Protein AF-0000000066524486 (afdb_homodimer)

InterPro domains:
  IPR000560 Histidine phosphatase superfamily, clade-2 [PF00328] (44-345)
  IPR000560 Histidine phosphatase superfamily, clade-2 [cd07061] (43-345)
  IPR029033 Histidine phosphatase superfamily [G3DSA:3.40.50.1240] (38-411)
  IPR029033 Histidine phosphatase superfamily [SSF53254] (43-406)
  IPR050645 Histidine Acid Phosphatase [PTHR11567] (42-401)

Nearest PDB structures (foldseek):
  4joc-assembly1_A  TM=6.958E-01  e=2.295E-15  Homo sapiens
  4job-assembly1_A  TM=6.662E-01  e=4.762E-15  Homo sapiens
  4jod-assembly1_A  TM=6.521E-01  e=1.753E-14  Homo sapiens
  7d2f-assembly1_B  TM=7.097E-01  e=6.403E-13  Legionella pneumophila subsp. pneumophila str. Philadelphia 1
  7doq-assembly2_D  TM=7.114E-01  e=7.888E-13  Legionella pneumophila

Secondary structure (DSSP, 8-state):
-------------GGGSTTHHHHHHHHHT------------EEEEEEEEEEE---B----SSSHHHHHTTSPTTSB-HHHHHHHHHHHHHHHHHHT-STTS-SS--SB--TTTEEEEE-S-HHHHHHHHHHHHHHS-BTTT-PPP-B---GGG-TTT-GGGSHHHHHHHHH-HHHIIIIIHHHHHHH--HHHHHHHHHHTT-TTTT--GGGHHHHHHHHHHHHHHHHHHTGGGG-HHHHHHHHHHHHHHHHHHHHHH---TT-HHHHHH--TTHHHHHHHHHHHHHHHTT----SEEEEEE-HHHHHHHHHHTT--SHHHHSPPTT-EEEEEEEEETTTTEEEEEEEEEEE-SSGGGTT-EEE-----EEE-TTS-EEEPGGGEEEHHHHHHHHHTT--SSTTGGG---HHHHHHHT--SSTTSPP-HHHHHHHHH-GGGSS-TTEEE-TTT--EEE-SHHHHHGGGSS------TTSTTS----THHHHHHHHHHHHHHHHHTT-S-TTGGG-----/--------------GGGGTHHHHHHHHHT------------EEEEEEEEEEE---B----SSSHHHHHTTSPTTSB-HHHHHHHHHHHHHHHHHHT-STTS-SS--SB--TTTEEEEE-S-HHHHHHHHHHHHHHS-BTTT-PPP-B---GGG-TTT-GGGSHHHHHHHHH-HHHIIIIIHHHHHHH--HHHHHHHHHHTT-TTTT--GGGHHHHHHHHHHHHHHHHHHTGGGG-HHHHHHHHHHHHHHHHHHHHHH---TT-HHHHHH--TTHHHHHHHHHHHHHHHTT----SEEEEEE-HHHHHHHHHHTT--SHHHHSPPTT-EEEEEEEEETTTTEEEEEEEEEEE-SSGGGTT-EEE-----EEE-TTS-EEEPGGGEEEHHHHHHHHHTT--SSTTGGG---HHHHHHHT--SSTTSPPPHHHHHHHHH-GGGSS-TTEEE-TTT--EEE-SHHHHHGGGTT------TTSTTS----THHHHHHHHHHHHHHHHSTT-S-TTGGG-----

Radius of gyration: 37.08 Å; Cα contacts (8 Å, |Δi|>4): 1818; chains: 2; bounding box: 229×95×117 Å

pLDDT: mean 83.81, std 26.62, range [19.06, 98.94]

Foldseek 3Di:
DPCPDDDDPPPDPDPPPDPVPPVVVVVVPPPPPPPPPVPLDKDFQAKEKEWEFFFFFAQFQPPQCLQRNPGGHPAADPLRLLFLLQVLQVVLCVQCVPVVDHLCPALADDPQAEDAEEEPDRRLVSSLQSSNCSNRVPPPPDGDDYHYDHNLQCLQFQLLNQLQLLLVVPFPLVCLQPPQLVLLVVLDPLVLLLVLCVLSVNNVVSVDSSRVSVSLQSLLSSCLSCQLEVNCVSRVSSVVCNVSSLVSLLVVLCVRQAADCVDPQQQQQFQSLLNNVVVVLVVLVCSVVVNGRHRYYHYGHHLSNQLSVCNLQVHSDSCRSRPHGTKMKMWTWIARPVVRFIKIAIWIKGFDRHVVSVRNIDTDDDWGWWADPVGDIDTDVNRMDTSVRRVSSSCVRFHPHPQHSLDDDPVSVVSLVADQDPDDDGDQSLLSSCQNRVVPSHDPQWHQDNPRRTTHGDDPVVVVVCPDPVPPPVPPPPVPPPCPVVVCPVVVQVVVLVVCCPPVVRDDSNPNSRRPDD/DQDDDPDDPPDDDDPDPPPVVPVVVVVVPVPPPVPVPVVLDKDFQAKEKEWEFFFFFAQFQPPQCLQRNPGGHPAADPLRLLFLLQVLQVVLCVQCVPVVDHLCPALADDPQAEDAEEEPDRRLVSSLQSSVCSNRVPPPPDGDDYHYDHNLQCLQFQLLNQLQLLLVVPFPLVCLQPPQLVLLCVLDPLVLLLVLCVLSVNNVVSVDSSRVSVSLQSLLSSCLSCQLEVNCVSRVSSVVRNVSSLVSLLVVLCVRQAADCVDPQQQQQFQSLLNNVVVVLVVLVCSVVVNGRHRYYHYGHHLSNQLSVCNLQVHSDSCRSRPHGTKMKMWTWIARPVVRFIKIAIWIKFFDRHVVSVRNIDTDDDWGWWADPVGDIDTDDNRMDTSVRRVSSSCVRFHPHPQHSLDDPPVSVVSLVDDQDPDDDGDQSLLSSCQNRVVPSHDPQWHQDNPRRTTHGDDPVVVVVCPPPVPPPVPVPPVPPPCPVVVCPVVVQVVVLVVVCPDVVRDDSNPNSRSPDD

Structure (mmCIF, N/CA/C/O backbone):
data_AF-0000000066524486-model_v1
#
loop_
_entity.id
_entity.type
_entity.pdbx_description
1 polymer 'Membrane-bound acid phosphatase 2, putative'
#
loop_
_atom_site.group_PDB
_atom_site.id
_atom_site.type_symbol
_atom_site.label_atom_id
_atom_site.label_alt_id
_atom_site.label_comp_id
_atom_site.label_asym_id
_atom_site.label_entity_id
_atom_site.label_seq_id
_atom_site.pdbx_PDB_ins_code
_atom_site.Cartn_x
_atom_site.Cartn_y
_atom_site.Cartn_z
_atom_site.occupancy
_atom_site.B_iso_or_equiv
_atom_site.auth_seq_id
_atom_site.auth_comp_id
_atom_site.auth_asym_id
_atom_site.auth_atom_id
_atom_site.pdbx_PDB_model_num
ATOM 1 N N . MET A 1 1 ? 118.5 -55.219 2.861 1 21.09 1 MET A N 1
ATOM 2 C CA . MET A 1 1 ? 118.5 -54.906 4.285 1 21.09 1 MET A CA 1
ATOM 3 C C . MET A 1 1 ? 117.75 -53.625 4.559 1 21.09 1 MET A C 1
ATOM 5 O O . MET A 1 1 ? 117.812 -53.094 5.66 1 21.09 1 MET A O 1
ATOM 9 N N . TYR A 1 2 ? 117.125 -53.062 3.477 1 21.72 2 TYR A N 1
ATOM 10 C CA . TYR A 1 2 ? 116.625 -51.781 3.027 1 21.72 2 TYR A CA 1
ATOM 11 C C . TYR A 1 2 ? 115.375 -51.375 3.812 1 21.72 2 TYR A C 1
ATOM 13 O O . TYR A 1 2 ? 114.312 -52 3.689 1 21.72 2 TYR A O 1
ATOM 21 N N . PHE A 1 3 ? 115.5 -50.875 5.086 1 21.73 3 PHE A N 1
ATOM 22 C CA . PHE A 1 3 ? 114.812 -50.75 6.359 1 21.73 3 PHE A CA 1
ATOM 23 C C . PHE A 1 3 ? 113.812 -49.562 6.305 1 21.73 3 PHE A C 1
ATOM 25 O O . PHE A 1 3 ? 114.25 -48.406 6.305 1 21.73 3 PHE A O 1
ATOM 32 N N . PHE A 1 4 ? 112.688 -49.625 5.387 1 23.05 4 PHE A N 1
ATOM 33 C CA . PHE A 1 4 ? 111.812 -48.656 4.758 1 23.05 4 PHE A CA 1
ATOM 34 C C . PHE A 1 4 ? 110.875 -48.031 5.789 1 23.05 4 PHE A C 1
ATOM 36 O O . PHE A 1 4 ? 109.938 -48.688 6.281 1 23.05 4 PHE A O 1
ATOM 43 N N . LEU A 1 5 ? 111.375 -47.094 6.656 1 21.44 5 LEU A N 1
ATOM 44 C CA . LEU A 1 5 ? 110.938 -46.562 7.945 1 21.44 5 LEU A CA 1
ATOM 45 C C . LEU A 1 5 ? 109.75 -45.688 7.785 1 21.44 5 LEU A C 1
ATOM 47 O O . LEU A 1 5 ? 109.562 -44.969 6.789 1 21.44 5 LEU A O 1
ATOM 51 N N . LEU A 1 6 ? 108.5 -45.781 8.617 1 21.39 6 LEU A N 1
ATOM 52 C CA . LEU A 1 6 ? 107.062 -45.719 8.789 1 21.39 6 LEU A CA 1
ATOM 53 C C . LEU A 1 6 ? 106.625 -44.312 9.172 1 21.39 6 LEU A C 1
ATOM 55 O O . LEU A 1 6 ? 105.438 -44.094 9.469 1 21.39 6 LEU A O 1
ATOM 59 N N . LYS A 1 7 ? 107.375 -43.156 8.742 1 21.83 7 LYS A N 1
ATOM 60 C CA . LYS A 1 7 ? 107.312 -42.062 9.727 1 21.83 7 LYS A CA 1
ATOM 61 C C . LYS A 1 7 ? 105.938 -41.469 9.828 1 21.83 7 LYS A C 1
ATOM 63 O O . LYS A 1 7 ? 105.188 -41.406 8.844 1 21.83 7 LYS A O 1
ATOM 68 N N . GLU A 1 8 ? 105.375 -40.969 11.086 1 22.28 8 GLU A N 1
ATOM 69 C CA . GLU A 1 8 ? 104.312 -40.656 11.984 1 22.28 8 GLU A CA 1
ATOM 70 C C . GLU A 1 8 ? 103.688 -39.281 11.664 1 22.28 8 GLU A C 1
ATOM 72 O O . GLU A 1 8 ? 104 -38.281 12.359 1 22.28 8 GLU A O 1
ATOM 77 N N . GLY A 1 9 ? 103.625 -38.781 10.305 1 21.12 9 GLY A N 1
ATOM 78 C CA . GLY A 1 9 ? 103.438 -37.344 10.062 1 21.12 9 GLY A CA 1
ATOM 79 C C . GLY A 1 9 ? 102.125 -36.844 10.602 1 21.12 9 GLY A C 1
ATOM 80 O O . GLY A 1 9 ? 101.062 -37.531 10.539 1 21.12 9 GLY A O 1
ATOM 81 N N . GLN A 1 10 ? 102.062 -35.906 11.625 1 22.34 10 GLN A N 1
ATOM 82 C CA . GLN A 1 10 ? 101.25 -35.281 12.656 1 22.34 10 GLN A CA 1
ATOM 83 C C . GLN A 1 10 ? 100.125 -34.438 12.031 1 22.34 10 GLN A C 1
ATOM 85 O O . GLN A 1 10 ? 100.375 -33.469 11.352 1 22.34 10 GLN A O 1
ATOM 90 N N . THR A 1 11 ? 99.062 -35.094 11.359 1 22.23 11 THR A N 1
ATOM 91 C CA . THR A 1 11 ? 98.062 -34.531 10.531 1 22.23 11 THR A CA 1
ATOM 92 C C . THR A 1 11 ? 97.125 -33.594 11.352 1 22.23 11 THR A C 1
ATOM 94 O O . THR A 1 11 ? 96.625 -33.969 12.414 1 22.23 11 THR A O 1
ATOM 97 N N . THR A 1 12 ? 97.438 -32.25 11.273 1 21.66 12 THR A N 1
ATOM 98 C CA . THR A 1 12 ? 97 -31.047 11.969 1 21.66 12 THR A CA 1
ATOM 99 C C . THR A 1 12 ? 95.5 -30.891 11.828 1 21.66 12 THR A C 1
ATOM 101 O O . THR A 1 12 ? 94.938 -30.859 10.711 1 21.66 12 THR A O 1
ATOM 104 N N . ALA A 1 13 ? 94.625 -31.312 12.914 1 22.92 13 ALA A N 1
ATOM 105 C CA . ALA A 1 13 ? 93.25 -31.656 13.266 1 22.92 13 ALA A CA 1
ATOM 106 C C . ALA A 1 13 ? 92.375 -30.438 13.156 1 22.92 13 ALA A C 1
ATOM 108 O O . ALA A 1 13 ? 91.125 -30.594 12.953 1 22.92 13 ALA A O 1
ATOM 109 N N . GLY A 1 14 ? 92.875 -29.203 13.492 1 23.12 14 GLY A N 1
ATOM 110 C CA . GLY A 1 14 ? 92 -28.469 14.414 1 23.12 14 GLY A CA 1
ATOM 111 C C . GLY A 1 14 ? 90.875 -27.75 13.727 1 23.12 14 GLY A C 1
ATOM 112 O O . GLY A 1 14 ? 90.062 -27.078 14.383 1 23.12 14 GLY A O 1
ATOM 113 N N . GLY A 1 15 ? 91 -27.453 12.453 1 23.7 15 GLY A N 1
ATOM 114 C CA . GLY A 1 15 ? 90.312 -26.281 11.938 1 23.7 15 GLY A CA 1
ATOM 115 C C . GLY A 1 15 ? 88.812 -26.422 11.875 1 23.7 15 GLY A C 1
ATOM 116 O O . GLY A 1 15 ? 88.125 -25.516 11.422 1 23.7 15 GLY A O 1
ATOM 117 N N . VAL A 1 16 ? 88.312 -27.641 11.852 1 24.72 16 VAL A N 1
ATOM 118 C CA . VAL A 1 16 ? 87.062 -27.844 11.133 1 24.72 16 VAL A CA 1
ATOM 119 C C . VAL A 1 16 ? 85.875 -27.312 11.953 1 24.72 16 VAL A C 1
ATOM 121 O O . VAL A 1 16 ? 84.75 -27.344 11.508 1 24.72 16 VAL A O 1
ATOM 124 N N . TYR A 1 17 ? 86.188 -27.219 13.289 1 25.52 17 TYR A N 1
ATOM 125 C CA . TYR A 1 17 ? 84.938 -27.453 14.047 1 25.52 17 TYR A CA 1
ATOM 126 C C . TYR A 1 17 ? 84 -26.297 13.891 1 25.52 17 TYR A C 1
ATOM 128 O O . TYR A 1 17 ? 82.75 -26.484 14.008 1 25.52 17 TYR A O 1
ATOM 136 N N . LEU A 1 18 ? 84.562 -25.047 13.914 1 25.97 18 LEU A N 1
ATOM 137 C CA . LEU A 1 18 ? 83.688 -24.031 14.484 1 25.97 18 LEU A CA 1
ATOM 138 C C . LEU A 1 18 ? 82.625 -23.625 13.484 1 25.97 18 LEU A C 1
ATOM 140 O O . LEU A 1 18 ? 81.688 -22.906 13.836 1 25.97 18 LEU A O 1
ATOM 144 N N . ARG A 1 19 ? 82.938 -23.734 12.266 1 27.02 19 ARG A N 1
ATOM 145 C CA . ARG A 1 19 ? 82.125 -22.969 11.359 1 27.02 19 ARG A CA 1
ATOM 146 C C . ARG A 1 19 ? 80.688 -23.531 11.305 1 27.02 19 ARG A C 1
ATOM 148 O O . ARG A 1 19 ? 79.875 -23.062 10.539 1 27.02 19 ARG A O 1
ATOM 155 N N . ALA A 1 20 ? 80.625 -24.766 11.773 1 29 20 ALA A N 1
ATOM 156 C CA . ALA A 1 20 ? 79.375 -25.328 11.422 1 29 20 ALA A CA 1
ATOM 157 C C . ALA A 1 20 ? 78.188 -24.594 12.133 1 29 20 ALA A C 1
ATOM 159 O O . ALA A 1 20 ? 77.062 -24.922 11.969 1 29 20 ALA A O 1
ATOM 160 N N . ARG A 1 21 ? 78.688 -23.828 13.18 1 30.45 21 ARG A N 1
ATOM 161 C CA . ARG A 1 21 ? 77.562 -23.328 13.984 1 30.45 21 ARG A CA 1
ATOM 162 C C . ARG A 1 21 ? 76.688 -22.375 13.188 1 30.45 21 ARG A C 1
ATOM 164 O O . ARG A 1 21 ? 75.5 -22.141 13.531 1 30.45 21 ARG A O 1
ATOM 171 N N . TYR A 1 22 ? 77.5 -21.5 12.438 1 30.5 22 TYR A N 1
ATOM 172 C CA . TYR A 1 22 ? 76.688 -20.359 12.008 1 30.5 22 TYR A CA 1
ATOM 173 C C . TYR A 1 22 ? 75.625 -20.797 11.016 1 30.5 22 TYR A C 1
ATOM 175 O O . TYR A 1 22 ? 74.688 -20.031 10.719 1 30.5 22 TYR A O 1
ATOM 183 N N . VAL A 1 23 ? 76 -21.812 10.25 1 34.03 23 VAL A N 1
ATOM 184 C CA . VAL A 1 23 ? 75 -22.016 9.156 1 34.03 23 VAL A CA 1
ATOM 185 C C . VAL A 1 23 ? 73.688 -22.5 9.711 1 34.03 23 VAL A C 1
ATOM 187 O O . VAL A 1 23 ? 72.688 -22.438 9.023 1 34.03 23 VAL A O 1
ATOM 190 N N . ALA A 1 24 ? 73.812 -23.156 10.859 1 33.03 24 ALA A N 1
ATOM 191 C CA . ALA A 1 24 ? 72.5 -23.766 11.203 1 33.03 24 ALA A CA 1
ATOM 192 C C . ALA A 1 24 ? 71.5 -22.703 11.492 1 33.03 24 ALA A C 1
ATOM 194 O O . ALA A 1 24 ? 70.25 -22.969 11.406 1 33.03 24 ALA A O 1
ATOM 195 N N . VAL A 1 25 ? 72 -21.656 12.195 1 34.19 25 VAL A N 1
ATOM 196 C CA . VAL A 1 25 ? 70.938 -20.797 12.711 1 34.19 25 VAL A CA 1
ATOM 197 C C . VAL A 1 25 ? 70.188 -20.125 11.555 1 34.19 25 VAL A C 1
ATOM 199 O O . VAL A 1 25 ? 69.125 -19.578 11.734 1 34.19 25 VAL A O 1
ATOM 202 N N . TRP A 1 26 ? 71 -19.906 10.453 1 33 26 TRP A N 1
ATOM 203 C CA . TRP A 1 26 ? 70.25 -19.188 9.438 1 33 26 TRP A CA 1
ATOM 204 C C . TRP A 1 26 ? 69.062 -20.016 8.953 1 33 26 TRP A C 1
ATOM 206 O O . TRP A 1 26 ? 68.125 -19.469 8.352 1 33 26 TRP A O 1
ATOM 216 N N . LEU A 1 27 ? 69.312 -21.344 8.914 1 33.03 27 LEU A N 1
ATOM 217 C CA . LEU A 1 27 ? 68.188 -22 8.227 1 33.03 27 LEU A CA 1
ATOM 218 C C . LEU A 1 27 ? 66.938 -21.922 9.055 1 33.03 27 LEU A C 1
ATOM 220 O O . LEU A 1 27 ? 65.875 -22.312 8.594 1 33.03 27 LEU A O 1
ATOM 224 N N . PHE A 1 28 ? 67.188 -21.906 10.367 1 33.31 28 PHE A N 1
ATOM 225 C CA . PHE A 1 28 ? 65.875 -22.062 11.047 1 33.31 28 PHE A CA 1
ATOM 226 C C . PHE A 1 28 ? 64.938 -20.906 10.711 1 33.31 28 PHE A C 1
ATOM 228 O O . PHE A 1 28 ? 63.75 -21.016 10.914 1 33.31 28 PHE A O 1
ATOM 235 N N . PHE A 1 29 ? 65.625 -19.734 10.688 1 32.47 29 PHE A N 1
ATOM 236 C CA . PHE A 1 29 ? 64.562 -18.703 10.633 1 32.47 29 PHE A CA 1
ATOM 237 C C . PHE A 1 29 ? 63.812 -18.75 9.305 1 32.47 29 PHE A C 1
ATOM 239 O O . PHE A 1 29 ? 63.938 -17.844 8.484 1 32.47 29 PHE A O 1
ATOM 246 N N . LEU A 1 30 ? 64.188 -19.688 8.422 1 31.69 30 LEU A N 1
ATOM 247 C CA . LEU A 1 30 ? 63.156 -19.594 7.387 1 31.69 30 LEU A CA 1
ATOM 248 C C . LEU A 1 30 ? 61.781 -19.641 7.996 1 31.69 30 LEU A C 1
ATOM 250 O O . LEU A 1 30 ? 61.344 -20.688 8.508 1 31.69 30 LEU A O 1
ATOM 254 N N . LEU A 1 31 ? 61.5 -18.656 8.844 1 29.33 31 LEU A N 1
ATOM 255 C CA . LEU A 1 31 ? 60.125 -18.312 9.258 1 29.33 31 LEU A CA 1
ATOM 256 C C . LEU A 1 31 ? 59.125 -18.641 8.156 1 29.33 31 LEU A C 1
ATOM 258 O O . LEU A 1 31 ? 59.375 -18.312 6.988 1 29.33 31 LEU A O 1
ATOM 262 N N . LEU A 1 32 ? 58.344 -19.672 8.43 1 31.72 32 LEU A N 1
ATOM 263 C CA . LEU A 1 32 ? 57.031 -19.984 7.855 1 31.72 32 LEU A CA 1
ATOM 264 C C . LEU A 1 32 ? 56.25 -18.703 7.551 1 31.72 32 LEU A C 1
ATOM 266 O O . LEU A 1 32 ? 55.812 -18 8.469 1 31.72 32 LEU A O 1
ATOM 270 N N . VAL A 1 33 ? 56.781 -17.891 6.672 1 33.16 33 VAL A N 1
ATOM 271 C CA . VAL A 1 33 ? 55.75 -17.062 6.082 1 33.16 33 VAL A CA 1
ATOM 272 C C . VAL A 1 33 ? 54.5 -17.906 5.82 1 33.16 33 VAL A C 1
ATOM 274 O O . VAL A 1 33 ? 54.469 -18.75 4.922 1 33.16 33 VAL A O 1
ATOM 277 N N . HIS A 1 34 ? 53.969 -18.453 6.863 1 31.89 34 HIS A N 1
ATOM 278 C CA . HIS A 1 34 ? 52.594 -18.75 6.555 1 31.89 34 HIS A CA 1
ATOM 279 C C . HIS A 1 34 ? 51.969 -17.625 5.723 1 31.89 34 HIS A C 1
ATOM 281 O O . HIS A 1 34 ? 51.812 -16.516 6.203 1 31.89 34 HIS A O 1
ATOM 287 N N . VAL A 1 35 ? 52.438 -17.547 4.496 1 34.16 35 VAL A N 1
ATOM 288 C CA . VAL A 1 35 ? 51.406 -16.891 3.678 1 34.16 35 VAL A CA 1
ATOM 289 C C . VAL A 1 35 ? 50.031 -17.344 4.129 1 34.16 35 VAL A C 1
ATOM 291 O O . VAL A 1 35 ? 49.656 -18.516 3.971 1 34.16 35 VAL A O 1
ATOM 294 N N . GLY A 1 36 ? 49.656 -16.969 5.293 1 33.88 36 GLY A N 1
ATOM 295 C CA . GLY A 1 36 ? 48.219 -17.016 5.379 1 33.88 36 GLY A CA 1
ATOM 296 C C . GLY A 1 36 ? 47.531 -16.75 4.047 1 33.88 36 GLY A C 1
ATOM 297 O O . GLY A 1 36 ? 47.625 -15.656 3.494 1 33.88 36 GLY A O 1
ATOM 298 N N . SER A 1 37 ? 47.75 -17.625 3.094 1 34.97 37 SER A N 1
ATOM 299 C CA . SER A 1 37 ? 46.75 -17.547 2.047 1 34.97 37 SER A CA 1
ATOM 300 C C . SER A 1 37 ? 45.406 -17.031 2.594 1 34.97 37 SER A C 1
ATOM 302 O O . SER A 1 37 ? 44.75 -17.688 3.402 1 34.97 37 SER A O 1
ATOM 304 N N . GLY A 1 38 ? 45.406 -15.859 3.027 1 38 38 GLY A N 1
ATOM 305 C CA . GLY A 1 38 ? 44.062 -15.352 3.26 1 38 38 GLY A CA 1
ATOM 306 C C . GLY A 1 38 ? 43.031 -15.953 2.332 1 38 38 GLY A C 1
ATOM 307 O O . GLY A 1 38 ? 43.125 -15.812 1.11 1 38 38 GLY A O 1
ATOM 308 N N . ASN A 1 39 ? 42.719 -17.172 2.424 1 42.62 39 ASN A N 1
ATOM 309 C CA . ASN A 1 39 ? 41.531 -17.625 1.716 1 42.62 39 ASN A CA 1
ATOM 310 C C . ASN A 1 39 ? 40.625 -16.469 1.326 1 42.62 39 ASN A C 1
ATOM 312 O O . ASN A 1 39 ? 40.062 -15.781 2.193 1 42.62 39 ASN A O 1
ATOM 316 N N . ALA A 1 40 ? 40.969 -15.719 0.456 1 52.75 40 ALA A N 1
ATOM 317 C CA . ALA A 1 40 ? 40.125 -14.68 -0.097 1 52.75 40 ALA A CA 1
ATOM 318 C C . ALA A 1 40 ? 38.656 -15.055 0.031 1 52.75 40 ALA A C 1
ATOM 320 O O . ALA A 1 40 ? 38.219 -16.109 -0.455 1 52.75 40 ALA A O 1
ATOM 321 N N . ALA A 1 41 ? 37.906 -14.828 1.231 1 75.25 41 ALA A N 1
ATOM 322 C CA . ALA A 1 41 ? 36.656 -15.25 1.807 1 75.25 41 ALA A CA 1
ATOM 323 C C . ALA A 1 41 ? 35.469 -14.664 1.026 1 75.25 41 ALA A C 1
ATOM 325 O O . ALA A 1 41 ? 35.5 -13.5 0.631 1 75.25 41 ALA A O 1
ATOM 326 N N . VAL A 1 42 ? 34.781 -15.453 0.251 1 91.5 42 VAL A N 1
ATOM 327 C CA . VAL A 1 42 ? 33.5 -15.125 -0.335 1 91.5 42 VAL A CA 1
ATOM 328 C C . VAL A 1 42 ? 32.562 -14.594 0.748 1 91.5 42 VAL A C 1
ATOM 330 O O . VAL A 1 42 ? 32.375 -15.242 1.781 1 91.5 42 VAL A O 1
ATOM 333 N N . THR A 1 43 ? 32.188 -13.328 0.518 1 95.5 43 THR A N 1
ATOM 334 C CA . THR A 1 43 ? 31.344 -12.695 1.524 1 95.5 43 THR A CA 1
ATOM 335 C C . THR A 1 43 ? 29.922 -12.477 0.987 1 95.5 43 THR A C 1
ATOM 337 O O . THR A 1 43 ? 29.75 -12.156 -0.191 1 95.5 43 THR A O 1
ATOM 340 N N . LEU A 1 44 ? 28.953 -12.656 1.846 1 97.25 44 LEU A N 1
ATOM 341 C CA . LEU A 1 44 ? 27.562 -12.344 1.548 1 97.25 44 LEU A CA 1
ATOM 342 C C . LEU A 1 44 ? 27.328 -10.836 1.604 1 97.25 44 LEU A C 1
ATOM 344 O O . LEU A 1 44 ? 27.703 -10.18 2.582 1 97.25 44 LEU A O 1
ATOM 348 N N . ARG A 1 45 ? 26.703 -10.266 0.516 1 97.38 45 ARG A N 1
ATOM 349 C CA . ARG A 1 45 ? 26.562 -8.812 0.445 1 97.38 45 ARG A CA 1
ATOM 350 C C . ARG A 1 45 ? 25.094 -8.414 0.503 1 97.38 45 ARG A C 1
ATOM 352 O O . ARG A 1 45 ? 24.766 -7.324 0.979 1 97.38 45 ARG A O 1
ATOM 359 N N . LEU A 1 46 ? 24.188 -9.227 -0.018 1 98.56 46 LEU A N 1
ATOM 360 C CA . LEU A 1 46 ? 22.766 -8.922 -0.138 1 98.56 46 LEU A CA 1
ATOM 361 C C . LEU A 1 46 ? 21.938 -10.203 -0.188 1 98.56 46 LEU A C 1
ATOM 363 O O . LEU A 1 46 ? 22.328 -11.172 -0.839 1 98.56 46 LEU A O 1
ATOM 367 N N . VAL A 1 47 ? 20.891 -10.172 0.506 1 98.88 47 VAL A N 1
ATOM 368 C CA . VAL A 1 47 ? 19.906 -11.258 0.448 1 98.88 47 VAL A CA 1
ATOM 369 C C . VAL A 1 47 ? 18.578 -10.734 -0.095 1 98.88 47 VAL A C 1
ATOM 371 O O . VAL A 1 47 ? 18.094 -9.703 0.351 1 98.88 47 VAL A O 1
ATOM 374 N N . GLN A 1 48 ? 18.047 -11.383 -1.067 1 98.88 48 GLN A N 1
ATOM 375 C CA . GLN A 1 48 ? 16.719 -11.078 -1.586 1 98.88 48 GLN A CA 1
ATOM 376 C C . GLN A 1 48 ? 15.789 -12.289 -1.469 1 98.88 48 GLN A C 1
ATOM 378 O O . GLN A 1 48 ? 16.109 -13.367 -1.97 1 98.88 48 GLN A O 1
ATOM 383 N N . LEU A 1 49 ? 14.664 -12.094 -0.804 1 98.94 49 LEU A N 1
ATOM 384 C CA . LEU A 1 49 ? 13.711 -13.172 -0.553 1 98.94 49 LEU A CA 1
ATOM 385 C C . LEU A 1 49 ? 12.406 -12.922 -1.31 1 98.94 49 LEU A C 1
ATOM 387 O O . LEU A 1 49 ? 11.914 -11.797 -1.356 1 98.94 49 LEU A O 1
ATOM 391 N N . VAL A 1 50 ? 11.859 -13.914 -1.939 1 98.94 50 VAL A N 1
ATOM 392 C CA . VAL A 1 50 ? 10.523 -13.945 -2.521 1 98.94 50 VAL A CA 1
ATOM 393 C C . VAL A 1 50 ? 9.773 -15.18 -2.037 1 98.94 50 VAL A C 1
ATOM 395 O O . VAL A 1 50 ? 10.258 -16.312 -2.186 1 98.94 50 VAL A O 1
ATOM 398 N N . HIS A 1 51 ? 8.602 -14.961 -1.469 1 98.94 51 HIS A N 1
ATOM 399 C CA . HIS A 1 51 ? 7.953 -16.156 -0.964 1 98.94 51 HIS A CA 1
ATOM 400 C C . HIS A 1 51 ? 6.438 -16.078 -1.126 1 98.94 51 HIS A C 1
ATOM 402 O O . HIS A 1 51 ? 5.883 -14.984 -1.241 1 98.94 51 HIS A O 1
ATOM 408 N N . ARG A 1 52 ? 5.816 -17.234 -1.176 1 98.88 52 ARG A N 1
ATOM 409 C CA . ARG A 1 52 ? 4.367 -17.375 -1.091 1 98.88 52 ARG A CA 1
ATOM 410 C C . ARG A 1 52 ? 3.887 -17.234 0.349 1 98.88 52 ARG A C 1
ATOM 412 O O . ARG A 1 52 ? 4.602 -17.594 1.287 1 98.88 52 ARG A O 1
ATOM 419 N N . HIS A 1 53 ? 2.727 -16.719 0.548 1 98.88 53 HIS A N 1
ATOM 420 C CA . HIS A 1 53 ? 2.137 -16.641 1.88 1 98.88 53 HIS A CA 1
ATOM 421 C C . HIS A 1 53 ? 2.059 -18.016 2.527 1 98.88 53 HIS A C 1
ATOM 423 O O . HIS A 1 53 ? 2.156 -19.031 1.841 1 98.88 53 HIS A O 1
ATOM 429 N N . GLY A 1 54 ? 1.9 -18.062 3.84 1 98.88 54 GLY A N 1
ATOM 430 C CA . GLY A 1 54 ? 1.669 -19.297 4.57 1 98.88 54 GLY A CA 1
ATOM 431 C C . GLY A 1 54 ? 0.296 -19.891 4.316 1 98.88 54 GLY A C 1
ATOM 432 O O . GLY A 1 54 ? -0.493 -19.344 3.547 1 98.88 54 GLY A O 1
ATOM 433 N N . SER A 1 55 ? 0.105 -20.984 5.016 1 98.69 55 SER A N 1
ATOM 434 C CA . SER A 1 55 ? -1.17 -21.672 4.809 1 98.69 55 SER A CA 1
ATOM 435 C C . SER A 1 55 ? -2.342 -20.781 5.211 1 98.69 55 SER A C 1
ATOM 437 O O . SER A 1 55 ? -2.232 -19.984 6.148 1 98.69 55 SER A O 1
ATOM 439 N N . ARG A 1 56 ? -3.373 -20.875 4.488 1 98.5 56 ARG A N 1
ATOM 440 C CA . ARG A 1 56 ? -4.629 -20.156 4.676 1 98.5 56 ARG A CA 1
ATOM 441 C C . ARG A 1 56 ? -5.82 -21.094 4.602 1 98.5 56 ARG A C 1
ATOM 443 O O . ARG A 1 56 ? -5.668 -22.281 4.262 1 98.5 56 ARG A O 1
ATOM 450 N N . SER A 1 57 ? -6.973 -20.625 5.004 1 97.75 57 SER A N 1
ATOM 451 C CA . SER A 1 57 ? -8.195 -21.375 4.762 1 97.75 57 SER A CA 1
ATOM 452 C C . SER A 1 57 ? -8.547 -21.406 3.277 1 97.75 57 SER A C 1
ATOM 454 O O . SER A 1 57 ? -7.938 -20.688 2.479 1 97.75 57 SER A O 1
ATOM 456 N N . ALA A 1 58 ? -9.469 -22.281 2.945 1 97.81 58 ALA A N 1
ATOM 457 C CA . ALA A 1 58 ? -9.82 -22.5 1.546 1 97.81 58 ALA A CA 1
ATOM 458 C C . ALA A 1 58 ? -10.359 -21.234 0.9 1 97.81 58 ALA A C 1
ATOM 460 O O . ALA A 1 58 ? -10.922 -20.375 1.583 1 97.81 58 ALA A O 1
ATOM 461 N N . LEU A 1 59 ? -10.141 -21.141 -0.35 1 96.69 59 LEU A N 1
ATOM 462 C CA . LEU A 1 59 ? -10.664 -20.031 -1.131 1 96.69 59 LEU A CA 1
ATOM 463 C C . LEU A 1 59 ? -12 -20.391 -1.773 1 96.69 59 LEU A C 1
ATOM 465 O O . LEU A 1 59 ? -12.047 -20.75 -2.951 1 96.69 59 LEU A O 1
ATOM 469 N N . VAL A 1 60 ? -13.07 -20.281 -1.032 1 96.88 60 VAL A N 1
ATOM 470 C CA . VAL A 1 60 ? -14.383 -20.656 -1.548 1 96.88 60 VAL A CA 1
ATOM 471 C C . VAL A 1 60 ? -15.43 -19.641 -1.097 1 96.88 60 VAL A C 1
ATOM 473 O O . VAL A 1 60 ? -15.211 -18.906 -0.125 1 96.88 60 VAL A O 1
ATOM 476 N N . HIS A 1 61 ? -16.516 -19.625 -1.831 1 95.25 61 HIS A N 1
ATOM 477 C CA . HIS A 1 61 ? -17.625 -18.75 -1.466 1 95.25 61 HIS A CA 1
ATOM 478 C C . HIS A 1 61 ? -18.844 -19.578 -1.042 1 95.25 61 HIS A C 1
ATOM 480 O O . HIS A 1 61 ? -19.828 -19.016 -0.553 1 95.25 61 HIS A O 1
ATOM 486 N N . HIS A 1 62 ? -18.812 -20.828 -1.311 1 96.44 62 HIS A N 1
ATOM 487 C CA . HIS A 1 62 ? -19.922 -21.703 -0.926 1 96.44 62 HIS A CA 1
ATOM 488 C C . HIS A 1 62 ? -19.594 -22.453 0.368 1 96.44 62 HIS A C 1
ATOM 490 O O . HIS A 1 62 ? -18.453 -22.797 0.622 1 96.44 62 HIS A O 1
ATOM 496 N N . ASN A 1 63 ? -20.594 -22.578 1.18 1 97.62 63 ASN A N 1
ATOM 497 C CA . ASN A 1 63 ? -20.547 -23.375 2.402 1 97.62 63 ASN A CA 1
ATOM 498 C C . ASN A 1 63 ? -19.312 -23.047 3.234 1 97.62 63 ASN A C 1
ATOM 500 O O . ASN A 1 63 ? -18.594 -23.953 3.662 1 97.62 63 ASN A O 1
ATOM 504 N N . GLN A 1 64 ? -19.062 -21.797 3.451 1 97 64 GLN A N 1
ATOM 505 C CA . GLN A 1 64 ? -17.828 -21.297 4.066 1 97 64 GLN A CA 1
ATOM 506 C C . GLN A 1 64 ? -17.703 -21.781 5.512 1 97 64 GLN A C 1
ATOM 508 O O . GLN A 1 64 ? -16.609 -22.141 5.957 1 97 64 GLN A O 1
ATOM 513 N N . THR A 1 65 ? -18.781 -21.828 6.234 1 96.06 65 THR A N 1
ATOM 514 C CA . THR A 1 65 ? -18.75 -22.266 7.625 1 96.06 65 THR A CA 1
ATOM 515 C C . THR A 1 65 ? -18.266 -23.703 7.734 1 96.06 65 THR A C 1
ATOM 517 O O . THR A 1 65 ? -17.422 -24.016 8.578 1 96.06 65 THR A O 1
ATOM 520 N N . GLN A 1 66 ? -18.781 -24.547 6.832 1 96.56 66 GLN A N 1
ATOM 521 C CA . GLN A 1 66 ? -18.438 -25.969 6.863 1 96.56 66 GLN A CA 1
ATOM 522 C C . GLN A 1 66 ? -17.016 -26.203 6.391 1 96.56 66 GLN A C 1
ATOM 524 O O . GLN A 1 66 ? -16.297 -27.031 6.949 1 96.56 66 GLN A O 1
ATOM 529 N N . ILE A 1 67 ? -16.578 -25.484 5.426 1 97.88 67 ILE A N 1
ATOM 530 C CA . ILE A 1 67 ? -15.312 -25.766 4.762 1 97.88 67 ILE A CA 1
ATOM 531 C C . ILE A 1 67 ? -14.172 -25.078 5.512 1 97.88 67 ILE A C 1
ATOM 533 O O . ILE A 1 67 ? -13.156 -25.703 5.824 1 97.88 67 ILE A O 1
ATOM 537 N N . CYS A 1 68 ? -14.305 -23.781 5.883 1 96.94 68 CYS A N 1
ATOM 538 C CA . CYS A 1 68 ? -13.211 -22.969 6.41 1 96.94 68 CYS A CA 1
ATOM 539 C C . CYS A 1 68 ? -13.195 -23 7.938 1 96.94 68 CYS A C 1
ATOM 541 O O . CYS A 1 68 ? -12.156 -22.766 8.555 1 96.94 68 CYS A O 1
ATOM 543 N N . GLY A 1 69 ? -14.367 -23.297 8.516 1 93.69 69 GLY A N 1
ATOM 544 C CA . GLY A 1 69 ? -14.43 -23.359 9.969 1 93.69 69 GLY A CA 1
ATOM 545 C C . GLY A 1 69 ? -14.289 -22.016 10.633 1 93.69 69 GLY A C 1
ATOM 546 O O . GLY A 1 69 ? -14.977 -21.062 10.266 1 93.69 69 GLY A O 1
ATOM 547 N N . ASP A 1 70 ? -13.32 -21.891 11.633 1 89.69 70 ASP A N 1
ATOM 548 C CA . ASP A 1 70 ? -13.234 -20.719 12.5 1 89.69 70 ASP A CA 1
ATOM 549 C C . ASP A 1 70 ? -12.375 -19.625 11.867 1 89.69 70 ASP A C 1
ATOM 551 O O . ASP A 1 70 ? -12.398 -18.469 12.312 1 89.69 70 ASP A O 1
ATOM 555 N N . VAL A 1 71 ? -11.648 -19.969 10.922 1 93.44 71 VAL A N 1
ATOM 556 C CA . VAL A 1 71 ? -10.844 -19 10.188 1 93.44 71 VAL A CA 1
ATOM 557 C C . VAL A 1 71 ? -11.586 -18.547 8.93 1 93.44 71 VAL A C 1
ATOM 559 O O . VAL A 1 71 ? -11.945 -19.375 8.086 1 93.44 71 VAL A O 1
ATOM 562 N N . PRO A 1 72 ? -11.836 -17.281 8.828 1 93.88 72 PRO A N 1
ATOM 563 C CA . PRO A 1 72 ? -12.523 -16.859 7.609 1 93.88 72 PRO A CA 1
ATOM 564 C C . PRO A 1 72 ? -11.836 -17.359 6.344 1 93.88 72 PRO A C 1
ATOM 566 O O . PRO A 1 72 ? -10.609 -17.391 6.277 1 93.88 72 PRO A O 1
ATOM 569 N N . CYS A 1 73 ? -12.641 -17.719 5.309 1 96.62 73 CYS A N 1
ATOM 570 C CA . CYS A 1 73 ? -12.109 -18.297 4.082 1 96.62 73 CYS A CA 1
ATOM 571 C C . CYS A 1 73 ? -11.078 -17.375 3.439 1 96.62 73 CYS A C 1
ATOM 573 O O . CYS A 1 73 ? -11.289 -16.172 3.361 1 96.62 73 CYS A O 1
ATOM 575 N N . GLY A 1 74 ? -9.977 -17.906 3.023 1 97.19 74 GLY A N 1
ATOM 576 C CA . GLY A 1 74 ? -8.93 -17.188 2.312 1 97.19 74 GLY A CA 1
ATOM 577 C C . GLY A 1 74 ? -7.938 -16.516 3.238 1 97.19 74 GLY A C 1
ATOM 578 O O . GLY A 1 74 ? -6.883 -16.062 2.795 1 97.19 74 GLY A O 1
ATOM 579 N N . GLN A 1 75 ? -8.172 -16.5 4.559 1 97.44 75 GLN A N 1
ATOM 580 C CA . GLN A 1 75 ? -7.312 -15.773 5.492 1 97.44 75 GLN A CA 1
ATOM 581 C C . GLN A 1 75 ? -6.227 -16.688 6.062 1 97.44 75 GLN A C 1
ATOM 583 O O . GLN A 1 75 ? -6.41 -17.906 6.148 1 97.44 75 GLN A O 1
ATOM 588 N N . LEU A 1 76 ? -5.129 -16.047 6.406 1 98.25 76 LEU A N 1
ATOM 589 C CA . LEU A 1 76 ? -4.016 -16.766 7.02 1 98.25 76 LEU A CA 1
ATOM 590 C C . LEU A 1 76 ? -4.453 -17.453 8.305 1 98.25 76 LEU A C 1
ATOM 592 O O . LEU A 1 76 ? -5.137 -16.844 9.141 1 98.25 76 LEU A O 1
ATOM 596 N N . ASN A 1 77 ? -4.18 -18.703 8.469 1 97 77 ASN A N 1
ATOM 597 C CA . ASN A 1 77 ? -4.469 -19.391 9.719 1 97 77 ASN A CA 1
ATOM 598 C C . ASN A 1 77 ? -3.23 -19.484 10.609 1 97 77 ASN A C 1
ATOM 600 O O . ASN A 1 77 ? -2.16 -19 10.242 1 97 77 ASN A O 1
ATOM 604 N N . SER A 1 78 ? -3.377 -20.062 11.766 1 96.69 78 SER A N 1
ATOM 605 C CA . SER A 1 78 ? -2.295 -20.094 12.742 1 96.69 78 SER A CA 1
ATOM 606 C C . SER A 1 78 ? -1.112 -20.906 12.234 1 96.69 78 SER A C 1
ATOM 608 O O . SER A 1 78 ? 0.043 -20.578 12.508 1 96.69 78 SER A O 1
ATOM 610 N N . HIS A 1 79 ? -1.358 -22 11.461 1 98.06 79 HIS A N 1
ATOM 611 C CA . HIS A 1 79 ? -0.291 -22.797 10.875 1 98.06 79 HIS A CA 1
ATOM 612 C C . HIS A 1 79 ? 0.522 -22 9.867 1 98.06 79 HIS A C 1
ATOM 614 O O . HIS A 1 79 ? 1.751 -22.094 9.836 1 98.06 79 HIS A O 1
ATOM 620 N N . GLY A 1 80 ? -0.186 -21.25 9.031 1 98.5 80 GLY A N 1
ATOM 621 C CA . GLY A 1 80 ? 0.497 -20.391 8.078 1 98.5 80 GLY A CA 1
ATOM 622 C C . GLY A 1 80 ? 1.381 -19.344 8.742 1 98.5 80 GLY A C 1
ATOM 623 O O . GLY A 1 80 ? 2.488 -19.078 8.273 1 98.5 80 GLY A O 1
ATOM 624 N N . LYS A 1 81 ? 0.869 -18.703 9.773 1 97.94 81 LYS A N 1
ATOM 625 C CA . LYS A 1 81 ? 1.658 -17.766 10.57 1 97.94 81 LYS A CA 1
ATOM 626 C C . LYS A 1 81 ? 2.926 -18.422 11.102 1 97.94 81 LYS A C 1
ATOM 628 O O . LYS A 1 81 ? 4.023 -17.891 10.945 1 97.94 81 LYS A O 1
ATOM 633 N N . ASP A 1 82 ? 2.795 -19.594 11.641 1 97.62 82 ASP A N 1
ATOM 634 C CA . ASP A 1 82 ? 3.916 -20.344 12.203 1 97.62 82 ASP A CA 1
ATOM 635 C C . ASP A 1 82 ? 4.926 -20.719 11.117 1 97.62 82 ASP A C 1
ATOM 637 O O . ASP A 1 82 ? 6.137 -20.672 11.344 1 97.62 82 ASP A O 1
ATOM 641 N N . MET A 1 83 ? 4.434 -21.156 9.992 1 98.69 83 MET A N 1
ATOM 642 C CA . MET A 1 83 ? 5.305 -21.484 8.867 1 98.69 83 MET A CA 1
ATOM 643 C C . MET A 1 83 ? 6.305 -20.359 8.602 1 98.69 83 MET A C 1
ATOM 645 O O . MET A 1 83 ? 7.512 -20.609 8.531 1 98.69 83 MET A O 1
ATOM 649 N N . LEU A 1 84 ? 5.777 -19.125 8.508 1 98.81 84 LEU A N 1
ATOM 650 C CA . LEU A 1 84 ? 6.645 -18.031 8.078 1 98.81 84 LEU A CA 1
ATOM 651 C C . LEU A 1 84 ? 7.523 -17.547 9.227 1 98.81 84 LEU A C 1
ATOM 653 O O . LEU A 1 84 ? 8.656 -17.125 9.008 1 98.81 84 LEU A O 1
ATOM 657 N N . ILE A 1 85 ? 7.074 -17.625 10.484 1 98.38 85 ILE A N 1
ATOM 658 C CA . ILE A 1 85 ? 7.945 -17.328 11.617 1 98.38 85 ILE A CA 1
ATOM 659 C C . ILE A 1 85 ? 9.125 -18.297 11.617 1 98.38 85 ILE A C 1
ATOM 661 O O . ILE A 1 85 ? 10.273 -17.891 11.781 1 98.38 85 ILE A O 1
ATOM 665 N N . LYS A 1 86 ? 8.875 -19.547 11.367 1 98.44 86 LYS A N 1
ATOM 666 C CA . LYS A 1 86 ? 9.906 -20.578 11.375 1 98.44 86 LYS A CA 1
ATOM 667 C C . LYS A 1 86 ? 10.867 -20.391 10.195 1 98.44 86 LYS A C 1
ATOM 669 O O . LYS A 1 86 ? 12.062 -20.641 10.32 1 98.44 86 LYS A O 1
ATOM 674 N N . VAL A 1 87 ? 10.305 -20.031 9.07 1 98.81 87 VAL A N 1
ATOM 675 C CA . VAL A 1 87 ? 11.172 -19.719 7.938 1 98.81 87 VAL A CA 1
ATOM 676 C C . VAL A 1 87 ? 12.133 -18.594 8.312 1 98.81 87 VAL A C 1
ATOM 678 O O . VAL A 1 87 ? 13.336 -18.688 8.07 1 98.81 87 VAL A O 1
ATOM 681 N N . GLY A 1 88 ? 11.578 -17.484 8.891 1 98.81 88 GLY A N 1
ATOM 682 C CA . GLY A 1 88 ? 12.43 -16.391 9.352 1 98.81 88 GLY A CA 1
ATOM 683 C C . GLY A 1 88 ? 13.484 -16.828 10.344 1 98.81 88 GLY A C 1
ATOM 684 O O . GLY A 1 88 ? 14.641 -16.422 10.258 1 98.81 88 GLY A O 1
ATOM 685 N N . THR A 1 89 ? 13.125 -17.656 11.273 1 98.44 89 THR A N 1
ATOM 686 C CA . THR A 1 89 ? 14.047 -18.172 12.281 1 98.44 89 THR A CA 1
ATOM 687 C C . THR A 1 89 ? 15.156 -18.984 11.625 1 98.44 89 THR A C 1
ATOM 689 O O . THR A 1 89 ? 16.328 -18.828 11.969 1 98.44 89 THR A O 1
ATOM 692 N N . PHE A 1 90 ? 14.82 -19.875 10.734 1 98.62 90 PHE A N 1
ATOM 693 C CA . PHE A 1 90 ? 15.789 -20.672 9.984 1 98.62 90 PHE A CA 1
ATOM 694 C C . PHE A 1 90 ? 16.797 -19.781 9.281 1 98.62 90 PHE A C 1
ATOM 696 O O . PHE A 1 90 ? 18 -20.031 9.328 1 98.62 90 PHE A O 1
ATOM 703 N N . LEU A 1 91 ? 16.297 -18.781 8.594 1 98.75 91 LEU A N 1
ATOM 704 C CA . LEU A 1 91 ? 17.156 -17.875 7.84 1 98.75 91 LEU A CA 1
ATOM 705 C C . LEU A 1 91 ? 18.094 -17.109 8.773 1 98.75 91 LEU A C 1
ATOM 707 O O . LEU A 1 91 ? 19.266 -16.875 8.438 1 98.75 91 LEU A O 1
ATOM 711 N N . ARG A 1 92 ? 17.547 -16.625 9.898 1 98.38 92 ARG A N 1
ATOM 712 C CA . ARG A 1 92 ? 18.406 -15.945 10.859 1 98.38 92 ARG A CA 1
ATOM 713 C C . ARG A 1 92 ? 19.562 -16.859 11.281 1 98.38 92 ARG A C 1
ATOM 715 O O . ARG A 1 92 ? 20.719 -16.406 11.352 1 98.38 92 ARG A O 1
ATOM 722 N N . GLU A 1 93 ? 19.281 -18.062 11.57 1 97.94 93 GLU A N 1
ATOM 723 C CA . GLU A 1 93 ? 20.312 -19.016 11.945 1 97.94 93 GLU A CA 1
ATOM 724 C C . GLU A 1 93 ? 21.328 -19.203 10.812 1 97.94 93 GLU A C 1
ATOM 726 O O . GLU A 1 93 ? 22.531 -19.203 11.055 1 97.94 93 GLU A O 1
ATOM 731 N N . ARG A 1 94 ? 20.828 -19.328 9.695 1 97.38 94 ARG A N 1
ATOM 732 C CA . ARG A 1 94 ? 21.688 -19.531 8.531 1 97.38 94 ARG A CA 1
ATOM 733 C C . ARG A 1 94 ? 22.641 -18.344 8.336 1 97.38 94 ARG A C 1
ATOM 735 O O . ARG A 1 94 ? 23.844 -18.531 8.172 1 97.38 94 ARG A O 1
ATOM 742 N N . TYR A 1 95 ? 22.125 -17.172 8.336 1 98 95 TYR A N 1
ATOM 743 C CA . TYR A 1 95 ? 22.891 -15.992 7.957 1 98 95 TYR A CA 1
ATOM 744 C C . TYR A 1 95 ? 23.75 -15.5 9.117 1 98 95 TYR A C 1
ATOM 746 O O . TYR A 1 95 ? 24.641 -14.656 8.93 1 98 95 TYR A O 1
ATOM 754 N N . ASN A 1 96 ? 23.453 -16.031 10.273 1 97.75 96 ASN A N 1
ATOM 755 C CA . ASN A 1 96 ? 24.266 -15.711 11.438 1 97.75 96 ASN A CA 1
ATOM 756 C C . ASN A 1 96 ? 25.062 -16.922 11.922 1 97.75 96 ASN A C 1
ATOM 758 O O . ASN A 1 96 ? 25.438 -17 13.094 1 97.75 96 ASN A O 1
ATOM 762 N N . SER A 1 97 ? 25.281 -17.844 11.078 1 94.81 97 SER A N 1
ATOM 763 C CA . SER A 1 97 ? 25.953 -19.094 11.438 1 94.81 97 SER A CA 1
ATOM 764 C C . SER A 1 97 ? 27.391 -18.844 11.898 1 94.81 97 SER A C 1
ATOM 766 O O . SER A 1 97 ? 27.938 -19.594 12.703 1 94.81 97 SER A O 1
ATOM 768 N N . ASP A 1 98 ? 28 -17.844 11.32 1 92.69 98 ASP A N 1
ATOM 769 C CA . ASP A 1 98 ? 29.281 -17.391 11.836 1 92.69 98 ASP A CA 1
ATOM 770 C C . ASP A 1 98 ? 29.094 -16.344 12.938 1 92.69 98 ASP A C 1
ATOM 772 O O . ASP A 1 98 ? 28.797 -15.18 12.656 1 92.69 98 ASP A O 1
ATOM 776 N N . PRO A 1 99 ? 29.328 -16.734 14.148 1 91.38 99 PRO A N 1
ATOM 777 C CA . PRO A 1 99 ? 29.062 -15.812 15.25 1 91.38 99 PRO A CA 1
ATOM 778 C C . PRO A 1 99 ? 30 -14.609 15.266 1 91.38 99 PRO A C 1
ATOM 780 O O . PRO A 1 99 ? 29.688 -13.578 15.875 1 91.38 99 PRO A O 1
ATOM 783 N N . THR A 1 100 ? 31.125 -14.75 14.625 1 92.62 100 THR A N 1
ATOM 784 C CA . THR A 1 100 ? 32.094 -13.664 14.641 1 92.62 100 THR A CA 1
ATOM 785 C C . THR A 1 100 ? 31.75 -12.609 13.594 1 92.62 100 THR A C 1
ATOM 787 O O . THR A 1 100 ? 32.188 -11.461 13.695 1 92.62 100 THR A O 1
ATOM 790 N N . ASN A 1 101 ? 30.969 -13.039 12.648 1 93.12 101 ASN A N 1
ATOM 791 C CA . ASN A 1 101 ? 30.578 -12.109 11.594 1 93.12 101 ASN A CA 1
ATOM 792 C C . ASN A 1 101 ? 29.141 -12.352 11.148 1 93.12 101 ASN A C 1
ATOM 794 O O . ASN A 1 101 ? 28.891 -12.68 9.984 1 93.12 101 ASN A O 1
ATOM 798 N N . PRO A 1 102 ? 28.234 -12.102 12.039 1 96.81 102 PRO A N 1
ATOM 799 C CA . PRO A 1 102 ? 26.828 -12.312 11.672 1 96.81 102 PRO A CA 1
ATOM 800 C C . PRO A 1 102 ? 26.344 -11.32 10.609 1 96.81 102 PRO A C 1
ATOM 802 O O . PRO A 1 102 ? 26.719 -10.148 10.641 1 96.81 102 PRO A O 1
ATOM 805 N N . PHE A 1 103 ? 25.547 -11.781 9.719 1 97.5 103 PHE A N 1
ATOM 806 C CA . PHE A 1 103 ? 25.031 -10.922 8.656 1 97.5 103 PHE A CA 1
ATOM 807 C C . PHE A 1 103 ? 23.938 -10 9.18 1 97.5 103 PHE A C 1
ATOM 809 O O . PHE A 1 103 ? 23.844 -8.836 8.781 1 97.5 103 PHE A O 1
ATOM 816 N N . PHE A 1 104 ? 23.078 -10.531 10.008 1 97.62 104 PHE A N 1
ATOM 817 C CA . PHE A 1 104 ? 22.062 -9.766 10.719 1 97.62 104 PHE A CA 1
ATOM 818 C C . PHE A 1 104 ? 22.344 -9.742 12.219 1 97.62 104 PHE A C 1
ATOM 820 O O . PHE A 1 104 ? 21.641 -10.398 12.992 1 97.62 104 PHE A O 1
ATOM 827 N N . PRO A 1 105 ? 23.188 -8.945 12.648 1 96.94 105 PRO A N 1
ATOM 828 C CA . PRO A 1 105 ? 23.609 -8.992 14.055 1 96.94 105 PRO A CA 1
ATOM 829 C C . PRO A 1 105 ? 22.516 -8.523 15.008 1 96.94 105 PRO A C 1
ATOM 831 O O . PRO A 1 105 ? 22.375 -9.062 16.109 1 96.94 105 PRO A O 1
ATOM 834 N N . SER A 1 106 ? 21.781 -7.508 14.617 1 95.81 106 SER A N 1
ATOM 835 C CA . SER A 1 106 ? 20.734 -6.984 15.5 1 95.81 106 SER A CA 1
ATOM 836 C C . SER A 1 106 ? 19.531 -7.91 15.523 1 95.81 106 SER A C 1
ATOM 838 O O . SER A 1 106 ? 19.109 -8.438 14.492 1 95.81 106 SER A O 1
ATOM 840 N N . GLU A 1 107 ? 18.938 -8.086 16.703 1 97.31 107 GLU A N 1
ATOM 841 C CA . GLU A 1 107 ? 17.688 -8.836 16.844 1 97.31 107 GLU A CA 1
ATOM 842 C C . GLU A 1 107 ? 16.484 -7.961 16.562 1 97.31 107 GLU A C 1
ATOM 844 O O . GLU A 1 107 ? 15.359 -8.461 16.438 1 97.31 107 GLU A O 1
ATOM 849 N N . SER A 1 108 ? 16.719 -6.676 16.422 1 96.56 108 SER A N 1
ATOM 850 C CA . SER A 1 108 ? 15.648 -5.719 16.219 1 96.56 108 SER A CA 1
ATOM 851 C C . SER A 1 108 ? 15.539 -5.316 14.75 1 96.56 108 SER A C 1
ATOM 853 O O . SER A 1 108 ? 16.562 -5.145 14.07 1 96.56 108 SER A O 1
ATOM 855 N N . TYR A 1 109 ? 14.289 -5.254 14.336 1 96.06 109 TYR A N 1
ATOM 856 C CA . TYR A 1 109 ? 14.023 -4.766 12.984 1 96.06 109 TYR A CA 1
ATOM 857 C C . TYR A 1 109 ? 14.625 -3.381 12.781 1 96.06 109 TYR A C 1
ATOM 859 O O . TYR A 1 109 ? 14.602 -2.543 13.688 1 96.06 109 TYR A O 1
ATOM 867 N N . ASP A 1 110 ? 15.188 -3.166 11.625 1 94.62 110 ASP A N 1
ATOM 868 C CA . ASP A 1 110 ? 15.789 -1.893 11.242 1 94.62 110 ASP A CA 1
ATOM 869 C C . ASP A 1 110 ? 15.375 -1.485 9.828 1 94.62 110 ASP A C 1
ATOM 871 O O . ASP A 1 110 ? 15.703 -2.174 8.859 1 94.62 110 ASP A O 1
ATOM 875 N N . VAL A 1 111 ? 14.75 -0.319 9.773 1 93.5 111 VAL A N 1
ATOM 876 C CA . VAL A 1 111 ? 14.18 0.172 8.523 1 93.5 111 VAL A CA 1
ATOM 877 C C . VAL A 1 111 ? 15.289 0.467 7.523 1 93.5 111 VAL A C 1
ATOM 879 O O . VAL A 1 111 ? 15.062 0.471 6.309 1 93.5 111 VAL A O 1
ATOM 882 N N . GLU A 1 112 ? 16.531 0.687 7.938 1 92.94 112 GLU A N 1
ATOM 883 C CA . GLU A 1 112 ? 17.641 1.016 7.062 1 92.94 112 GLU A CA 1
ATOM 884 C C . GLU A 1 112 ? 18.328 -0.247 6.543 1 92.94 112 GLU A C 1
ATOM 886 O O . GLU A 1 112 ? 19.125 -0.185 5.609 1 92.94 112 GLU A O 1
ATOM 891 N N . VAL A 1 113 ? 17.938 -1.364 7.086 1 94.19 113 VAL A N 1
ATOM 892 C CA . VAL A 1 113 ? 18.609 -2.619 6.762 1 94.19 113 VAL A CA 1
ATOM 893 C C . VAL A 1 113 ? 17.719 -3.461 5.852 1 94.19 113 VAL A C 1
ATOM 895 O O . VAL A 1 113 ? 18.219 -4.184 4.984 1 94.19 113 VAL A O 1
ATOM 898 N N . SER A 1 114 ? 16.484 -3.34 6.035 1 96.75 114 SER A N 1
ATOM 899 C CA . SER A 1 114 ? 15.547 -4.25 5.379 1 96.75 114 SER A CA 1
ATOM 900 C C . SER A 1 114 ? 14.461 -3.482 4.637 1 96.75 114 SER A C 1
ATOM 902 O O . SER A 1 114 ? 13.828 -2.584 5.199 1 96.75 114 SER A O 1
ATOM 904 N N . TYR A 1 115 ? 14.312 -3.818 3.418 1 97.75 115 TYR A N 1
ATOM 905 C CA . TYR A 1 115 ? 13.172 -3.367 2.631 1 97.75 115 TYR A CA 1
ATOM 906 C C . TYR A 1 115 ? 12.188 -4.508 2.391 1 97.75 115 TYR A C 1
ATOM 908 O O . TYR A 1 115 ? 12.57 -5.57 1.899 1 97.75 115 TYR A O 1
ATOM 916 N N . THR A 1 116 ? 10.914 -4.301 2.701 1 98.56 116 THR A N 1
ATOM 917 C CA . THR A 1 116 ? 9.906 -5.34 2.516 1 98.56 116 THR A CA 1
ATOM 918 C C . THR A 1 116 ? 8.711 -4.805 1.726 1 98.56 116 THR A C 1
ATOM 920 O O . THR A 1 116 ? 8.203 -3.723 2.021 1 98.56 116 THR A O 1
ATOM 923 N N . ARG A 1 117 ? 8.336 -5.527 0.761 1 98.19 117 ARG A N 1
ATOM 924 C CA . ARG A 1 117 ? 7.133 -5.254 -0.018 1 98.19 117 ARG A CA 1
ATOM 925 C C . ARG A 1 117 ? 6.242 -6.484 -0.101 1 98.19 117 ARG A C 1
ATOM 927 O O . ARG A 1 117 ? 6.73 -7.605 -0.271 1 98.19 117 ARG A O 1
ATOM 934 N N . SER A 1 118 ? 4.922 -6.312 0.082 1 98.56 118 SER A N 1
ATOM 935 C CA . SER A 1 118 ? 3.924 -7.375 -0.027 1 98.56 118 SER A CA 1
ATOM 936 C C . SER A 1 118 ? 2.838 -7.012 -1.033 1 98.56 118 SER A C 1
ATOM 938 O O . SER A 1 118 ? 2.613 -5.832 -1.314 1 98.56 118 SER A O 1
ATOM 940 N N . THR A 1 119 ? 2.264 -8.062 -1.631 1 98.12 119 THR A N 1
ATOM 941 C CA . THR A 1 119 ? 0.988 -7.766 -2.275 1 98.12 119 THR A CA 1
ATOM 942 C C . THR A 1 119 ? -0.031 -7.27 -1.253 1 98.12 119 THR A C 1
ATOM 944 O O . THR A 1 119 ? 0.101 -7.535 -0.056 1 98.12 119 THR A O 1
ATOM 947 N N . ASP A 1 120 ? -0.996 -6.559 -1.693 1 97.06 120 ASP A N 1
ATOM 948 C CA . ASP A 1 120 ? -1.999 -5.988 -0.8 1 97.06 120 ASP A CA 1
ATOM 949 C C . ASP A 1 120 ? -3.121 -6.984 -0.524 1 97.06 120 ASP A C 1
ATOM 951 O O . ASP A 1 120 ? -4.281 -6.734 -0.862 1 97.06 120 ASP A O 1
ATOM 955 N N . VAL A 1 121 ? -2.779 -8.055 0.053 1 97.69 121 VAL A N 1
ATOM 956 C CA . VAL A 1 121 ? -3.676 -9.117 0.493 1 97.69 121 VAL A CA 1
ATOM 957 C C . VAL A 1 121 ? -3.391 -9.469 1.952 1 97.69 121 VAL A C 1
ATOM 959 O O . VAL A 1 121 ? -2.232 -9.648 2.338 1 97.69 121 VAL A O 1
ATOM 962 N N . PRO A 1 122 ? -4.387 -9.586 2.807 1 97.56 122 PRO A N 1
ATOM 963 C CA . PRO A 1 122 ? -4.172 -9.758 4.246 1 97.56 122 PRO A CA 1
ATOM 964 C C . PRO A 1 122 ? -3.242 -10.922 4.57 1 97.56 122 PRO A C 1
ATOM 966 O O . PRO A 1 122 ? -2.322 -10.781 5.379 1 97.56 122 PRO A O 1
ATOM 969 N N . ARG A 1 123 ? -3.416 -12.039 3.941 1 98.31 123 ARG A N 1
ATOM 970 C CA . ARG A 1 123 ? -2.615 -13.211 4.273 1 98.31 123 ARG A CA 1
ATOM 971 C C . ARG A 1 123 ? -1.155 -13.008 3.879 1 98.31 123 ARG A C 1
ATOM 973 O O . ARG A 1 123 ? -0.251 -13.531 4.535 1 98.31 123 ARG A O 1
ATOM 980 N N . THR A 1 124 ? -0.882 -12.266 2.779 1 98.69 124 THR A N 1
ATOM 981 C CA . THR A 1 124 ? 0.5 -12 2.391 1 98.69 124 THR A CA 1
ATOM 982 C C . THR A 1 124 ? 1.133 -10.969 3.312 1 98.69 124 THR A C 1
ATOM 984 O O . THR A 1 124 ? 2.309 -11.078 3.664 1 98.69 124 THR A O 1
ATOM 987 N N . LEU A 1 125 ? 0.347 -9.977 3.717 1 98.5 125 LEU A N 1
ATOM 988 C CA . LEU A 1 125 ? 0.816 -8.961 4.656 1 98.5 125 LEU A CA 1
ATOM 989 C C . LEU A 1 125 ? 1.189 -9.594 5.992 1 98.5 125 LEU A C 1
ATOM 991 O O . LEU A 1 125 ? 2.275 -9.344 6.52 1 98.5 125 LEU A O 1
ATOM 995 N N . GLN A 1 126 ? 0.362 -10.43 6.477 1 98.5 126 GLN A N 1
ATOM 996 C CA . GLN A 1 126 ? 0.609 -11.078 7.762 1 98.5 126 GLN A CA 1
ATOM 997 C C . GLN A 1 126 ? 1.762 -12.078 7.66 1 98.5 126 GLN A C 1
ATOM 999 O O . GLN A 1 126 ? 2.529 -12.242 8.609 1 98.5 126 GLN A O 1
ATOM 1004 N N . SER A 1 127 ? 1.855 -12.75 6.496 1 98.88 127 SER A N 1
ATOM 1005 C CA . SER A 1 127 ? 2.98 -13.648 6.27 1 98.88 127 SER A CA 1
ATOM 1006 C C . SER A 1 127 ? 4.305 -12.898 6.297 1 98.88 127 SER A C 1
ATOM 1008 O O . SER A 1 127 ? 5.297 -13.391 6.84 1 98.88 127 SER A O 1
ATOM 1010 N N . ALA A 1 128 ? 4.312 -11.711 5.727 1 98.81 128 ALA A N 1
ATOM 1011 C CA . ALA A 1 128 ? 5.516 -10.883 5.754 1 98.81 128 ALA A CA 1
ATOM 1012 C C . ALA A 1 128 ? 5.926 -10.555 7.188 1 98.81 128 ALA A C 1
ATOM 1014 O O . ALA A 1 128 ? 7.105 -10.641 7.539 1 98.81 128 ALA A O 1
ATOM 1015 N N . VAL A 1 129 ? 4.957 -10.18 8.008 1 98.31 129 VAL A N 1
ATOM 1016 C CA . VAL A 1 129 ? 5.223 -9.875 9.414 1 98.31 129 VAL A CA 1
ATOM 1017 C C . VAL A 1 129 ? 5.82 -11.102 10.102 1 98.31 129 VAL A C 1
ATOM 1019 O O . VAL A 1 129 ? 6.809 -10.984 10.828 1 98.31 129 VAL A O 1
ATOM 1022 N N . GLY A 1 130 ? 5.223 -12.273 9.852 1 98.38 130 GLY A N 1
ATOM 1023 C CA . GLY A 1 130 ? 5.707 -13.5 10.445 1 98.38 130 GLY A CA 1
ATOM 1024 C C . GLY A 1 130 ? 7.164 -13.789 10.133 1 98.38 130 GLY A C 1
ATOM 1025 O O . GLY A 1 130 ? 7.957 -14.07 11.031 1 98.38 130 GLY A O 1
ATOM 1026 N N . LEU A 1 131 ? 7.496 -13.734 8.875 1 98.88 131 LEU A N 1
ATOM 1027 C CA . LEU A 1 131 ? 8.875 -13.984 8.477 1 98.88 131 LEU A CA 1
ATOM 1028 C C . LEU A 1 131 ? 9.828 -12.992 9.141 1 98.88 131 LEU A C 1
ATOM 1030 O O . LEU A 1 131 ? 10.883 -13.383 9.641 1 98.88 131 LEU A O 1
ATOM 1034 N N . LEU A 1 132 ? 9.484 -11.688 9.172 1 98.62 132 LEU A N 1
ATOM 1035 C CA . LEU A 1 132 ? 10.336 -10.656 9.742 1 98.62 132 LEU A CA 1
ATOM 1036 C C . LEU A 1 132 ? 10.516 -10.859 11.242 1 98.62 132 LEU A C 1
ATOM 1038 O O . LEU A 1 132 ? 11.594 -10.625 11.781 1 98.62 132 LEU A O 1
ATOM 1042 N N . TYR A 1 133 ? 9.492 -11.32 11.953 1 97.81 133 TYR A N 1
ATOM 1043 C CA . TYR A 1 133 ? 9.609 -11.562 13.391 1 97.81 133 TYR A CA 1
ATOM 1044 C C . TYR A 1 133 ? 10.477 -12.781 13.664 1 97.81 133 TYR A C 1
ATOM 1046 O O . TYR A 1 133 ? 11.062 -12.906 14.742 1 97.81 133 TYR A O 1
ATOM 1054 N N . GLY A 1 134 ? 10.508 -13.711 12.703 1 98.25 134 GLY A N 1
ATOM 1055 C CA . GLY A 1 134 ? 11.477 -14.789 12.812 1 98.25 134 GLY A CA 1
ATOM 1056 C C . GLY A 1 134 ? 12.906 -14.32 12.609 1 98.25 134 GLY A C 1
ATOM 1057 O O . GLY A 1 134 ? 13.812 -14.734 13.336 1 98.25 134 GLY A O 1
ATOM 1058 N N . LEU A 1 135 ? 13.109 -13.469 11.633 1 98.38 135 LEU A N 1
ATOM 1059 C CA . LEU A 1 135 ? 14.422 -12.953 11.281 1 98.38 135 LEU A CA 1
ATOM 1060 C C . LEU A 1 135 ? 14.914 -11.953 12.328 1 98.38 135 LEU A C 1
ATOM 1062 O O . LEU A 1 135 ? 16.109 -11.875 12.602 1 98.38 135 LEU A O 1
ATOM 1066 N N . PHE A 1 136 ? 14.039 -11.141 12.859 1 98.06 136 PHE A N 1
ATOM 1067 C CA . PHE A 1 136 ? 14.289 -10.133 13.883 1 98.06 136 PHE A CA 1
ATOM 1068 C C . PHE A 1 136 ? 13.398 -10.375 15.102 1 98.06 136 PHE A C 1
ATOM 1070 O O . PHE A 1 136 ? 12.352 -9.742 15.242 1 98.06 136 PHE A O 1
ATOM 1077 N N . PRO A 1 137 ? 13.883 -11.141 16.062 1 97.06 137 PRO A N 1
ATOM 1078 C CA . PRO A 1 137 ? 13 -11.688 17.094 1 97.06 137 PRO A CA 1
ATOM 1079 C C . PRO A 1 137 ? 12.641 -10.656 18.156 1 97.06 137 PRO A C 1
ATOM 1081 O O . PRO A 1 137 ? 11.719 -10.875 18.953 1 97.06 137 PRO A O 1
ATOM 1084 N N . ASN A 1 138 ? 13.414 -9.562 18.312 1 96.44 138 ASN A N 1
ATOM 1085 C CA . ASN A 1 138 ? 13 -8.5 19.234 1 96.44 138 ASN A CA 1
ATOM 1086 C C . ASN A 1 138 ? 11.812 -7.715 18.672 1 96.44 138 ASN A C 1
ATOM 1088 O O . ASN A 1 138 ? 11.992 -6.746 17.938 1 96.44 138 ASN A O 1
ATOM 1092 N N . ARG A 1 139 ? 10.617 -8.047 19.109 1 92.5 139 ARG A N 1
ATOM 1093 C CA . ARG A 1 139 ? 9.383 -7.527 18.531 1 92.5 139 ARG A CA 1
ATOM 1094 C C . ARG A 1 139 ? 8.969 -6.219 19.203 1 92.5 139 ARG A C 1
ATOM 1096 O O . ARG A 1 139 ? 7.98 -5.598 18.812 1 92.5 139 ARG A O 1
ATOM 1103 N N . SER A 1 140 ? 9.656 -5.758 20.172 1 88.44 140 SER A N 1
ATOM 1104 C CA . SER A 1 140 ? 9.242 -4.602 20.953 1 88.44 140 SER A CA 1
ATOM 1105 C C . SER A 1 140 ? 9.984 -3.342 20.531 1 88.44 140 SER A C 1
ATOM 1107 O O . SER A 1 140 ? 9.469 -2.23 20.656 1 88.44 140 SER A O 1
ATOM 1109 N N . ALA A 1 141 ? 11.148 -3.537 20.031 1 89.5 141 ALA A N 1
ATOM 1110 C CA . ALA A 1 141 ? 11.992 -2.385 19.719 1 89.5 141 ALA A CA 1
ATOM 1111 C C . ALA A 1 141 ? 11.438 -1.594 18.547 1 89.5 141 ALA A C 1
ATOM 1113 O O . ALA A 1 141 ? 11.367 -0.364 18.594 1 89.5 141 ALA A O 1
ATOM 1114 N N . ALA A 1 142 ? 11.133 -2.25 17.484 1 92.38 142 ALA A N 1
ATOM 1115 C CA . ALA A 1 142 ? 10.609 -1.618 16.281 1 92.38 142 ALA A CA 1
ATOM 1116 C C . ALA A 1 142 ? 9.656 -2.553 15.539 1 92.38 142 ALA A C 1
ATOM 1118 O O . ALA A 1 142 ? 9.852 -3.771 15.523 1 92.38 142 ALA A O 1
ATOM 1119 N N . PHE A 1 143 ? 8.641 -1.961 14.984 1 96.44 143 PHE A N 1
ATOM 1120 C CA . PHE A 1 143 ? 7.711 -2.742 14.18 1 96.44 143 PHE A CA 1
ATOM 1121 C C . PHE A 1 143 ? 8.18 -2.818 12.734 1 96.44 143 PHE A C 1
ATOM 1123 O O . PHE A 1 143 ? 8.742 -1.856 12.203 1 96.44 143 PHE A O 1
ATOM 1130 N N . PRO A 1 144 ? 7.922 -3.953 12.094 1 96.75 144 PRO A N 1
ATOM 1131 C CA . PRO A 1 144 ? 8.305 -4.059 10.68 1 96.75 144 PRO A CA 1
ATOM 1132 C C . PRO A 1 144 ? 7.535 -3.086 9.789 1 96.75 144 PRO A C 1
ATOM 1134 O O . PRO A 1 144 ? 6.363 -2.799 10.047 1 96.75 144 PRO A O 1
ATOM 1137 N N . VAL A 1 145 ? 8.195 -2.6 8.781 1 97.56 145 VAL A N 1
ATOM 1138 C CA . VAL A 1 145 ? 7.598 -1.761 7.75 1 97.56 145 VAL A CA 1
ATOM 1139 C C . VAL A 1 145 ? 7.348 -2.59 6.492 1 97.56 145 VAL A C 1
ATOM 1141 O O . VAL A 1 145 ? 8.273 -3.166 5.926 1 97.56 145 VAL A O 1
ATOM 1144 N N . ILE A 1 146 ? 6.113 -2.686 6.086 1 98.19 146 ILE A N 1
ATOM 1145 C CA . ILE A 1 146 ? 5.746 -3.449 4.898 1 98.19 146 ILE A CA 1
ATOM 1146 C C . ILE A 1 146 ? 5.031 -2.539 3.9 1 98.19 146 ILE A C 1
ATOM 1148 O O . ILE A 1 146 ? 3.939 -2.039 4.18 1 98.19 146 ILE A O 1
ATOM 1152 N N . HIS A 1 147 ? 5.637 -2.334 2.793 1 96.88 147 HIS A N 1
ATOM 1153 C CA . HIS A 1 147 ? 5.07 -1.517 1.726 1 96.88 147 HIS A CA 1
ATOM 1154 C C . HIS A 1 147 ? 4.145 -2.338 0.836 1 96.88 147 HIS A C 1
ATOM 1156 O O . HIS A 1 147 ? 4.309 -3.553 0.713 1 96.88 147 HIS A O 1
ATOM 1162 N N . THR A 1 148 ? 3.115 -1.74 0.278 1 95.88 148 THR A N 1
ATOM 1163 C CA . THR A 1 148 ? 2.244 -2.359 -0.714 1 95.88 148 THR A CA 1
ATOM 1164 C C . THR A 1 148 ? 1.83 -1.347 -1.778 1 95.88 148 THR A C 1
ATOM 1166 O O . THR A 1 148 ? 2.141 -0.159 -1.665 1 95.88 148 THR A O 1
ATOM 1169 N N . VAL A 1 149 ? 1.303 -1.784 -2.818 1 91.94 149 VAL A N 1
ATOM 1170 C CA . VAL A 1 149 ? 0.591 -0.981 -3.807 1 91.94 149 VAL A CA 1
ATOM 1171 C C . VAL A 1 149 ? -0.766 -1.613 -4.109 1 91.94 149 VAL A C 1
ATOM 1173 O O . VAL A 1 149 ? -1.006 -2.775 -3.768 1 91.94 149 VAL A O 1
ATOM 1176 N N . ILE A 1 150 ? -1.579 -0.854 -4.645 1 90.5 150 ILE A N 1
ATOM 1177 C CA . ILE A 1 150 ? -2.906 -1.364 -4.973 1 90.5 150 ILE A CA 1
ATOM 1178 C C . ILE A 1 150 ? -2.779 -2.588 -5.879 1 90.5 150 ILE A C 1
ATOM 1180 O O . ILE A 1 150 ? -1.974 -2.596 -6.812 1 90.5 150 ILE A O 1
ATOM 1184 N N . ARG A 1 151 ? -3.525 -3.592 -5.613 1 89 151 ARG A N 1
ATOM 1185 C CA . ARG A 1 151 ? -3.422 -4.895 -6.266 1 89 151 ARG A CA 1
ATOM 1186 C C . ARG A 1 151 ? -3.555 -4.758 -7.781 1 89 151 ARG A C 1
ATOM 1188 O O . ARG A 1 151 ? -2.82 -5.398 -8.531 1 89 151 ARG A O 1
ATOM 1195 N N . GLY A 1 152 ? -4.406 -3.926 -8.266 1 88.81 152 GLY A N 1
ATOM 1196 C CA . GLY A 1 152 ? -4.723 -3.801 -9.68 1 88.81 152 GLY A CA 1
ATOM 1197 C C . GLY A 1 152 ? -3.619 -3.145 -10.484 1 88.81 152 GLY A C 1
ATOM 1198 O O . GLY A 1 152 ? -3.672 -3.119 -11.719 1 88.81 152 GLY A O 1
ATOM 1199 N N . THR A 1 153 ? -2.619 -2.703 -9.789 1 89.25 153 THR A N 1
ATOM 1200 C CA . THR A 1 153 ? -1.518 -2.059 -10.492 1 89.25 153 THR A CA 1
ATOM 1201 C C . THR A 1 153 ? -0.179 -2.648 -10.062 1 89.25 153 THR A C 1
ATOM 1203 O O . THR A 1 153 ? 0.878 -2.084 -10.352 1 89.25 153 THR A O 1
ATOM 1206 N N . ASP A 1 154 ? -0.214 -3.711 -9.297 1 94.12 154 ASP A N 1
ATOM 1207 C CA . ASP A 1 154 ? 1.011 -4.309 -8.773 1 94.12 154 ASP A CA 1
ATOM 1208 C C . ASP A 1 154 ? 1.672 -5.211 -9.812 1 94.12 154 ASP A C 1
ATOM 1210 O O . ASP A 1 154 ? 1.7 -6.434 -9.648 1 94.12 154 ASP A O 1
ATOM 1214 N N . TRP A 1 155 ? 2.363 -4.684 -10.75 1 93.12 155 TRP A N 1
ATOM 1215 C CA . TRP A 1 155 ? 3.021 -5.387 -11.844 1 93.12 155 TRP A CA 1
ATOM 1216 C C . TRP A 1 155 ? 4.199 -6.211 -11.336 1 93.12 155 TRP A C 1
ATOM 1218 O O . TRP A 1 155 ? 4.672 -7.117 -12.023 1 93.12 155 TRP A O 1
ATOM 1228 N N . LEU A 1 156 ? 4.609 -5.863 -10.164 1 96.62 156 LEU A N 1
ATOM 1229 C CA . LEU A 1 156 ? 5.816 -6.504 -9.664 1 96.62 156 LEU A CA 1
ATOM 1230 C C . LEU A 1 156 ? 5.492 -7.848 -9.016 1 96.62 156 LEU A C 1
ATOM 1232 O O . LEU A 1 156 ? 6.164 -8.844 -9.281 1 96.62 156 LEU A O 1
ATOM 1236 N N . LEU A 1 157 ? 4.391 -7.867 -8.18 1 97.88 157 LEU A N 1
ATOM 1237 C CA . LEU A 1 157 ? 4.199 -9.062 -7.359 1 97.88 157 LEU A CA 1
ATOM 1238 C C . LEU A 1 157 ? 2.908 -9.781 -7.738 1 97.88 157 LEU A C 1
ATOM 1240 O O . LEU A 1 157 ? 2.713 -10.938 -7.379 1 97.88 157 LEU A O 1
ATOM 1244 N N . ASN A 1 158 ? 2.041 -9.094 -8.398 1 94.69 158 ASN A N 1
ATOM 1245 C CA . ASN A 1 158 ? 0.793 -9.734 -8.797 1 94.69 158 ASN A CA 1
ATOM 1246 C C . ASN A 1 158 ? 0.905 -10.375 -10.18 1 94.69 158 ASN A C 1
ATOM 1248 O O . ASN A 1 158 ? 0.636 -9.727 -11.188 1 94.69 158 ASN A O 1
ATOM 1252 N N . GLY A 1 159 ? 1.184 -11.602 -10.234 1 89.88 159 GLY A N 1
ATOM 1253 C CA . GLY A 1 159 ? 1.351 -12.312 -11.492 1 89.88 159 GLY A CA 1
ATOM 1254 C C . GLY A 1 159 ? 0.069 -12.406 -12.297 1 89.88 159 GLY A C 1
ATOM 1255 O O . GLY A 1 159 ? 0.108 -12.57 -13.523 1 89.88 159 GLY A O 1
ATOM 1256 N N . GLY A 1 160 ? -1.03 -12.289 -11.664 1 89.31 160 GLY A N 1
ATOM 1257 C CA . GLY A 1 160 ? -2.324 -12.367 -12.328 1 89.31 160 GLY A CA 1
ATOM 1258 C C . GLY A 1 160 ? -2.67 -11.117 -13.109 1 89.31 160 GLY A C 1
ATOM 1259 O O . GLY A 1 160 ? -3.68 -11.078 -13.82 1 89.31 160 GLY A O 1
ATOM 1260 N N . LEU A 1 161 ? -1.829 -10.148 -13.039 1 91.25 161 LEU A N 1
ATOM 1261 C CA . LEU A 1 161 ? -2.119 -8.883 -13.703 1 91.25 161 LEU A CA 1
ATOM 1262 C C . LEU A 1 161 ? -1.686 -8.914 -15.164 1 91.25 161 LEU A C 1
ATOM 1264 O O . LEU A 1 161 ? -2.133 -8.094 -15.969 1 91.25 161 LEU A O 1
ATOM 1268 N N . SER A 1 162 ? -0.744 -9.875 -15.516 1 93.75 162 SER A N 1
ATOM 1269 C CA . SER A 1 162 ? -0.375 -10 -16.922 1 93.75 162 SER A CA 1
ATOM 1270 C C . SER A 1 162 ? -1.604 -10.227 -17.797 1 93.75 162 SER A C 1
ATOM 1272 O O . SER A 1 162 ? -2.42 -11.109 -17.516 1 93.75 162 SER A O 1
ATOM 1274 N N . PRO A 1 163 ? -1.694 -9.422 -18.891 1 96.19 163 PRO A N 1
ATOM 1275 C CA . PRO A 1 163 ? -2.871 -9.562 -19.75 1 96.19 163 PRO A CA 1
ATOM 1276 C C . PRO A 1 163 ? -3.061 -10.984 -20.25 1 96.19 163 PRO A C 1
ATOM 1278 O O . PRO A 1 163 ? -4.188 -11.492 -20.297 1 96.19 163 PRO A O 1
ATOM 1281 N N . PHE A 1 164 ? -1.994 -11.633 -20.641 1 97.44 164 PHE A N 1
ATOM 1282 C CA . PHE A 1 164 ? -2.121 -13.008 -21.109 1 97.44 164 PHE A CA 1
ATOM 1283 C C . PHE A 1 164 ? -2.721 -13.891 -20.031 1 97.44 164 PHE A C 1
ATOM 1285 O O . PHE A 1 164 ? -3.662 -14.648 -20.281 1 97.44 164 PHE A O 1
ATOM 1292 N N . ALA A 1 165 ? -2.141 -13.82 -18.828 1 96.31 165 ALA A N 1
ATOM 1293 C CA . ALA A 1 165 ? -2.611 -14.648 -17.719 1 96.31 165 ALA A CA 1
ATOM 1294 C C . ALA A 1 165 ? -4.078 -14.367 -17.406 1 96.31 165 ALA A C 1
ATOM 1296 O O . ALA A 1 165 ? -4.855 -15.297 -17.156 1 96.31 165 ALA A O 1
ATOM 1297 N N . THR A 1 166 ? -4.426 -13.125 -17.453 1 95.12 166 THR A N 1
ATOM 1298 C CA . THR A 1 166 ? -5.789 -12.727 -17.125 1 95.12 166 THR A CA 1
ATOM 1299 C C . THR A 1 166 ? -6.766 -13.195 -18.188 1 95.12 166 THR A C 1
ATOM 1301 O O . THR A 1 166 ? -7.816 -13.758 -17.875 1 95.12 166 THR A O 1
ATOM 1304 N N . VAL A 1 167 ? -6.441 -12.992 -19.438 1 97.25 167 VAL A N 1
ATOM 1305 C CA . VAL A 1 167 ? -7.32 -13.367 -20.531 1 97.25 167 VAL A CA 1
ATOM 1306 C C . VAL A 1 167 ? -7.434 -14.891 -20.609 1 97.25 167 VAL A C 1
ATOM 1308 O O . VAL A 1 167 ? -8.516 -15.43 -20.828 1 97.25 167 VAL A O 1
ATOM 1311 N N . PHE A 1 168 ? -6.32 -15.57 -20.391 1 97.25 168 PHE A N 1
ATOM 1312 C CA . PHE A 1 168 ? -6.32 -17.031 -20.344 1 97.25 168 PHE A CA 1
ATOM 1313 C C . PHE A 1 168 ? -7.316 -17.531 -19.297 1 97.25 168 PHE A C 1
ATOM 1315 O O . PHE A 1 168 ? -8.156 -18.375 -19.609 1 97.25 168 PHE A O 1
ATOM 1322 N N . TYR A 1 169 ? -7.262 -16.953 -18.188 1 94.56 169 TYR A N 1
ATOM 1323 C CA . TYR A 1 169 ? -8.062 -17.422 -17.062 1 94.56 169 TYR A CA 1
ATOM 1324 C C . TYR A 1 169 ? -9.531 -17.047 -17.25 1 94.56 169 TYR A C 1
ATOM 1326 O O . TYR A 1 169 ? -10.422 -17.859 -17.047 1 94.56 169 TYR A O 1
ATOM 1334 N N . LEU A 1 170 ? -9.812 -15.859 -17.688 1 95.44 170 LEU A N 1
ATOM 1335 C CA . LEU A 1 170 ? -11.18 -15.344 -17.656 1 95.44 170 LEU A CA 1
ATOM 1336 C C . LEU A 1 170 ? -11.922 -15.672 -18.938 1 95.44 170 LEU A C 1
ATOM 1338 O O . LEU A 1 170 ? -13.141 -15.852 -18.922 1 95.44 170 LEU A O 1
ATOM 1342 N N . LEU A 1 171 ? -11.164 -15.789 -20.062 1 97.19 171 LEU A N 1
ATOM 1343 C CA . LEU A 1 171 ? -11.898 -15.68 -21.312 1 97.19 171 LEU A CA 1
ATOM 1344 C C . LEU A 1 171 ? -11.586 -16.859 -22.234 1 97.19 171 LEU A C 1
ATOM 1346 O O . LEU A 1 171 ? -12.25 -17.062 -23.25 1 97.19 171 LEU A O 1
ATOM 1350 N N . ASP A 1 172 ? -10.594 -17.656 -21.969 1 97.75 172 ASP A N 1
ATOM 1351 C CA . ASP A 1 172 ? -10.242 -18.75 -22.891 1 97.75 172 ASP A CA 1
ATOM 1352 C C . ASP A 1 172 ? -11.117 -19.969 -22.656 1 97.75 172 ASP A C 1
ATOM 1354 O O . ASP A 1 172 ? -10.625 -21.016 -22.234 1 97.75 172 ASP A O 1
ATOM 1358 N N . ASP A 1 173 ? -12.328 -19.953 -23.047 1 96.88 173 ASP A N 1
ATOM 1359 C CA . ASP A 1 173 ? -13.312 -21.016 -22.859 1 96.88 173 ASP A CA 1
ATOM 1360 C C . ASP A 1 173 ? -12.953 -22.25 -23.688 1 96.88 173 ASP A C 1
ATOM 1362 O O . ASP A 1 173 ? -13.234 -23.375 -23.297 1 96.88 173 ASP A O 1
ATOM 1366 N N . ALA A 1 174 ? -12.375 -21.969 -24.719 1 97.5 174 ALA A N 1
ATOM 1367 C CA . ALA A 1 174 ? -11.961 -23.078 -25.562 1 97.5 174 ALA A CA 1
ATOM 1368 C C . ALA A 1 174 ? -10.945 -23.969 -24.859 1 97.5 174 ALA A C 1
ATOM 1370 O O . ALA A 1 174 ? -11.031 -25.188 -24.906 1 97.5 174 ALA A O 1
ATOM 1371 N N . TRP A 1 175 ? -9.922 -23.312 -24.234 1 97.38 175 TRP A N 1
ATOM 1372 C CA . TRP A 1 175 ? -8.938 -24.094 -23.469 1 97.38 175 TRP A CA 1
ATOM 1373 C C . TRP A 1 175 ? -9.609 -24.875 -22.359 1 97.38 175 TRP A C 1
ATOM 1375 O O . TRP A 1 175 ? -9.305 -26.062 -22.156 1 97.38 175 TRP A O 1
ATOM 1385 N N . LYS A 1 176 ? -10.562 -24.281 -21.641 1 97.62 176 LYS A N 1
ATOM 1386 C CA . LYS A 1 176 ? -11.25 -24.906 -20.516 1 97.62 176 LYS A CA 1
ATOM 1387 C C . LYS A 1 176 ? -12.008 -26.156 -20.969 1 97.62 176 LYS A C 1
ATOM 1389 O O . LYS A 1 176 ? -11.914 -27.203 -20.344 1 97.62 176 LYS A O 1
ATOM 1394 N N . ARG A 1 177 ? -12.664 -26 -22.062 1 96.5 177 ARG A N 1
ATOM 1395 C CA . ARG A 1 177 ? -13.516 -27.062 -22.578 1 96.5 177 ARG A CA 1
ATOM 1396 C C . ARG A 1 177 ? -12.688 -28.156 -23.234 1 96.5 177 ARG A C 1
ATOM 1398 O O . ARG A 1 177 ? -12.891 -29.344 -22.953 1 96.5 177 ARG A O 1
ATOM 1405 N N . ASP A 1 178 ? -11.758 -27.781 -23.984 1 97.5 178 ASP A N 1
ATOM 1406 C CA . ASP A 1 178 ? -11.133 -28.719 -24.906 1 97.5 178 ASP A CA 1
ATOM 1407 C C . ASP A 1 178 ? -9.82 -29.25 -24.344 1 97.5 178 ASP A C 1
ATOM 1409 O O . ASP A 1 178 ? -9.305 -30.281 -24.797 1 97.5 178 ASP A O 1
ATOM 1413 N N . VAL A 1 179 ? -9.227 -28.562 -23.391 1 98.12 179 VAL A N 1
ATOM 1414 C CA . VAL A 1 179 ? -7.953 -29 -22.828 1 98.12 179 VAL A CA 1
ATOM 1415 C C . VAL A 1 179 ? -8.109 -29.266 -21.344 1 98.12 179 VAL A C 1
ATOM 1417 O O . VAL A 1 179 ? -7.824 -30.359 -20.859 1 98.12 179 VAL A O 1
ATOM 1420 N N . GLY A 1 180 ? -8.625 -28.312 -20.547 1 98.31 180 GLY A N 1
ATOM 1421 C CA . GLY A 1 180 ? -8.781 -28.406 -19.109 1 98.31 180 GLY A CA 1
ATOM 1422 C C . GLY A 1 180 ? -9.625 -29.594 -18.688 1 98.31 180 GLY A C 1
ATOM 1423 O O . GLY A 1 180 ? -9.156 -30.453 -17.922 1 98.31 180 GLY A O 1
ATOM 1424 N N . ASN A 1 181 ? -10.828 -29.656 -19.234 1 98.25 181 ASN A N 1
ATOM 1425 C CA . ASN A 1 181 ? -11.734 -30.734 -18.875 1 98.25 181 ASN A CA 1
ATOM 1426 C C . ASN A 1 181 ? -11.188 -32.094 -19.297 1 98.25 181 ASN A C 1
ATOM 1428 O O . ASN A 1 181 ? -11.305 -33.062 -18.562 1 98.25 181 ASN A O 1
ATOM 1432 N N . LYS A 1 182 ? -10.57 -32.156 -20.406 1 98.19 182 LYS A N 1
ATOM 1433 C CA . LYS A 1 182 ? -10.008 -33.406 -20.875 1 98.19 182 LYS A CA 1
ATOM 1434 C C . LYS A 1 182 ? -8.859 -33.875 -19.984 1 98.19 182 LYS A C 1
ATOM 1436 O O . LYS A 1 182 ? -8.688 -35.062 -19.766 1 98.19 182 LYS A O 1
ATOM 1441 N N . GLU A 1 183 ? -8.023 -32.906 -19.547 1 98.38 183 GLU A N 1
ATOM 1442 C CA . GLU A 1 183 ? -6.93 -33.25 -18.641 1 98.38 183 GLU A CA 1
ATOM 1443 C C . GLU A 1 183 ? -7.461 -33.781 -17.328 1 98.38 183 GLU A C 1
ATOM 1445 O O . GLU A 1 183 ? -6.875 -34.719 -16.75 1 98.38 183 GLU A O 1
ATOM 1450 N N . VAL A 1 184 ? -8.594 -33.25 -16.812 1 98.56 184 VAL A N 1
ATOM 1451 C CA . VAL A 1 184 ? -9.227 -33.75 -15.594 1 98.56 184 VAL A CA 1
ATOM 1452 C C . VAL A 1 184 ? -9.703 -35.188 -15.805 1 98.56 184 VAL A C 1
ATOM 1454 O O . VAL A 1 184 ? -9.516 -36.031 -14.945 1 98.56 184 VAL A O 1
ATOM 1457 N N . ASP A 1 185 ? -10.266 -35.5 -16.969 1 97.88 185 ASP A N 1
ATOM 1458 C CA . ASP A 1 185 ? -10.828 -36.812 -17.281 1 97.88 185 ASP A CA 1
ATOM 1459 C C . ASP A 1 185 ? -9.742 -37.875 -17.25 1 97.88 185 ASP A C 1
ATOM 1461 O O . ASP A 1 185 ? -10.031 -39.062 -17.031 1 97.88 185 ASP A O 1
ATOM 1465 N N . LYS A 1 186 ? -8.562 -37.469 -17.469 1 97.94 186 LYS A N 1
ATOM 1466 C CA . LYS A 1 186 ? -7.453 -38.406 -17.5 1 97.94 186 LYS A CA 1
ATOM 1467 C C . LYS A 1 186 ? -7.086 -38.875 -16.078 1 97.94 186 LYS A C 1
ATOM 1469 O O . LYS A 1 186 ? -6.523 -39.969 -15.898 1 97.94 186 LYS A O 1
ATOM 1474 N N . ILE A 1 187 ? -7.426 -38.031 -15.133 1 97.31 187 ILE A N 1
ATOM 1475 C CA . ILE A 1 187 ? -6.875 -38.344 -13.82 1 97.31 187 ILE A CA 1
ATOM 1476 C C . ILE A 1 187 ? -7.988 -38.781 -12.883 1 97.31 187 ILE A C 1
ATOM 1478 O O . ILE A 1 187 ? -7.727 -39.406 -11.844 1 97.31 187 ILE A O 1
ATOM 1482 N N . ILE A 1 188 ? -9.25 -38.406 -13.195 1 97.38 188 ILE A N 1
ATOM 1483 C CA . ILE A 1 188 ? -10.352 -38.75 -12.297 1 97.38 188 ILE A CA 1
ATOM 1484 C C . ILE A 1 188 ? -11.664 -38.75 -13.078 1 97.38 188 ILE A C 1
ATOM 1486 O O . ILE A 1 188 ? -11.93 -37.844 -13.867 1 97.38 188 ILE A O 1
ATOM 1490 N N . ASP A 1 189 ? -12.492 -39.812 -12.898 1 96.5 189 ASP A N 1
ATOM 1491 C CA . ASP A 1 189 ? -13.789 -39.812 -13.562 1 96.5 189 ASP A CA 1
ATOM 1492 C C . ASP A 1 189 ? -14.781 -38.906 -12.867 1 96.5 189 ASP A C 1
ATOM 1494 O O . ASP A 1 189 ? -14.625 -38.594 -11.68 1 96.5 189 ASP A O 1
ATOM 1498 N N . PHE A 1 190 ? -15.789 -38.5 -13.562 1 96.94 190 PHE A N 1
ATOM 1499 C CA . PHE A 1 190 ? -16.719 -37.469 -13.086 1 96.94 190 PHE A CA 1
ATOM 1500 C C . PHE A 1 190 ? -17.453 -37.938 -11.844 1 96.94 190 PHE A C 1
ATOM 1502 O O . PHE A 1 190 ? -17.734 -37.156 -10.938 1 96.94 190 PHE A O 1
ATOM 1509 N N . SER A 1 191 ? -17.844 -39.188 -11.75 1 96.81 191 SER A N 1
ATOM 1510 C CA . SER A 1 191 ? -18.547 -39.75 -10.586 1 96.81 191 SER A CA 1
ATOM 1511 C C . SER A 1 191 ? -17.688 -39.625 -9.328 1 96.81 191 SER A C 1
ATOM 1513 O O . SER A 1 191 ? -18.188 -39.281 -8.258 1 96.81 191 SER A O 1
ATOM 1515 N N . THR A 1 192 ? -16.453 -40 -9.477 1 97.81 192 THR A N 1
ATOM 1516 C CA . THR A 1 192 ? -15.523 -39.875 -8.359 1 97.81 192 THR A CA 1
ATOM 1517 C C . THR A 1 192 ? -15.344 -38.406 -7.957 1 97.81 192 THR A C 1
ATOM 1519 O O . THR A 1 192 ? -15.328 -38.094 -6.77 1 97.81 192 THR A O 1
ATOM 1522 N N . LEU A 1 193 ? -15.195 -37.531 -8.953 1 98.31 193 LEU A N 1
ATOM 1523 C CA . LEU A 1 193 ? -15.078 -36.094 -8.703 1 98.31 193 LEU A CA 1
ATOM 1524 C C . LEU A 1 193 ? -16.281 -35.594 -7.918 1 98.31 193 LEU A C 1
ATOM 1526 O O . LEU A 1 193 ? -16.125 -34.812 -6.973 1 98.31 193 LEU A O 1
ATOM 1530 N N . GLN A 1 194 ? -17.453 -36.031 -8.25 1 98.12 194 GLN A N 1
ATOM 1531 C CA . GLN A 1 194 ? -18.688 -35.656 -7.566 1 98.12 194 GLN A CA 1
ATOM 1532 C C . GLN A 1 194 ? -18.719 -36.156 -6.133 1 98.12 194 GLN A C 1
ATOM 1534 O O . GLN A 1 194 ? -19.203 -35.5 -5.227 1 98.12 194 GLN A O 1
ATOM 1539 N N . ALA A 1 195 ? -18.281 -37.375 -5.934 1 98.38 195 ALA A N 1
ATOM 1540 C CA . ALA A 1 195 ? -18.234 -37.938 -4.594 1 98.38 195 ALA A CA 1
ATOM 1541 C C . ALA A 1 195 ? -17.297 -37.156 -3.684 1 98.38 195 ALA A C 1
ATOM 1543 O O . ALA A 1 195 ? -17.625 -36.906 -2.521 1 98.38 195 ALA A O 1
ATOM 1544 N N . ILE A 1 196 ? -16.094 -36.781 -4.234 1 98.75 196 ILE A N 1
ATOM 1545 C CA . ILE A 1 196 ? -15.156 -35.969 -3.488 1 98.75 196 ILE A CA 1
ATOM 1546 C C . ILE A 1 196 ? -15.797 -34.625 -3.156 1 98.75 196 ILE A C 1
ATOM 1548 O O . ILE A 1 196 ? -15.688 -34.125 -2.029 1 98.75 196 ILE A O 1
ATOM 1552 N N . ALA A 1 197 ? -16.469 -34 -4.145 1 98.75 197 ALA A N 1
ATOM 1553 C CA . ALA A 1 197 ? -17.125 -32.688 -3.977 1 98.75 197 ALA A CA 1
ATOM 1554 C C . ALA A 1 197 ? -18.172 -32.75 -2.871 1 98.75 197 ALA A C 1
ATOM 1556 O O . ALA A 1 197 ? -18.281 -31.828 -2.064 1 98.75 197 ALA A O 1
ATOM 1557 N N . LYS A 1 198 ? -18.938 -33.781 -2.877 1 98.38 198 LYS A N 1
ATOM 1558 C CA . LYS A 1 198 ? -19.953 -33.969 -1.848 1 98.38 198 LYS A CA 1
ATOM 1559 C C . LYS A 1 198 ? -19.328 -34.031 -0.459 1 98.38 198 LYS A C 1
ATOM 1561 O O . LYS A 1 198 ? -19.797 -33.375 0.476 1 98.38 198 LYS A O 1
ATOM 1566 N N . GLU A 1 199 ? -18.281 -34.812 -0.374 1 98.25 199 GLU A N 1
ATOM 1567 C CA . GLU A 1 199 ? -17.562 -34.938 0.893 1 98.25 199 GLU A CA 1
ATOM 1568 C C . GLU A 1 199 ? -17 -33.594 1.345 1 98.25 199 GLU A C 1
ATOM 1570 O O . GLU A 1 199 ? -16.969 -33.281 2.541 1 98.25 199 GLU A O 1
ATOM 1575 N N . ALA A 1 200 ? -16.531 -32.812 0.416 1 98.5 200 ALA A N 1
ATOM 1576 C CA . ALA A 1 200 ? -15.867 -31.531 0.697 1 98.5 200 ALA A CA 1
ATOM 1577 C C . ALA A 1 200 ? -16.875 -30.375 0.709 1 98.5 200 ALA A C 1
ATOM 1579 O O . ALA A 1 200 ? -16.5 -29.219 0.558 1 98.5 200 ALA A O 1
ATOM 1580 N N . PHE A 1 201 ? -18.188 -30.734 0.785 1 98.38 201 PHE A N 1
ATOM 1581 C CA . PHE A 1 201 ? -19.266 -29.75 0.862 1 98.38 201 PHE A CA 1
ATOM 1582 C C . PHE A 1 201 ? -19.266 -28.859 -0.37 1 98.38 201 PHE A C 1
ATOM 1584 O O . PHE A 1 201 ? -19.5 -27.641 -0.266 1 98.38 201 PHE A O 1
ATOM 1591 N N . SER A 1 202 ? -18.938 -29.422 -1.555 1 98.62 202 SER A N 1
ATOM 1592 C CA . SER A 1 202 ? -18.828 -28.641 -2.783 1 98.62 202 SER A CA 1
ATOM 1593 C C . SER A 1 202 ? -19.656 -29.234 -3.906 1 98.62 202 SER A C 1
ATOM 1595 O O . SER A 1 202 ? -19.344 -29.062 -5.086 1 98.62 202 SER A O 1
ATOM 1597 N N . GLU A 1 203 ? -20.672 -30 -3.572 1 97.56 203 GLU A N 1
ATOM 1598 C CA . GLU A 1 203 ? -21.484 -30.719 -4.566 1 97.56 203 GLU A CA 1
ATOM 1599 C C . GLU A 1 203 ? -22.141 -29.734 -5.539 1 97.56 203 GLU A C 1
ATOM 1601 O O . GLU A 1 203 ? -22.109 -29.953 -6.754 1 97.56 203 GLU A O 1
ATOM 1606 N N . GLY A 1 204 ? -22.719 -28.688 -4.992 1 97.19 204 GLY A N 1
ATOM 1607 C CA . GLY A 1 204 ? -23.359 -27.703 -5.848 1 97.19 204 GLY A CA 1
ATOM 1608 C C . GLY A 1 204 ? -22.391 -27 -6.781 1 97.19 204 GLY A C 1
ATOM 1609 O O . GLY A 1 204 ? -22.703 -26.781 -7.953 1 97.19 204 GLY A O 1
ATOM 1610 N N . TYR A 1 205 ? -21.234 -26.656 -6.23 1 97.25 205 TYR A N 1
ATOM 1611 C CA . TYR A 1 205 ? -20.219 -25.969 -7.016 1 97.25 205 TYR A CA 1
ATOM 1612 C C . TYR A 1 205 ? -19.734 -26.844 -8.164 1 97.25 205 TYR A C 1
ATOM 1614 O O . TYR A 1 205 ? -19.438 -26.328 -9.25 1 97.25 205 TYR A O 1
ATOM 1622 N N . CYS A 1 206 ? -19.688 -28.125 -7.98 1 97.62 206 CYS A N 1
ATOM 1623 C CA . CYS A 1 206 ? -19.094 -29.062 -8.93 1 97.62 206 CYS A CA 1
ATOM 1624 C C . CYS A 1 206 ? -20.172 -29.766 -9.758 1 97.62 206 CYS A C 1
ATOM 1626 O O . CYS A 1 206 ? -19.891 -30.719 -10.477 1 97.62 206 CYS A O 1
ATOM 1628 N N . ALA A 1 207 ? -21.359 -29.281 -9.75 1 97.19 207 ALA A N 1
ATOM 1629 C CA . ALA A 1 207 ? -22.5 -29.984 -10.328 1 97.19 207 ALA A CA 1
ATOM 1630 C C . ALA A 1 207 ? -22.438 -29.969 -11.852 1 97.19 207 ALA A C 1
ATOM 1632 O O . ALA A 1 207 ? -22.891 -30.906 -12.508 1 97.19 207 ALA A O 1
ATOM 1633 N N . ASP A 1 208 ? -21.875 -28.922 -12.414 1 96.69 208 ASP A N 1
ATOM 1634 C CA . ASP A 1 208 ? -21.875 -28.75 -13.867 1 96.69 208 ASP A CA 1
ATOM 1635 C C . ASP A 1 208 ? -20.688 -29.484 -14.5 1 96.69 208 ASP A C 1
ATOM 1637 O O . ASP A 1 208 ? -19.547 -29.078 -14.328 1 96.69 208 ASP A O 1
ATOM 1641 N N . PRO A 1 209 ? -20.953 -30.453 -15.328 1 95.81 209 PRO A N 1
ATOM 1642 C CA . PRO A 1 209 ? -19.859 -31.203 -15.945 1 95.81 209 PRO A CA 1
ATOM 1643 C C . PRO A 1 209 ? -19.016 -30.359 -16.891 1 95.81 209 PRO A C 1
ATOM 1645 O O . PRO A 1 209 ? -17.859 -30.703 -17.188 1 95.81 209 PRO A O 1
ATOM 1648 N N . ALA A 1 210 ? -19.547 -29.312 -17.312 1 96.12 210 ALA A N 1
ATOM 1649 C CA . ALA A 1 210 ? -18.812 -28.438 -18.219 1 96.12 210 ALA A CA 1
ATOM 1650 C C . ALA A 1 210 ? -17.734 -27.656 -17.484 1 96.12 210 ALA A C 1
ATOM 1652 O O . ALA A 1 210 ? -16.844 -27.062 -18.109 1 96.12 210 ALA A O 1
ATOM 1653 N N . ASN A 1 211 ? -17.781 -27.719 -16.141 1 96.75 211 ASN A N 1
ATOM 1654 C CA . ASN A 1 211 ? -16.828 -26.953 -15.336 1 96.75 211 ASN A CA 1
ATOM 1655 C C . ASN A 1 211 ? -15.969 -27.859 -14.469 1 96.75 211 ASN A C 1
ATOM 1657 O O . ASN A 1 211 ? -15.578 -27.484 -13.359 1 96.75 211 ASN A O 1
ATOM 1661 N N . ARG A 1 212 ? -15.664 -29.062 -14.961 1 97.44 212 ARG A N 1
ATOM 1662 C CA . ARG A 1 212 ? -14.875 -30.031 -14.211 1 97.44 212 ARG A CA 1
ATOM 1663 C C . ARG A 1 212 ? -13.477 -29.5 -13.922 1 97.44 212 ARG A C 1
ATOM 1665 O O . ARG A 1 212 ? -12.898 -29.812 -12.875 1 97.44 212 ARG A O 1
ATOM 1672 N N . TRP A 1 213 ? -12.953 -28.719 -14.812 1 97.62 213 TRP A N 1
ATOM 1673 C CA . TRP A 1 213 ? -11.617 -28.172 -14.594 1 97.62 213 TRP A CA 1
ATOM 1674 C C . TRP A 1 213 ? -11.586 -27.281 -13.359 1 97.62 213 TRP A C 1
ATOM 1676 O O . TRP A 1 213 ? -10.68 -27.375 -12.539 1 97.62 213 TRP A O 1
ATOM 1686 N N . ASP A 1 214 ? -12.562 -26.406 -13.219 1 97.5 214 ASP A N 1
ATOM 1687 C CA . ASP A 1 214 ? -12.664 -25.484 -12.086 1 97.5 214 ASP A CA 1
ATOM 1688 C C . ASP A 1 214 ? -12.953 -26.234 -10.789 1 97.5 214 ASP A C 1
ATOM 1690 O O . ASP A 1 214 ? -12.398 -25.906 -9.734 1 97.5 214 ASP A O 1
ATOM 1694 N N . CYS A 1 215 ? -13.766 -27.234 -10.93 1 98.12 215 CYS A N 1
ATOM 1695 C CA . CYS A 1 215 ? -14.07 -28.078 -9.789 1 98.12 215 CYS A CA 1
ATOM 1696 C C . CYS A 1 215 ? -12.82 -28.766 -9.266 1 98.12 215 CYS A C 1
ATOM 1698 O O . CYS A 1 215 ? -12.539 -28.719 -8.062 1 98.12 215 CYS A O 1
ATOM 1700 N N . ALA A 1 216 ? -12.07 -29.391 -10.156 1 98.56 216 ALA A N 1
ATOM 1701 C CA . ALA A 1 216 ? -10.844 -30.094 -9.773 1 98.56 216 ALA A CA 1
ATOM 1702 C C . ALA A 1 216 ? -9.867 -29.141 -9.078 1 98.56 216 ALA A C 1
ATOM 1704 O O . ALA A 1 216 ? -9.273 -29.5 -8.055 1 98.56 216 ALA A O 1
ATOM 1705 N N . TYR A 1 217 ? -9.742 -27.953 -9.578 1 97.88 217 TYR A N 1
ATOM 1706 C CA . TYR A 1 217 ? -8.844 -26.953 -9 1 97.88 217 TYR A CA 1
ATOM 1707 C C . TYR A 1 217 ? -9.305 -26.562 -7.605 1 97.88 217 TYR A C 1
ATOM 1709 O O . TYR A 1 217 ? -8.508 -26.5 -6.672 1 97.88 217 TYR A O 1
ATOM 1717 N N . VAL A 1 218 ? -10.555 -26.266 -7.441 1 98.31 218 VAL A N 1
ATOM 1718 C CA . VAL A 1 218 ? -11.109 -25.797 -6.176 1 98.31 218 VAL A CA 1
ATOM 1719 C C . VAL A 1 218 ? -10.992 -26.906 -5.121 1 98.31 218 VAL A C 1
ATOM 1721 O O . VAL A 1 218 ? -10.672 -26.625 -3.963 1 98.31 218 VAL A O 1
ATOM 1724 N N . LEU A 1 219 ? -11.234 -28.141 -5.582 1 98.75 219 LEU A N 1
ATOM 1725 C CA . LEU A 1 219 ? -11.109 -29.266 -4.645 1 98.75 219 LEU A CA 1
ATOM 1726 C C . LEU A 1 219 ? -9.664 -29.438 -4.199 1 98.75 219 LEU A C 1
ATOM 1728 O O . LEU A 1 219 ? -9.398 -29.781 -3.043 1 98.75 219 LEU A O 1
ATOM 1732 N N . PHE A 1 220 ? -8.75 -29.266 -5.102 1 98.56 220 PHE A N 1
ATOM 1733 C CA . PHE A 1 220 ? -7.352 -29.297 -4.695 1 98.56 220 PHE A CA 1
ATOM 1734 C C . PHE A 1 220 ? -7.078 -28.219 -3.645 1 98.56 220 PHE A C 1
ATOM 1736 O O . PHE A 1 220 ? -6.422 -28.484 -2.635 1 98.56 220 PHE A O 1
ATOM 1743 N N . ASP A 1 221 ? -7.516 -26.969 -3.918 1 98.44 221 ASP A N 1
ATOM 1744 C CA . ASP A 1 221 ? -7.285 -25.859 -2.994 1 98.44 221 ASP A CA 1
ATOM 1745 C C . ASP A 1 221 ? -7.84 -26.172 -1.607 1 98.44 221 ASP A C 1
ATOM 1747 O O . ASP A 1 221 ? -7.176 -25.938 -0.597 1 98.44 221 ASP A O 1
ATOM 1751 N N . ILE A 1 222 ? -9.07 -26.688 -1.597 1 98.69 222 ILE A N 1
ATOM 1752 C CA . ILE A 1 222 ? -9.688 -27.078 -0.333 1 98.69 222 ILE A CA 1
ATOM 1753 C C . ILE A 1 222 ? -8.812 -28.125 0.361 1 98.69 222 ILE A C 1
ATOM 1755 O O . ILE A 1 222 ? -8.508 -28 1.55 1 98.69 222 ILE A O 1
ATOM 1759 N N . GLY A 1 223 ? -8.414 -29.141 -0.394 1 98.75 223 GLY A N 1
ATOM 1760 C CA . GLY A 1 223 ? -7.586 -30.203 0.158 1 98.75 223 GLY A CA 1
ATOM 1761 C C . GLY A 1 223 ? -6.262 -29.688 0.702 1 98.75 223 GLY A C 1
ATOM 1762 O O . GLY A 1 223 ? -5.844 -30.094 1.791 1 98.75 223 GLY A O 1
ATOM 1763 N N . ALA A 1 224 ? -5.559 -28.828 -0.044 1 98.5 224 ALA A N 1
ATOM 1764 C CA . ALA A 1 224 ? -4.277 -28.281 0.39 1 98.5 224 ALA A CA 1
ATOM 1765 C C . ALA A 1 224 ? -4.441 -27.469 1.671 1 98.5 224 ALA A C 1
ATOM 1767 O O . ALA A 1 224 ? -3.617 -27.562 2.584 1 98.5 224 ALA A O 1
ATOM 1768 N N . ALA A 1 225 ? -5.5 -26.656 1.702 1 98.44 225 ALA A N 1
ATOM 1769 C CA . ALA A 1 225 ? -5.773 -25.844 2.889 1 98.44 225 ALA A CA 1
ATOM 1770 C C . ALA A 1 225 ? -6.039 -26.734 4.105 1 98.44 225 ALA A C 1
ATOM 1772 O O . ALA A 1 225 ? -5.473 -26.516 5.176 1 98.44 225 ALA A O 1
ATOM 1773 N N . LEU A 1 226 ? -6.859 -27.766 3.9 1 98.38 226 LEU A N 1
ATOM 1774 C CA . LEU A 1 226 ? -7.223 -28.641 5.004 1 98.38 226 LEU A CA 1
ATOM 1775 C C . LEU A 1 226 ? -6.043 -29.531 5.406 1 98.38 226 LEU A C 1
ATOM 1777 O O . LEU A 1 226 ? -5.91 -29.891 6.578 1 98.38 226 LEU A O 1
ATOM 1781 N N . GLN A 1 227 ? -5.219 -29.875 4.457 1 98.31 227 GLN A N 1
ATOM 1782 C CA . GLN A 1 227 ? -4.012 -30.641 4.773 1 98.31 227 GLN A CA 1
ATOM 1783 C C . GLN A 1 227 ? -3.098 -29.844 5.703 1 98.31 227 GLN A C 1
ATOM 1785 O O . GLN A 1 227 ? -2.539 -30.391 6.652 1 98.31 227 GLN A O 1
ATOM 1790 N N . ALA A 1 228 ? -2.934 -28.594 5.492 1 97.88 228 ALA A N 1
ATOM 1791 C CA . ALA A 1 228 ? -2.018 -27.734 6.238 1 97.88 228 ALA A CA 1
ATOM 1792 C C . ALA A 1 228 ? -2.467 -27.578 7.691 1 97.88 228 ALA A C 1
ATOM 1794 O O . ALA A 1 228 ? -1.644 -27.375 8.586 1 97.88 228 ALA A O 1
ATOM 1795 N N . ASP A 1 229 ? -3.738 -27.656 7.934 1 96.19 229 ASP A N 1
ATOM 1796 C CA . ASP A 1 229 ? -4.195 -27.516 9.312 1 96.19 229 ASP A CA 1
ATOM 1797 C C . ASP A 1 229 ? -4.656 -28.844 9.891 1 96.19 229 ASP A C 1
ATOM 1799 O O . ASP A 1 229 ? -5.207 -28.891 10.992 1 96.19 229 ASP A O 1
ATOM 1803 N N . GLY A 1 230 ? -4.539 -29.938 9.164 1 97.06 230 GLY A N 1
ATOM 1804 C CA . GLY A 1 230 ? -4.742 -31.297 9.656 1 97.06 230 GLY A CA 1
ATOM 1805 C C . GLY A 1 230 ? -6.168 -31.781 9.484 1 97.06 230 GLY A C 1
ATOM 1806 O O . GLY A 1 230 ? -6.453 -32.969 9.68 1 97.06 230 GLY A O 1
ATOM 1807 N N . ARG A 1 231 ? -7.137 -31.016 9.023 1 97 231 ARG A N 1
ATOM 1808 C CA . ARG A 1 231 ? -8.555 -31.359 8.977 1 97 231 ARG A CA 1
ATOM 1809 C C . ARG A 1 231 ? -8.859 -32.281 7.797 1 97 231 ARG A C 1
ATOM 1811 O O . ARG A 1 231 ? -9.938 -32.875 7.734 1 97 231 ARG A O 1
ATOM 1818 N N . ILE A 1 232 ? -7.871 -32.469 6.859 1 98.12 232 ILE A N 1
ATOM 1819 C CA . ILE A 1 232 ? -8.094 -33.312 5.695 1 98.12 232 ILE A CA 1
ATOM 1820 C C . ILE A 1 232 ? -8.281 -34.75 6.145 1 98.12 232 ILE A C 1
ATOM 1822 O O . ILE A 1 232 ? -8.844 -35.562 5.406 1 98.12 232 ILE A O 1
ATOM 1826 N N . GLU A 1 233 ? -7.84 -35.094 7.344 1 97.44 233 GLU A N 1
ATOM 1827 C CA . GLU A 1 233 ? -7.926 -36.469 7.863 1 97.44 233 GLU A CA 1
ATOM 1828 C C . GLU A 1 233 ? -9.375 -36.938 7.961 1 97.44 233 GLU A C 1
ATOM 1830 O O . GLU A 1 233 ? -9.648 -38.125 7.918 1 97.44 233 GLU A O 1
ATOM 1835 N N . SER A 1 234 ? -10.273 -36 8.039 1 96.81 234 SER A N 1
ATOM 1836 C CA . SER A 1 234 ? -11.688 -36.344 8.164 1 96.81 234 SER A CA 1
ATOM 1837 C C . SER A 1 234 ? -12.344 -36.5 6.793 1 96.81 234 SER A C 1
ATOM 1839 O O . SER A 1 234 ? -13.5 -36.906 6.699 1 96.81 234 SER A O 1
ATOM 1841 N N . LEU A 1 235 ? -11.68 -36.219 5.738 1 98.31 235 LEU A N 1
ATOM 1842 C CA . LEU A 1 235 ? -12.172 -36.344 4.367 1 98.31 235 LEU A CA 1
ATOM 1843 C C . LEU A 1 235 ? -11.375 -37.375 3.586 1 98.31 235 LEU A C 1
ATOM 1845 O O . LEU A 1 235 ? -10.477 -37.031 2.809 1 98.31 235 LEU A O 1
ATOM 1849 N N . LYS A 1 236 ? -11.789 -38.562 3.641 1 98.19 236 LYS A N 1
ATOM 1850 C CA . LYS A 1 236 ? -11.008 -39.688 3.18 1 98.19 236 LYS A CA 1
ATOM 1851 C C . LYS A 1 236 ? -10.859 -39.688 1.661 1 98.19 236 LYS A C 1
ATOM 1853 O O . LYS A 1 236 ? -9.781 -39.969 1.133 1 98.19 236 LYS A O 1
ATOM 1858 N N . LEU A 1 237 ? -11.922 -39.406 0.932 1 98.38 237 LEU A N 1
ATOM 1859 C CA . LEU A 1 237 ? -11.883 -39.406 -0.526 1 98.38 237 LEU A CA 1
ATOM 1860 C C . LEU A 1 237 ? -11 -38.281 -1.042 1 98.38 237 LEU A C 1
ATOM 1862 O O . LEU A 1 237 ? -10.211 -38.469 -1.966 1 98.38 237 LEU A O 1
ATOM 1866 N N . LEU A 1 238 ? -11.195 -37.125 -0.471 1 98.69 238 LEU A N 1
ATOM 1867 C CA . LEU A 1 238 ? -10.391 -35.969 -0.871 1 98.69 238 LEU A CA 1
ATOM 1868 C C . LEU A 1 238 ? -8.906 -36.219 -0.614 1 98.69 238 LEU A C 1
ATOM 1870 O O . LEU A 1 238 ? -8.07 -36 -1.492 1 98.69 238 LEU A O 1
ATOM 1874 N N . LYS A 1 239 ? -8.617 -36.719 0.578 1 98.56 239 LYS A N 1
ATOM 1875 C CA . LYS A 1 239 ? -7.242 -37 0.944 1 98.56 239 LYS A CA 1
ATOM 1876 C C . LYS A 1 239 ? -6.625 -38.031 -0.019 1 98.56 239 LYS A C 1
ATOM 1878 O O . LYS A 1 239 ? -5.5 -37.844 -0.487 1 98.56 239 LYS A O 1
ATOM 1883 N N . ALA A 1 240 ? -7.375 -39.031 -0.345 1 98.44 240 ALA A N 1
ATOM 1884 C CA . ALA A 1 240 ? -6.887 -40.125 -1.192 1 98.44 240 ALA A CA 1
ATOM 1885 C C . ALA A 1 240 ? -6.621 -39.625 -2.613 1 98.44 240 ALA A C 1
ATOM 1887 O O . ALA A 1 240 ? -5.781 -40.188 -3.322 1 98.44 240 ALA A O 1
ATOM 1888 N N . ASN A 1 241 ? -7.277 -38.594 -3.037 1 98.62 241 ASN A N 1
ATOM 1889 C CA . ASN A 1 241 ? -7.184 -38.156 -4.426 1 98.62 241 ASN A CA 1
ATOM 1890 C C . ASN A 1 241 ? -6.473 -36.812 -4.535 1 98.62 241 ASN A C 1
ATOM 1892 O O . ASN A 1 241 ? -6.453 -36.219 -5.605 1 98.62 241 ASN A O 1
ATOM 1896 N N . LEU A 1 242 ? -5.922 -36.312 -3.473 1 98.56 242 LEU A N 1
ATOM 1897 C CA . LEU A 1 242 ? -5.355 -34.969 -3.441 1 98.56 242 LEU A CA 1
ATOM 1898 C C . LEU A 1 242 ? -4.223 -34.844 -4.453 1 98.56 242 LEU A C 1
ATOM 1900 O O . LEU A 1 242 ? -4.109 -33.812 -5.133 1 98.56 242 LEU A O 1
ATOM 1904 N N . GLU A 1 243 ? -3.375 -35.844 -4.598 1 97.88 243 GLU A N 1
ATOM 1905 C CA . GLU A 1 243 ? -2.242 -35.75 -5.512 1 97.88 243 GLU A CA 1
ATOM 1906 C C . GLU A 1 243 ? -2.707 -35.719 -6.965 1 97.88 243 GLU A C 1
ATOM 1908 O O . GLU A 1 243 ? -2.088 -35.031 -7.801 1 97.88 243 GLU A O 1
ATOM 1913 N N . ARG A 1 244 ? -3.756 -36.406 -7.289 1 98.06 244 ARG A N 1
ATOM 1914 C CA . ARG A 1 244 ? -4.332 -36.344 -8.625 1 98.06 244 ARG A CA 1
ATOM 1915 C C . ARG A 1 244 ? -4.852 -34.938 -8.914 1 98.06 244 ARG A C 1
ATOM 1917 O O . ARG A 1 244 ? -4.586 -34.375 -9.984 1 98.06 244 ARG A O 1
ATOM 1924 N N . LEU A 1 245 ? -5.543 -34.406 -7.957 1 98.56 245 LEU A N 1
ATOM 1925 C CA . LEU A 1 245 ? -6.066 -33.062 -8.109 1 98.56 245 LEU A CA 1
ATOM 1926 C C . LEU A 1 245 ? -4.934 -32.062 -8.219 1 98.56 245 LEU A C 1
ATOM 1928 O O . LEU A 1 245 ? -5.016 -31.094 -9 1 98.56 245 LEU A O 1
ATOM 1932 N N . ARG A 1 246 ? -3.891 -32.25 -7.496 1 98.12 246 ARG A N 1
ATOM 1933 C CA . ARG A 1 246 ? -2.703 -31.391 -7.559 1 98.12 246 ARG A CA 1
ATOM 1934 C C . ARG A 1 246 ? -2.062 -31.453 -8.938 1 98.12 246 ARG A C 1
ATOM 1936 O O . ARG A 1 246 ? -1.612 -30.422 -9.461 1 98.12 246 ARG A O 1
ATOM 1943 N N . SER A 1 247 ? -1.975 -32.625 -9.5 1 97.81 247 SER A N 1
ATOM 1944 C CA . SER A 1 247 ? -1.377 -32.812 -10.82 1 97.81 247 SER A CA 1
ATOM 1945 C C . SER A 1 247 ? -2.129 -31.984 -11.867 1 97.81 247 SER A C 1
ATOM 1947 O O . SER A 1 247 ? -1.519 -31.422 -12.773 1 97.81 247 SER A O 1
ATOM 1949 N N . PHE A 1 248 ? -3.436 -31.969 -11.773 1 98 248 PHE A N 1
ATOM 1950 C CA . PHE A 1 248 ? -4.195 -31.125 -12.688 1 98 248 PHE A CA 1
ATOM 1951 C C . PHE A 1 248 ? -3.865 -29.656 -12.477 1 98 248 PHE A C 1
ATOM 1953 O O . PHE A 1 248 ? -3.686 -28.906 -13.438 1 98 248 PHE A O 1
ATOM 1960 N N . SER A 1 249 ? -3.863 -29.219 -11.172 1 97.75 249 SER A N 1
ATOM 1961 C CA . SER A 1 249 ? -3.555 -27.828 -10.867 1 97.75 249 SER A CA 1
ATOM 1962 C C . SER A 1 249 ? -2.191 -27.438 -11.422 1 97.75 249 SER A C 1
ATOM 1964 O O . SER A 1 249 ? -2.023 -26.312 -11.922 1 97.75 249 SER A O 1
ATOM 1966 N N . ARG A 1 250 ? -1.244 -28.312 -11.367 1 97.69 250 ARG A N 1
ATOM 1967 C CA . ARG A 1 250 ? 0.072 -28.078 -11.961 1 97.69 250 ARG A CA 1
ATOM 1968 C C . ARG A 1 250 ? -0.031 -27.875 -13.461 1 97.69 250 ARG A C 1
ATOM 1970 O O . ARG A 1 250 ? 0.605 -26.969 -14.016 1 97.69 250 ARG A O 1
ATOM 1977 N N . PHE A 1 251 ? -0.785 -28.703 -14.078 1 97.81 251 PHE A N 1
ATOM 1978 C CA . PHE A 1 251 ? -0.994 -28.609 -15.516 1 97.81 251 PHE A CA 1
ATOM 1979 C C . PHE A 1 251 ? -1.638 -27.266 -15.883 1 97.81 251 PHE A C 1
ATOM 1981 O O . PHE A 1 251 ? -1.188 -26.594 -16.797 1 97.81 251 PHE A O 1
ATOM 1988 N N . TYR A 1 252 ? -2.676 -26.984 -15.164 1 97.69 252 TYR A N 1
ATOM 1989 C CA . TYR A 1 252 ? -3.412 -25.734 -15.367 1 97.69 252 TYR A CA 1
ATOM 1990 C C . TYR A 1 252 ? -2.484 -24.531 -15.258 1 97.69 252 TYR A C 1
ATOM 1992 O O . TYR A 1 252 ? -2.428 -23.703 -16.172 1 97.69 252 TYR A O 1
ATOM 2000 N N . TYR A 1 253 ? -1.624 -24.453 -14.195 1 97.31 253 TYR A N 1
ATOM 2001 C CA . TYR A 1 253 ? -0.745 -23.312 -13.953 1 97.31 253 TYR A CA 1
ATOM 2002 C C . TYR A 1 253 ? 0.424 -23.312 -14.93 1 97.31 253 TYR A C 1
ATOM 2004 O O . TYR A 1 253 ? 0.899 -22.25 -15.336 1 97.31 253 TYR A O 1
ATOM 2012 N N . SER A 1 254 ? 0.851 -24.5 -15.281 1 97.31 254 SER A N 1
ATOM 2013 C CA . SER A 1 254 ? 1.889 -24.562 -16.297 1 97.31 254 SER A CA 1
ATOM 2014 C C . SER A 1 254 ? 1.408 -23.969 -17.625 1 97.31 254 SER A C 1
ATOM 2016 O O . SER A 1 254 ? 2.178 -23.312 -18.328 1 97.31 254 SER A O 1
ATOM 2018 N N . SER A 1 255 ? 0.132 -24.203 -17.922 1 96.88 255 SER A N 1
ATOM 2019 C CA . SER A 1 255 ? -0.453 -23.656 -19.141 1 96.88 255 SER A CA 1
ATOM 2020 C C . SER A 1 255 ? -0.525 -22.125 -19.078 1 96.88 255 SER A C 1
ATOM 2022 O O . SER A 1 255 ? -0.421 -21.453 -20.094 1 96.88 255 SER A O 1
ATOM 2024 N N . GLN A 1 256 ? -0.664 -21.656 -17.906 1 96.81 256 GLN A N 1
ATOM 2025 C CA . GLN A 1 256 ? -0.886 -20.234 -17.719 1 96.81 256 GLN A CA 1
ATOM 2026 C C . GLN A 1 256 ? 0.437 -19.484 -17.562 1 96.81 256 GLN A C 1
ATOM 2028 O O . GLN A 1 256 ? 0.581 -18.359 -18.062 1 96.81 256 GLN A O 1
ATOM 2033 N N . TYR A 1 257 ? 1.504 -20.094 -16.922 1 97.38 257 TYR A N 1
ATOM 2034 C CA . TYR A 1 257 ? 2.629 -19.281 -16.469 1 97.38 257 TYR A CA 1
ATOM 2035 C C . TYR A 1 257 ? 3.945 -19.828 -17.016 1 97.38 257 TYR A C 1
ATOM 2037 O O . TYR A 1 257 ? 4.977 -19.156 -16.938 1 97.38 257 TYR A O 1
ATOM 2045 N N . ALA A 1 258 ? 3.98 -21.031 -17.531 1 97.38 258 ALA A N 1
ATOM 2046 C CA . ALA A 1 258 ? 5.23 -21.578 -18.047 1 97.38 258 ALA A CA 1
ATOM 2047 C C . ALA A 1 258 ? 5.738 -20.766 -19.234 1 97.38 258 ALA A C 1
ATOM 2049 O O . ALA A 1 258 ? 4.992 -19.969 -19.812 1 97.38 258 ALA A O 1
ATOM 2050 N N . TYR A 1 259 ? 6.965 -20.906 -19.531 1 97.75 259 TYR A N 1
ATOM 2051 C CA . TYR A 1 259 ? 7.59 -20.266 -20.672 1 97.75 259 TYR A CA 1
ATOM 2052 C C . TYR A 1 259 ? 8.133 -21.297 -21.656 1 97.75 259 TYR A C 1
ATOM 2054 O O . TYR A 1 259 ? 8.867 -22.203 -21.25 1 97.75 259 TYR A O 1
ATOM 2062 N N . ASN A 1 260 ? 7.742 -21.203 -22.859 1 96.81 260 ASN A N 1
ATOM 2063 C CA . ASN A 1 260 ? 8.188 -22.047 -23.953 1 96.81 260 ASN A CA 1
ATOM 2064 C C . ASN A 1 260 ? 8.82 -21.219 -25.078 1 96.81 260 ASN A C 1
ATOM 2066 O O . ASN A 1 260 ? 8.117 -20.484 -25.781 1 96.81 260 ASN A O 1
ATOM 2070 N N . SER A 1 261 ? 10.117 -21.391 -25.328 1 95.5 261 SER A N 1
ATOM 2071 C CA . SER A 1 261 ? 10.859 -20.578 -26.281 1 95.5 261 SER A CA 1
ATOM 2072 C C . SER A 1 261 ? 10.484 -20.922 -27.719 1 95.5 261 SER A C 1
ATOM 2074 O O . SER A 1 261 ? 10.859 -20.219 -28.656 1 95.5 261 SER A O 1
ATOM 2076 N N . SER A 1 262 ? 9.727 -21.922 -27.906 1 96.38 262 SER A N 1
ATOM 2077 C CA . SER A 1 262 ? 9.273 -22.281 -29.25 1 96.38 262 SER A CA 1
ATOM 2078 C C . SER A 1 262 ? 7.898 -21.688 -29.547 1 96.38 262 SER A C 1
ATOM 2080 O O . SER A 1 262 ? 7.398 -21.797 -30.672 1 96.38 262 SER A O 1
ATOM 2082 N N . ASP A 1 263 ? 7.258 -21.156 -28.547 1 96.69 263 ASP A N 1
ATOM 2083 C CA . ASP A 1 263 ? 5.945 -20.547 -28.688 1 96.69 263 ASP A CA 1
ATOM 2084 C C . ASP A 1 263 ? 6.074 -19.047 -29 1 96.69 263 ASP A C 1
ATOM 2086 O O . ASP A 1 263 ? 6.652 -18.297 -28.219 1 96.69 263 ASP A O 1
ATOM 2090 N N . GLU A 1 264 ? 5.508 -18.641 -30.047 1 97 264 GLU A N 1
ATOM 2091 C CA . GLU A 1 264 ? 5.652 -17.266 -30.516 1 97 264 GLU A CA 1
ATOM 2092 C C . GLU A 1 264 ? 5.07 -16.281 -29.5 1 97 264 GLU A C 1
ATOM 2094 O O . GLU A 1 264 ? 5.648 -15.219 -29.266 1 97 264 GLU A O 1
ATOM 2099 N N . GLN A 1 265 ? 3.898 -16.594 -28.969 1 96.19 265 GLN A N 1
ATOM 2100 C CA . GLN A 1 265 ? 3.299 -15.75 -27.953 1 96.19 265 GLN A CA 1
ATOM 2101 C C . GLN A 1 265 ? 4.25 -15.562 -26.766 1 96.19 265 GLN A C 1
ATOM 2103 O O . GLN A 1 265 ? 4.422 -14.438 -26.281 1 96.19 265 GLN A O 1
ATOM 2108 N N . HIS A 1 266 ? 4.875 -16.625 -26.328 1 97.69 266 HIS A N 1
ATOM 2109 C CA . HIS A 1 266 ? 5.797 -16.578 -25.203 1 97.69 266 HIS A CA 1
ATOM 2110 C C . HIS A 1 266 ? 7.035 -15.758 -25.547 1 97.69 266 HIS A C 1
ATOM 2112 O O . HIS A 1 266 ? 7.461 -14.914 -24.75 1 97.69 266 HIS A O 1
ATOM 2118 N N . VAL A 1 267 ? 7.555 -15.961 -26.734 1 98.19 267 VAL A N 1
ATOM 2119 C CA . VAL A 1 267 ? 8.789 -15.297 -27.141 1 98.19 267 VAL A CA 1
ATOM 2120 C C . VAL A 1 267 ? 8.539 -13.797 -27.281 1 98.19 267 VAL A C 1
ATOM 2122 O O . VAL A 1 267 ? 9.352 -12.984 -26.828 1 98.19 267 VAL A O 1
ATOM 2125 N N . ARG A 1 268 ? 7.438 -13.438 -27.812 1 98.12 268 ARG A N 1
ATOM 2126 C CA . ARG A 1 268 ? 7.129 -12.031 -28.047 1 98.12 268 ARG A CA 1
ATOM 2127 C C . ARG A 1 268 ? 6.809 -11.312 -26.734 1 98.12 268 ARG A C 1
ATOM 2129 O O . ARG A 1 268 ? 7.242 -10.18 -26.516 1 98.12 268 ARG A O 1
ATOM 2136 N N . MET A 1 269 ? 6.121 -11.961 -25.844 1 97.69 269 MET A N 1
ATOM 2137 C CA . MET A 1 269 ? 5.727 -11.359 -24.578 1 97.69 269 MET A CA 1
ATOM 2138 C C . MET A 1 269 ? 6.844 -11.484 -23.547 1 97.69 269 MET A C 1
ATOM 2140 O O . MET A 1 269 ? 6.891 -10.719 -22.578 1 97.69 269 MET A O 1
ATOM 2144 N N . GLY A 1 270 ? 7.766 -12.492 -23.719 1 98.25 270 GLY A N 1
ATOM 2145 C CA . GLY A 1 270 ? 8.75 -12.828 -22.703 1 98.25 270 GLY A CA 1
ATOM 2146 C C . GLY A 1 270 ? 8.172 -13.656 -21.562 1 98.25 270 GLY A C 1
ATOM 2147 O O . GLY A 1 270 ? 6.961 -13.852 -21.484 1 98.25 270 GLY A O 1
ATOM 2148 N N . SER A 1 271 ? 9.094 -14.195 -20.75 1 98.12 271 SER A N 1
ATOM 2149 C CA . SER A 1 271 ? 8.617 -14.914 -19.578 1 98.12 271 SER A CA 1
ATOM 2150 C C . SER A 1 271 ? 7.883 -13.984 -18.609 1 98.12 271 SER A C 1
ATOM 2152 O O . SER A 1 271 ? 8.258 -12.82 -18.469 1 98.12 271 SER A O 1
ATOM 2154 N N . GLN A 1 272 ? 6.863 -14.445 -17.953 1 97.94 272 GLN A N 1
ATOM 2155 C CA . GLN A 1 272 ? 5.938 -13.594 -17.219 1 97.94 272 GLN A CA 1
ATOM 2156 C C . GLN A 1 272 ? 6.555 -13.117 -15.906 1 97.94 272 GLN A C 1
ATOM 2158 O O . GLN A 1 272 ? 6.059 -12.18 -15.289 1 97.94 272 GLN A O 1
ATOM 2163 N N . GLY A 1 273 ? 7.574 -13.758 -15.414 1 98.12 273 GLY A N 1
ATOM 2164 C CA . GLY A 1 273 ? 8.234 -13.344 -14.188 1 98.12 273 GLY A CA 1
ATOM 2165 C C . GLY A 1 273 ? 9.312 -12.305 -14.414 1 98.12 273 GLY A C 1
ATOM 2166 O O . GLY A 1 273 ? 10.055 -11.961 -13.492 1 98.12 273 GLY A O 1
ATOM 2167 N N . GLN A 1 274 ? 9.422 -11.75 -15.617 1 97.81 274 GLN A N 1
ATOM 2168 C CA . GLN A 1 274 ? 10.523 -10.875 -16.016 1 97.81 274 GLN A CA 1
ATOM 2169 C C . GLN A 1 274 ? 10.578 -9.633 -15.133 1 97.81 274 GLN A C 1
ATOM 2171 O O . GLN A 1 274 ? 11.664 -9.195 -14.734 1 97.81 274 GLN A O 1
ATOM 2176 N N . ASN A 1 275 ? 9.398 -9.031 -14.836 1 97.31 275 ASN A N 1
ATOM 2177 C CA . ASN A 1 275 ? 9.422 -7.816 -14.023 1 97.31 275 ASN A CA 1
ATOM 2178 C C . ASN A 1 275 ? 10.094 -8.055 -12.672 1 97.31 275 ASN A C 1
ATOM 2180 O O . ASN A 1 275 ? 10.953 -7.273 -12.258 1 97.31 275 ASN A O 1
ATOM 2184 N N . LEU A 1 276 ? 9.719 -9.094 -12 1 98.62 276 LEU A N 1
ATOM 2185 C CA . LEU A 1 276 ? 10.281 -9.391 -10.688 1 98.62 276 LEU A CA 1
ATOM 2186 C C . LEU A 1 276 ? 11.75 -9.781 -10.812 1 98.62 276 LEU A C 1
ATOM 2188 O O . LEU A 1 276 ? 12.586 -9.344 -10.016 1 98.62 276 LEU A O 1
ATOM 2192 N N . ALA A 1 277 ? 12.094 -10.586 -11.797 1 98.75 277 ALA A N 1
ATOM 2193 C CA . ALA A 1 277 ? 13.484 -10.992 -12.016 1 98.75 277 ALA A CA 1
ATOM 2194 C C . ALA A 1 277 ? 14.367 -9.773 -12.281 1 98.75 277 ALA A C 1
ATOM 2196 O O . ALA A 1 277 ? 15.477 -9.68 -11.742 1 98.75 277 ALA A O 1
ATOM 2197 N N . GLN A 1 278 ? 13.898 -8.922 -13.078 1 98.56 278 GLN A N 1
ATOM 2198 C CA . GLN A 1 278 ? 14.656 -7.707 -13.375 1 98.56 278 GLN A CA 1
ATOM 2199 C C . GLN A 1 278 ? 14.805 -6.832 -12.141 1 98.56 278 GLN A C 1
ATOM 2201 O O . GLN A 1 278 ? 15.82 -6.16 -11.961 1 98.56 278 GLN A O 1
ATOM 2206 N N . GLN A 1 279 ? 13.75 -6.812 -11.336 1 98.56 279 GLN A N 1
ATOM 2207 C CA . GLN A 1 279 ? 13.859 -6.07 -10.086 1 98.56 279 GLN A CA 1
ATOM 2208 C C . GLN A 1 279 ? 14.953 -6.652 -9.195 1 98.56 279 GLN A C 1
ATOM 2210 O O . GLN A 1 279 ? 15.711 -5.91 -8.562 1 98.56 279 GLN A O 1
ATOM 2215 N N . LEU A 1 280 ? 15.047 -7.93 -9.117 1 98.81 280 LEU A N 1
ATOM 2216 C CA . LEU A 1 280 ? 16.094 -8.586 -8.344 1 98.81 280 LEU A CA 1
ATOM 2217 C C . LEU A 1 280 ? 17.469 -8.195 -8.859 1 98.81 280 LEU A C 1
ATOM 2219 O O . LEU A 1 280 ? 18.375 -7.922 -8.07 1 98.81 280 LEU A O 1
ATOM 2223 N N . LEU A 1 281 ? 17.641 -8.172 -10.156 1 98.81 281 LEU A N 1
ATOM 2224 C CA . LEU A 1 281 ? 18.891 -7.758 -10.766 1 98.81 281 LEU A CA 1
ATOM 2225 C C . LEU A 1 281 ? 19.188 -6.297 -10.453 1 98.81 281 LEU A C 1
ATOM 2227 O O . LEU A 1 281 ? 20.328 -5.953 -10.094 1 98.81 281 LEU A O 1
ATOM 2231 N N . ALA A 1 282 ? 18.203 -5.477 -10.555 1 98.44 282 ALA A N 1
ATOM 2232 C CA . ALA A 1 282 ? 18.391 -4.051 -10.281 1 98.44 282 ALA A CA 1
ATOM 2233 C C . ALA A 1 282 ? 18.828 -3.814 -8.844 1 98.44 282 ALA A C 1
ATOM 2235 O O . ALA A 1 282 ? 19.703 -2.988 -8.586 1 98.44 282 ALA A O 1
ATOM 2236 N N . ASN A 1 283 ? 18.172 -4.508 -7.941 1 98.31 283 ASN A N 1
ATOM 2237 C CA . ASN A 1 283 ? 18.578 -4.406 -6.543 1 98.31 283 ASN A CA 1
ATOM 2238 C C . ASN A 1 283 ? 20.062 -4.754 -6.359 1 98.31 283 ASN A C 1
ATOM 2240 O O . ASN A 1 283 ? 20.781 -4.047 -5.66 1 98.31 283 ASN A O 1
ATOM 2244 N N . ALA A 1 284 ? 20.469 -5.816 -6.953 1 98.56 284 ALA A N 1
ATOM 2245 C CA . ALA A 1 284 ? 21.844 -6.27 -6.855 1 98.56 284 ALA A CA 1
ATOM 2246 C C . ALA A 1 284 ? 22.812 -5.238 -7.445 1 98.56 284 ALA A C 1
ATOM 2248 O O . ALA A 1 284 ? 23.844 -4.938 -6.855 1 98.56 284 ALA A O 1
ATOM 2249 N N . GLU A 1 285 ? 22.453 -4.762 -8.539 1 98.12 285 GLU A N 1
ATOM 2250 C CA . GLU A 1 285 ? 23.312 -3.789 -9.219 1 98.12 285 GLU A CA 1
ATOM 2251 C C . GLU A 1 285 ? 23.438 -2.504 -8.406 1 98.12 285 GLU A C 1
ATOM 2253 O O . GLU A 1 285 ? 24.531 -1.934 -8.297 1 98.12 285 GLU A O 1
ATOM 2258 N N . LEU A 1 286 ? 22.312 -2.031 -7.887 1 97.12 286 LEU A N 1
ATOM 2259 C CA . LEU A 1 286 ? 22.359 -0.856 -7.023 1 97.12 286 LEU A CA 1
ATOM 2260 C C . LEU A 1 286 ? 23.281 -1.097 -5.828 1 97.12 286 LEU A C 1
ATOM 2262 O O . LEU A 1 286 ? 24.031 -0.207 -5.43 1 97.12 286 LEU A O 1
ATOM 2266 N N . HIS A 1 287 ? 23.172 -2.283 -5.297 1 96.5 287 HIS A N 1
ATOM 2267 C CA . HIS A 1 287 ? 24.031 -2.637 -4.176 1 96.5 287 HIS A CA 1
ATOM 2268 C C . HIS A 1 287 ? 25.5 -2.668 -4.594 1 96.5 287 HIS A C 1
ATOM 2270 O O . HIS A 1 287 ? 26.359 -2.154 -3.883 1 96.5 287 HIS A O 1
ATOM 2276 N N . MET A 1 288 ? 25.844 -3.26 -5.691 1 96.5 288 MET A N 1
ATOM 2277 C CA . MET A 1 288 ? 27.219 -3.367 -6.211 1 96.5 288 MET A CA 1
ATOM 2278 C C . MET A 1 288 ? 27.812 -1.987 -6.449 1 96.5 288 MET A C 1
ATOM 2280 O O . MET A 1 288 ? 29.031 -1.8 -6.309 1 96.5 288 MET A O 1
ATOM 2284 N N . GLN A 1 289 ? 26.984 -1.049 -6.77 1 95.62 289 GLN A N 1
ATOM 2285 C CA . GLN A 1 289 ? 27.438 0.304 -7.078 1 95.62 289 GLN A CA 1
ATOM 2286 C C . GLN A 1 289 ? 27.516 1.159 -5.816 1 95.62 289 GLN A C 1
ATOM 2288 O O . GLN A 1 289 ? 27.922 2.318 -5.867 1 95.62 289 GLN A O 1
ATOM 2293 N N . GLY A 1 290 ? 27.094 0.658 -4.719 1 93.75 290 GLY A N 1
ATOM 2294 C CA . GLY A 1 290 ? 27.094 1.402 -3.469 1 93.75 290 GLY A CA 1
ATOM 2295 C C . GLY A 1 290 ? 25.969 2.412 -3.371 1 93.75 290 GLY A C 1
ATOM 2296 O O . GLY A 1 290 ? 26.047 3.369 -2.598 1 93.75 290 GLY A O 1
ATOM 2297 N N . LYS A 1 291 ? 24.938 2.162 -4.125 1 92.25 291 LYS A N 1
ATOM 2298 C CA . LYS A 1 291 ? 23.828 3.117 -4.188 1 92.25 291 LYS A CA 1
ATOM 2299 C C . LYS A 1 291 ? 22.672 2.678 -3.299 1 92.25 291 LYS A C 1
ATOM 2301 O O . LYS A 1 291 ? 21.719 3.428 -3.104 1 92.25 291 LYS A O 1
ATOM 2306 N N . ALA A 1 292 ? 22.656 1.475 -2.844 1 88.5 292 ALA A N 1
ATOM 2307 C CA . ALA A 1 292 ? 21.672 0.963 -1.896 1 88.5 292 ALA A CA 1
ATOM 2308 C C . ALA A 1 292 ? 22.344 0.218 -0.749 1 88.5 292 ALA A C 1
ATOM 2310 O O . ALA A 1 292 ? 23.234 -0.602 -0.975 1 88.5 292 ALA A O 1
ATOM 2311 N N . ASN A 1 293 ? 21.828 0.525 0.442 1 88.62 293 ASN A N 1
ATOM 2312 C CA . ASN A 1 293 ? 22.516 -0.028 1.603 1 88.62 293 ASN A CA 1
ATOM 2313 C C . ASN A 1 293 ? 21.703 -1.139 2.262 1 88.62 293 ASN A C 1
ATOM 2315 O O . ASN A 1 293 ? 22.094 -1.654 3.314 1 88.62 293 ASN A O 1
ATOM 2319 N N . TYR A 1 294 ? 20.641 -1.524 1.636 1 96.44 294 TYR A N 1
ATOM 2320 C CA . TYR A 1 294 ? 19.859 -2.605 2.23 1 96.44 294 TYR A CA 1
ATOM 2321 C C . TYR A 1 294 ? 20.641 -3.916 2.205 1 96.44 294 TYR A C 1
ATOM 2323 O O . TYR A 1 294 ? 21.312 -4.223 1.224 1 96.44 294 TYR A O 1
ATOM 2331 N N . LYS A 1 295 ? 20.5 -4.66 3.25 1 97.94 295 LYS A N 1
ATOM 2332 C CA . LYS A 1 295 ? 21.047 -6.016 3.299 1 97.94 295 LYS A CA 1
ATOM 2333 C C . LYS A 1 295 ? 19.984 -7.043 2.891 1 97.94 295 LYS A C 1
ATOM 2335 O O . LYS A 1 295 ? 20.328 -8.188 2.561 1 97.94 295 LYS A O 1
ATOM 2340 N N . LEU A 1 296 ? 18.719 -6.625 2.967 1 98.69 296 LEU A N 1
ATOM 2341 C CA . LEU A 1 296 ? 17.609 -7.539 2.703 1 98.69 296 LEU A CA 1
ATOM 2342 C C . LEU A 1 296 ? 16.531 -6.863 1.851 1 98.69 296 LEU A C 1
ATOM 2344 O O . LEU A 1 296 ? 16.047 -5.785 2.197 1 98.69 296 LEU A O 1
ATOM 2348 N N . TYR A 1 297 ? 16.297 -7.41 0.729 1 98.81 297 TYR A N 1
ATOM 2349 C CA . TYR A 1 297 ? 15.039 -7.184 0.027 1 98.81 297 TYR A CA 1
ATOM 2350 C C . TYR A 1 297 ? 14.086 -8.352 0.231 1 98.81 297 TYR A C 1
ATOM 2352 O O . TYR A 1 297 ? 14.453 -9.508 0 1 98.81 297 TYR A O 1
ATOM 2360 N N . HIS A 1 298 ? 12.906 -8.062 0.68 1 98.88 298 HIS A N 1
ATOM 2361 C CA . HIS A 1 298 ? 11.945 -9.07 1.104 1 98.88 298 HIS A CA 1
ATOM 2362 C C . HIS A 1 298 ? 10.594 -8.867 0.416 1 98.88 298 HIS A C 1
ATOM 2364 O O . HIS A 1 298 ? 9.938 -7.844 0.615 1 98.88 298 HIS A O 1
ATOM 2370 N N . TYR A 1 299 ? 10.188 -9.859 -0.402 1 98.88 299 TYR A N 1
ATOM 2371 C CA . TYR A 1 299 ? 8.938 -9.797 -1.148 1 98.88 299 TYR A CA 1
ATOM 2372 C C . TYR A 1 299 ? 7.988 -10.906 -0.713 1 98.88 299 TYR A C 1
ATOM 2374 O O . TYR A 1 299 ? 8.305 -12.094 -0.845 1 98.88 299 TYR A O 1
ATOM 2382 N N . SER A 1 300 ? 6.793 -10.562 -0.198 1 98.88 300 SER A N 1
ATOM 2383 C CA . SER A 1 300 ? 5.75 -11.484 0.242 1 98.88 300 SER A CA 1
ATOM 2384 C C . SER A 1 300 ? 4.598 -11.523 -0.753 1 98.88 300 SER A C 1
ATOM 2386 O O . SER A 1 300 ? 3.959 -10.508 -1.019 1 98.88 300 SER A O 1
ATOM 2388 N N . ALA A 1 301 ? 4.32 -12.742 -1.245 1 98.69 301 ALA A N 1
ATOM 2389 C CA . ALA A 1 301 ? 3.408 -12.781 -2.387 1 98.69 301 ALA A CA 1
ATOM 2390 C C . ALA A 1 301 ? 2.703 -14.133 -2.477 1 98.69 301 ALA A C 1
ATOM 2392 O O . ALA A 1 301 ? 2.246 -14.672 -1.464 1 98.69 301 ALA A O 1
ATOM 2393 N N . HIS A 1 302 ? 2.434 -14.586 -3.705 1 98.38 302 HIS A N 1
ATOM 2394 C CA . HIS A 1 302 ? 1.561 -15.727 -3.969 1 98.38 302 HIS A CA 1
ATOM 2395 C C . HIS A 1 302 ? 2.27 -16.781 -4.812 1 98.38 302 HIS A C 1
ATOM 2397 O O . HIS A 1 302 ? 3.406 -16.578 -5.242 1 98.38 302 HIS A O 1
ATOM 2403 N N . ASP A 1 303 ? 1.586 -17.906 -4.938 1 97.81 303 ASP A N 1
ATOM 2404 C CA . ASP A 1 303 ? 2.029 -18.906 -5.902 1 97.81 303 ASP A CA 1
ATOM 2405 C C . ASP A 1 303 ? 2.066 -18.328 -7.316 1 97.81 303 ASP A C 1
ATOM 2407 O O . ASP A 1 303 ? 3 -18.594 -8.078 1 97.81 303 ASP A O 1
ATOM 2411 N N . THR A 1 304 ? 1.142 -17.453 -7.582 1 97.44 304 THR A N 1
ATOM 2412 C CA . THR A 1 304 ? 1.034 -16.844 -8.898 1 97.44 304 THR A CA 1
ATOM 2413 C C . THR A 1 304 ? 2.125 -15.789 -9.094 1 97.44 304 THR A C 1
ATOM 2415 O O . THR A 1 304 ? 2.197 -15.148 -10.148 1 97.44 304 THR A O 1
ATOM 2418 N N . THR A 1 305 ? 2.916 -15.477 -8.117 1 98.44 305 THR A N 1
ATOM 2419 C CA . THR A 1 305 ? 4.137 -14.688 -8.234 1 98.44 305 THR A CA 1
ATOM 2420 C C . THR A 1 305 ? 5.344 -15.586 -8.461 1 98.44 305 THR A C 1
ATOM 2422 O O . THR A 1 305 ? 6.172 -15.312 -9.328 1 98.44 305 THR A O 1
ATOM 2425 N N . LEU A 1 306 ? 5.348 -16.672 -7.727 1 98.69 306 LEU A N 1
ATOM 2426 C CA . LEU A 1 306 ? 6.5 -17.562 -7.754 1 98.69 306 LEU A CA 1
ATOM 2427 C C . LEU A 1 306 ? 6.555 -18.344 -9.062 1 98.69 306 LEU A C 1
ATOM 2429 O O . LEU A 1 306 ? 7.637 -18.609 -9.594 1 98.69 306 LEU A O 1
ATOM 2433 N N . MET A 1 307 ? 5.414 -18.781 -9.594 1 98.44 307 MET A N 1
ATOM 2434 C CA . MET A 1 307 ? 5.383 -19.625 -10.781 1 98.44 307 MET A CA 1
ATOM 2435 C C . MET A 1 307 ? 5.969 -18.891 -11.984 1 98.44 307 MET A C 1
ATOM 2437 O O . MET A 1 307 ? 6.883 -19.406 -12.641 1 98.44 307 MET A O 1
ATOM 2441 N N . PRO A 1 308 ? 5.484 -17.641 -12.234 1 98.06 308 PRO A N 1
ATOM 2442 C CA . PRO A 1 308 ? 6.129 -16.938 -13.336 1 98.06 308 PRO A CA 1
ATOM 2443 C C . PRO A 1 308 ? 7.617 -16.688 -13.086 1 98.06 308 PRO A C 1
ATOM 2445 O O . PRO A 1 308 ? 8.422 -16.719 -14.023 1 98.06 308 PRO A O 1
ATOM 2448 N N . LEU A 1 309 ? 8.023 -16.406 -11.867 1 98.62 309 LEU A N 1
ATOM 2449 C CA . LEU A 1 309 ? 9.438 -16.234 -11.547 1 98.62 309 LEU A CA 1
ATOM 2450 C C . LEU A 1 309 ? 10.227 -17.5 -11.844 1 98.62 309 LEU A C 1
ATOM 2452 O O . LEU A 1 309 ? 11.289 -17.453 -12.461 1 98.62 309 LEU A O 1
ATOM 2456 N N . ALA A 1 310 ? 9.695 -18.641 -11.43 1 98.5 310 ALA A N 1
ATOM 2457 C CA . ALA A 1 310 ? 10.328 -19.922 -11.68 1 98.5 310 ALA A CA 1
ATOM 2458 C C . ALA A 1 310 ? 10.508 -20.172 -13.172 1 98.5 310 ALA A C 1
ATOM 2460 O O . ALA A 1 310 ? 11.57 -20.609 -13.617 1 98.5 310 ALA A O 1
ATOM 2461 N N . ALA A 1 311 ? 9.461 -19.891 -13.906 1 98.25 311 ALA A N 1
ATOM 2462 C CA . ALA A 1 311 ? 9.539 -20.047 -15.359 1 98.25 311 ALA A CA 1
ATOM 2463 C C . ALA A 1 311 ? 10.656 -19.188 -15.953 1 98.25 311 ALA A C 1
ATOM 2465 O O . ALA A 1 311 ? 11.367 -19.625 -16.859 1 98.25 311 ALA A O 1
ATOM 2466 N N . THR A 1 312 ? 10.797 -17.938 -15.469 1 98.5 312 THR A N 1
ATOM 2467 C CA . THR A 1 312 ? 11.852 -17.031 -15.922 1 98.5 312 THR A CA 1
ATOM 2468 C C . THR A 1 312 ? 13.227 -17.594 -15.57 1 98.5 312 THR A C 1
ATOM 2470 O O . THR A 1 312 ? 14.195 -17.359 -16.297 1 98.5 312 THR A O 1
ATOM 2473 N N . LEU A 1 313 ? 13.289 -18.391 -14.508 1 98.5 313 LEU A N 1
ATOM 2474 C CA . LEU A 1 313 ? 14.531 -19.031 -14.078 1 98.5 313 LEU A CA 1
ATOM 2475 C C . LEU A 1 313 ? 14.727 -20.375 -14.781 1 98.5 313 LEU A C 1
ATOM 2477 O O . LEU A 1 313 ? 15.641 -21.125 -14.445 1 98.5 313 LEU A O 1
ATOM 2481 N N . GLY A 1 314 ? 13.836 -20.688 -15.633 1 97.31 314 GLY A N 1
ATOM 2482 C CA . GLY A 1 314 ? 13.961 -21.906 -16.422 1 97.31 314 GLY A CA 1
ATOM 2483 C C . GLY A 1 314 ? 13.477 -23.141 -15.703 1 97.31 314 GLY A C 1
ATOM 2484 O O . GLY A 1 314 ? 13.867 -24.266 -16.047 1 97.31 314 GLY A O 1
ATOM 2485 N N . ASP A 1 315 ? 12.727 -22.984 -14.688 1 97.44 315 ASP A N 1
ATOM 2486 C CA . ASP A 1 315 ? 12.242 -24.109 -13.883 1 97.44 315 ASP A CA 1
ATOM 2487 C C . ASP A 1 315 ? 10.727 -24.25 -14 1 97.44 315 ASP A C 1
ATOM 2489 O O . ASP A 1 315 ? 9.969 -23.5 -13.383 1 97.44 315 ASP A O 1
ATOM 2493 N N . ILE A 1 316 ? 10.242 -25.234 -14.711 1 96.25 316 ILE A N 1
ATOM 2494 C CA . ILE A 1 316 ? 8.812 -25.5 -14.867 1 96.25 316 ILE A CA 1
ATOM 2495 C C . ILE A 1 316 ? 8.469 -26.875 -14.305 1 96.25 316 ILE A C 1
ATOM 2497 O O . ILE A 1 316 ? 7.566 -27.547 -14.805 1 96.25 316 ILE A O 1
ATOM 2501 N N . GLY A 1 317 ? 9.242 -27.266 -13.297 1 94.69 317 GLY A N 1
ATOM 2502 C CA . GLY A 1 317 ? 9.008 -28.547 -12.656 1 94.69 317 GLY A CA 1
ATOM 2503 C C . GLY A 1 317 ? 7.785 -28.547 -11.758 1 94.69 317 GLY A C 1
ATOM 2504 O O . GLY A 1 317 ? 7.117 -27.531 -11.602 1 94.69 317 GLY A O 1
ATOM 2505 N N . PRO A 1 318 ? 7.48 -29.672 -11.234 1 92.62 318 PRO A N 1
ATOM 2506 C CA . PRO A 1 318 ? 6.258 -29.812 -10.438 1 92.62 318 PRO A CA 1
ATOM 2507 C C . PRO A 1 318 ? 6.25 -28.922 -9.211 1 92.62 318 PRO A C 1
ATOM 2509 O O . PRO A 1 318 ? 5.219 -28.328 -8.875 1 92.62 318 PRO A O 1
ATOM 2512 N N . GLU A 1 319 ? 7.371 -28.75 -8.539 1 92.38 319 GLU A N 1
ATOM 2513 C CA . GLU A 1 319 ? 7.434 -27.953 -7.316 1 92.38 319 GLU A CA 1
ATOM 2514 C C . GLU A 1 319 ? 7.383 -26.469 -7.625 1 92.38 319 GLU A C 1
ATOM 2516 O O . GLU A 1 319 ? 7.105 -25.656 -6.738 1 92.38 319 GLU A O 1
ATOM 2521 N N . SER A 1 320 ? 7.715 -26.172 -8.859 1 96.5 320 SER A N 1
ATOM 2522 C CA . SER A 1 320 ? 7.734 -24.766 -9.25 1 96.5 320 SER A CA 1
ATOM 2523 C C . SER A 1 320 ? 6.383 -24.328 -9.805 1 96.5 320 SER A C 1
ATOM 2525 O O . SER A 1 320 ? 5.984 -23.172 -9.641 1 96.5 320 SER A O 1
ATOM 2527 N N . MET A 1 321 ? 5.691 -25.266 -10.422 1 97.19 321 MET A N 1
ATOM 2528 C CA . MET A 1 321 ? 4.434 -24.906 -11.07 1 97.19 321 MET A CA 1
ATOM 2529 C C . MET A 1 321 ? 3.252 -25.141 -10.141 1 97.19 321 MET A C 1
ATOM 2531 O O . MET A 1 321 ? 2.107 -24.844 -10.492 1 97.19 321 MET A O 1
ATOM 2535 N N . MET A 1 322 ? 3.459 -25.578 -8.984 1 96.94 322 MET A N 1
ATOM 2536 C CA . MET A 1 322 ? 2.504 -25.609 -7.879 1 96.94 322 MET A CA 1
ATOM 2537 C C . MET A 1 322 ? 3.213 -25.438 -6.539 1 96.94 322 MET A C 1
ATOM 2539 O O . MET A 1 322 ? 3.275 -26.391 -5.746 1 96.94 322 MET A O 1
ATOM 2543 N N . PRO A 1 323 ? 3.725 -24.297 -6.285 1 98.06 323 PRO A N 1
ATOM 2544 C CA . PRO A 1 323 ? 4.469 -24.047 -5.047 1 98.06 323 PRO A CA 1
ATOM 2545 C C . PRO A 1 323 ? 3.633 -24.312 -3.797 1 98.06 323 PRO A C 1
ATOM 2547 O O . PRO A 1 323 ? 2.514 -23.797 -3.682 1 98.06 323 PRO A O 1
ATOM 2550 N N . PRO A 1 324 ? 4.156 -25.094 -2.865 1 98.12 324 PRO A N 1
ATOM 2551 C CA . PRO A 1 324 ? 3.441 -25.25 -1.599 1 98.12 324 PRO A CA 1
ATOM 2552 C C . PRO A 1 324 ? 3.379 -23.953 -0.793 1 98.12 324 PRO A C 1
ATOM 2554 O O . PRO A 1 324 ? 4 -22.953 -1.172 1 98.12 324 PRO A O 1
ATOM 2557 N N . PHE A 1 325 ? 2.531 -23.969 0.261 1 98.75 325 PHE A N 1
ATOM 2558 C CA . PHE A 1 325 ? 2.439 -22.812 1.13 1 98.75 325 PHE A CA 1
ATOM 2559 C C . PHE A 1 325 ? 3.805 -22.453 1.704 1 98.75 325 PHE A C 1
ATOM 2561 O O . PHE A 1 325 ? 4.57 -23.344 2.094 1 98.75 325 PHE A O 1
ATOM 2568 N N . ALA A 1 326 ? 4.148 -21.125 1.662 1 98.88 326 ALA A N 1
ATOM 2569 C CA . ALA A 1 326 ? 5.328 -20.547 2.293 1 98.88 326 ALA A CA 1
ATOM 2570 C C . ALA A 1 326 ? 6.602 -20.953 1.564 1 98.88 326 ALA A C 1
ATOM 2572 O O . ALA A 1 326 ? 7.699 -20.875 2.127 1 98.88 326 ALA A O 1
ATOM 2573 N N . GLN A 1 327 ? 6.465 -21.5 0.344 1 98.81 327 GLN A N 1
ATOM 2574 C CA . GLN A 1 327 ? 7.676 -21.719 -0.444 1 98.81 327 GLN A CA 1
ATOM 2575 C C . GLN A 1 327 ? 8.438 -20.406 -0.649 1 98.81 327 GLN A C 1
ATOM 2577 O O . GLN A 1 327 ? 7.828 -19.359 -0.875 1 98.81 327 GLN A O 1
ATOM 2582 N N . LEU A 1 328 ? 9.75 -20.453 -0.593 1 98.81 328 LEU A N 1
ATOM 2583 C CA . LEU A 1 328 ? 10.602 -19.266 -0.613 1 98.81 328 LEU A CA 1
ATOM 2584 C C . LEU A 1 328 ? 11.781 -19.469 -1.551 1 98.81 328 LEU A C 1
ATOM 2586 O O . LEU A 1 328 ? 12.398 -20.547 -1.57 1 98.81 328 LEU A O 1
ATOM 2590 N N . TYR A 1 329 ? 12.078 -18.484 -2.371 1 98.88 329 TYR A N 1
ATOM 2591 C CA . TYR A 1 329 ? 13.344 -18.344 -3.07 1 98.88 329 TYR A CA 1
ATOM 2592 C C . TYR A 1 329 ? 14.25 -17.344 -2.359 1 98.88 329 TYR A C 1
ATOM 2594 O O . TYR A 1 329 ? 13.797 -16.266 -1.969 1 98.88 329 TYR A O 1
ATOM 2602 N N . ALA A 1 330 ? 15.492 -17.688 -2.139 1 98.94 330 ALA A N 1
ATOM 2603 C CA . ALA A 1 330 ? 16.5 -16.766 -1.63 1 98.94 330 ALA A CA 1
ATOM 2604 C C . ALA A 1 330 ? 17.594 -16.516 -2.674 1 98.94 330 ALA A C 1
ATOM 2606 O O . ALA A 1 330 ? 18.219 -17.469 -3.164 1 98.94 330 ALA A O 1
ATOM 2607 N N . PHE A 1 331 ? 17.766 -15.336 -3.049 1 98.94 331 PHE A N 1
ATOM 2608 C CA . PHE A 1 331 ? 18.844 -14.898 -3.928 1 98.94 331 PHE A CA 1
ATOM 2609 C C . PHE A 1 331 ? 19.922 -14.156 -3.139 1 98.94 331 PHE A C 1
ATOM 2611 O O . PHE A 1 331 ? 19.641 -13.109 -2.547 1 98.94 331 PHE A O 1
ATOM 2618 N N . GLU A 1 332 ? 21.078 -14.672 -3.18 1 98.75 332 GLU A N 1
ATOM 2619 C CA . GLU A 1 332 ? 22.188 -14.133 -2.396 1 98.75 332 GLU A CA 1
ATOM 2620 C C . GLU A 1 332 ? 23.266 -13.555 -3.303 1 98.75 332 GLU A C 1
ATOM 2622 O O . GLU A 1 332 ? 23.797 -14.25 -4.18 1 98.75 332 GLU A O 1
ATOM 2627 N N . LEU A 1 333 ? 23.547 -12.305 -3.113 1 98.75 333 LEU A N 1
ATOM 2628 C CA . LEU A 1 333 ? 24.672 -11.68 -3.797 1 98.75 333 LEU A CA 1
ATOM 2629 C C . LEU A 1 333 ? 25.969 -11.906 -3.018 1 98.75 333 LEU A C 1
ATOM 2631 O O . LEU A 1 333 ? 26.078 -11.5 -1.858 1 98.75 333 LEU A O 1
ATOM 2635 N N . LEU A 1 334 ? 26.891 -12.523 -3.674 1 98.25 334 LEU A N 1
ATOM 2636 C CA . LEU A 1 334 ? 28.188 -12.836 -3.068 1 98.25 334 LEU A CA 1
ATOM 2637 C C . LEU A 1 334 ? 29.312 -12.039 -3.732 1 98.25 334 LEU A C 1
ATOM 2639 O O . LEU A 1 334 ? 29.219 -11.695 -4.914 1 98.25 334 LEU A O 1
ATOM 2643 N N . TYR A 1 335 ? 30.312 -11.727 -2.941 1 97.5 335 TYR A N 1
ATOM 2644 C CA . TYR A 1 335 ? 31.5 -11.031 -3.455 1 97.5 335 TYR A CA 1
ATOM 2645 C C . TYR A 1 335 ? 32.781 -11.789 -3.109 1 97.5 335 TYR A C 1
ATOM 2647 O O . TYR A 1 335 ? 33 -12.148 -1.951 1 97.5 335 TYR A O 1
ATOM 2655 N N . ASP A 1 336 ? 33.562 -12.086 -4.121 1 95.56 336 ASP A N 1
ATOM 2656 C CA . ASP A 1 336 ? 34.844 -12.719 -3.967 1 95.56 336 ASP A CA 1
ATOM 2657 C C . ASP A 1 336 ? 35.969 -11.688 -4.082 1 95.56 336 ASP A C 1
ATOM 2659 O O . ASP A 1 336 ? 36.281 -11.227 -5.18 1 95.56 336 ASP A O 1
ATOM 2663 N N . ASP A 1 337 ? 36.594 -11.461 -3.027 1 92.62 337 ASP A N 1
ATOM 2664 C CA . ASP A 1 337 ? 37.656 -10.453 -2.969 1 92.62 337 ASP A CA 1
ATOM 2665 C C . ASP A 1 337 ? 38.844 -10.875 -3.803 1 92.62 337 ASP A C 1
ATOM 2667 O O . ASP A 1 337 ? 39.531 -10.023 -4.375 1 92.62 337 ASP A O 1
ATOM 2671 N N . SER A 1 338 ? 39.156 -12.102 -3.822 1 93.38 338 SER A N 1
ATOM 2672 C CA . SER A 1 338 ? 40.344 -12.602 -4.527 1 93.38 338 SER A CA 1
ATOM 2673 C C . SER A 1 338 ? 40.219 -12.367 -6.027 1 93.38 338 SER A C 1
ATOM 2675 O O . SER A 1 338 ? 41.219 -12.047 -6.688 1 93.38 338 SER A O 1
ATOM 2677 N N . THR A 1 339 ? 39.031 -12.523 -6.508 1 93.25 339 THR A N 1
ATOM 2678 C CA . THR A 1 339 ? 38.844 -12.375 -7.949 1 93.25 339 THR A CA 1
ATOM 2679 C C . THR A 1 339 ? 38.156 -11.062 -8.273 1 93.25 339 THR A C 1
ATOM 2681 O O . THR A 1 339 ? 38 -10.703 -9.438 1 93.25 339 THR A O 1
ATOM 2684 N N . ASN A 1 340 ? 37.781 -10.359 -7.293 1 94.38 340 ASN A N 1
ATOM 2685 C CA . ASN A 1 340 ? 37.031 -9.117 -7.457 1 94.38 340 ASN A CA 1
ATOM 2686 C C . ASN A 1 340 ? 35.812 -9.312 -8.328 1 94.38 340 ASN A C 1
ATOM 2688 O O . ASN A 1 340 ? 35.594 -8.57 -9.297 1 94.38 340 ASN A O 1
ATOM 2692 N N . THR A 1 341 ? 35.094 -10.344 -8.039 1 96.06 341 THR A N 1
ATOM 2693 C CA . THR A 1 341 ? 33.906 -10.672 -8.828 1 96.06 341 THR A CA 1
ATOM 2694 C C . THR A 1 341 ? 32.688 -10.898 -7.93 1 96.06 341 THR A C 1
ATOM 2696 O O . THR A 1 341 ? 32.844 -11.25 -6.758 1 96.06 341 THR A O 1
ATOM 2699 N N . HIS A 1 342 ? 31.516 -10.609 -8.531 1 98 342 HIS A N 1
ATOM 2700 C CA . HIS A 1 342 ? 30.25 -10.898 -7.859 1 98 342 HIS A CA 1
ATOM 2701 C C . HIS A 1 342 ? 29.609 -12.164 -8.414 1 98 342 HIS A C 1
ATOM 2703 O O . HIS A 1 342 ? 29.703 -12.438 -9.609 1 98 342 HIS A O 1
ATOM 2709 N N . SER A 1 343 ? 29 -12.922 -7.531 1 98.5 343 SER A N 1
ATOM 2710 C CA . SER A 1 343 ? 28.234 -14.102 -7.891 1 98.5 343 SER A CA 1
ATOM 2711 C C . SER A 1 343 ? 26.859 -14.086 -7.234 1 98.5 343 SER A C 1
ATOM 2713 O O . SER A 1 343 ? 26.625 -13.32 -6.293 1 98.5 343 SER A O 1
ATOM 2715 N N . ILE A 1 344 ? 25.969 -14.82 -7.844 1 98.75 344 ILE A N 1
ATOM 2716 C CA . ILE A 1 344 ? 24.625 -15.016 -7.281 1 98.75 344 ILE A CA 1
ATOM 2717 C C . ILE A 1 344 ? 24.453 -16.484 -6.875 1 98.75 344 ILE A C 1
ATOM 2719 O O . ILE A 1 344 ? 24.734 -17.391 -7.656 1 98.75 344 ILE A O 1
ATOM 2723 N N . ARG A 1 345 ? 24.016 -16.703 -5.684 1 98.69 345 ARG A N 1
ATOM 2724 C CA . ARG A 1 345 ? 23.531 -18 -5.238 1 98.69 345 ARG A CA 1
ATOM 2725 C C . ARG A 1 345 ? 22.016 -17.969 -5.035 1 98.69 345 ARG A C 1
ATOM 2727 O O . ARG A 1 345 ? 21.484 -17.062 -4.395 1 98.69 345 ARG A O 1
ATOM 2734 N N . ALA A 1 346 ? 21.266 -18.891 -5.613 1 98.75 346 ALA A N 1
ATOM 2735 C CA . ALA A 1 346 ? 19.828 -18.953 -5.461 1 98.75 346 ALA A CA 1
ATOM 2736 C C . ALA A 1 346 ? 19.406 -20.297 -4.852 1 98.75 346 ALA A C 1
ATOM 2738 O O . ALA A 1 346 ? 19.859 -21.359 -5.293 1 98.75 346 ALA A O 1
ATOM 2739 N N . MET A 1 347 ? 18.594 -20.234 -3.828 1 98.38 347 MET A N 1
ATOM 2740 C CA . MET A 1 347 ? 18.078 -21.422 -3.145 1 98.38 347 MET A CA 1
ATOM 2741 C C . MET A 1 347 ? 16.547 -21.375 -3.041 1 98.38 347 MET A C 1
ATOM 2743 O O . MET A 1 347 ? 15.961 -20.281 -3.088 1 98.38 347 MET A O 1
ATOM 2747 N N . ARG A 1 348 ? 15.945 -22.5 -2.98 1 98.69 348 ARG A N 1
ATOM 2748 C CA . ARG A 1 348 ? 14.5 -22.625 -2.795 1 98.69 348 ARG A CA 1
ATOM 2749 C C . ARG A 1 348 ? 14.18 -23.609 -1.666 1 98.69 348 ARG A C 1
ATOM 2751 O O . ARG A 1 348 ? 14.875 -24.609 -1.487 1 98.69 348 ARG A O 1
ATOM 2758 N N . GLY A 1 349 ? 13.18 -23.281 -0.855 1 98.56 349 GLY A N 1
ATOM 2759 C CA . GLY A 1 349 ? 12.727 -24.172 0.206 1 98.56 349 GLY A CA 1
ATOM 2760 C C . GLY A 1 349 ? 11.297 -23.906 0.632 1 98.56 349 GLY A C 1
ATOM 2761 O O . GLY A 1 349 ? 10.664 -22.969 0.155 1 98.56 349 GLY A O 1
ATOM 2762 N N . SER A 1 350 ? 10.742 -24.797 1.418 1 98.38 350 SER A N 1
ATOM 2763 C CA . SER A 1 350 ? 9.406 -24.625 1.972 1 98.38 350 SER A CA 1
ATOM 2764 C C . SER A 1 350 ? 9.25 -25.391 3.283 1 98.38 350 SER A C 1
ATOM 2766 O O . SER A 1 350 ? 10.016 -26.328 3.561 1 98.38 350 SER A O 1
ATOM 2768 N N . PRO A 1 351 ? 8.344 -24.953 4.117 1 98.56 351 PRO A N 1
ATOM 2769 C CA . PRO A 1 351 ? 7.984 -25.766 5.277 1 98.56 351 PRO A CA 1
ATOM 2770 C C . PRO A 1 351 ? 7.172 -27 4.895 1 98.56 351 PRO A C 1
ATOM 2772 O O . PRO A 1 351 ? 6.492 -27 3.867 1 98.56 351 PRO A O 1
ATOM 2775 N N . GLU A 1 352 ? 7.273 -27.984 5.766 1 97.94 352 GLU A N 1
ATOM 2776 C CA . GLU A 1 352 ? 6.383 -29.141 5.621 1 97.94 352 GLU A CA 1
ATOM 2777 C C . GLU A 1 352 ? 4.922 -28.719 5.742 1 97.94 352 GLU A C 1
ATOM 2779 O O . GLU A 1 352 ? 4.59 -27.812 6.516 1 97.94 352 GLU A O 1
ATOM 2784 N N . GLN A 1 353 ? 3.994 -29.391 5.094 1 97.88 353 GLN A N 1
ATOM 2785 C CA . GLN A 1 353 ? 2.645 -28.891 4.848 1 97.88 353 GLN A CA 1
ATOM 2786 C C . GLN A 1 353 ? 1.638 -29.547 5.789 1 97.88 353 GLN A C 1
ATOM 2788 O O . GLN A 1 353 ? 0.43 -29.516 5.547 1 97.88 353 GLN A O 1
ATOM 2793 N N . THR A 1 354 ? 2.051 -30.266 6.816 1 97.75 354 THR A N 1
ATOM 2794 C CA . THR A 1 354 ? 1.155 -30.891 7.781 1 97.75 354 THR A CA 1
ATOM 2795 C C . THR A 1 354 ? 1.563 -30.531 9.211 1 97.75 354 THR A C 1
ATOM 2797 O O . THR A 1 354 ? 2.748 -30.344 9.492 1 97.75 354 THR A O 1
ATOM 2800 N N . PRO A 1 355 ? 0.615 -30.484 10.102 1 97.44 355 PRO A N 1
ATOM 2801 C CA . PRO A 1 355 ? 0.904 -30.031 11.461 1 97.44 355 PRO A CA 1
ATOM 2802 C C . PRO A 1 355 ? 1.846 -30.969 12.211 1 97.44 355 PRO A C 1
ATOM 2804 O O . PRO A 1 355 ? 2.611 -30.531 13.07 1 97.44 355 PRO A O 1
ATOM 2807 N N . ASP A 1 356 ? 1.809 -32.25 11.945 1 96.56 356 ASP A N 1
ATOM 2808 C CA . ASP A 1 356 ? 2.584 -33.219 12.68 1 96.56 356 ASP A CA 1
ATOM 2809 C C . ASP A 1 356 ? 4.082 -33.031 12.477 1 96.56 356 ASP A C 1
ATOM 2811 O O . ASP A 1 356 ? 4.895 -33.5 13.273 1 96.56 356 ASP A O 1
ATOM 2815 N N . THR A 1 357 ? 4.469 -32.312 11.461 1 96.81 357 THR A N 1
ATOM 2816 C CA . THR A 1 357 ? 5.875 -32.062 11.18 1 96.81 357 THR A CA 1
ATOM 2817 C C . THR A 1 357 ? 6.328 -30.766 11.859 1 96.81 357 THR A C 1
ATOM 2819 O O . THR A 1 357 ? 7.492 -30.375 11.742 1 96.81 357 THR A O 1
ATOM 2822 N N . ASN A 1 358 ? 5.406 -30.078 12.539 1 97.19 358 ASN A N 1
ATOM 2823 C CA . ASN A 1 358 ? 5.645 -28.766 13.133 1 97.19 358 ASN A CA 1
ATOM 2824 C C . ASN A 1 358 ? 6.086 -27.75 12.086 1 97.19 358 ASN A C 1
ATOM 2826 O O . ASN A 1 358 ? 6.828 -26.812 12.398 1 97.19 358 ASN A O 1
ATOM 2830 N N . HIS A 1 359 ? 5.805 -28.031 10.828 1 97.81 359 HIS A N 1
ATOM 2831 C CA . HIS A 1 359 ? 6.07 -27.172 9.68 1 97.81 359 HIS A CA 1
ATOM 2832 C C . HIS A 1 359 ? 7.547 -26.812 9.594 1 97.81 359 HIS A C 1
ATOM 2834 O O . HIS A 1 359 ? 7.902 -25.641 9.438 1 97.81 359 HIS A O 1
ATOM 2840 N N . ARG A 1 360 ? 8.367 -27.781 9.656 1 97.94 360 ARG A N 1
ATOM 2841 C CA . ARG A 1 360 ? 9.812 -27.594 9.562 1 97.94 360 ARG A CA 1
ATOM 2842 C C . ARG A 1 360 ? 10.211 -27.141 8.164 1 97.94 360 ARG A C 1
ATOM 2844 O O . ARG A 1 360 ? 9.758 -27.703 7.168 1 97.94 360 ARG A O 1
ATOM 2851 N N . PHE A 1 361 ? 11.055 -26.125 8.133 1 98.38 361 PHE A N 1
ATOM 2852 C CA . PHE A 1 361 ? 11.547 -25.609 6.859 1 98.38 361 PHE A CA 1
ATOM 2853 C C . PHE A 1 361 ? 12.805 -26.344 6.418 1 98.38 361 PHE A C 1
ATOM 2855 O O . PHE A 1 361 ? 13.656 -26.688 7.242 1 98.38 361 PHE A O 1
ATOM 2862 N N . SER A 1 362 ? 12.969 -26.594 5.109 1 98 362 SER A N 1
ATOM 2863 C CA . SER A 1 362 ? 14.188 -27.125 4.516 1 98 362 SER A CA 1
ATOM 2864 C C . SER A 1 362 ? 14.352 -26.672 3.07 1 98 362 SER A C 1
ATOM 2866 O O . SER A 1 362 ? 13.367 -26.344 2.4 1 98 362 SER A O 1
ATOM 2868 N N . TRP A 1 363 ? 15.578 -26.547 2.664 1 97.94 363 TRP A N 1
ATOM 2869 C CA . TRP A 1 363 ? 15.844 -26.297 1.25 1 97.94 363 TRP A CA 1
ATOM 2870 C C . TRP A 1 363 ? 15.414 -27.5 0.406 1 97.94 363 TRP A C 1
ATOM 2872 O O . TRP A 1 363 ? 15.438 -28.641 0.878 1 97.94 363 TRP A O 1
ATOM 2882 N N . ASP A 1 364 ? 15 -27.234 -0.818 1 96.75 364 ASP A N 1
ATOM 2883 C CA . ASP A 1 364 ? 14.617 -28.344 -1.685 1 96.75 364 ASP A CA 1
ATOM 2884 C C . ASP A 1 364 ? 15.625 -28.531 -2.811 1 96.75 364 ASP A C 1
ATOM 2886 O O . ASP A 1 364 ? 16.781 -28.141 -2.688 1 96.75 364 ASP A O 1
ATOM 2890 N N . GLY A 1 365 ? 15.266 -29.281 -3.891 1 94.5 365 GLY A N 1
ATOM 2891 C CA . GLY A 1 365 ? 16.203 -29.688 -4.926 1 94.5 365 GLY A CA 1
ATOM 2892 C C . GLY A 1 365 ? 16.266 -28.719 -6.086 1 94.5 365 GLY A C 1
ATOM 2893 O O . GLY A 1 365 ? 16.656 -29.094 -7.195 1 94.5 365 GLY A O 1
ATOM 2894 N N . PHE A 1 366 ? 15.961 -27.5 -5.863 1 96.94 366 PHE A N 1
ATOM 2895 C CA . PHE A 1 366 ? 16.031 -26.469 -6.887 1 96.94 366 PHE A CA 1
ATOM 2896 C C . PHE A 1 366 ? 17.438 -26.391 -7.484 1 96.94 366 PHE A C 1
ATOM 2898 O O . PHE A 1 366 ? 18.422 -26.469 -6.762 1 96.94 366 PHE A O 1
ATOM 2905 N N . GLN A 1 367 ? 17.5 -26.344 -8.805 1 97.69 367 GLN A N 1
ATOM 2906 C CA . GLN A 1 367 ? 18.75 -26.203 -9.547 1 97.69 367 GLN A CA 1
ATOM 2907 C C . GLN A 1 367 ? 18.797 -24.891 -10.32 1 97.69 367 GLN A C 1
ATOM 2909 O O . GLN A 1 367 ? 18.031 -24.703 -11.266 1 97.69 367 GLN A O 1
ATOM 2914 N N . LEU A 1 368 ? 19.703 -24.016 -9.953 1 98.5 368 LEU A N 1
ATOM 2915 C CA . LEU A 1 368 ? 19.859 -22.75 -10.656 1 98.5 368 LEU A CA 1
ATOM 2916 C C . LEU A 1 368 ? 20.516 -22.969 -12.016 1 98.5 368 LEU A C 1
ATOM 2918 O O . LEU A 1 368 ? 21.531 -23.672 -12.117 1 98.5 368 LEU A O 1
ATOM 2922 N N . ARG A 1 369 ? 19.969 -22.422 -12.992 1 98.19 369 ARG A N 1
ATOM 2923 C CA . ARG A 1 369 ? 20.547 -22.391 -14.328 1 98.19 369 ARG A CA 1
ATOM 2924 C C . ARG A 1 369 ? 21.078 -21.016 -14.672 1 98.19 369 ARG A C 1
ATOM 2926 O O . ARG A 1 369 ? 20.5 -20 -14.297 1 98.19 369 ARG A O 1
ATOM 2933 N N . CYS A 1 370 ? 22.188 -20.969 -15.359 1 98.75 370 CYS A N 1
ATOM 2934 C CA . CYS A 1 370 ? 22.828 -19.734 -15.812 1 98.75 370 CYS A CA 1
ATOM 2935 C C . CYS A 1 370 ? 23.312 -19.875 -17.25 1 98.75 370 CYS A C 1
ATOM 2937 O O . CYS A 1 370 ? 23.141 -20.922 -17.875 1 98.75 370 CYS A O 1
ATOM 2939 N N . MET A 1 371 ? 23.734 -18.75 -17.75 1 98.81 371 MET A N 1
ATOM 2940 C CA . MET A 1 371 ? 24.172 -18.703 -19.141 1 98.81 371 MET A CA 1
ATOM 2941 C C . MET A 1 371 ? 25.547 -18.047 -19.25 1 98.81 371 MET A C 1
ATOM 2943 O O . MET A 1 371 ? 25.734 -16.922 -18.797 1 98.81 371 MET A O 1
ATOM 2947 N N . ASP A 1 372 ? 26.453 -18.703 -19.938 1 98.25 372 ASP A N 1
ATOM 2948 C CA . ASP A 1 372 ? 27.812 -18.141 -20.062 1 98.25 372 ASP A CA 1
ATOM 2949 C C . ASP A 1 372 ? 27.891 -17.125 -21.203 1 98.25 372 ASP A C 1
ATOM 2951 O O . ASP A 1 372 ? 26.875 -16.828 -21.828 1 98.25 372 ASP A O 1
ATOM 2955 N N . SER A 1 373 ? 29.047 -16.562 -21.406 1 97.75 373 SER A N 1
ATOM 2956 C CA . SER A 1 373 ? 29.234 -15.461 -22.359 1 97.75 373 SER A CA 1
ATOM 2957 C C . SER A 1 373 ? 29.016 -15.93 -23.797 1 97.75 373 SER A C 1
ATOM 2959 O O . SER A 1 373 ? 28.781 -15.117 -24.688 1 97.75 373 SER A O 1
ATOM 2961 N N . ASN A 1 374 ? 29.078 -17.234 -24.031 1 97.69 374 ASN A N 1
ATOM 2962 C CA . ASN A 1 374 ? 28.859 -17.781 -25.375 1 97.69 374 ASN A CA 1
ATOM 2963 C C . ASN A 1 374 ? 27.391 -18.141 -25.594 1 97.69 374 ASN A C 1
ATOM 2965 O O . ASN A 1 374 ? 27.031 -18.625 -26.672 1 97.69 374 ASN A O 1
ATOM 2969 N N . GLY A 1 375 ? 26.609 -18.016 -24.562 1 97.06 375 GLY A N 1
ATOM 2970 C CA . GLY A 1 375 ? 25.188 -18.281 -24.703 1 97.06 375 GLY A CA 1
ATOM 2971 C C . GLY A 1 375 ? 24.797 -19.688 -24.297 1 97.06 375 GLY A C 1
ATOM 2972 O O . GLY A 1 375 ? 23.656 -20.109 -24.484 1 97.06 375 GLY A O 1
ATOM 2973 N N . ASN A 1 376 ? 25.734 -20.406 -23.734 1 98.06 376 ASN A N 1
ATOM 2974 C CA . ASN A 1 376 ? 25.438 -21.766 -23.297 1 98.06 376 ASN A CA 1
ATOM 2975 C C . ASN A 1 376 ? 24.828 -21.781 -21.906 1 98.06 376 ASN A C 1
ATOM 2977 O O . ASN A 1 376 ? 25.375 -21.219 -20.969 1 98.06 376 ASN A O 1
ATOM 2981 N N . VAL A 1 377 ? 23.719 -22.484 -21.875 1 98.12 377 VAL A N 1
ATOM 2982 C CA . VAL A 1 377 ? 23.062 -22.641 -20.578 1 98.12 377 VAL A CA 1
ATOM 2983 C C . VAL A 1 377 ? 23.703 -23.797 -19.812 1 98.12 377 VAL A C 1
ATOM 2985 O O . VAL A 1 377 ? 24.031 -24.828 -20.391 1 98.12 377 VAL A O 1
ATOM 2988 N N . TYR A 1 378 ? 23.938 -23.609 -18.516 1 98.44 378 TYR A N 1
ATOM 2989 C CA . TYR A 1 378 ? 24.516 -24.656 -17.688 1 98.44 378 TYR A CA 1
ATOM 2990 C C . TYR A 1 378 ? 23.891 -24.672 -16.297 1 98.44 378 TYR A C 1
ATOM 2992 O O . TYR A 1 378 ? 23.266 -23.688 -15.883 1 98.44 378 TYR A O 1
ATOM 3000 N N . ASN A 1 379 ? 23.953 -25.828 -15.648 1 98.31 379 ASN A N 1
ATOM 3001 C CA . ASN A 1 379 ? 23.578 -25.953 -14.242 1 98.31 379 ASN A CA 1
ATOM 3002 C C . ASN A 1 379 ? 24.641 -25.375 -13.32 1 98.31 379 ASN A C 1
ATOM 3004 O O . ASN A 1 379 ? 25.797 -25.812 -13.359 1 98.31 379 ASN A O 1
ATOM 3008 N N . ALA A 1 380 ? 24.266 -24.406 -12.547 1 98.44 380 ALA A N 1
ATOM 3009 C CA . ALA A 1 380 ? 25.219 -23.766 -11.664 1 98.44 380 ALA A CA 1
ATOM 3010 C C . ALA A 1 380 ? 25.656 -24.703 -10.539 1 98.44 380 ALA A C 1
ATOM 3012 O O . ALA A 1 380 ? 24.828 -25.328 -9.883 1 98.44 380 ALA A O 1
ATOM 3013 N N . SER A 1 381 ? 26.953 -24.781 -10.273 1 97.25 381 SER A N 1
ATOM 3014 C CA . SER A 1 381 ? 27.484 -25.594 -9.172 1 97.25 381 SER A CA 1
ATOM 3015 C C . SER A 1 381 ? 27.125 -24.969 -7.82 1 97.25 381 SER A C 1
ATOM 3017 O O . SER A 1 381 ? 27.328 -23.781 -7.605 1 97.25 381 SER A O 1
ATOM 3019 N N . GLN A 1 382 ? 26.516 -25.812 -6.992 1 96.12 382 GLN A N 1
ATOM 3020 C CA . GLN A 1 382 ? 26.094 -25.375 -5.672 1 96.12 382 GLN A CA 1
ATOM 3021 C C . GLN A 1 382 ? 25.125 -24.188 -5.781 1 96.12 382 GLN A C 1
ATOM 3023 O O . GLN A 1 382 ? 25.109 -23.312 -4.918 1 96.12 382 GLN A O 1
ATOM 3028 N N . ASN A 1 383 ? 24.453 -24.094 -6.945 1 98.38 383 ASN A N 1
ATOM 3029 C CA . ASN A 1 383 ? 23.453 -23.062 -7.234 1 98.38 383 ASN A CA 1
ATOM 3030 C C . ASN A 1 383 ? 24.062 -21.672 -7.184 1 98.38 383 ASN A C 1
ATOM 3032 O O . ASN A 1 383 ? 23.438 -20.734 -6.688 1 98.38 383 ASN A O 1
ATOM 3036 N N . THR A 1 384 ? 25.312 -21.594 -7.598 1 98.56 384 THR A N 1
ATOM 3037 C CA . THR A 1 384 ? 26.031 -20.328 -7.598 1 98.56 384 THR A CA 1
ATOM 3038 C C . THR A 1 384 ? 26.703 -20.094 -8.953 1 98.56 384 THR A C 1
ATOM 3040 O O . THR A 1 384 ? 27.344 -20.984 -9.508 1 98.56 384 THR A O 1
ATOM 3043 N N . CYS A 1 385 ? 26.5 -19.031 -9.508 1 98.5 385 CYS A N 1
ATOM 3044 C CA . CYS A 1 385 ? 27.172 -18.656 -10.742 1 98.5 385 CYS A CA 1
ATOM 3045 C C . CYS A 1 385 ? 27.547 -17.188 -10.742 1 98.5 385 CYS A C 1
ATOM 3047 O O . CYS A 1 385 ? 27.125 -16.438 -9.852 1 98.5 385 CYS A O 1
ATOM 3049 N N . LEU A 1 386 ? 28.422 -16.766 -11.68 1 98.31 386 LEU A N 1
ATOM 3050 C CA . LEU A 1 386 ? 28.766 -15.359 -11.82 1 98.31 386 LEU A CA 1
ATOM 3051 C C . LEU A 1 386 ? 27.531 -14.5 -12.039 1 98.31 386 LEU A C 1
ATOM 3053 O O . LEU A 1 386 ? 26.609 -14.914 -12.75 1 98.31 386 LEU A O 1
ATOM 3057 N N . TYR A 1 387 ? 27.562 -13.336 -11.453 1 98.62 387 TYR A N 1
ATOM 3058 C CA . TYR A 1 387 ? 26.422 -12.43 -11.594 1 98.62 387 TYR A CA 1
ATOM 3059 C C . TYR A 1 387 ? 26.078 -12.203 -13.062 1 98.62 387 TYR A C 1
ATOM 3061 O O . TYR A 1 387 ? 24.906 -12.234 -13.445 1 98.62 387 TYR A O 1
ATOM 3069 N N . GLN A 1 388 ? 27.094 -11.992 -13.867 1 98.5 388 GLN A N 1
ATOM 3070 C CA . GLN A 1 388 ? 26.859 -11.688 -15.273 1 98.5 388 GLN A CA 1
ATOM 3071 C C . GLN A 1 388 ? 26.219 -12.875 -15.992 1 98.5 388 GLN A C 1
ATOM 3073 O O . GLN A 1 388 ? 25.422 -12.695 -16.906 1 98.5 388 GLN A O 1
ATOM 3078 N N . ASP A 1 389 ? 26.578 -14.102 -15.562 1 98.81 389 ASP A N 1
ATOM 3079 C CA . ASP A 1 389 ? 25.969 -15.281 -16.156 1 98.81 389 ASP A CA 1
ATOM 3080 C C . ASP A 1 389 ? 24.484 -15.391 -15.781 1 98.81 389 ASP A C 1
ATOM 3082 O O . ASP A 1 389 ? 23.656 -15.766 -16.609 1 98.81 389 ASP A O 1
ATOM 3086 N N . PHE A 1 390 ? 24.234 -15.172 -14.555 1 98.81 390 PHE A N 1
ATOM 3087 C CA . PHE A 1 390 ? 22.859 -15.172 -14.086 1 98.81 390 PHE A CA 1
ATOM 3088 C C . PHE A 1 390 ? 22.031 -14.148 -14.859 1 98.81 390 PHE A C 1
ATOM 3090 O O . PHE A 1 390 ? 20.922 -14.453 -15.32 1 98.81 390 PHE A O 1
ATOM 3097 N N . LYS A 1 391 ? 22.531 -12.891 -14.961 1 98.88 391 LYS A N 1
ATOM 3098 C CA . LYS A 1 391 ? 21.859 -11.812 -15.688 1 98.88 391 LYS A CA 1
ATOM 3099 C C . LYS A 1 391 ? 21.578 -12.219 -17.141 1 98.88 391 LYS A C 1
ATOM 3101 O O . LYS A 1 391 ? 20.484 -11.984 -17.656 1 98.88 391 LYS A O 1
ATOM 3106 N N . ARG A 1 392 ? 22.578 -12.812 -17.797 1 98.81 392 ARG A N 1
ATOM 3107 C CA . ARG A 1 392 ? 22.391 -13.242 -19.172 1 98.81 392 ARG A CA 1
ATOM 3108 C C . ARG A 1 392 ? 21.266 -14.258 -19.281 1 98.81 392 ARG A C 1
ATOM 3110 O O . ARG A 1 392 ? 20.484 -14.227 -20.234 1 98.81 392 ARG A O 1
ATOM 3117 N N . PHE A 1 393 ? 21.219 -15.164 -18.344 1 98.81 393 PHE A N 1
ATOM 3118 C CA . PHE A 1 393 ? 20.172 -16.172 -18.375 1 98.81 393 PHE A CA 1
ATOM 3119 C C . PHE A 1 393 ? 18.797 -15.516 -18.234 1 98.81 393 PHE A C 1
ATOM 3121 O O . PHE A 1 393 ? 17.891 -15.797 -19.016 1 98.81 393 PHE A O 1
ATOM 3128 N N . VAL A 1 394 ? 18.625 -14.625 -17.234 1 98.81 394 VAL A N 1
ATOM 3129 C CA . VAL A 1 394 ? 17.375 -13.922 -17.016 1 98.81 394 VAL A CA 1
ATOM 3130 C C . VAL A 1 394 ? 17 -13.148 -18.281 1 98.81 394 VAL A C 1
ATOM 3132 O O . VAL A 1 394 ? 15.844 -13.195 -18.734 1 98.81 394 VAL A O 1
ATOM 3135 N N . ASP A 1 395 ? 17.969 -12.523 -18.891 1 98.38 395 ASP A N 1
ATOM 3136 C CA . ASP A 1 395 ? 17.734 -11.672 -20.062 1 98.38 395 ASP A CA 1
ATOM 3137 C C . ASP A 1 395 ? 17.359 -12.508 -21.281 1 98.38 395 ASP A C 1
ATOM 3139 O O . ASP A 1 395 ? 16.797 -11.984 -22.25 1 98.38 395 ASP A O 1
ATOM 3143 N N . SER A 1 396 ? 17.672 -13.773 -21.266 1 98.12 396 SER A N 1
ATOM 3144 C CA . SER A 1 396 ? 17.469 -14.625 -22.438 1 98.12 396 SER A CA 1
ATOM 3145 C C . SER A 1 396 ? 15.992 -14.781 -22.75 1 98.12 396 SER A C 1
ATOM 3147 O O . SER A 1 396 ? 15.633 -15.172 -23.859 1 98.12 396 SER A O 1
ATOM 3149 N N . THR A 1 397 ? 15.109 -14.492 -21.797 1 98.25 397 THR A N 1
ATOM 3150 C CA . THR A 1 397 ? 13.68 -14.633 -22.062 1 98.25 397 THR A CA 1
ATOM 3151 C C . THR A 1 397 ? 12.992 -13.273 -22.031 1 98.25 397 THR A C 1
ATOM 3153 O O . THR A 1 397 ? 11.781 -13.188 -21.797 1 98.25 397 THR A O 1
ATOM 3156 N N . ARG A 1 398 ? 13.703 -12.195 -22.109 1 98.19 398 ARG A N 1
ATOM 3157 C CA . ARG A 1 398 ? 13.102 -10.875 -22.297 1 98.19 398 ARG A CA 1
ATOM 3158 C C . ARG A 1 398 ? 12.195 -10.852 -23.516 1 98.19 398 ARG A C 1
ATOM 3160 O O . ARG A 1 398 ? 12.375 -11.633 -24.453 1 98.19 398 ARG A O 1
ATOM 3167 N N . PRO A 1 399 ? 11.219 -9.992 -23.438 1 98.31 399 PRO A N 1
ATOM 3168 C CA . PRO A 1 399 ? 10.297 -9.922 -24.578 1 98.31 399 PRO A CA 1
ATOM 3169 C C . PRO A 1 399 ? 10.984 -9.469 -25.859 1 98.31 399 PRO A C 1
ATOM 3171 O O . PRO A 1 399 ? 11.867 -8.602 -25.828 1 98.31 399 PRO A O 1
ATOM 3174 N N . THR A 1 400 ? 10.562 -9.992 -26.969 1 98.25 400 THR A N 1
ATOM 3175 C CA . THR A 1 400 ? 11.062 -9.531 -28.266 1 98.25 400 THR A CA 1
ATOM 3176 C C . THR A 1 400 ? 10.117 -8.516 -28.875 1 98.25 400 THR A C 1
ATOM 3178 O O . THR A 1 400 ? 10.477 -7.812 -29.828 1 98.25 400 THR A O 1
ATOM 3181 N N . ASP A 1 401 ? 8.922 -8.523 -28.359 1 97.81 401 ASP A N 1
ATOM 3182 C CA . ASP A 1 401 ? 7.988 -7.469 -28.734 1 97.81 401 ASP A CA 1
ATOM 3183 C C . ASP A 1 401 ? 8.102 -6.27 -27.797 1 97.81 401 ASP A C 1
ATOM 3185 O O . ASP A 1 401 ? 8.18 -6.434 -26.578 1 97.81 401 ASP A O 1
ATOM 3189 N N . PRO A 1 402 ? 8.016 -5.047 -28.391 1 95.88 402 PRO A N 1
ATOM 3190 C CA . PRO A 1 402 ? 8.141 -3.857 -27.531 1 95.88 402 PRO A CA 1
ATOM 3191 C C . PRO A 1 402 ? 7.016 -3.752 -26.516 1 95.88 402 PRO A C 1
ATOM 3193 O O . PRO A 1 402 ? 7.184 -3.104 -25.469 1 95.88 402 PRO A O 1
ATOM 3196 N N . ALA A 1 403 ? 5.91 -4.402 -26.688 1 96.19 403 ALA A N 1
ATOM 3197 C CA . ALA A 1 403 ? 4.801 -4.34 -25.75 1 96.19 403 ALA A CA 1
ATOM 3198 C C . ALA A 1 403 ? 5.117 -5.125 -24.469 1 96.19 403 ALA A C 1
ATOM 3200 O O . ALA A 1 403 ? 4.445 -4.957 -23.453 1 96.19 403 ALA A O 1
ATOM 3201 N N . GLY A 1 404 ? 6.07 -6.02 -24.594 1 96.94 404 GLY A N 1
ATOM 3202 C CA . GLY A 1 404 ? 6.406 -6.848 -23.453 1 96.94 404 GLY A CA 1
ATOM 3203 C C . GLY A 1 404 ? 5.234 -7.656 -22.938 1 96.94 404 GLY A C 1
ATOM 3204 O O . GLY A 1 404 ? 4.551 -8.336 -23.703 1 96.94 404 GLY A O 1
ATOM 3205 N N . LEU A 1 405 ? 5.012 -7.594 -21.625 1 96.88 405 LEU A N 1
ATOM 3206 C CA . LEU A 1 405 ? 3.951 -8.375 -21 1 96.88 405 LEU A CA 1
ATOM 3207 C C . LEU A 1 405 ? 2.578 -7.906 -21.469 1 96.88 405 LEU A C 1
ATOM 3209 O O . LEU A 1 405 ? 1.576 -8.594 -21.25 1 96.88 405 LEU A O 1
ATOM 3213 N N . CYS A 1 406 ? 2.486 -6.766 -22.141 1 97 406 CYS A N 1
ATOM 3214 C CA . CYS A 1 406 ? 1.225 -6.27 -22.672 1 97 406 CYS A CA 1
ATOM 3215 C C . CYS A 1 406 ? 0.91 -6.926 -24.016 1 97 406 CYS A C 1
ATOM 3217 O O . CYS A 1 406 ? -0.193 -6.77 -24.547 1 97 406 CYS A O 1
ATOM 3219 N N . TYR A 1 407 ? 1.833 -7.684 -24.562 1 97.88 407 TYR A N 1
ATOM 3220 C CA . TYR A 1 407 ? 1.639 -8.297 -25.859 1 97.88 407 TYR A CA 1
ATOM 3221 C C . TYR A 1 407 ? 0.616 -9.422 -25.797 1 97.88 407 TYR A C 1
ATOM 3223 O O . TYR A 1 407 ? 0.683 -10.273 -24.906 1 97.88 407 TYR A O 1
ATOM 3231 N N . LEU A 1 408 ? -0.3 -9.43 -26.703 1 97.38 408 LEU A N 1
ATOM 3232 C CA . LEU A 1 408 ? -1.249 -10.508 -26.969 1 97.38 408 LEU A CA 1
ATOM 3233 C C . LEU A 1 408 ? -1.296 -10.836 -28.453 1 97.38 408 LEU A C 1
ATOM 3235 O O . LEU A 1 408 ? -1.326 -9.93 -29.297 1 97.38 408 LEU A O 1
ATOM 3239 N N . ASN A 1 409 ? -1.234 -12.086 -28.766 1 96.94 409 ASN A N 1
ATOM 3240 C CA . ASN A 1 409 ? -1.441 -12.43 -30.172 1 96.94 409 ASN A CA 1
ATOM 3241 C C . ASN A 1 409 ? -2.873 -12.141 -30.609 1 96.94 409 ASN A C 1
ATOM 3243 O O . ASN A 1 409 ? -3.705 -11.719 -29.797 1 96.94 409 ASN A O 1
ATOM 3247 N N . ASP A 1 410 ? -3.15 -12.398 -31.844 1 95.88 410 ASP A N 1
ATOM 3248 C CA . ASP A 1 410 ? -4.43 -12.008 -32.438 1 95.88 410 ASP A CA 1
ATOM 3249 C C . ASP A 1 410 ? -5.586 -12.75 -31.766 1 95.88 410 ASP A C 1
ATOM 3251 O O . ASP A 1 410 ? -6.648 -12.172 -31.516 1 95.88 410 ASP A O 1
ATOM 3255 N N . ARG A 1 411 ? -5.406 -13.961 -31.484 1 96.44 411 ARG A N 1
ATOM 3256 C CA . ARG A 1 411 ? -6.465 -14.758 -30.875 1 96.44 411 ARG A CA 1
ATOM 3257 C C . ARG A 1 411 ? -6.871 -14.195 -29.516 1 96.44 411 ARG A C 1
ATOM 3259 O O . ARG A 1 411 ? -8.062 -14 -29.25 1 96.44 411 ARG A O 1
ATOM 3266 N N . TYR A 1 412 ? -5.902 -13.891 -28.672 1 96.94 412 TYR A N 1
ATOM 3267 C CA . TYR A 1 412 ? -6.18 -13.398 -27.328 1 96.94 412 TYR A CA 1
ATOM 3268 C C . TYR A 1 412 ? -6.664 -11.961 -27.359 1 96.94 412 TYR A C 1
ATOM 3270 O O . TYR A 1 412 ? -7.488 -11.555 -26.547 1 96.94 412 TYR A O 1
ATOM 3278 N N . LYS A 1 413 ? -6.191 -11.188 -28.266 1 95.19 413 LYS A N 1
ATOM 3279 C CA . LYS A 1 413 ? -6.703 -9.836 -28.422 1 95.19 413 LYS A CA 1
ATOM 3280 C C . LYS A 1 413 ? -8.195 -9.852 -28.766 1 95.19 413 LYS A C 1
ATOM 3282 O O . LYS A 1 413 ? -8.961 -9.031 -28.266 1 95.19 413 LYS A O 1
ATOM 3287 N N . ALA A 1 414 ? -8.516 -10.773 -29.594 1 96.12 414 ALA A N 1
ATOM 3288 C CA . ALA A 1 414 ? -9.906 -10.875 -30.047 1 96.12 414 ALA A CA 1
ATOM 3289 C C . ALA A 1 414 ? -10.828 -11.234 -28.875 1 96.12 414 ALA A C 1
ATOM 3291 O O . ALA A 1 414 ? -11.992 -10.836 -28.859 1 96.12 414 ALA A O 1
ATOM 3292 N N . LEU A 1 415 ? -10.312 -11.938 -27.906 1 97.38 415 LEU A N 1
ATOM 3293 C CA . LEU A 1 415 ? -1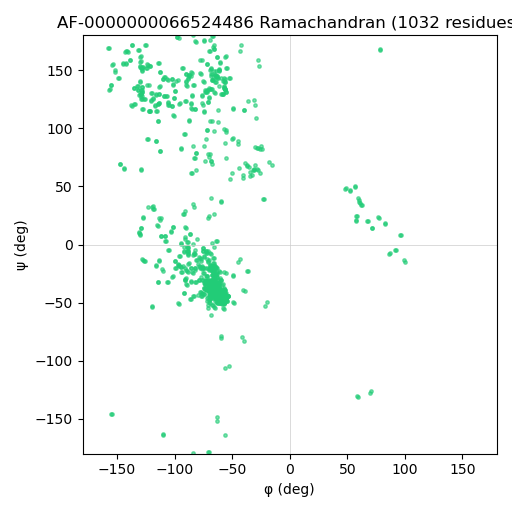1.117 -12.344 -26.75 1 97.38 415 LEU A CA 1
ATOM 3294 C C . LEU A 1 415 ? -11.516 -11.133 -25.906 1 97.38 415 LEU A C 1
ATOM 3296 O O . LEU A 1 415 ? -12.531 -11.164 -25.219 1 97.38 415 LEU A O 1
ATOM 3300 N N . LEU A 1 416 ? -10.781 -10.031 -26 1 96.56 416 LEU A N 1
ATOM 3301 C CA . LEU A 1 416 ? -11.055 -8.828 -25.234 1 96.56 416 LEU A CA 1
ATOM 3302 C C . LEU A 1 416 ? -12.258 -8.07 -25.797 1 96.56 416 LEU A C 1
ATOM 3304 O O . LEU A 1 416 ? -12.93 -7.332 -25.078 1 96.56 416 LEU A O 1
ATOM 3308 N N . LYS A 1 417 ? -12.445 -8.18 -27.062 1 95.06 417 LYS A N 1
ATOM 3309 C CA . LYS A 1 417 ? -13.547 -7.547 -27.781 1 95.06 417 LYS A CA 1
ATOM 3310 C C . LYS A 1 417 ? -13.508 -6.027 -27.609 1 95.06 417 LYS A C 1
ATOM 3312 O O . LYS A 1 417 ? -14.539 -5.395 -27.375 1 95.06 417 LYS A O 1
ATOM 3317 N N . CYS A 1 418 ? -12.305 -5.52 -27.656 1 94.31 418 CYS A N 1
ATOM 3318 C CA . CYS A 1 418 ? -12.18 -4.066 -27.625 1 94.31 418 CYS A CA 1
ATOM 3319 C C . CYS A 1 418 ? -12.594 -3.453 -28.953 1 94.31 418 CYS A C 1
ATOM 3321 O O . CYS A 1 418 ? -12.148 -3.898 -30.016 1 94.31 418 CYS A O 1
ATOM 3323 N N . PRO A 1 419 ? -13.398 -2.443 -28.859 1 89.25 419 PRO A N 1
ATOM 3324 C CA . PRO A 1 419 ? -13.781 -1.808 -30.125 1 89.25 419 PRO A CA 1
ATOM 3325 C C . PRO A 1 419 ? -12.617 -1.088 -30.797 1 89.25 419 PRO A C 1
ATOM 3327 O O . PRO A 1 419 ? -11.734 -0.549 -30.109 1 89.25 419 PRO A O 1
ATOM 3330 N N . THR A 1 420 ? -12.625 -1.1 -32.125 1 74.88 420 THR A N 1
ATOM 3331 C CA . THR A 1 420 ? -11.578 -0.439 -32.906 1 74.88 420 THR A CA 1
ATOM 3332 C C . THR A 1 420 ? -11.945 1.014 -33.188 1 74.88 420 THR A C 1
ATOM 3334 O O . THR A 1 420 ? -11.086 1.825 -33.531 1 74.88 420 THR A O 1
ATOM 3337 N N . ARG A 1 421 ? -13.25 1.243 -33.125 1 70 421 ARG A N 1
ATOM 3338 C CA . ARG A 1 421 ? -13.703 2.6 -33.406 1 70 421 ARG A CA 1
ATOM 3339 C C . ARG A 1 421 ? -14.305 3.252 -32.188 1 70 421 ARG A C 1
ATOM 3341 O O . ARG A 1 421 ? -14.75 2.561 -31.25 1 70 421 ARG A O 1
ATOM 3348 N N . GLU A 1 422 ? -14.289 4.551 -32.188 1 68.25 422 GLU A N 1
ATOM 3349 C CA . GLU A 1 422 ? -14.797 5.34 -31.078 1 68.25 422 GLU A CA 1
ATOM 3350 C C . GLU A 1 422 ? -16.312 5.223 -30.969 1 68.25 422 GLU A C 1
ATOM 3352 O O . GLU A 1 422 ? -17 4.961 -31.953 1 68.25 422 GLU A O 1
ATOM 3357 N N . GLY A 1 423 ? -16.734 5.355 -29.719 1 71.69 423 GLY A N 1
ATOM 3358 C CA . GLY A 1 423 ? -18.156 5.531 -29.484 1 71.69 423 GLY A CA 1
ATOM 3359 C C . GLY A 1 423 ? -18.844 4.254 -29.047 1 71.69 423 GLY A C 1
ATOM 3360 O O . GLY A 1 423 ? -19.984 4.285 -28.578 1 71.69 423 GLY A O 1
ATOM 3361 N N . LYS A 1 424 ? -18.219 3.17 -29.219 1 81.88 424 LYS A N 1
ATOM 3362 C CA . LYS A 1 424 ? -18.859 1.948 -28.734 1 81.88 424 LYS A CA 1
ATOM 3363 C C . LYS A 1 424 ? -18.547 1.696 -27.266 1 81.88 424 LYS A C 1
ATOM 3365 O O . LYS A 1 424 ? -17.438 1.977 -26.812 1 81.88 424 LYS A O 1
ATOM 3370 N N . PRO A 1 425 ? -19.516 1.158 -26.594 1 89.5 425 PRO A N 1
ATOM 3371 C CA . PRO A 1 425 ? -19.281 0.871 -25.172 1 89.5 425 PRO A CA 1
ATOM 3372 C C . PRO A 1 425 ? -18.203 -0.178 -24.969 1 89.5 425 PRO A C 1
ATOM 3374 O O . PRO A 1 425 ? -18.094 -1.128 -25.734 1 89.5 425 PRO A O 1
ATOM 3377 N N . LEU A 1 426 ? -17.422 0.058 -24.016 1 93.62 426 LEU A N 1
ATOM 3378 C CA . LEU A 1 426 ? -16.359 -0.868 -23.656 1 93.62 426 LEU A CA 1
ATOM 3379 C C . LEU A 1 426 ? -16.844 -1.886 -22.625 1 93.62 426 LEU A C 1
ATOM 3381 O O . LEU A 1 426 ? -17.609 -1.543 -21.719 1 93.62 426 LEU A O 1
ATOM 3385 N N . ASN A 1 427 ? -16.453 -3.143 -22.844 1 94.25 427 ASN A N 1
ATOM 3386 C CA . ASN A 1 427 ? -16.688 -4.105 -21.766 1 94.25 427 ASN A CA 1
ATOM 3387 C C . ASN A 1 427 ? -15.594 -4.039 -20.703 1 94.25 427 ASN A C 1
ATOM 3389 O O . ASN A 1 427 ? -14.57 -3.373 -20.906 1 94.25 427 ASN A O 1
ATOM 3393 N N . ASN A 1 428 ? -15.727 -4.781 -19.609 1 93.75 428 ASN A N 1
ATOM 3394 C CA . ASN A 1 428 ? -14.828 -4.684 -18.453 1 93.75 428 ASN A CA 1
ATOM 3395 C C . ASN A 1 428 ? -13.438 -5.215 -18.781 1 93.75 428 ASN A C 1
ATOM 3397 O O . ASN A 1 428 ? -12.438 -4.707 -18.266 1 93.75 428 ASN A O 1
ATOM 3401 N N . HIS A 1 429 ? -13.391 -6.223 -19.594 1 95.12 429 HIS A N 1
ATOM 3402 C CA . HIS A 1 429 ? -12.102 -6.824 -19.922 1 95.12 429 HIS A CA 1
ATOM 3403 C C . HIS A 1 429 ? -11.266 -5.887 -20.781 1 95.12 429 HIS A C 1
ATOM 3405 O O . HIS A 1 429 ? -10.055 -5.754 -20.562 1 95.12 429 HIS A O 1
ATOM 3411 N N . CYS A 1 430 ? -11.938 -5.258 -21.672 1 95.94 430 CYS A N 1
ATOM 3412 C CA . CYS A 1 430 ? -11.258 -4.281 -22.516 1 95.94 430 CYS A CA 1
ATOM 3413 C C . CYS A 1 430 ? -10.789 -3.086 -21.688 1 95.94 430 CYS A C 1
ATOM 3415 O O . CYS A 1 430 ? -9.648 -2.635 -21.844 1 95.94 430 CYS A O 1
ATOM 3417 N N . MET A 1 431 ? -11.609 -2.613 -20.812 1 95.56 431 MET A N 1
ATOM 3418 C CA . MET A 1 431 ? -11.25 -1.48 -19.969 1 95.56 431 MET A CA 1
ATOM 3419 C C . MET A 1 431 ? -10.031 -1.807 -19.109 1 95.56 431 MET A C 1
ATOM 3421 O O . MET A 1 431 ? -9.125 -0.988 -18.984 1 95.56 431 MET A O 1
ATOM 3425 N N . ALA A 1 432 ? -10.039 -3.018 -18.594 1 94.31 432 ALA A N 1
ATOM 3426 C CA . ALA A 1 432 ? -8.93 -3.436 -17.75 1 94.31 432 ALA A CA 1
ATOM 3427 C C . ALA A 1 432 ? -7.621 -3.473 -18.531 1 94.31 432 ALA A C 1
ATOM 3429 O O . ALA A 1 432 ? -6.586 -2.998 -18.062 1 94.31 432 ALA A O 1
ATOM 3430 N N . TYR A 1 433 ? -7.691 -4.051 -19.734 1 96 433 TYR A N 1
ATOM 3431 C CA . TYR A 1 433 ? -6.496 -4.125 -20.578 1 96 433 TYR A CA 1
ATOM 3432 C C . TYR A 1 433 ? -5.984 -2.73 -20.922 1 96 433 TYR A C 1
ATOM 3434 O O . TYR A 1 433 ? -4.781 -2.467 -20.828 1 96 433 TYR A O 1
ATOM 3442 N N . ARG A 1 434 ? -6.887 -1.814 -21.266 1 95.25 434 ARG A N 1
ATOM 3443 C CA . ARG A 1 434 ? -6.492 -0.475 -21.688 1 95.25 434 ARG A CA 1
ATOM 3444 C C . ARG A 1 434 ? -5.93 0.33 -20.531 1 95.25 434 ARG A C 1
ATOM 3446 O O . ARG A 1 434 ? -5.039 1.162 -20.703 1 95.25 434 ARG A O 1
ATOM 3453 N N . LYS A 1 435 ? -6.41 0.085 -19.344 1 93.81 435 LYS A N 1
ATOM 3454 C CA . LYS A 1 435 ? -5.859 0.734 -18.156 1 93.81 435 LYS A CA 1
ATOM 3455 C C . LYS A 1 435 ? -4.449 0.234 -17.859 1 93.81 435 LYS A C 1
ATOM 3457 O O . LYS A 1 435 ? -3.58 1.012 -17.469 1 93.81 435 LYS A O 1
ATOM 3462 N N . LEU A 1 436 ? -4.215 -1.025 -18.094 1 94.5 436 LEU A N 1
ATOM 3463 C CA . LEU A 1 436 ? -2.951 -1.666 -17.75 1 94.5 436 LEU A CA 1
ATOM 3464 C C . LEU A 1 436 ? -1.901 -1.415 -18.828 1 94.5 436 LEU A C 1
ATOM 3466 O O . LEU A 1 436 ? -0.705 -1.37 -18.531 1 94.5 436 LEU A O 1
ATOM 3470 N N . CYS A 1 437 ? -2.369 -1.305 -20.062 1 96.19 437 CYS A N 1
ATOM 3471 C CA . CYS A 1 437 ? -1.459 -1.207 -21.203 1 96.19 437 CYS A CA 1
ATOM 3472 C C . CYS A 1 437 ? -1.819 -0.023 -22.094 1 96.19 437 CYS A C 1
ATOM 3474 O O . CYS A 1 437 ? -2.027 -0.186 -23.297 1 96.19 437 CYS A O 1
ATOM 3476 N N . PRO A 1 438 ? -1.708 1.117 -21.562 1 94.88 438 PRO A N 1
ATOM 3477 C CA . PRO A 1 438 ? -2.184 2.281 -22.312 1 94.88 438 PRO A CA 1
ATOM 3478 C C . PRO A 1 438 ? -1.383 2.525 -23.594 1 94.88 438 PRO A C 1
ATOM 3480 O O . PRO A 1 438 ? -1.939 2.973 -24.594 1 94.88 438 PRO A O 1
ATOM 3483 N N . ALA A 1 439 ? -0.12 2.225 -23.656 1 94.56 439 ALA A N 1
ATOM 3484 C CA . ALA A 1 439 ? 0.743 2.484 -24.812 1 94.56 439 ALA A CA 1
ATOM 3485 C C . ALA A 1 439 ? 0.412 1.549 -25.969 1 94.56 439 ALA A C 1
ATOM 3487 O O . ALA A 1 439 ? 0.799 1.805 -27.109 1 94.56 439 ALA A O 1
ATOM 3488 N N . TRP A 1 440 ? -0.388 0.52 -25.672 1 93.5 440 TRP A N 1
ATOM 3489 C CA . TRP A 1 440 ? -0.567 -0.522 -26.672 1 93.5 440 TRP A CA 1
ATOM 3490 C C . TRP A 1 440 ? -2.047 -0.802 -26.906 1 93.5 440 TRP A C 1
ATOM 3492 O O . TRP A 1 440 ? -2.406 -1.831 -27.484 1 93.5 440 TRP A O 1
ATOM 3502 N N . SER A 1 441 ? -2.854 0.102 -26.422 1 92.19 441 SER A N 1
ATOM 3503 C CA . SER A 1 441 ? -4.297 -0.108 -26.422 1 92.19 441 SER A CA 1
ATOM 3504 C C . SER A 1 441 ? -4.922 0.337 -27.75 1 92.19 441 SER A C 1
ATOM 3506 O O . SER A 1 441 ? -5.988 -0.15 -28.125 1 92.19 441 SER A O 1
ATOM 3508 N N . CYS A 1 442 ? -4.285 1.376 -28.375 1 92.19 442 CYS A N 1
ATOM 3509 C CA . CYS A 1 442 ? -4.895 1.96 -29.562 1 92.19 442 CYS A CA 1
ATOM 3510 C C . CYS A 1 442 ? -3.957 1.867 -30.766 1 92.19 442 CYS A C 1
ATOM 3512 O O . CYS A 1 442 ? -2.738 1.798 -30.594 1 92.19 442 CYS A O 1
ATOM 3514 N N . ASP A 1 443 ? -4.566 1.847 -31.969 1 89.12 443 ASP A N 1
ATOM 3515 C CA . ASP A 1 443 ? -3.791 1.852 -33.219 1 89.12 443 ASP A CA 1
ATOM 3516 C C . ASP A 1 443 ? -3.041 3.17 -33.375 1 89.12 443 ASP A C 1
ATOM 3518 O O . ASP A 1 443 ? -3.309 4.141 -32.688 1 89.12 443 ASP A O 1
ATOM 3522 N N . SER A 1 444 ? -2.176 3.277 -34.344 1 86.38 444 SER A N 1
ATOM 3523 C CA . SER A 1 444 ? -1.235 4.379 -34.5 1 86.38 444 SER A CA 1
ATOM 3524 C C . SER A 1 444 ? -1.967 5.695 -34.75 1 86.38 444 SER A C 1
ATOM 3526 O O . SER A 1 444 ? -1.48 6.762 -34.375 1 86.38 444 SER A O 1
ATOM 3528 N N . ASP A 1 445 ? -3.137 5.656 -35.312 1 88.06 445 ASP A N 1
ATOM 3529 C CA . ASP A 1 445 ? -3.842 6.891 -35.656 1 88.06 445 ASP A CA 1
ATOM 3530 C C . ASP A 1 445 ? -4.746 7.332 -34.5 1 88.06 445 ASP A C 1
ATOM 3532 O O . ASP A 1 445 ? -5.43 8.359 -34.594 1 88.06 445 ASP A O 1
ATOM 3536 N N . PHE A 1 446 ? -4.641 6.617 -33.438 1 91.19 446 PHE A N 1
ATOM 3537 C CA . PHE A 1 446 ? -5.531 6.898 -32.312 1 91.19 446 PHE A CA 1
ATOM 3538 C C . PHE A 1 446 ? -4.742 7.02 -31.016 1 91.19 446 PHE A C 1
ATOM 3540 O O . PHE A 1 446 ? -3.645 6.473 -30.891 1 91.19 446 PHE A O 1
ATOM 3547 N N . THR A 1 447 ? -5.305 7.809 -30.078 1 91.06 447 THR A N 1
ATOM 3548 C CA . THR A 1 447 ? -4.738 7.965 -28.75 1 91.06 447 THR A CA 1
ATOM 3549 C C . THR A 1 447 ? -5.758 7.57 -27.672 1 91.06 447 THR A C 1
ATOM 3551 O O . THR A 1 447 ? -6.949 7.859 -27.812 1 91.06 447 THR A O 1
ATOM 3554 N N . LEU A 1 448 ? -5.246 6.855 -26.703 1 94.56 448 LEU A N 1
ATOM 3555 C CA . LEU A 1 448 ? -6.133 6.457 -25.609 1 94.56 448 LEU A CA 1
ATOM 3556 C C . LEU A 1 448 ? -6.496 7.652 -24.734 1 94.56 448 LEU A C 1
ATOM 3558 O O . LEU A 1 448 ? -5.617 8.367 -24.266 1 94.56 448 LEU A O 1
ATOM 3562 N N . ASP A 1 449 ? -7.73 7.895 -24.625 1 93.25 449 ASP A N 1
ATOM 3563 C CA . ASP A 1 449 ? -8.211 8.836 -23.625 1 93.25 449 ASP A CA 1
ATOM 3564 C C . ASP A 1 449 ? -8.164 8.227 -22.219 1 93.25 449 ASP A C 1
ATOM 3566 O O . ASP A 1 449 ? -8.867 7.258 -21.938 1 93.25 449 ASP A O 1
ATOM 3570 N N . PRO A 1 450 ? -7.336 8.75 -21.359 1 94.38 450 PRO A N 1
ATOM 3571 C CA . PRO A 1 450 ? -7.133 8.102 -20.062 1 94.38 450 PRO A CA 1
ATOM 3572 C C . PRO A 1 450 ? -8.367 8.18 -19.156 1 94.38 450 PRO A C 1
ATOM 3574 O O . PRO A 1 450 ? -8.422 7.504 -18.125 1 94.38 450 PRO A O 1
ATOM 3577 N N . VAL A 1 451 ? -9.359 8.922 -19.531 1 91.56 451 VAL A N 1
ATOM 3578 C CA . VAL A 1 451 ? -10.562 9.086 -18.719 1 91.56 451 VAL A CA 1
ATOM 3579 C C . VAL A 1 451 ? -11.641 8.109 -19.188 1 91.56 451 VAL A C 1
ATOM 3581 O O . VAL A 1 451 ? -12.141 7.301 -18.391 1 91.56 451 VAL A O 1
ATOM 3584 N N . THR A 1 452 ? -11.883 8.117 -20.469 1 92.38 452 THR A N 1
ATOM 3585 C CA . THR A 1 452 ? -12.969 7.297 -21 1 92.38 452 THR A CA 1
ATOM 3586 C C . THR A 1 452 ? -12.453 5.918 -21.406 1 92.38 452 THR A C 1
ATOM 3588 O O . THR A 1 452 ? -13.242 4.996 -21.625 1 92.38 452 THR A O 1
ATOM 3591 N N . LEU A 1 453 ? -11.203 5.793 -21.609 1 94.62 453 LEU A N 1
ATOM 3592 C CA . LEU A 1 453 ? -10.508 4.594 -22.062 1 94.62 453 LEU A CA 1
ATOM 3593 C C . LEU A 1 453 ? -10.883 4.262 -23.516 1 94.62 453 LEU A C 1
ATOM 3595 O O . LEU A 1 453 ? -10.789 3.105 -23.922 1 94.62 453 LEU A O 1
ATOM 3599 N N . GLN A 1 454 ? -11.391 5.301 -24.219 1 93.38 454 GLN A N 1
ATOM 3600 C CA . GLN A 1 454 ? -11.648 5.156 -25.656 1 93.38 454 GLN A CA 1
ATOM 3601 C C . GLN A 1 454 ? -10.43 5.547 -26.484 1 93.38 454 GLN A C 1
ATOM 3603 O O . GLN A 1 454 ? -9.633 6.387 -26.062 1 93.38 454 GLN A O 1
ATOM 3608 N N . CYS A 1 455 ? -10.289 4.906 -27.531 1 93.31 455 CYS A N 1
ATOM 3609 C CA . CYS A 1 455 ? -9.289 5.34 -28.516 1 93.31 455 CYS A CA 1
ATOM 3610 C C . CYS A 1 455 ? -9.844 6.449 -29.391 1 93.31 455 CYS A C 1
ATOM 3612 O O . CYS A 1 455 ? -10.75 6.215 -30.203 1 93.31 455 CYS A O 1
ATOM 3614 N N . VAL A 1 456 ? -9.25 7.621 -29.312 1 91.12 456 VAL A N 1
ATOM 3615 C CA . VAL A 1 456 ? -9.758 8.773 -30.031 1 91.12 456 VAL A CA 1
ATOM 3616 C C . VAL A 1 456 ? -8.82 9.117 -31.188 1 91.12 456 VAL A C 1
ATOM 3618 O O . VAL A 1 456 ? -7.602 8.969 -31.078 1 91.12 456 VAL A O 1
ATOM 3621 N N . CYS A 1 457 ? -9.422 9.555 -32.281 1 89.31 457 CYS A N 1
ATOM 3622 C CA . CYS A 1 457 ? -8.664 9.867 -33.469 1 89.31 457 CYS A CA 1
ATOM 3623 C C . CYS A 1 457 ? -7.73 11.047 -33.25 1 89.31 457 CYS A C 1
ATOM 3625 O O . CYS A 1 457 ? -8.164 12.102 -32.781 1 89.31 457 CYS A O 1
ATOM 3627 N N . THR A 1 458 ? -6.488 10.875 -33.625 1 88.06 458 THR A N 1
ATOM 3628 C CA . THR A 1 458 ? -5.516 11.938 -33.438 1 88.06 458 THR A CA 1
ATOM 3629 C C . THR A 1 458 ? -4.723 12.195 -34.719 1 88.06 458 THR A C 1
ATOM 3631 O O . THR A 1 458 ? -3.672 12.836 -34.688 1 88.06 458 THR A O 1
ATOM 3634 N N . ALA A 1 459 ? -5.125 11.633 -35.719 1 84.75 459 ALA A N 1
ATOM 3635 C CA . ALA A 1 459 ? -4.477 11.836 -37.031 1 84.75 459 ALA A CA 1
ATOM 3636 C C . ALA A 1 459 ? -5.473 12.336 -38.062 1 84.75 459 ALA A C 1
ATOM 3638 O O . ALA A 1 459 ? -6.68 12.117 -37.938 1 84.75 459 ALA A O 1
ATOM 3639 N N . ALA A 1 460 ? -4.914 13.016 -39.031 1 77.94 460 ALA A N 1
ATOM 3640 C CA . ALA A 1 460 ? -5.754 13.531 -40.125 1 77.94 460 ALA A CA 1
ATOM 3641 C C . ALA A 1 460 ? -6.445 12.398 -40.875 1 77.94 460 ALA A C 1
ATOM 3643 O O . ALA A 1 460 ? -7.586 12.539 -41.312 1 77.94 460 ALA A O 1
ATOM 3644 N N . SER A 1 461 ? -5.766 11.312 -40.969 1 77.44 461 SER A N 1
ATOM 3645 C CA . SER A 1 461 ? -6.242 10.172 -41.75 1 77.44 461 SER A CA 1
ATOM 3646 C C . SER A 1 461 ? -7.543 9.617 -41.188 1 77.44 461 SER A C 1
ATOM 3648 O O . SER A 1 461 ? -8.398 9.148 -41.938 1 77.44 461 SER A O 1
ATOM 3650 N N . CYS A 1 462 ? -7.691 9.75 -39.875 1 76.19 462 CYS A N 1
ATOM 3651 C CA . CYS A 1 462 ? -8.883 9.164 -39.281 1 76.19 462 CYS A CA 1
ATOM 3652 C C . CYS A 1 462 ? -9.984 10.203 -39.125 1 76.19 462 CYS A C 1
ATOM 3654 O O . CYS A 1 462 ? -11.141 9.859 -38.844 1 76.19 462 CYS A O 1
ATOM 3656 N N . MET A 1 463 ? -9.617 11.43 -39.188 1 73.94 463 MET A N 1
ATOM 3657 C CA . MET A 1 463 ? -10.633 12.469 -39.062 1 73.94 463 MET A CA 1
ATOM 3658 C C . MET A 1 463 ? -11.445 12.609 -40.344 1 73.94 463 MET A C 1
ATOM 3660 O O . MET A 1 463 ? -12.625 12.969 -40.312 1 73.94 463 MET A O 1
ATOM 3664 N N . GLU A 1 464 ? -10.883 12.594 -41.594 1 61.97 464 GLU A N 1
ATOM 3665 C CA . GLU A 1 464 ? -11.562 12.727 -42.906 1 61.97 464 GLU A CA 1
ATOM 3666 C C . GLU A 1 464 ? -12.57 11.594 -43.094 1 61.97 464 GLU A C 1
ATOM 3668 O O . GLU A 1 464 ? -13.641 11.812 -43.688 1 61.97 464 GLU A O 1
ATOM 3673 N N . LYS A 1 465 ? -12.297 10.492 -42.844 1 52.16 465 LYS A N 1
ATOM 3674 C CA . LYS A 1 465 ? -13.188 9.375 -43.125 1 52.16 465 LYS A CA 1
ATOM 3675 C C . LYS A 1 465 ? -14.43 9.422 -42.25 1 52.16 465 LYS A C 1
ATOM 3677 O O . LYS A 1 465 ? -15.422 8.742 -42.531 1 52.16 465 LYS A O 1
ATOM 3682 N N . GLY A 1 466 ? -14.391 10.047 -41.219 1 49.03 466 GLY A N 1
ATOM 3683 C CA . GLY A 1 466 ? -15.5 10.188 -40.281 1 49.03 466 GLY A CA 1
ATOM 3684 C C . GLY A 1 466 ? -16.5 11.242 -40.688 1 49.03 466 GLY A C 1
ATOM 3685 O O . GLY A 1 466 ? -17.422 11.562 -39.938 1 49.03 466 GLY A O 1
ATOM 3686 N N . GLY A 1 467 ? -16.359 11.875 -41.875 1 39.66 467 GLY A N 1
ATOM 3687 C CA . GLY A 1 467 ? -17.297 12.906 -42.312 1 39.66 467 GLY A CA 1
ATOM 3688 C C . GLY A 1 467 ? -18.672 12.367 -42.656 1 39.66 467 GLY A C 1
ATOM 3689 O O . GLY A 1 467 ? -19.594 13.133 -42.938 1 39.66 467 GLY A O 1
ATOM 3690 N N . GLU A 1 468 ? -18.875 11.234 -43.375 1 36.78 468 GLU A N 1
ATOM 3691 C CA . GLU A 1 468 ? -20.297 11.094 -43.625 1 36.78 468 GLU A CA 1
ATOM 3692 C C . GLU A 1 468 ? -21.094 11.086 -42.344 1 36.78 468 GLU A C 1
ATOM 3694 O O . GLU A 1 468 ? -22.094 11.797 -42.188 1 36.78 468 GLU A O 1
ATOM 3699 N N . LYS A 1 469 ? -21.672 9.805 -41.875 1 30.86 469 LYS A N 1
ATOM 3700 C CA . LYS A 1 469 ? -22.641 9.695 -40.781 1 30.86 469 LYS A CA 1
ATOM 3701 C C . LYS A 1 469 ? -22.016 10.102 -39.438 1 30.86 469 LYS A C 1
ATOM 3703 O O . LYS A 1 469 ? -21.609 9.25 -38.656 1 30.86 469 LYS A O 1
ATOM 3708 N N . GLY A 1 470 ? -21.062 10.898 -39.531 1 30.56 470 GLY A N 1
ATOM 3709 C CA . GLY A 1 470 ? -20.5 11.203 -38.219 1 30.56 470 GLY A CA 1
ATOM 3710 C C . GLY A 1 470 ? -21.531 11.727 -37.219 1 30.56 470 GLY A C 1
ATOM 3711 O O . GLY A 1 470 ? -22.109 12.789 -37.438 1 30.56 470 GLY A O 1
ATOM 3712 N N . GLY A 1 471 ? -22.344 10.758 -36.75 1 28.73 471 GLY A N 1
ATOM 3713 C CA . GLY A 1 471 ? -23.188 11.125 -35.625 1 28.73 471 GLY A CA 1
ATOM 3714 C C . GLY A 1 471 ? -22.562 12.164 -34.719 1 28.73 471 GLY A C 1
ATOM 3715 O O . GLY A 1 471 ? -21.328 12.266 -34.656 1 28.73 471 GLY A O 1
ATOM 3716 N N . LYS A 1 472 ? -23.312 13.289 -34.531 1 26.41 472 LYS A N 1
ATOM 3717 C CA . LYS A 1 472 ? -23.156 14.32 -33.5 1 26.41 472 LYS A CA 1
ATOM 3718 C C . LYS A 1 472 ? -22.594 13.727 -32.219 1 26.41 472 LYS A C 1
ATOM 3720 O O . LYS A 1 472 ? -23.266 12.984 -31.531 1 26.41 472 LYS A O 1
ATOM 3725 N N . VAL A 1 473 ? -21.438 13.273 -32.281 1 28.08 473 VAL A N 1
ATOM 3726 C CA . VAL A 1 473 ? -20.953 13.125 -30.922 1 28.08 473 VAL A CA 1
ATOM 3727 C C . VAL A 1 473 ? -21.297 14.375 -30.125 1 28.08 473 VAL A C 1
ATOM 3729 O O . VAL A 1 473 ? -21 15.492 -30.547 1 28.08 473 VAL A O 1
ATOM 3732 N N . LEU A 1 474 ? -22.562 14.359 -29.484 1 28.09 474 LEU A N 1
ATOM 3733 C CA . LEU A 1 474 ? -22.906 15.32 -28.438 1 28.09 474 LEU A CA 1
ATOM 3734 C C . LEU A 1 474 ? -21.641 15.836 -27.75 1 28.09 474 LEU A C 1
ATOM 3736 O O . LEU A 1 474 ? -20.875 15.055 -27.188 1 28.09 474 LEU A O 1
ATOM 3740 N N . GLY A 1 475 ? -21.047 16.812 -28.297 1 23.59 475 GLY A N 1
ATOM 3741 C CA . GLY A 1 475 ? -20.031 17.609 -27.625 1 23.59 475 GLY A CA 1
ATOM 3742 C C . GLY A 1 475 ? -20.203 17.641 -26.125 1 23.59 475 GLY A C 1
ATOM 3743 O O . GLY A 1 475 ? -21.266 17.297 -25.594 1 23.59 475 GLY A O 1
ATOM 3744 N N . ALA A 1 476 ? -19.109 17.953 -25.406 1 28.67 476 ALA A N 1
ATOM 3745 C CA . ALA A 1 476 ? -19.047 18.094 -23.953 1 28.67 476 ALA A CA 1
ATOM 3746 C C . ALA A 1 476 ? -20.234 18.906 -23.438 1 28.67 476 ALA A C 1
ATOM 3748 O O . ALA A 1 476 ? -20.406 19.062 -22.219 1 28.67 476 ALA A O 1
ATOM 3749 N N . SER A 1 477 ? -21 19.672 -24.406 1 26.11 477 SER A N 1
ATOM 3750 C CA . SER A 1 477 ? -21.875 20.578 -23.688 1 26.11 477 SER A CA 1
ATOM 3751 C C . SER A 1 477 ? -23.016 19.828 -23.016 1 26.11 477 SER A C 1
ATOM 3753 O O . SER A 1 477 ? -23.703 20.375 -22.141 1 26.11 477 SER A O 1
ATOM 3755 N N . GLY A 1 478 ? -23.672 18.953 -23.781 1 24.98 478 GLY A N 1
ATOM 3756 C CA . GLY A 1 478 ? -24.984 18.562 -23.312 1 24.98 478 GLY A CA 1
ATOM 3757 C C . GLY A 1 478 ? -24.938 17.75 -22.031 1 24.98 478 GLY A C 1
ATOM 3758 O O . GLY A 1 478 ? -25.938 17.141 -21.641 1 24.98 478 GLY A O 1
ATOM 3759 N N . ILE A 1 479 ? -23.859 17.141 -21.75 1 25.33 479 ILE A N 1
ATOM 3760 C CA . ILE A 1 479 ? -24.109 16.516 -20.469 1 25.33 479 ILE A CA 1
ATOM 3761 C C . ILE A 1 479 ? -24.453 17.578 -19.422 1 25.33 479 ILE A C 1
ATOM 3763 O O . ILE A 1 479 ? -23.547 18.172 -18.828 1 25.33 479 ILE A O 1
ATOM 3767 N N . ALA A 1 480 ? -25.203 18.672 -19.812 1 24.83 480 ALA A N 1
ATOM 3768 C CA . ALA A 1 480 ? -25.719 19.516 -18.719 1 24.83 480 ALA A CA 1
ATOM 3769 C C . ALA A 1 480 ? -26.188 18.656 -17.547 1 24.83 480 ALA A C 1
ATOM 3771 O O . ALA A 1 480 ? -25.875 18.953 -16.391 1 24.83 480 ALA A O 1
ATOM 3772 N N . GLY A 1 481 ? -27.484 18.172 -17.734 1 23.47 481 GLY A N 1
ATOM 3773 C CA . GLY A 1 481 ? -28.422 17.969 -16.641 1 23.47 481 GLY A CA 1
ATOM 3774 C C . GLY A 1 481 ? -28 16.875 -15.688 1 23.47 481 GLY A C 1
ATOM 3775 O O . GLY A 1 481 ? -28.547 16.734 -14.594 1 23.47 481 GLY A O 1
ATOM 3776 N N . VAL A 1 482 ? -27.703 15.688 -16.25 1 23.95 482 VAL A N 1
ATOM 3777 C CA . VAL A 1 482 ? -27.75 14.836 -15.07 1 23.95 482 VAL A CA 1
ATOM 3778 C C . VAL A 1 482 ? -26.578 15.188 -14.148 1 23.95 482 VAL A C 1
ATOM 3780 O O . VAL A 1 482 ? -25.422 14.992 -14.5 1 23.95 482 VAL A O 1
ATOM 3783 N N . ALA A 1 483 ? -26.578 16.359 -13.461 1 23.75 483 ALA A N 1
ATOM 3784 C CA . ALA A 1 483 ? -25.797 16.609 -12.258 1 23.75 483 ALA A CA 1
ATOM 3785 C C . ALA A 1 483 ? -25.453 15.305 -11.539 1 23.75 483 ALA A C 1
ATOM 3787 O O . ALA A 1 483 ? -26.266 14.797 -10.758 1 23.75 483 ALA A O 1
ATOM 3788 N N . ILE A 1 484 ? -25.141 14.297 -12.234 1 25.75 484 ILE A N 1
ATOM 3789 C CA . ILE A 1 484 ? -24.672 13.359 -11.227 1 25.75 484 ILE A CA 1
ATOM 3790 C C . ILE A 1 484 ? -23.562 14 -10.406 1 25.75 484 ILE A C 1
ATOM 3792 O O . ILE A 1 484 ? -22.578 14.516 -10.961 1 25.75 484 ILE A O 1
ATOM 3796 N N . PRO A 1 485 ? -23.875 14.547 -9.203 1 25.75 485 PRO A N 1
ATOM 3797 C CA . PRO A 1 485 ? -22.828 15.148 -8.359 1 25.75 485 PRO A CA 1
ATOM 3798 C C . PRO A 1 485 ? -21.469 14.484 -8.555 1 25.75 485 PRO A C 1
ATOM 3800 O O . PRO A 1 485 ? -21.344 13.266 -8.406 1 25.75 485 PRO A O 1
ATOM 3803 N N . SER A 1 486 ? -20.766 14.906 -9.539 1 27.14 486 SER A N 1
ATOM 3804 C CA . SER A 1 486 ? -19.391 14.602 -9.922 1 27.14 486 SER A CA 1
ATOM 3805 C C . SER A 1 486 ? -18.5 14.445 -8.688 1 27.14 486 SER A C 1
ATOM 3807 O O . SER A 1 486 ? -17.297 14.234 -8.812 1 27.14 486 SER A O 1
ATOM 3809 N N . PHE A 1 487 ? -19 15.07 -7.629 1 25.98 487 PHE A N 1
ATOM 3810 C CA . PHE A 1 487 ? -18.141 14.852 -6.48 1 25.98 487 PHE A CA 1
ATOM 3811 C C . PHE A 1 487 ? -17.812 13.367 -6.316 1 25.98 487 PHE A C 1
ATOM 3813 O O . PHE A 1 487 ? -17.016 12.992 -5.453 1 25.98 487 PHE A O 1
ATOM 3820 N N . PHE A 1 488 ? -18.781 12.555 -6.844 1 27.5 488 PHE A N 1
ATOM 3821 C CA . PHE A 1 488 ? -18.719 11.156 -6.438 1 27.5 488 PHE A CA 1
ATOM 3822 C C . PHE A 1 488 ? -17.656 10.414 -7.23 1 27.5 488 PHE A C 1
ATOM 3824 O O . PHE A 1 488 ? -17.5 9.195 -7.086 1 27.5 488 PHE A O 1
ATOM 3831 N N . VAL A 1 489 ? -17.234 11.023 -8.344 1 27.84 489 VAL A N 1
ATOM 3832 C CA . VAL A 1 489 ? -16.453 10.031 -9.078 1 27.84 489 VAL A CA 1
ATOM 3833 C C . VAL A 1 489 ? -15.133 9.766 -8.367 1 27.84 489 VAL A C 1
ATOM 3835 O O . VAL A 1 489 ? -14.641 8.633 -8.359 1 27.84 489 VAL A O 1
ATOM 3838 N N . GLY A 1 490 ? -14.5 10.891 -7.965 1 26.92 490 GLY A N 1
ATOM 3839 C CA . GLY A 1 490 ? -13.203 10.602 -7.371 1 26.92 490 GLY A CA 1
ATOM 3840 C C . GLY A 1 490 ? -13.305 9.773 -6.105 1 26.92 490 GLY A C 1
ATOM 3841 O O . GLY A 1 490 ? -12.438 8.938 -5.832 1 26.92 490 GLY A O 1
ATOM 3842 N N . ALA A 1 491 ? -14.297 10.227 -5.207 1 27.75 491 ALA A N 1
ATOM 3843 C CA . ALA A 1 491 ? -14.531 9.461 -3.988 1 27.75 491 ALA A CA 1
ATOM 3844 C C . ALA A 1 491 ? -15.156 8.109 -4.305 1 27.75 491 ALA A C 1
ATOM 3846 O O . ALA A 1 491 ? -15.086 7.176 -3.496 1 27.75 491 ALA A O 1
ATOM 3847 N N . ILE A 1 492 ? -16.031 8.07 -5.32 1 28.2 492 ILE A N 1
ATOM 3848 C CA . ILE A 1 492 ? -16.719 6.816 -5.613 1 28.2 492 ILE A CA 1
ATOM 3849 C C . ILE A 1 492 ? -15.727 5.809 -6.195 1 28.2 492 ILE A C 1
ATOM 3851 O O . ILE A 1 492 ? -15.812 4.613 -5.914 1 28.2 492 ILE A O 1
ATOM 3855 N N . LEU A 1 493 ? -14.828 6.344 -6.965 1 27.77 493 LEU A N 1
ATOM 3856 C CA . LEU A 1 493 ? -13.969 5.293 -7.5 1 27.77 493 LEU A CA 1
ATOM 3857 C C . LEU A 1 493 ? -13.188 4.613 -6.379 1 27.77 493 LEU A C 1
ATOM 3859 O O . LEU A 1 493 ? -12.891 3.418 -6.465 1 27.77 493 LEU A O 1
ATOM 3863 N N . ALA A 1 494 ? -12.789 5.461 -5.414 1 27.22 494 ALA A N 1
ATOM 3864 C CA . ALA A 1 494 ? -12.125 4.77 -4.309 1 27.22 494 ALA A CA 1
ATOM 3865 C C . ALA A 1 494 ? -13.133 3.961 -3.492 1 27.22 494 ALA A C 1
ATOM 3867 O O . ALA A 1 494 ? -12.766 2.971 -2.854 1 27.22 494 ALA A O 1
ATOM 3868 N N . ALA A 1 495 ? -14.367 4.527 -3.268 1 28.23 495 ALA A N 1
ATOM 3869 C CA . ALA A 1 495 ? -15.344 3.787 -2.473 1 28.23 495 ALA A CA 1
ATOM 3870 C C . ALA A 1 495 ? -15.75 2.49 -3.166 1 28.23 495 ALA A C 1
ATOM 3872 O O . ALA A 1 495 ? -16.172 1.536 -2.514 1 28.23 495 ALA A O 1
ATOM 3873 N N . CYS A 1 496 ? -16 2.574 -4.465 1 28.33 496 CYS A N 1
ATOM 3874 C CA . CYS A 1 496 ? -16.359 1.302 -5.086 1 28.33 496 CYS A CA 1
ATOM 3875 C C . CYS A 1 496 ? -15.266 0.26 -4.863 1 28.33 496 CYS A C 1
ATOM 3877 O O . CYS A 1 496 ? -15.484 -0.929 -5.109 1 28.33 496 CYS A O 1
ATOM 3879 N N . ILE A 1 497 ? -14.125 0.852 -4.641 1 28.03 497 ILE A N 1
ATOM 3880 C CA . ILE A 1 497 ? -13.133 -0.201 -4.477 1 28.03 497 ILE A CA 1
ATOM 3881 C C . ILE A 1 497 ? -13.328 -0.889 -3.127 1 28.03 497 ILE A C 1
ATOM 3883 O O . ILE A 1 497 ? -13.055 -2.084 -2.986 1 28.03 497 ILE A O 1
ATOM 3887 N N . ALA A 1 498 ? -13.789 -0.037 -2.133 1 27.55 498 ALA A N 1
ATOM 3888 C CA . ALA A 1 498 ? -13.906 -0.736 -0.854 1 27.55 498 ALA A CA 1
ATOM 3889 C C . ALA A 1 498 ? -15.039 -1.761 -0.89 1 27.55 498 ALA A C 1
ATOM 3891 O O . ALA A 1 498 ? -15.016 -2.742 -0.143 1 27.55 498 ALA A O 1
ATOM 3892 N N . VAL A 1 499 ? -16.234 -1.288 -1.416 1 27.19 499 VAL A N 1
ATOM 3893 C CA . VAL A 1 499 ? -17.328 -2.264 -1.329 1 27.19 499 VAL A CA 1
ATOM 3894 C C . VAL A 1 499 ? -16.922 -3.547 -2.053 1 27.19 499 VAL A C 1
ATOM 3896 O O . VAL A 1 499 ? -17.422 -4.625 -1.744 1 27.19 499 VAL A O 1
ATOM 3899 N N . ILE A 1 500 ? -16.266 -3.26 -3.137 1 27.33 500 ILE A N 1
ATOM 3900 C CA . ILE A 1 500 ? -15.992 -4.52 -3.814 1 27.33 500 ILE A CA 1
ATOM 3901 C C . ILE A 1 500 ? -15.055 -5.371 -2.957 1 27.33 500 ILE A C 1
ATOM 3903 O O . ILE A 1 500 ? -14.938 -6.582 -3.17 1 27.33 500 ILE A O 1
ATOM 3907 N N . ALA A 1 501 ? -14.312 -4.629 -2.141 1 27.36 501 ALA A N 1
ATOM 3908 C CA . ALA A 1 501 ? -13.367 -5.52 -1.474 1 27.36 501 ALA A CA 1
ATOM 3909 C C . ALA A 1 501 ? -14.086 -6.465 -0.515 1 27.36 501 ALA A C 1
ATOM 3911 O O . ALA A 1 501 ? -13.492 -7.406 0.007 1 27.36 501 ALA A O 1
ATOM 3912 N N . LEU A 1 502 ? -15.141 -5.906 0.204 1 26.61 502 LEU A N 1
ATOM 3913 C CA . LEU A 1 502 ? -15.594 -6.867 1.204 1 26.61 502 LEU A CA 1
ATOM 3914 C C . LEU A 1 502 ? -16.062 -8.156 0.543 1 26.61 502 LEU A C 1
ATOM 3916 O O . LEU A 1 502 ? -15.797 -9.25 1.052 1 26.61 502 LEU A O 1
ATOM 3920 N N . GLY A 1 503 ? -17.359 -8.07 -0.01 1 24.98 503 GLY A N 1
ATOM 3921 C CA . GLY A 1 503 ? -18 -9.359 -0.263 1 24.98 503 GLY A CA 1
ATOM 3922 C C . GLY A 1 503 ? -17.281 -10.172 -1.334 1 24.98 503 GLY A C 1
ATOM 3923 O O . GLY A 1 503 ? -17.391 -11.398 -1.361 1 24.98 503 GLY A O 1
ATOM 3924 N N . TRP A 1 504 ? -17.141 -9.43 -2.518 1 26.06 504 TRP A N 1
ATOM 3925 C CA . TRP A 1 504 ? -16.719 -10.328 -3.586 1 26.06 504 TRP A CA 1
ATOM 3926 C C . TRP A 1 504 ? -15.281 -10.797 -3.365 1 26.06 504 TRP A C 1
ATOM 3928 O O . TRP A 1 504 ? -14.336 -10.188 -3.869 1 26.06 504 TRP A O 1
ATOM 3938 N N . TYR A 1 505 ? -14.789 -10.805 -2.172 1 27.45 505 TYR A N 1
ATOM 3939 C CA . TYR A 1 505 ? -13.508 -11.43 -1.873 1 27.45 505 TYR A CA 1
ATOM 3940 C C . TYR A 1 505 ? -13.336 -12.719 -2.668 1 27.45 505 TYR A C 1
ATOM 3942 O O . TYR A 1 505 ? -12.336 -13.43 -2.504 1 27.45 505 TYR A O 1
ATOM 3950 N N . PHE A 1 506 ? -14.438 -13.5 -2.795 1 25.41 506 PHE A N 1
ATOM 3951 C CA . PHE A 1 506 ? -14.258 -14.945 -2.846 1 25.41 506 PHE A CA 1
ATOM 3952 C C . PHE A 1 506 ? -13.57 -15.359 -4.141 1 25.41 506 PHE A C 1
ATOM 3954 O O . PHE A 1 506 ? -12.93 -16.406 -4.199 1 25.41 506 PHE A O 1
ATOM 3961 N N . ARG A 1 507 ? -14.18 -15.078 -5.352 1 25.3 507 ARG A N 1
ATOM 3962 C CA . ARG A 1 507 ? -13.656 -16.141 -6.203 1 25.3 507 ARG A CA 1
ATOM 3963 C C . ARG A 1 507 ? -12.141 -16.031 -6.363 1 25.3 507 ARG A C 1
ATOM 3965 O O . ARG A 1 507 ? -11.555 -15.008 -6 1 25.3 507 ARG A O 1
ATOM 3972 N N . TRP A 1 508 ? -11.523 -16.547 -7.594 1 26.95 508 TRP A N 1
ATOM 3973 C CA . TRP A 1 508 ? -10.133 -16.797 -7.961 1 26.95 508 TRP A CA 1
ATOM 3974 C C . TRP A 1 508 ? -9.305 -15.523 -7.887 1 26.95 508 TRP A C 1
ATOM 3976 O O . TRP A 1 508 ? -9.859 -14.422 -7.953 1 26.95 508 TRP A O 1
ATOM 3986 N N . GLY A 1 509 ? -7.961 -15.555 -7.441 1 28.19 509 GLY A N 1
ATOM 3987 C CA . GLY A 1 509 ? -6.844 -14.641 -7.566 1 28.19 509 GLY A CA 1
ATOM 3988 C C . GLY A 1 509 ? -6.992 -13.672 -8.727 1 28.19 509 GLY A C 1
ATOM 3989 O O . GLY A 1 509 ? -6.434 -12.578 -8.703 1 28.19 509 GLY A O 1
ATOM 3990 N N . ALA A 1 510 ? -7.238 -14.094 -9.969 1 25.92 510 ALA A N 1
ATOM 3991 C CA . ALA A 1 510 ? -7.234 -13.328 -11.211 1 25.92 510 ALA A CA 1
ATOM 3992 C C . ALA A 1 510 ? -8.43 -12.383 -11.273 1 25.92 510 ALA A C 1
ATOM 3994 O O . ALA A 1 510 ? -8.461 -11.461 -12.094 1 25.92 510 ALA A O 1
ATOM 3995 N N . SER A 1 511 ? -9.555 -12.719 -10.672 1 25.81 511 SER A N 1
ATOM 3996 C CA . SER A 1 511 ? -10.797 -12.031 -11.039 1 25.81 511 SER A CA 1
ATOM 3997 C C . SER A 1 511 ? -10.867 -10.641 -10.406 1 25.81 511 SER A C 1
ATOM 3999 O O . SER A 1 511 ? -11.898 -9.977 -10.484 1 25.81 511 SER A O 1
ATOM 4001 N N . ASP A 1 512 ? -10.039 -10.398 -9.469 1 29.64 512 ASP A N 1
ATOM 4002 C CA . ASP A 1 512 ? -10.289 -9.117 -8.812 1 29.64 512 ASP A CA 1
ATOM 4003 C C . ASP A 1 512 ? -10.086 -7.957 -9.781 1 29.64 512 ASP A C 1
ATOM 4005 O O . ASP A 1 512 ? -9.984 -6.801 -9.367 1 29.64 512 ASP A O 1
ATOM 4009 N N . ILE A 1 513 ? -9.805 -8.289 -10.969 1 27.42 513 ILE A N 1
ATOM 4010 C CA . ILE A 1 513 ? -9.516 -7.215 -11.914 1 27.42 513 ILE A CA 1
ATOM 4011 C C . ILE A 1 513 ? -10.797 -6.449 -12.234 1 27.42 513 ILE A C 1
ATOM 4013 O O . ILE A 1 513 ? -10.797 -5.551 -13.078 1 27.42 513 ILE A O 1
ATOM 4017 N N . LEU A 1 514 ? -11.984 -7.016 -11.875 1 25.03 514 LEU A N 1
ATOM 4018 C CA . LEU A 1 514 ? -13.07 -6.309 -12.539 1 25.03 514 LEU A CA 1
ATOM 4019 C C . LEU A 1 514 ? -13.297 -4.934 -11.914 1 25.03 514 LEU A C 1
ATOM 4021 O O . LEU A 1 514 ? -13.625 -4.832 -10.734 1 25.03 514 LEU A O 1
ATOM 4025 N N . VAL A 1 515 ? -12.648 -4.066 -12.445 1 24.89 515 VAL A N 1
ATOM 4026 C CA . VAL A 1 515 ? -12.867 -2.635 -12.266 1 24.89 515 VAL A CA 1
ATOM 4027 C C . VAL A 1 515 ? -14.344 -2.309 -12.477 1 24.89 515 VAL A C 1
ATOM 4029 O O . VAL A 1 515 ? -14.93 -2.691 -13.492 1 24.89 515 VAL A O 1
ATOM 4032 N N . GLN A 1 516 ? -15.148 -2.332 -11.438 1 22.5 516 GLN A N 1
ATOM 4033 C CA . GLN A 1 516 ? -16.453 -1.775 -11.742 1 22.5 516 GLN A CA 1
ATOM 4034 C C . GLN A 1 516 ? -16.344 -0.54 -12.633 1 22.5 516 GLN A C 1
ATOM 4036 O O . GLN A 1 516 ? -15.453 0.296 -12.422 1 22.5 516 GLN A O 1
ATOM 4041 N N . PRO A 1 517 ? -16.906 -0.689 -13.883 1 21.55 517 PRO A N 1
ATOM 4042 C CA . PRO A 1 517 ? -16.906 0.474 -14.773 1 21.55 517 PRO A CA 1
ATOM 4043 C C . PRO A 1 517 ? -17.281 1.768 -14.055 1 21.55 517 PRO A C 1
ATOM 4045 O O . PRO A 1 517 ? -17.938 1.729 -13.016 1 21.55 517 PRO A O 1
ATOM 4048 N N . ALA A 1 518 ? -17.031 2.859 -14.719 1 20.28 518 ALA A N 1
ATOM 4049 C CA . ALA A 1 518 ? -17.422 4.242 -14.461 1 20.28 518 ALA A CA 1
ATOM 4050 C C . ALA A 1 518 ? -18.938 4.367 -14.273 1 20.28 518 ALA A C 1
ATOM 4052 O O . ALA A 1 518 ? -19.719 3.809 -15.047 1 20.28 518 ALA A O 1
ATOM 4053 N N . MET B 1 1 ? -111.188 -7.617 72.688 1 23.23 1 MET B N 1
ATOM 4054 C CA . MET B 1 1 ? -110.062 -7.672 73.688 1 23.23 1 MET B CA 1
ATOM 4055 C C . MET B 1 1 ? -108.812 -8.195 73.062 1 23.23 1 MET B C 1
ATOM 4057 O O . MET B 1 1 ? -108.688 -9.391 72.75 1 23.23 1 MET B O 1
ATOM 4061 N N . TYR B 1 2 ? -107.875 -7.512 72.062 1 21 2 TYR B N 1
ATOM 4062 C CA . TYR B 1 2 ? -107.375 -7.488 70.75 1 21 2 TYR B CA 1
ATOM 4063 C C . TYR B 1 2 ? -105.875 -7.828 70.688 1 21 2 TYR B C 1
ATOM 4065 O O . TYR B 1 2 ? -105.062 -6.934 70.625 1 21 2 TYR B O 1
ATOM 4073 N N . PHE B 1 3 ? -105.125 -8.57 71.688 1 25.53 3 PHE B N 1
ATOM 4074 C CA . PHE B 1 3 ? -103.875 -8.289 72.375 1 25.53 3 PHE B CA 1
ATOM 4075 C C . PHE B 1 3 ? -102.688 -8.695 71.562 1 25.53 3 PHE B C 1
ATOM 4077 O O . PHE B 1 3 ? -102.438 -9.875 71.312 1 25.53 3 PHE B O 1
ATOM 4084 N N . PHE B 1 4 ? -102.062 -7.836 70.5 1 21.58 4 PHE B N 1
ATOM 4085 C CA . PHE B 1 4 ? -101.312 -8.07 69.25 1 21.58 4 PHE B CA 1
ATOM 4086 C C . PHE B 1 4 ? -99.938 -8.625 69.5 1 21.58 4 PHE B C 1
ATOM 4088 O O . PHE B 1 4 ? -99.375 -8.484 70.625 1 21.58 4 PHE B O 1
ATOM 4095 N N . LEU B 1 5 ? -98.938 -9.055 68.312 1 20.7 5 LEU B N 1
ATOM 4096 C CA . LEU B 1 5 ? -98.125 -9.945 67.438 1 20.7 5 LEU B CA 1
ATOM 4097 C C . LEU B 1 5 ? -96.688 -9.539 67.438 1 20.7 5 LEU B C 1
ATOM 4099 O O . LEU B 1 5 ? -96.25 -8.727 66.625 1 20.7 5 LEU B O 1
ATOM 4103 N N . LEU B 1 6 ? -95.938 -8.961 68.5 1 21.41 6 LEU B N 1
ATOM 4104 C CA . LEU B 1 6 ? -94.75 -8.125 68.562 1 21.41 6 LEU B CA 1
ATOM 4105 C C . LEU B 1 6 ? -93.5 -8.969 68.5 1 21.41 6 LEU B C 1
ATOM 4107 O O . LEU B 1 6 ? -92.438 -8.586 69 1 21.41 6 LEU B O 1
ATOM 4111 N N . LYS B 1 7 ? -93.562 -10.141 67.688 1 23.08 7 LYS B N 1
ATOM 4112 C CA . LYS B 1 7 ? -92.688 -11.273 67.938 1 23.08 7 LYS B CA 1
ATOM 4113 C C . LYS B 1 7 ? -91.25 -10.914 67.625 1 23.08 7 LYS B C 1
ATOM 4115 O O . LYS B 1 7 ? -91 -10.031 66.75 1 23.08 7 LYS B O 1
ATOM 4120 N N . GLU B 1 8 ? -90.125 -11.5 68.25 1 24.3 8 GLU B N 1
ATOM 4121 C CA . GLU B 1 8 ? -88.75 -11.469 68.625 1 24.3 8 GLU B CA 1
ATOM 4122 C C . GLU B 1 8 ? -87.812 -11.703 67.438 1 24.3 8 GLU B C 1
ATOM 4124 O O . GLU B 1 8 ? -87.875 -12.781 66.812 1 24.3 8 GLU B O 1
ATOM 4129 N N . GLY B 1 9 ? -87.625 -10.727 66.438 1 20.81 9 GLY B N 1
ATOM 4130 C CA . GLY B 1 9 ? -87.125 -10.797 65.062 1 20.81 9 GLY B CA 1
ATOM 4131 C C . GLY B 1 9 ? -85.625 -11.102 65 1 20.81 9 GLY B C 1
ATOM 4132 O O . GLY B 1 9 ? -84.812 -10.305 65.438 1 20.81 9 GLY B O 1
ATOM 4133 N N . GLN B 1 10 ? -85.188 -12.383 65.188 1 22.92 10 GLN B N 1
ATOM 4134 C CA . GLN B 1 10 ? -83.875 -13.023 65.25 1 22.92 10 GLN B CA 1
ATOM 4135 C C . GLN B 1 10 ? -83.062 -12.75 64 1 22.92 10 GLN B C 1
ATOM 4137 O O . GLN B 1 10 ? -83.5 -13.109 62.906 1 22.92 10 GLN B O 1
ATOM 4142 N N . THR B 1 11 ? -82.312 -11.609 63.969 1 21.98 11 THR B N 1
ATOM 4143 C CA . THR B 1 11 ? -81.625 -10.938 62.906 1 21.98 11 THR B CA 1
ATOM 4144 C C . THR B 1 11 ? -80.5 -11.859 62.312 1 21.98 11 THR B C 1
ATOM 4146 O O . THR B 1 11 ? -79.688 -12.383 63.031 1 21.98 11 THR B O 1
ATOM 4149 N N . THR B 1 12 ? -80.75 -12.438 61.062 1 19.06 12 THR B N 1
ATOM 4150 C CA . THR B 1 12 ? -80.25 -13.438 60.125 1 19.06 12 THR B CA 1
ATOM 4151 C C . THR B 1 12 ? -78.812 -13.156 59.781 1 19.06 12 THR B C 1
ATOM 4153 O O . THR B 1 12 ? -78.25 -12.062 60 1 19.06 12 THR B O 1
ATOM 4156 N N . ALA B 1 13 ? -78.25 -13.852 58.562 1 21.61 13 ALA B N 1
ATOM 4157 C CA . ALA B 1 13 ? -77.312 -14.82 58.031 1 21.61 13 ALA B CA 1
ATOM 4158 C C . ALA B 1 13 ? -76.062 -14.141 57.562 1 21.61 13 ALA B C 1
ATOM 4160 O O . ALA B 1 13 ? -76 -12.93 57.344 1 21.61 13 ALA B O 1
ATOM 4161 N N . GLY B 1 14 ? -74.938 -14.938 57.031 1 22.39 14 GLY B N 1
ATOM 4162 C CA . GLY B 1 14 ? -73.625 -15.43 56.75 1 22.39 14 GLY B CA 1
ATOM 4163 C C . GLY B 1 14 ? -73 -14.758 55.562 1 22.39 14 GLY B C 1
ATOM 4164 O O . GLY B 1 14 ? -71.812 -15.031 55.25 1 22.39 14 GLY B O 1
ATOM 4165 N N . GLY B 1 15 ? -73.688 -14.172 54.594 1 22.27 15 GLY B N 1
ATOM 4166 C CA . GLY B 1 15 ? -73.25 -14.336 53.219 1 22.27 15 GLY B CA 1
ATOM 4167 C C . GLY B 1 15 ? -72.062 -13.398 52.875 1 22.27 15 GLY B C 1
AT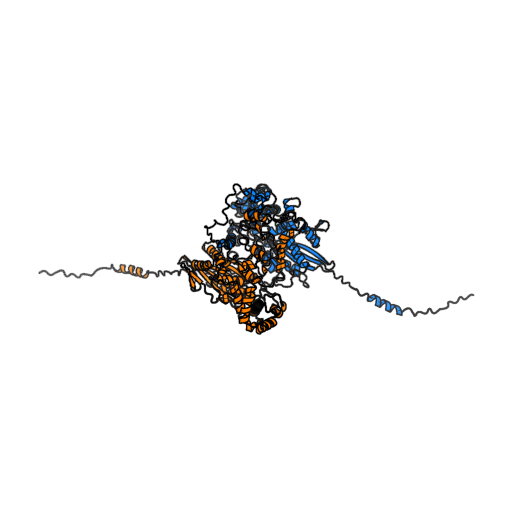OM 4168 O O . GLY B 1 15 ? -71.438 -13.586 51.844 1 22.27 15 GLY B O 1
ATOM 4169 N N . VAL B 1 16 ? -72.062 -12.188 53.25 1 24.56 16 VAL B N 1
ATOM 4170 C CA . VAL B 1 16 ? -71.562 -11.148 52.344 1 24.56 16 VAL B CA 1
ATOM 4171 C C . VAL B 1 16 ? -70.062 -11.07 52.406 1 24.56 16 VAL B C 1
ATOM 4173 O O . VAL B 1 16 ? -69.438 -10.141 51.875 1 24.56 16 VAL B O 1
ATOM 4176 N N . TYR B 1 17 ? -69.438 -11.844 53.312 1 26.33 17 TYR B N 1
ATOM 4177 C CA . TYR B 1 17 ? -68.125 -11.391 53.562 1 26.33 17 TYR B CA 1
ATOM 4178 C C . TYR B 1 17 ? -67.188 -11.648 52.344 1 26.33 17 TYR B C 1
ATOM 4180 O O . TYR B 1 17 ? -66 -11.492 52.406 1 26.33 17 TYR B O 1
ATOM 4188 N N . LEU B 1 18 ? -67.812 -12.367 51.344 1 25.34 18 LEU B N 1
ATOM 4189 C CA . LEU B 1 18 ? -66.875 -12.922 50.375 1 25.34 18 LEU B CA 1
ATOM 4190 C C . LEU B 1 18 ? -66.25 -11.82 49.5 1 25.34 18 LEU B C 1
ATOM 4192 O O . LEU B 1 18 ? -65.312 -12.055 48.75 1 25.34 18 LEU B O 1
ATOM 4196 N N . ARG B 1 19 ? -67.062 -10.781 49.312 1 27.3 19 ARG B N 1
ATOM 4197 C CA . ARG B 1 19 ? -66.688 -10.008 48.125 1 27.3 19 ARG B CA 1
ATOM 4198 C C . ARG B 1 19 ? -65.438 -9.195 48.312 1 27.3 19 ARG B C 1
ATOM 4200 O O . ARG B 1 19 ? -64.938 -8.547 47.406 1 27.3 19 ARG B O 1
ATOM 4207 N N . ALA B 1 20 ? -65.25 -8.883 49.562 1 29.58 20 ALA B N 1
ATOM 4208 C CA . ALA B 1 20 ? -64.25 -7.848 49.656 1 29.58 20 ALA B CA 1
ATOM 4209 C C . ALA B 1 20 ? -62.875 -8.375 49.219 1 29.58 20 ALA B C 1
ATOM 4211 O O . ALA B 1 20 ? -61.875 -7.645 49.25 1 29.58 20 ALA B O 1
ATOM 4212 N N . ARG B 1 21 ? -62.844 -9.734 49.188 1 30.27 21 ARG B N 1
ATOM 4213 C CA . ARG B 1 21 ? -61.5 -10.211 48.938 1 30.27 21 ARG B CA 1
ATOM 4214 C C . ARG B 1 21 ? -61 -9.766 47.562 1 30.27 21 ARG B C 1
ATOM 4216 O O . ARG B 1 21 ? -59.812 -9.703 47.312 1 30.27 21 ARG B O 1
ATOM 4223 N N . TYR B 1 22 ? -62.094 -9.859 46.688 1 30.78 22 TYR B N 1
ATOM 4224 C CA . TYR B 1 22 ? -61.531 -9.844 45.312 1 30.78 22 TYR B CA 1
ATOM 4225 C C . TYR B 1 22 ? -60.969 -8.469 44.969 1 30.78 22 TYR B C 1
ATOM 4227 O O . TYR B 1 22 ? -60.188 -8.328 44.062 1 30.78 22 TYR B O 1
ATOM 4235 N N . VAL B 1 23 ? -61.688 -7.449 45.531 1 34.5 23 VAL B N 1
ATOM 4236 C CA . VAL B 1 23 ? -61.312 -6.172 44.938 1 34.5 23 VAL B CA 1
ATOM 4237 C C . VAL B 1 23 ? -59.906 -5.797 45.375 1 34.5 23 VAL B C 1
ATOM 4239 O O . VAL B 1 23 ? -59.188 -5.082 44.656 1 34.5 23 VAL B O 1
ATOM 4242 N N . ALA B 1 24 ? -59.656 -6.148 46.625 1 33.94 24 ALA B N 1
ATOM 4243 C CA . ALA B 1 24 ? -58.375 -5.574 47.031 1 33.94 24 ALA B CA 1
ATOM 4244 C C . ALA B 1 24 ? -57.219 -6.176 46.219 1 33.94 24 ALA B C 1
ATOM 4246 O O . ALA B 1 24 ? -56.125 -5.621 46.188 1 33.94 24 ALA B O 1
ATOM 4247 N N . VAL B 1 25 ? -57.5 -7.496 45.938 1 33.84 25 VAL B N 1
ATOM 4248 C CA . VAL B 1 25 ? -56.344 -8.078 45.25 1 33.84 25 VAL B CA 1
ATOM 4249 C C . VAL B 1 25 ? -56.125 -7.367 43.938 1 33.84 25 VAL B C 1
ATOM 4251 O O . VAL B 1 25 ? -55.031 -7.457 43.375 1 33.84 25 VAL B O 1
ATOM 4254 N N . TRP B 1 26 ? -57.281 -6.875 43.406 1 33.56 26 TRP B N 1
ATOM 4255 C CA . TRP B 1 26 ? -57.031 -6.277 42.094 1 33.56 26 TRP B CA 1
ATOM 4256 C C . TRP B 1 26 ? -56.125 -5.059 42.25 1 33.56 26 TRP B C 1
ATOM 4258 O O . TRP B 1 26 ? -55.438 -4.66 41.281 1 33.56 26 TRP B O 1
ATOM 4268 N N . LEU B 1 27 ? -56.406 -4.34 43.375 1 33.56 27 LEU B N 1
ATOM 4269 C CA . LEU B 1 27 ? -55.625 -3.105 43.312 1 33.56 27 LEU B CA 1
ATOM 4270 C C . LEU B 1 27 ? -54.125 -3.402 43.438 1 33.56 27 LEU B C 1
ATOM 4272 O O . LEU B 1 27 ? -53.312 -2.555 43.094 1 33.56 27 LEU B O 1
ATOM 4276 N N . PHE B 1 28 ? -53.906 -4.355 44.344 1 34.62 28 PHE B N 1
ATOM 4277 C CA . PHE B 1 28 ? -52.438 -4.414 44.531 1 34.62 28 PHE B CA 1
ATOM 4278 C C . PHE B 1 28 ? -51.75 -4.793 43.219 1 34.62 28 PHE B C 1
ATOM 4280 O O . PHE B 1 28 ? -50.531 -4.656 43.125 1 34.62 28 PHE B O 1
ATOM 4287 N N . PHE B 1 29 ? -52.469 -5.684 42.531 1 31.77 29 PHE B N 1
ATOM 4288 C CA . PHE B 1 29 ? -51.656 -6.043 41.375 1 31.77 29 PHE B CA 1
ATOM 4289 C C . PHE B 1 29 ? -51.469 -4.844 40.438 1 31.77 29 PHE B C 1
ATOM 4291 O O . PHE B 1 29 ? -51.812 -4.902 39.281 1 31.77 29 PHE B O 1
ATOM 4298 N N . LEU B 1 30 ? -52.094 -3.699 40.781 1 31.75 30 LEU B N 1
ATOM 4299 C CA . LEU B 1 30 ? -51.531 -2.723 39.844 1 31.75 30 LEU B CA 1
ATOM 4300 C C . LEU B 1 30 ? -50 -2.773 39.875 1 31.75 30 LEU B C 1
ATOM 4302 O O . LEU B 1 30 ? -49.375 -2.361 40.844 1 31.75 30 LEU B O 1
ATOM 4306 N N . LEU B 1 31 ? -49.5 -3.969 39.625 1 29.05 31 LEU B N 1
ATOM 4307 C CA . LEU B 1 31 ? -48.094 -4.199 39.281 1 29.05 31 LEU B CA 1
ATOM 4308 C C . LEU B 1 31 ? -47.531 -2.986 38.562 1 29.05 31 LEU B C 1
ATOM 4310 O O . LEU B 1 31 ? -48.188 -2.365 37.719 1 29.05 31 LEU B O 1
ATOM 4314 N N . LEU B 1 32 ? -46.469 -2.414 39.219 1 31.41 32 LEU B N 1
ATOM 4315 C CA . LEU B 1 32 ? -45.406 -1.592 38.688 1 31.41 32 LEU B CA 1
ATOM 4316 C C . LEU B 1 32 ? -45.031 -2.027 37.281 1 31.41 32 LEU B C 1
ATOM 4318 O O . LEU B 1 32 ? -44.469 -3.1 37.062 1 31.41 32 LEU B O 1
ATOM 4322 N N . VAL B 1 33 ? -46 -1.976 36.406 1 32.53 33 VAL B N 1
ATOM 4323 C CA . VAL B 1 33 ? -45.406 -1.852 35.094 1 32.53 33 VAL B CA 1
ATOM 4324 C C . VAL B 1 33 ? -44.219 -0.899 35.156 1 32.53 33 VAL B C 1
ATOM 4326 O O . VAL B 1 33 ? -44.375 0.313 35.312 1 32.53 33 VAL B O 1
ATOM 4329 N N . HIS B 1 34 ? -43.281 -1.26 36.031 1 31.72 34 HIS B N 1
ATOM 4330 C CA . HIS B 1 34 ? -42.062 -0.61 35.562 1 31.72 34 HIS B CA 1
ATOM 4331 C C . HIS B 1 34 ? -42 -0.609 34.031 1 31.72 34 HIS B C 1
ATOM 4333 O O . HIS B 1 34 ? -41.875 -1.668 33.438 1 31.72 34 HIS B O 1
ATOM 4339 N N . VAL B 1 35 ? -42.875 0.147 33.469 1 33.75 35 VAL B N 1
ATOM 4340 C CA . VAL B 1 35 ? -42.344 0.523 32.156 1 33.75 35 VAL B CA 1
ATOM 4341 C C . VAL B 1 35 ? -40.812 0.692 32.281 1 33.75 35 VAL B C 1
ATOM 4343 O O . VAL B 1 35 ? -40.344 1.611 32.938 1 33.75 35 VAL B O 1
ATOM 4346 N N . GLY B 1 36 ? -40.188 -0.378 32.531 1 33.66 36 GLY B N 1
ATOM 4347 C CA . GLY B 1 36 ? -38.812 -0.181 32.094 1 33.66 36 GLY B CA 1
ATOM 4348 C C . GLY B 1 36 ? -38.719 0.732 30.875 1 33.66 36 GLY B C 1
ATOM 4349 O O . GLY B 1 36 ? -39.156 0.374 29.781 1 33.66 36 GLY B O 1
ATOM 4350 N N . SER B 1 37 ? -39.188 1.931 31.031 1 34.69 37 SER B N 1
ATOM 4351 C CA . SER B 1 37 ? -38.625 2.812 30.016 1 34.69 37 SER B CA 1
ATOM 4352 C C . SER B 1 37 ? -37.281 2.309 29.516 1 34.69 37 SER B C 1
ATOM 4354 O O . SER B 1 37 ? -36.312 2.316 30.266 1 34.69 37 SER B O 1
ATOM 4356 N N . GLY B 1 38 ? -37.312 1.183 28.969 1 37.72 38 GLY B N 1
ATOM 4357 C CA . GLY B 1 38 ? -36.062 0.912 28.266 1 37.72 38 GLY B CA 1
ATOM 4358 C C . GLY B 1 38 ? -35.344 2.168 27.781 1 37.72 38 GLY B C 1
ATOM 4359 O O . GLY B 1 38 ? -35.906 2.92 26.984 1 37.72 38 GLY B O 1
ATOM 4360 N N . ASN B 1 39 ? -34.906 2.988 28.609 1 42.12 39 ASN B N 1
ATOM 4361 C CA . ASN B 1 39 ? -34 4.004 28.094 1 42.12 39 ASN B CA 1
ATOM 4362 C C . ASN B 1 39 ? -33.469 3.633 26.703 1 42.12 39 ASN B C 1
ATOM 4364 O O . ASN B 1 39 ? -32.75 2.645 26.547 1 42.12 39 ASN B O 1
ATOM 4368 N N . ALA B 1 40 ? -34.281 3.652 25.797 1 53.12 40 ALA B N 1
ATOM 4369 C CA . ALA B 1 40 ? -33.875 3.461 24.406 1 53.12 40 ALA B CA 1
ATOM 4370 C C . ALA B 1 40 ? -32.406 3.873 24.203 1 53.12 40 ALA B C 1
ATOM 4372 O O . ALA B 1 40 ? -32.031 5.008 24.5 1 53.12 40 ALA B O 1
ATOM 4373 N N . ALA B 1 41 ? -31.359 2.982 24.516 1 75.19 41 ALA B N 1
ATOM 4374 C CA . ALA B 1 41 ? -29.906 3.082 24.703 1 75.19 41 ALA B CA 1
ATOM 4375 C C . ALA B 1 41 ? -29.219 3.408 23.391 1 75.19 41 ALA B C 1
ATOM 4377 O O . ALA B 1 41 ? -29.562 2.865 22.344 1 75.19 41 ALA B O 1
ATOM 4378 N N . VAL B 1 42 ? -28.766 4.602 23.219 1 91.5 42 VAL B N 1
ATOM 4379 C CA . VAL B 1 42 ? -27.844 4.98 22.156 1 91.5 42 VAL B CA 1
ATOM 4380 C C . VAL B 1 42 ? -26.672 4.004 22.109 1 91.5 42 VAL B C 1
ATOM 4382 O O . VAL B 1 42 ? -26.016 3.766 23.125 1 91.5 42 VAL B O 1
ATOM 4385 N N . THR B 1 43 ? -26.625 3.344 20.969 1 95.44 43 THR B N 1
ATOM 4386 C CA . THR B 1 43 ? -25.594 2.328 20.828 1 95.44 43 THR B CA 1
ATOM 4387 C C . THR B 1 43 ? -24.531 2.771 19.828 1 95.44 43 THR B C 1
ATOM 4389 O O . THR B 1 43 ? -24.844 3.406 18.828 1 95.44 43 THR B O 1
ATOM 4392 N N . LEU B 1 44 ? -23.297 2.443 20.125 1 97.19 44 LEU B N 1
ATOM 4393 C CA . LEU B 1 44 ? -22.172 2.648 19.219 1 97.19 44 LEU B CA 1
ATOM 4394 C C . LEU B 1 44 ? -22.172 1.595 18.125 1 97.19 44 LEU B C 1
ATOM 4396 O O . LEU B 1 44 ? -22.25 0.397 18.391 1 97.19 44 LEU B O 1
ATOM 4400 N N . ARG B 1 45 ? -22.094 2.064 16.828 1 97.31 45 ARG B N 1
ATOM 4401 C CA . ARG B 1 45 ? -22.219 1.125 15.719 1 97.31 45 ARG B CA 1
ATOM 4402 C C . ARG B 1 45 ? -20.906 1.035 14.945 1 97.31 45 ARG B C 1
ATOM 4404 O O . ARG B 1 45 ? -20.594 -0.004 14.352 1 97.31 45 ARG B O 1
ATOM 4411 N N . LEU B 1 46 ? -20.141 2.105 14.867 1 98.56 46 LEU B N 1
ATOM 4412 C CA . LEU B 1 46 ? -18.922 2.199 14.055 1 98.56 46 LEU B CA 1
ATOM 4413 C C . LEU B 1 46 ? -17.984 3.26 14.617 1 98.56 46 LEU B C 1
ATOM 4415 O O . LEU B 1 46 ? -18.422 4.332 15.039 1 98.56 46 LEU B O 1
ATOM 4419 N N . VAL B 1 47 ? -16.766 2.924 14.648 1 98.88 47 VAL B N 1
ATOM 4420 C CA . VAL B 1 47 ? -15.727 3.877 15.016 1 98.88 47 VAL B CA 1
ATOM 4421 C C . VAL B 1 47 ? -14.789 4.102 13.836 1 98.88 47 VAL B C 1
ATOM 4423 O O . VAL B 1 47 ? -14.336 3.143 13.203 1 98.88 47 VAL B O 1
ATOM 4426 N N . GLN B 1 48 ? -14.539 5.312 13.492 1 98.88 48 GLN B N 1
ATOM 4427 C CA . GLN B 1 48 ? -13.562 5.672 12.477 1 98.88 48 GLN B CA 1
ATOM 4428 C C . GLN B 1 48 ? -12.477 6.582 13.055 1 98.88 48 GLN B C 1
ATOM 4430 O O . GLN B 1 48 ? -12.781 7.637 13.609 1 98.88 48 GLN B O 1
ATOM 4435 N N . LEU B 1 49 ? -11.234 6.164 12.922 1 98.94 49 LEU B N 1
ATOM 4436 C CA . LEU B 1 49 ? -10.094 6.891 13.477 1 98.94 49 LEU B CA 1
ATOM 4437 C C . LEU B 1 49 ? -9.219 7.449 12.367 1 98.94 49 LEU B C 1
ATOM 4439 O O . LEU B 1 49 ? -8.961 6.77 11.375 1 98.94 49 LEU B O 1
ATOM 4443 N N . VAL B 1 50 ? -8.781 8.664 12.477 1 98.94 50 VAL B N 1
ATOM 4444 C CA . VAL B 1 50 ? -7.758 9.305 11.648 1 98.94 50 VAL B CA 1
ATOM 4445 C C . VAL B 1 50 ? -6.699 9.945 12.539 1 98.94 50 VAL B C 1
ATOM 4447 O O . VAL B 1 50 ? -7.02 10.758 13.406 1 98.94 50 VAL B O 1
ATOM 4450 N N . HIS B 1 51 ? -5.453 9.578 12.305 1 98.94 51 HIS B N 1
ATOM 4451 C CA . HIS B 1 51 ? -4.48 10.172 13.219 1 98.94 51 HIS B CA 1
ATOM 4452 C C . HIS B 1 51 ? -3.164 10.469 12.508 1 98.94 51 HIS B C 1
ATOM 4454 O O . HIS B 1 51 ? -2.869 9.867 11.469 1 98.94 51 HIS B O 1
ATOM 4460 N N . ARG B 1 52 ? -2.436 11.406 13.047 1 98.88 52 ARG B N 1
ATOM 4461 C CA . ARG B 1 52 ? -1.051 11.68 12.68 1 98.88 52 ARG B CA 1
ATOM 4462 C C . ARG B 1 52 ? -0.106 10.648 13.289 1 98.88 52 ARG B C 1
ATOM 4464 O O . ARG B 1 52 ? -0.365 10.133 14.383 1 98.88 52 ARG B O 1
ATOM 4471 N N . HIS B 1 53 ? 0.946 10.328 12.625 1 98.88 53 HIS B N 1
ATOM 4472 C CA . HIS B 1 53 ? 1.964 9.438 13.172 1 98.88 53 HIS B CA 1
ATOM 4473 C C . HIS B 1 53 ? 2.486 9.961 14.508 1 98.88 53 HIS B C 1
ATOM 4475 O O . HIS B 1 53 ? 2.307 11.133 14.836 1 98.88 53 HIS B O 1
ATOM 4481 N N . GLY B 1 54 ? 3.119 9.109 15.281 1 98.88 54 GLY B N 1
ATOM 4482 C CA . GLY B 1 54 ? 3.793 9.492 16.516 1 98.88 54 GLY B CA 1
ATOM 4483 C C . GLY B 1 54 ? 5.055 10.305 16.266 1 98.88 54 GLY B C 1
ATOM 4484 O O . GLY B 1 54 ? 5.41 10.586 15.125 1 98.88 54 GLY B O 1
ATOM 4485 N N . SER B 1 55 ? 5.66 10.602 17.406 1 98.69 55 SER B N 1
ATOM 4486 C CA . SER B 1 55 ? 6.859 11.43 17.281 1 98.69 55 SER B CA 1
ATOM 4487 C C . SER B 1 55 ? 7.941 10.711 16.484 1 98.69 55 SER B C 1
ATOM 4489 O O . SER B 1 55 ? 8.062 9.484 16.547 1 98.69 55 SER B O 1
ATOM 4491 N N . ARG B 1 56 ? 8.633 11.445 15.727 1 98.5 56 ARG B N 1
ATOM 4492 C CA . ARG B 1 56 ? 9.742 11.008 14.883 1 98.5 56 ARG B CA 1
ATOM 4493 C C . ARG B 1 56 ? 10.961 11.906 15.062 1 98.5 56 ARG B C 1
ATOM 4495 O O . ARG B 1 56 ? 10.883 12.93 15.75 1 98.5 56 ARG B O 1
ATOM 4502 N N . SER B 1 57 ? 12.086 11.477 14.555 1 97.75 57 SER B N 1
ATOM 4503 C CA . SER B 1 57 ? 13.242 12.367 14.492 1 97.75 57 SER B CA 1
ATOM 4504 C C . SER B 1 57 ? 13.031 13.477 13.469 1 97.75 57 SER B C 1
ATOM 4506 O O . SER B 1 57 ? 12.07 13.445 12.703 1 97.75 57 SER B O 1
ATOM 4508 N N . ALA B 1 58 ? 13.891 14.461 13.539 1 97.81 58 ALA B N 1
ATOM 4509 C CA . ALA B 1 58 ? 13.742 15.656 12.711 1 97.81 58 ALA B CA 1
ATOM 4510 C C . ALA B 1 58 ? 13.805 15.305 11.227 1 97.81 58 ALA B C 1
ATOM 4512 O O . ALA B 1 58 ? 14.43 14.32 10.844 1 97.81 58 ALA B O 1
ATOM 4513 N N . LEU B 1 59 ? 13.125 16.078 10.469 1 96.75 59 LEU B N 1
ATOM 4514 C CA . LEU B 1 59 ? 13.148 15.922 9.016 1 96.75 59 LEU B CA 1
ATOM 4515 C C . LEU B 1 59 ? 14.195 16.844 8.391 1 96.75 59 LEU B C 1
ATOM 4517 O O . LEU B 1 59 ? 13.867 17.922 7.895 1 96.75 59 LEU B O 1
ATOM 4521 N N . VAL B 1 60 ? 15.43 16.422 8.383 1 96.88 60 VAL B N 1
ATOM 4522 C CA . VAL B 1 60 ? 16.516 17.25 7.848 1 96.88 60 VAL B CA 1
ATOM 4523 C C . VAL B 1 60 ? 17.469 16.391 7.031 1 96.88 60 VAL B C 1
ATOM 4525 O O . VAL B 1 60 ? 17.516 15.172 7.203 1 96.88 60 VAL B O 1
ATOM 4528 N N . HIS B 1 61 ? 18.203 17.047 6.172 1 95.19 61 HIS B N 1
ATOM 4529 C CA . HIS B 1 61 ? 19.219 16.359 5.387 1 95.19 61 HIS B CA 1
ATOM 4530 C C . HIS B 1 61 ? 20.625 16.828 5.785 1 95.19 61 HIS B C 1
ATOM 4532 O O . HIS B 1 61 ? 21.609 16.234 5.355 1 95.19 61 HIS B O 1
ATOM 4538 N N . HIS B 1 62 ? 20.703 17.891 6.488 1 96.38 62 HIS B N 1
ATOM 4539 C CA . HIS B 1 62 ? 21.984 18.406 6.941 1 96.38 62 HIS B CA 1
ATOM 4540 C C . HIS B 1 62 ? 22.281 17.969 8.375 1 96.38 62 HIS B C 1
ATOM 4542 O O . HIS B 1 62 ? 21.359 17.859 9.188 1 96.38 62 HIS B O 1
ATOM 4548 N N . ASN B 1 63 ? 23.516 17.672 8.609 1 97.62 63 ASN B N 1
ATOM 4549 C CA . ASN B 1 63 ? 24.031 17.359 9.938 1 97.62 63 ASN B CA 1
ATOM 4550 C C . ASN B 1 63 ? 23.156 16.359 10.672 1 97.62 63 ASN B C 1
ATOM 4552 O O . ASN B 1 63 ? 22.781 16.578 11.828 1 97.62 63 ASN B O 1
ATOM 4556 N N . GLN B 1 64 ? 22.797 15.289 10.023 1 97 64 GLN B N 1
ATOM 4557 C CA . GLN B 1 64 ? 21.828 14.312 10.5 1 97 64 GLN B CA 1
ATOM 4558 C C . GLN B 1 64 ? 22.312 13.625 11.773 1 97 64 GLN B C 1
ATOM 4560 O O . GLN B 1 64 ? 21.531 13.383 12.695 1 97 64 GLN B O 1
ATOM 4565 N N . THR B 1 65 ? 23.562 13.32 11.852 1 96.06 65 THR B N 1
ATOM 4566 C CA . THR B 1 65 ? 24.125 12.648 13.023 1 96.06 65 THR B CA 1
ATOM 4567 C C . THR B 1 65 ? 23.938 13.508 14.273 1 96.06 65 THR B C 1
ATOM 4569 O O . THR B 1 65 ? 23.547 13.008 15.328 1 96.06 65 THR B O 1
ATOM 4572 N N . GLN B 1 66 ? 24.219 14.797 14.117 1 96.5 66 GLN B N 1
ATOM 4573 C CA . GLN B 1 66 ? 24.141 15.711 15.25 1 96.5 66 GLN B CA 1
ATOM 4574 C C . GLN B 1 66 ? 22.688 15.984 15.641 1 96.5 66 GLN B C 1
ATOM 4576 O O . GLN B 1 66 ? 22.359 16.062 16.828 1 96.5 66 GLN B O 1
ATOM 4581 N N . ILE B 1 67 ? 21.828 16.094 14.711 1 97.88 67 ILE B N 1
ATOM 4582 C CA . ILE B 1 67 ? 20.453 16.547 14.953 1 97.88 67 ILE B CA 1
ATOM 4583 C C . ILE B 1 67 ? 19.578 15.359 15.352 1 97.88 67 ILE B C 1
ATOM 4585 O O . ILE B 1 67 ? 18.859 15.422 16.344 1 97.88 67 ILE B O 1
ATOM 4589 N N . CYS B 1 68 ? 19.641 14.219 14.625 1 96.94 68 CYS B N 1
ATOM 4590 C CA . CYS B 1 68 ? 18.703 13.117 14.789 1 96.94 68 CYS B CA 1
ATOM 4591 C C . CYS B 1 68 ? 19.25 12.07 15.758 1 96.94 68 CYS B C 1
ATOM 4593 O O . CYS B 1 68 ? 18.484 11.312 16.359 1 96.94 68 CYS B O 1
ATOM 4595 N N . GLY B 1 69 ? 20.578 12.055 15.883 1 93.62 69 GLY B N 1
ATOM 4596 C CA . GLY B 1 69 ? 21.188 11.102 16.812 1 93.62 69 GLY B CA 1
ATOM 4597 C C . GLY B 1 69 ? 21.094 9.664 16.328 1 93.62 69 GLY B C 1
ATOM 4598 O O . GLY B 1 69 ? 21.438 9.359 15.18 1 93.62 69 GLY B O 1
ATOM 4599 N N . ASP B 1 70 ? 20.531 8.742 17.203 1 89.69 70 ASP B N 1
ATOM 4600 C CA . ASP B 1 70 ? 20.594 7.301 16.969 1 89.69 70 ASP B CA 1
ATOM 4601 C C . ASP B 1 70 ? 19.391 6.844 16.125 1 89.69 70 ASP B C 1
ATOM 4603 O O . ASP B 1 70 ? 19.406 5.734 15.586 1 89.69 70 ASP B O 1
ATOM 4607 N N . VAL B 1 71 ? 18.438 7.617 16.047 1 93.44 71 VAL B N 1
ATOM 4608 C CA . VAL B 1 71 ? 17.281 7.324 15.203 1 93.44 71 VAL B CA 1
ATOM 4609 C C . VAL B 1 71 ? 17.438 8.008 13.844 1 93.44 71 VAL B C 1
ATOM 4611 O O . VAL B 1 71 ? 17.594 9.227 13.773 1 93.44 71 VAL B O 1
ATOM 4614 N N . PRO B 1 72 ? 17.422 7.227 12.805 1 93.94 72 PRO B N 1
ATOM 4615 C CA . PRO B 1 72 ? 17.547 7.895 11.5 1 93.94 72 PRO B CA 1
ATOM 4616 C C . PRO B 1 72 ? 16.531 9.023 11.32 1 93.94 72 PRO B C 1
ATOM 4618 O O . PRO B 1 72 ? 15.383 8.898 11.766 1 93.94 72 PRO B O 1
ATOM 4621 N N . CYS B 1 73 ? 16.953 10.117 10.648 1 96.69 73 CYS B N 1
ATOM 4622 C CA . CYS B 1 73 ? 16.109 11.297 10.5 1 96.69 73 CYS B CA 1
ATOM 4623 C C . CYS B 1 73 ? 14.781 10.945 9.828 1 96.69 73 CYS B C 1
ATOM 4625 O O . CYS B 1 73 ? 14.758 10.195 8.852 1 96.69 73 CYS B O 1
ATOM 4627 N N . GLY B 1 74 ? 13.711 11.438 10.352 1 97.19 74 GLY B N 1
ATOM 4628 C CA . GLY B 1 74 ? 12.375 11.266 9.797 1 97.19 74 GLY B CA 1
ATOM 4629 C C . GLY B 1 74 ? 11.695 9.992 10.258 1 97.19 74 GLY B C 1
ATOM 4630 O O . GLY B 1 74 ? 10.492 9.82 10.055 1 97.19 74 GLY B O 1
ATOM 4631 N N . GLN B 1 75 ? 12.383 9.094 10.961 1 97.44 75 GLN B N 1
ATOM 4632 C CA . GLN B 1 75 ? 11.82 7.805 11.344 1 97.44 75 GLN B CA 1
ATOM 4633 C C . GLN B 1 75 ? 11.172 7.871 12.727 1 97.44 75 GLN B C 1
ATOM 4635 O O . GLN B 1 75 ? 11.57 8.688 13.562 1 97.44 75 GLN B O 1
ATOM 4640 N N . LEU B 1 76 ? 10.188 7.016 12.898 1 98.25 76 LEU B N 1
ATOM 4641 C CA . LEU B 1 76 ? 9.5 6.91 14.18 1 98.25 76 LEU B CA 1
ATOM 4642 C C . LEU B 1 76 ? 10.484 6.559 15.297 1 98.25 76 LEU B C 1
ATOM 4644 O O . LEU B 1 76 ? 11.32 5.668 15.133 1 98.25 76 LEU B O 1
ATOM 4648 N N . ASN B 1 77 ? 10.484 7.285 16.375 1 97 77 ASN B N 1
ATOM 4649 C CA . ASN B 1 77 ? 11.312 6.938 17.516 1 97 77 ASN B CA 1
ATOM 4650 C C . ASN B 1 77 ? 10.516 6.184 18.578 1 97 77 ASN B C 1
ATOM 4652 O O . ASN B 1 77 ? 9.32 5.938 18.406 1 97 77 ASN B O 1
ATOM 4656 N N . SER B 1 78 ? 11.164 5.793 19.641 1 96.69 78 SER B N 1
ATOM 4657 C CA . SER B 1 78 ? 10.531 4.965 20.672 1 96.69 78 SER B CA 1
ATOM 4658 C C . SER B 1 78 ? 9.391 5.707 21.344 1 96.69 78 SER B C 1
ATOM 4660 O O . SER B 1 78 ? 8.375 5.102 21.703 1 96.69 78 SER B O 1
ATOM 4662 N N . HIS B 1 79 ? 9.5 7.051 21.547 1 98.06 79 HIS B N 1
ATOM 4663 C CA . HIS B 1 79 ? 8.438 7.852 22.141 1 98.06 79 HIS B CA 1
ATOM 4664 C C . HIS B 1 79 ? 7.195 7.863 21.25 1 98.06 79 HIS B C 1
ATOM 4666 O O . HIS B 1 79 ? 6.07 7.762 21.75 1 98.06 79 HIS B O 1
ATOM 4672 N N . GLY B 1 80 ? 7.422 8.031 19.953 1 98.5 80 GLY B N 1
ATOM 4673 C CA . GLY B 1 80 ? 6.312 7.992 19.016 1 98.5 80 GLY B CA 1
ATOM 4674 C C . GLY B 1 80 ? 5.578 6.664 19.016 1 98.5 80 GLY B C 1
ATOM 4675 O O . GLY B 1 80 ? 4.348 6.629 18.938 1 98.5 80 GLY B O 1
ATOM 4676 N N . LYS B 1 81 ? 6.328 5.574 19.016 1 97.94 81 LYS B N 1
ATOM 4677 C CA . LYS B 1 81 ? 5.746 4.242 19.141 1 97.94 81 LYS B CA 1
ATOM 4678 C C . LYS B 1 81 ? 4.879 4.137 20.391 1 97.94 81 LYS B C 1
ATOM 4680 O O . LYS B 1 81 ? 3.727 3.699 20.312 1 97.94 81 LYS B O 1
ATOM 4685 N N . ASP B 1 82 ? 5.375 4.59 21.5 1 97.69 82 ASP B N 1
ATOM 4686 C CA . ASP B 1 82 ? 4.668 4.543 22.781 1 97.69 82 ASP B CA 1
ATOM 4687 C C . ASP B 1 82 ? 3.408 5.402 22.734 1 97.69 82 ASP B C 1
ATOM 4689 O O . ASP B 1 82 ? 2.371 5.016 23.281 1 97.69 82 ASP B O 1
ATOM 4693 N N . MET B 1 83 ? 3.518 6.574 22.156 1 98.69 83 MET B N 1
ATOM 4694 C CA . MET B 1 83 ? 2.361 7.453 22.016 1 98.69 83 MET B CA 1
ATOM 4695 C C . MET B 1 83 ? 1.171 6.699 21.438 1 98.69 83 MET B C 1
ATOM 4697 O O . MET B 1 83 ? 0.076 6.727 22 1 98.69 83 MET B O 1
ATOM 4701 N N . LEU B 1 84 ? 1.42 5.984 20.328 1 98.81 84 LEU B N 1
ATOM 4702 C CA . LEU B 1 84 ? 0.296 5.387 19.609 1 98.81 84 LEU B CA 1
ATOM 4703 C C . LEU B 1 84 ? -0.166 4.109 20.297 1 98.81 84 LEU B C 1
ATOM 4705 O O . LEU B 1 84 ? -1.354 3.777 20.281 1 98.81 84 LEU B O 1
ATOM 4709 N N . ILE B 1 85 ? 0.716 3.342 20.969 1 98.38 85 ILE B N 1
ATOM 4710 C CA . ILE B 1 85 ? 0.282 2.213 21.781 1 98.38 85 ILE B CA 1
ATOM 4711 C C . ILE B 1 85 ? -0.65 2.701 22.891 1 98.38 85 ILE B C 1
ATOM 4713 O O . ILE B 1 85 ? -1.708 2.113 23.125 1 98.38 85 ILE B O 1
ATOM 4717 N N . LYS B 1 86 ? -0.312 3.787 23.516 1 98.44 86 LYS B N 1
ATOM 4718 C CA . LYS B 1 86 ? -1.103 4.336 24.609 1 98.44 86 LYS B CA 1
ATOM 4719 C C . LYS B 1 86 ? -2.438 4.879 24.109 1 98.44 86 LYS B C 1
ATOM 4721 O O . LYS B 1 86 ? -3.455 4.773 24.797 1 98.44 86 LYS B O 1
ATOM 4726 N N . VAL B 1 87 ? -2.395 5.5 22.953 1 98.81 87 VAL B N 1
ATOM 4727 C CA . VAL B 1 87 ? -3.65 5.934 22.344 1 98.81 87 VAL B CA 1
ATOM 4728 C C . VAL B 1 87 ? -4.57 4.734 22.156 1 98.81 87 VAL B C 1
ATOM 4730 O O . VAL B 1 87 ? -5.75 4.785 22.5 1 98.81 87 VAL B O 1
ATOM 4733 N N . GLY B 1 88 ? -4.027 3.645 21.531 1 98.75 88 GLY B N 1
ATOM 4734 C CA . GLY B 1 88 ? -4.809 2.43 21.359 1 98.75 88 GLY B CA 1
ATOM 4735 C C . GLY B 1 88 ? -5.344 1.878 22.656 1 98.75 88 GLY B C 1
ATOM 4736 O O . GLY B 1 88 ? -6.504 1.469 22.734 1 98.75 88 GLY B O 1
ATOM 4737 N N . THR B 1 89 ? -4.551 1.858 23.672 1 98.44 89 THR B N 1
ATOM 4738 C CA . THR B 1 89 ? -4.941 1.374 25 1 98.44 89 THR B CA 1
ATOM 4739 C C . THR B 1 89 ? -6.074 2.221 25.562 1 98.44 89 THR B C 1
ATOM 4741 O O . THR B 1 89 ? -7.055 1.687 26.094 1 98.44 89 THR B O 1
ATOM 4744 N N . PHE B 1 90 ? -5.945 3.525 25.5 1 98.62 90 PHE B N 1
ATOM 4745 C CA . PHE B 1 90 ? -6.98 4.449 25.953 1 98.62 90 PHE B CA 1
ATOM 4746 C C . PHE B 1 90 ? -8.305 4.156 25.266 1 98.62 90 PHE B C 1
ATOM 4748 O O . PHE B 1 90 ? -9.352 4.113 25.906 1 98.62 90 PHE B O 1
ATOM 4755 N N . LEU B 1 91 ? -8.266 4.004 23.969 1 98.75 91 LEU B N 1
ATOM 4756 C CA . LEU B 1 91 ? -9.469 3.766 23.188 1 98.75 91 LEU B CA 1
ATOM 4757 C C . LEU B 1 91 ? -10.109 2.434 23.562 1 98.75 91 LEU B C 1
ATOM 4759 O O . LEU B 1 91 ? -11.336 2.322 23.625 1 98.75 91 LEU B O 1
ATOM 4763 N N . ARG B 1 92 ? -9.281 1.396 23.719 1 98.38 92 ARG B N 1
ATOM 4764 C CA . ARG B 1 92 ? -9.828 0.118 24.172 1 98.38 92 ARG B CA 1
ATOM 4765 C C . ARG B 1 92 ? -10.594 0.276 25.484 1 98.38 92 ARG B C 1
ATOM 4767 O O . ARG B 1 92 ? -11.695 -0.261 25.641 1 98.38 92 ARG B O 1
ATOM 4774 N N . GLU B 1 93 ? -10.023 0.958 26.391 1 97.94 93 GLU B N 1
ATOM 4775 C CA . GLU B 1 93 ? -10.688 1.204 27.672 1 97.94 93 GLU B CA 1
ATOM 4776 C C . GLU B 1 93 ? -11.992 1.963 27.469 1 97.94 93 GLU B C 1
ATOM 4778 O O . GLU B 1 93 ? -13.016 1.608 28.062 1 97.94 93 GLU B O 1
ATOM 4783 N N . ARG B 1 94 ? -11.938 2.904 26.688 1 97.38 94 ARG B N 1
ATOM 4784 C CA . ARG B 1 94 ? -13.117 3.723 26.438 1 97.38 94 ARG B CA 1
ATOM 4785 C C . ARG B 1 94 ? -14.242 2.885 25.828 1 97.38 94 ARG B C 1
ATOM 4787 O O . ARG B 1 94 ? -15.383 2.941 26.297 1 97.38 94 ARG B O 1
ATOM 4794 N N . TYR B 1 95 ? -13.961 2.148 24.812 1 97.94 95 TYR B N 1
ATOM 4795 C CA . TYR B 1 95 ? -14.984 1.465 24.031 1 97.94 95 TYR B CA 1
ATOM 4796 C C . TYR B 1 95 ? -15.43 0.18 24.719 1 97.94 95 TYR B C 1
ATOM 4798 O O . TYR B 1 95 ? -16.438 -0.416 24.344 1 97.94 95 TYR B O 1
ATOM 4806 N N . ASN B 1 96 ? -14.656 -0.214 25.703 1 97.75 96 ASN B N 1
ATOM 4807 C CA . ASN B 1 96 ? -15.023 -1.384 26.484 1 97.75 96 ASN B CA 1
ATOM 4808 C C . ASN B 1 96 ? -15.391 -1.003 27.922 1 97.75 96 ASN B C 1
ATOM 4810 O O . ASN B 1 96 ? -15.305 -1.83 28.828 1 97.75 96 ASN B O 1
ATOM 4814 N N . SER B 1 97 ? -15.742 0.202 28.141 1 94.81 97 SER B N 1
ATOM 4815 C CA . SER B 1 97 ? -16.031 0.714 29.469 1 94.81 97 SER B CA 1
ATOM 4816 C C . SER B 1 97 ? -17.219 -0.01 30.094 1 94.81 97 SER B C 1
ATOM 4818 O O . SER B 1 97 ? -17.297 -0.131 31.328 1 94.81 97 SER B O 1
ATOM 4820 N N . ASP B 1 98 ? -18.141 -0.394 29.266 1 92.69 98 ASP B N 1
ATOM 4821 C CA . ASP B 1 98 ? -19.203 -1.274 29.734 1 92.69 98 ASP B CA 1
ATOM 4822 C C . ASP B 1 98 ? -18.797 -2.742 29.609 1 92.69 98 ASP B C 1
ATOM 4824 O O . ASP B 1 98 ? -18.828 -3.307 28.516 1 92.69 98 ASP B O 1
ATOM 4828 N N . PRO B 1 99 ? -18.516 -3.359 30.703 1 91.19 99 PRO B N 1
ATOM 4829 C CA . PRO B 1 99 ? -18 -4.73 30.625 1 91.19 99 PRO B CA 1
ATOM 4830 C C . PRO B 1 99 ? -19.047 -5.73 30.141 1 91.19 99 PRO B C 1
ATOM 4832 O O . PRO B 1 99 ? -18.688 -6.82 29.672 1 91.19 99 PRO B O 1
ATOM 4835 N N . THR B 1 100 ? -20.281 -5.348 30.266 1 92.5 100 THR B N 1
ATOM 4836 C CA . THR B 1 100 ? -21.344 -6.266 29.875 1 92.5 100 THR B CA 1
ATOM 4837 C C . THR B 1 100 ? -21.578 -6.211 28.375 1 92.5 100 THR B C 1
ATOM 4839 O O . THR B 1 100 ? -22.109 -7.152 27.781 1 92.5 100 THR B O 1
ATOM 4842 N N . ASN B 1 101 ? -21.141 -5.145 27.797 1 93.06 101 ASN B N 1
ATOM 4843 C CA . ASN B 1 101 ? -21.312 -4.992 26.359 1 93.06 101 ASN B CA 1
ATOM 4844 C C . ASN B 1 101 ? -20.109 -4.289 25.719 1 93.06 101 ASN B C 1
ATOM 4846 O O . ASN B 1 101 ? -20.25 -3.205 25.156 1 93.06 101 ASN B O 1
ATOM 4850 N N . PRO B 1 102 ? -19 -4.941 25.781 1 96.75 102 PRO B N 1
ATOM 4851 C CA . PRO B 1 102 ? -17.812 -4.316 25.188 1 96.75 102 PRO B CA 1
ATOM 4852 C C . PRO B 1 102 ? -17.906 -4.191 23.672 1 96.75 102 PRO B C 1
ATOM 4854 O O . PRO B 1 102 ? -18.438 -5.086 23 1 96.75 102 PRO B O 1
ATOM 4857 N N . PHE B 1 103 ? -17.422 -3.129 23.141 1 97.5 103 PHE B N 1
ATOM 4858 C CA . PHE B 1 103 ? -17.484 -2.908 21.703 1 97.5 103 PHE B CA 1
ATOM 4859 C C . PHE B 1 103 ? -16.422 -3.744 20.984 1 97.5 103 PHE B C 1
ATOM 4861 O O . PHE B 1 103 ? -16.672 -4.258 19.891 1 97.5 103 PHE B O 1
ATOM 4868 N N . PHE B 1 104 ? -15.258 -3.812 21.547 1 97.62 104 PHE B N 1
ATOM 4869 C CA . PHE B 1 104 ? -14.18 -4.684 21.078 1 97.62 104 PHE B CA 1
ATOM 4870 C C . PHE B 1 104 ? -13.906 -5.785 22.094 1 97.62 104 PHE B C 1
ATOM 4872 O O . PHE B 1 104 ? -12.875 -5.762 22.781 1 97.62 104 PHE B O 1
ATOM 4879 N N . PRO B 1 105 ? -14.648 -6.777 22.109 1 96.94 105 PRO B N 1
ATOM 4880 C CA . PRO B 1 105 ? -14.508 -7.785 23.156 1 96.94 105 PRO B CA 1
ATOM 4881 C C . PRO B 1 105 ? -13.234 -8.609 23.031 1 96.94 105 PRO B C 1
ATOM 4883 O O . PRO B 1 105 ? -12.625 -8.977 24.031 1 96.94 105 PRO B O 1
ATOM 4886 N N . SER B 1 106 ? -12.867 -8.938 21.812 1 95.75 106 SER B N 1
ATOM 4887 C CA . SER B 1 106 ? -11.672 -9.75 21.609 1 95.75 106 SER B CA 1
ATOM 4888 C C . SER B 1 106 ? -10.398 -8.938 21.828 1 95.75 106 SER B C 1
ATOM 4890 O O . SER B 1 106 ? -10.312 -7.781 21.406 1 95.75 106 SER B O 1
ATOM 4892 N N . GLU B 1 107 ? -9.406 -9.539 22.469 1 97.31 107 GLU B N 1
ATOM 4893 C CA . GLU B 1 107 ? -8.102 -8.922 22.625 1 97.31 107 GLU B CA 1
ATOM 4894 C C . GLU B 1 107 ? -7.223 -9.141 21.406 1 97.31 107 GLU B C 1
ATOM 4896 O O . GLU B 1 107 ? -6.156 -8.539 21.266 1 97.31 107 GLU B O 1
ATOM 4901 N N . SER B 1 108 ? -7.707 -9.977 20.516 1 96.56 108 SER B N 1
ATOM 4902 C CA . SER B 1 108 ? -6.941 -10.328 19.312 1 96.56 108 SER B CA 1
ATOM 4903 C C . SER B 1 108 ? -7.441 -9.57 18.094 1 96.56 108 SER B C 1
ATOM 4905 O O . SER B 1 108 ? -8.648 -9.383 17.922 1 96.56 108 SER B O 1
ATOM 4907 N N . TYR B 1 109 ? -6.449 -9.125 17.344 1 96.06 109 TYR B N 1
ATOM 4908 C CA . TYR B 1 109 ? -6.773 -8.484 16.078 1 96.06 109 TYR B CA 1
ATOM 4909 C C . TYR B 1 109 ? -7.617 -9.406 15.195 1 96.06 109 TYR B C 1
ATOM 4911 O O . TYR B 1 109 ? -7.395 -10.617 15.164 1 96.06 109 TYR B O 1
ATOM 4919 N N . ASP B 1 110 ? -8.586 -8.836 14.531 1 94.62 110 ASP B N 1
ATOM 4920 C CA . ASP B 1 110 ? -9.477 -9.555 13.633 1 94.62 110 ASP B CA 1
ATOM 4921 C C . ASP B 1 110 ? -9.672 -8.781 12.328 1 94.62 110 ASP B C 1
ATOM 4923 O O . ASP B 1 110 ? -10.219 -7.676 12.328 1 94.62 110 ASP B O 1
ATOM 4927 N N . VAL B 1 111 ? -9.297 -9.461 11.242 1 93.56 111 VAL B N 1
ATOM 4928 C CA . VAL B 1 111 ? -9.305 -8.836 9.922 1 93.56 111 VAL B CA 1
ATOM 4929 C C . VAL B 1 111 ? -10.734 -8.523 9.508 1 93.56 111 VAL B C 1
ATOM 4931 O O . VAL B 1 111 ? -10.969 -7.641 8.68 1 93.56 111 VAL B O 1
ATOM 4934 N N . GLU B 1 112 ? -11.758 -9.148 10.055 1 92.88 112 GLU B N 1
ATOM 4935 C CA . GLU B 1 112 ? -13.156 -8.945 9.695 1 92.88 112 GLU B CA 1
ATOM 4936 C C . GLU B 1 112 ? -13.773 -7.809 10.508 1 92.88 112 GLU B C 1
ATOM 4938 O O . GLU B 1 112 ? -14.859 -7.328 10.188 1 92.88 112 GLU B O 1
ATOM 4943 N N . VAL B 1 113 ? -13.039 -7.352 11.484 1 94.12 113 VAL B N 1
ATOM 4944 C CA . VAL B 1 113 ? -13.578 -6.359 12.406 1 94.12 113 VAL B CA 1
ATOM 4945 C C . VAL B 1 113 ? -12.961 -4.992 12.109 1 94.12 113 VAL B C 1
ATOM 4947 O O . VAL B 1 113 ? -13.625 -3.963 12.258 1 94.12 113 VAL B O 1
ATOM 4950 N N . SER B 1 114 ? -11.781 -5.012 11.68 1 96.75 114 SER B N 1
ATOM 4951 C CA . SER B 1 114 ? -11.023 -3.77 11.578 1 96.75 114 SER B CA 1
ATOM 4952 C C . SER B 1 114 ? -10.406 -3.613 10.188 1 96.75 114 SER B C 1
ATOM 4954 O O . SER B 1 114 ? -9.766 -4.531 9.68 1 96.75 114 SER B O 1
ATOM 4956 N N . TYR B 1 115 ? -10.664 -2.514 9.609 1 97.69 115 TYR B N 1
ATOM 4957 C CA . TYR B 1 115 ? -9.977 -2.1 8.398 1 97.69 115 TYR B CA 1
ATOM 4958 C C . TYR B 1 115 ? -8.977 -0.983 8.688 1 97.69 115 TYR B C 1
ATOM 4960 O O . TYR B 1 115 ? -9.344 0.047 9.258 1 97.69 115 TYR B O 1
ATOM 4968 N N . THR B 1 116 ? -7.727 -1.135 8.273 1 98.62 116 THR B N 1
ATOM 4969 C CA . THR B 1 116 ? -6.703 -0.124 8.516 1 98.62 116 THR B CA 1
ATOM 4970 C C . THR B 1 116 ? -5.984 0.243 7.223 1 98.62 116 THR B C 1
ATOM 4972 O O . THR B 1 116 ? -5.574 -0.637 6.461 1 98.62 116 THR B O 1
ATOM 4975 N N . ARG B 1 117 ? -5.879 1.479 6.992 1 98.19 117 ARG B N 1
ATOM 4976 C CA . ARG B 1 117 ? -5.105 2.021 5.879 1 98.19 117 ARG B CA 1
ATOM 4977 C C . ARG B 1 117 ? -4.121 3.082 6.363 1 98.19 117 ARG B C 1
ATOM 4979 O O . ARG B 1 117 ? -4.457 3.902 7.219 1 98.19 117 ARG B O 1
ATOM 4986 N N . SER B 1 118 ? -2.869 3.045 5.879 1 98.56 118 SER B N 1
ATOM 4987 C CA . SER B 1 118 ? -1.829 4.02 6.191 1 98.56 118 SER B CA 1
ATOM 4988 C C . SER B 1 118 ? -1.258 4.641 4.922 1 98.56 118 SER B C 1
ATOM 4990 O O . SER B 1 118 ? -1.346 4.051 3.84 1 98.56 118 SER B O 1
ATOM 4992 N N . THR B 1 119 ? -0.785 5.879 5.074 1 98.12 119 THR B N 1
ATOM 4993 C CA . THR B 1 119 ? 0.106 6.324 4.008 1 98.12 119 THR B CA 1
ATOM 4994 C C . THR B 1 119 ? 1.335 5.422 3.92 1 98.12 119 THR B C 1
ATOM 4996 O O . THR B 1 119 ? 1.694 4.758 4.895 1 98.12 119 THR B O 1
ATOM 4999 N N . ASP B 1 120 ? 1.946 5.375 2.801 1 97.06 120 ASP B N 1
ATOM 5000 C CA . ASP B 1 120 ? 3.102 4.508 2.586 1 97.06 120 ASP B CA 1
ATOM 5001 C C . ASP B 1 120 ? 4.391 5.188 3.041 1 97.06 120 ASP B C 1
ATOM 5003 O O . ASP B 1 120 ? 5.289 5.426 2.234 1 97.06 120 ASP B O 1
ATOM 5007 N N . VAL B 1 121 ? 4.461 5.492 4.262 1 97.69 121 VAL B N 1
ATOM 5008 C CA . VAL B 1 121 ? 5.613 6.07 4.949 1 97.69 121 VAL B CA 1
ATOM 5009 C C . VAL B 1 121 ? 5.938 5.25 6.195 1 97.69 121 VAL B C 1
ATOM 5011 O O . VAL B 1 121 ? 5.047 4.922 6.98 1 97.69 121 VAL B O 1
ATOM 5014 N N . PRO B 1 122 ? 7.18 4.891 6.445 1 97.56 122 PRO B N 1
ATOM 5015 C CA . PRO B 1 122 ? 7.539 3.971 7.527 1 97.56 122 PRO B CA 1
ATOM 5016 C C . PRO B 1 122 ? 6.988 4.41 8.883 1 97.56 122 PRO B C 1
ATOM 5018 O O . PRO B 1 122 ? 6.414 3.598 9.609 1 97.56 122 PRO B O 1
ATOM 5021 N N . ARG B 1 123 ? 7.094 5.656 9.211 1 98.31 123 ARG B N 1
ATOM 5022 C CA . ARG B 1 123 ? 6.664 6.117 10.523 1 98.31 123 ARG B CA 1
ATOM 5023 C C . ARG B 1 123 ? 5.148 6.02 10.672 1 98.31 123 ARG B C 1
ATOM 5025 O O . ARG B 1 123 ? 4.641 5.777 11.766 1 98.31 123 ARG B O 1
ATOM 5032 N N . THR B 1 124 ? 4.383 6.23 9.578 1 98.69 124 THR B N 1
ATOM 5033 C CA . THR B 1 124 ? 2.932 6.102 9.664 1 98.69 124 THR B CA 1
ATOM 5034 C C . THR B 1 124 ? 2.521 4.633 9.734 1 98.69 124 THR B C 1
ATOM 5036 O O . THR B 1 124 ? 1.586 4.281 10.453 1 98.69 124 THR B O 1
ATOM 5039 N N . LEU B 1 125 ? 3.229 3.779 9 1 98.5 125 LEU B N 1
ATOM 5040 C CA . LEU B 1 125 ? 2.98 2.342 9.039 1 98.5 125 LEU B CA 1
ATOM 5041 C C . LEU B 1 125 ? 3.221 1.791 10.445 1 98.5 125 LEU B C 1
ATOM 5043 O O . LEU B 1 125 ? 2.375 1.079 10.984 1 98.5 125 LEU B O 1
ATOM 5047 N N . GLN B 1 126 ? 4.297 2.168 11.023 1 98.5 126 GLN B N 1
ATOM 5048 C CA . GLN B 1 126 ? 4.637 1.686 12.359 1 98.5 126 GLN B CA 1
ATOM 5049 C C . GLN B 1 126 ? 3.697 2.27 13.406 1 98.5 126 GLN B C 1
ATOM 5051 O O . GLN B 1 126 ? 3.363 1.601 14.391 1 98.5 126 GLN B O 1
ATOM 5056 N N . SER B 1 127 ? 3.297 3.533 13.195 1 98.88 127 SER B N 1
ATOM 5057 C CA . SER B 1 127 ? 2.322 4.148 14.094 1 98.88 127 SER B CA 1
ATOM 5058 C C . SER B 1 127 ? 0.998 3.393 14.07 1 98.88 127 SER B C 1
ATOM 5060 O O . SER B 1 127 ? 0.363 3.209 15.109 1 98.88 127 SER B O 1
ATOM 5062 N N . ALA B 1 128 ? 0.586 2.971 12.898 1 98.81 128 ALA B N 1
ATOM 5063 C CA . ALA B 1 128 ? -0.639 2.186 12.773 1 98.81 128 ALA B CA 1
ATOM 5064 C C . ALA B 1 128 ? -0.542 0.893 13.578 1 98.81 128 ALA B C 1
ATOM 5066 O O . ALA B 1 128 ? -1.484 0.519 14.281 1 98.81 128 ALA B O 1
ATOM 5067 N N . VAL B 1 129 ? 0.593 0.201 13.469 1 98.31 129 VAL B N 1
ATOM 5068 C CA . VAL B 1 129 ? 0.811 -1.032 14.219 1 98.31 129 VAL B CA 1
ATOM 5069 C C . VAL B 1 129 ? 0.707 -0.754 15.711 1 98.31 129 VAL B C 1
ATOM 5071 O O . VAL B 1 129 ? 0.048 -1.497 16.438 1 98.31 129 VAL B O 1
ATOM 5074 N N . GLY B 1 130 ? 1.345 0.338 16.156 1 98.38 130 GLY B N 1
ATOM 5075 C CA . GLY B 1 130 ? 1.309 0.704 17.578 1 98.38 130 GLY B CA 1
ATOM 5076 C C . GLY B 1 130 ? -0.1 0.889 18.109 1 98.38 130 GLY B C 1
ATOM 5077 O O . GLY B 1 130 ? -0.453 0.334 19.141 1 98.38 130 GLY B O 1
ATOM 5078 N N . LEU B 1 131 ? -0.868 1.673 17.406 1 98.88 131 LEU B N 1
ATOM 5079 C CA . LEU B 1 131 ? -2.238 1.911 17.844 1 98.88 131 LEU B CA 1
ATOM 5080 C C . LEU B 1 131 ? -3.025 0.605 17.906 1 98.88 131 LEU B C 1
ATOM 5082 O O . LEU B 1 131 ? -3.75 0.355 18.875 1 98.88 131 LEU B O 1
ATOM 5086 N N . LEU B 1 132 ? -2.904 -0.268 16.891 1 98.62 132 LEU B N 1
ATOM 5087 C CA . LEU B 1 132 ? -3.643 -1.525 16.828 1 98.62 132 LEU B CA 1
ATOM 5088 C C . LEU B 1 132 ? -3.223 -2.455 17.969 1 98.62 132 LEU B C 1
ATOM 5090 O O . LEU B 1 132 ? -4.059 -3.162 18.531 1 98.62 132 LEU B O 1
ATOM 5094 N N . TYR B 1 133 ? -1.954 -2.477 18.359 1 97.81 133 TYR B N 1
ATOM 5095 C CA . TYR B 1 133 ? -1.497 -3.324 19.453 1 97.81 133 TYR B CA 1
ATOM 5096 C C . TYR B 1 133 ? -1.997 -2.801 20.797 1 97.81 133 TYR B C 1
ATOM 5098 O O . TYR B 1 133 ? -2.121 -3.561 21.75 1 97.81 133 TYR B O 1
ATOM 5106 N N . GLY B 1 134 ? -2.234 -1.482 20.859 1 98.25 134 GLY B N 1
ATOM 5107 C CA . GLY B 1 134 ? -2.92 -0.958 22.031 1 98.25 134 GLY B CA 1
ATOM 5108 C C . GLY B 1 134 ? -4.379 -1.369 22.094 1 98.25 134 GLY B C 1
ATOM 5109 O O . GLY B 1 134 ? -4.875 -1.733 23.156 1 98.25 134 GLY B O 1
ATOM 5110 N N . LEU B 1 135 ? -5.051 -1.317 20.969 1 98.38 135 LEU B N 1
ATOM 5111 C CA . LEU B 1 135 ? -6.473 -1.639 20.875 1 98.38 135 LEU B CA 1
ATOM 5112 C C . LEU B 1 135 ? -6.699 -3.143 21 1 98.38 135 LEU B C 1
ATOM 5114 O O . LEU B 1 135 ? -7.711 -3.576 21.562 1 98.38 135 LEU B O 1
ATOM 5118 N N . PHE B 1 136 ? -5.816 -3.941 20.453 1 98.06 136 PHE B N 1
ATOM 5119 C CA . PHE B 1 136 ? -5.832 -5.398 20.469 1 98.06 136 PHE B CA 1
ATOM 5120 C C . PHE B 1 136 ? -4.535 -5.941 21.062 1 98.06 136 PHE B C 1
ATOM 5122 O O . PHE B 1 136 ? -3.619 -6.316 20.328 1 98.06 136 PHE B O 1
ATOM 5129 N N . PRO B 1 137 ? -4.52 -6.152 22.375 1 97.12 137 PRO B N 1
ATOM 5130 C CA . PRO B 1 137 ? -3.248 -6.359 23.062 1 97.12 137 PRO B CA 1
ATOM 5131 C C . PRO B 1 137 ? -2.688 -7.766 22.875 1 97.12 137 PRO B C 1
ATOM 5133 O O . PRO B 1 137 ? -1.519 -8.016 23.188 1 97.12 137 PRO B O 1
ATOM 5136 N N . ASN B 1 138 ? -3.506 -8.758 22.484 1 96.44 138 ASN B N 1
ATOM 5137 C CA . ASN B 1 138 ? -2.961 -10.07 22.156 1 96.44 138 ASN B CA 1
ATOM 5138 C C . ASN B 1 138 ? -2.195 -10.039 20.828 1 96.44 138 ASN B C 1
ATOM 5140 O O . ASN B 1 138 ? -2.781 -10.227 19.766 1 96.44 138 ASN B O 1
ATOM 5144 N N . ARG B 1 139 ? -0.887 -9.93 20.906 1 92.69 139 ARG B N 1
ATOM 5145 C CA . ARG B 1 139 ? -0.046 -9.695 19.734 1 92.69 139 ARG B CA 1
ATOM 5146 C C . ARG B 1 139 ? 0.365 -11.016 19.078 1 92.69 139 ARG B C 1
ATOM 5148 O O . ARG B 1 139 ? 1.032 -11.023 18.047 1 92.69 139 ARG B O 1
ATOM 5155 N N . SER B 1 140 ? 0.008 -12.109 19.594 1 88.5 140 SER B N 1
ATOM 5156 C CA . SER B 1 140 ? 0.498 -13.398 19.125 1 88.5 140 SER B CA 1
ATOM 5157 C C . SER B 1 140 ? -0.542 -14.102 18.25 1 88.5 140 SER B C 1
ATOM 5159 O O . SER B 1 140 ? -0.192 -14.891 17.359 1 88.5 140 SER B O 1
ATOM 5161 N N . ALA B 1 141 ? -1.758 -13.805 18.5 1 89.69 141 ALA B N 1
ATOM 5162 C CA . ALA B 1 141 ? -2.826 -14.531 17.828 1 89.69 141 ALA B CA 1
ATOM 5163 C C . ALA B 1 141 ? -2.875 -14.172 16.344 1 89.69 141 ALA B C 1
ATOM 5165 O O . ALA B 1 141 ? -2.99 -15.055 15.484 1 89.69 141 ALA B O 1
ATOM 5166 N N . ALA B 1 142 ? -2.873 -12.922 16.016 1 92.62 142 ALA B N 1
ATOM 5167 C CA . ALA B 1 142 ? -2.928 -12.445 14.641 1 92.62 142 ALA B CA 1
ATOM 5168 C C . ALA B 1 142 ? -2.178 -11.125 14.492 1 92.62 142 ALA B C 1
ATOM 5170 O O . ALA B 1 142 ? -2.18 -10.297 15.406 1 92.62 142 ALA B O 1
ATOM 5171 N N . PHE B 1 143 ? -1.537 -10.992 13.375 1 96.5 143 PHE B N 1
ATOM 5172 C CA . PHE B 1 143 ? -0.85 -9.742 13.086 1 96.5 143 PHE B CA 1
ATOM 5173 C C . PHE B 1 143 ? -1.794 -8.75 12.422 1 96.5 143 PHE B C 1
ATOM 5175 O O . PHE B 1 143 ? -2.652 -9.133 11.625 1 96.5 143 PHE B O 1
ATOM 5182 N N . PRO B 1 144 ? -1.611 -7.477 12.719 1 96.69 144 PRO B N 1
ATOM 5183 C CA . PRO B 1 144 ? -2.457 -6.477 12.062 1 96.69 144 PRO B CA 1
ATOM 5184 C C . PRO B 1 144 ? -2.234 -6.41 10.555 1 96.69 144 PRO B C 1
ATOM 5186 O O . PRO B 1 144 ? -1.112 -6.605 10.078 1 96.69 144 PRO B O 1
ATOM 5189 N N . VAL B 1 145 ? -3.283 -6.141 9.836 1 97.56 145 VAL B N 1
ATOM 5190 C CA . VAL B 1 145 ? -3.242 -5.91 8.398 1 97.56 145 VAL B CA 1
ATOM 5191 C C . VAL B 1 145 ? -3.342 -4.414 8.109 1 97.56 145 VAL B C 1
ATOM 5193 O O . VAL B 1 145 ? -4.312 -3.764 8.5 1 97.56 145 VAL B O 1
ATOM 5196 N N . ILE B 1 146 ? -2.342 -3.867 7.48 1 98.25 146 ILE B N 1
ATOM 5197 C CA . ILE B 1 146 ? -2.32 -2.447 7.145 1 98.25 146 ILE B CA 1
ATOM 5198 C C . ILE B 1 146 ? -2.174 -2.275 5.637 1 98.25 146 ILE B C 1
ATOM 5200 O O . ILE B 1 146 ? -1.147 -2.643 5.059 1 98.25 146 ILE B O 1
ATOM 5204 N N . HIS B 1 147 ? -3.168 -1.743 5.027 1 96.94 147 HIS B N 1
ATOM 5205 C CA . HIS B 1 147 ? -3.166 -1.479 3.594 1 96.94 147 HIS B CA 1
ATOM 5206 C C . HIS B 1 147 ? -2.514 -0.138 3.281 1 96.94 147 HIS B C 1
ATOM 5208 O O . HIS B 1 147 ? -2.525 0.772 4.113 1 96.94 147 HIS B O 1
ATOM 5214 N N . THR B 1 148 ? -1.861 -0.004 2.145 1 95.94 148 THR B N 1
ATOM 5215 C CA . THR B 1 148 ? -1.326 1.259 1.647 1 95.94 148 THR B CA 1
ATOM 5216 C C . THR B 1 148 ? -1.504 1.364 0.136 1 95.94 148 THR B C 1
ATOM 5218 O O . THR B 1 148 ? -1.951 0.414 -0.51 1 95.94 148 THR B O 1
ATOM 5221 N N . VAL B 1 149 ? -1.333 2.477 -0.396 1 91.75 149 VAL B N 1
ATOM 5222 C CA . VAL B 1 149 ? -1.173 2.725 -1.825 1 91.75 149 VAL B CA 1
ATOM 5223 C C . VAL B 1 149 ? 0.067 3.582 -2.066 1 91.75 149 VAL B C 1
ATOM 5225 O O . VAL B 1 149 ? 0.603 4.184 -1.133 1 91.75 149 VAL B O 1
ATOM 5228 N N . ILE B 1 150 ? 0.49 3.559 -3.227 1 90.44 150 ILE B N 1
ATOM 5229 C CA . ILE B 1 150 ? 1.669 4.352 -3.557 1 90.44 150 ILE B CA 1
ATOM 5230 C C . ILE B 1 150 ? 1.418 5.816 -3.209 1 90.44 150 ILE B C 1
ATOM 5232 O O . ILE B 1 150 ? 0.34 6.352 -3.48 1 90.44 150 ILE B O 1
ATOM 5236 N N . ARG B 1 151 ? 2.354 6.441 -2.611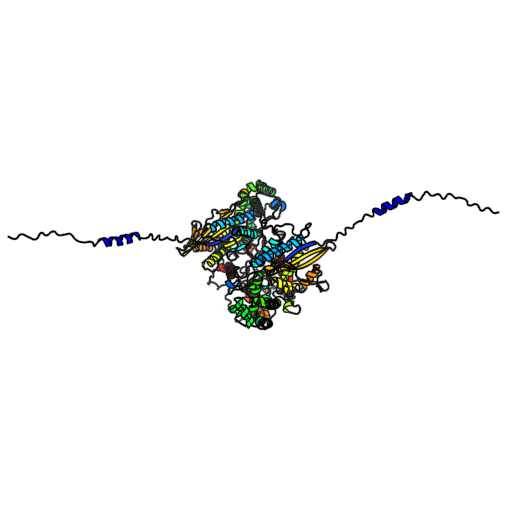 1 88.94 151 ARG B N 1
ATOM 5237 C CA . ARG B 1 151 ? 2.227 7.789 -2.068 1 88.94 151 ARG B CA 1
ATOM 5238 C C . ARG B 1 151 ? 1.783 8.773 -3.146 1 88.94 151 ARG B C 1
ATOM 5240 O O . ARG B 1 151 ? 0.94 9.641 -2.896 1 88.94 151 ARG B O 1
ATOM 5247 N N . GLY B 1 152 ? 2.254 8.656 -4.328 1 88.75 152 GLY B N 1
ATOM 5248 C CA . GLY B 1 152 ? 2.016 9.609 -5.406 1 88.75 152 GLY B CA 1
ATOM 5249 C C . GLY B 1 152 ? 0.604 9.547 -5.957 1 88.75 152 GLY B C 1
ATOM 5250 O O . GLY B 1 152 ? 0.201 10.398 -6.746 1 88.75 152 GLY B O 1
ATOM 5251 N N . THR B 1 153 ? -0.137 8.594 -5.477 1 89.25 153 THR B N 1
ATOM 5252 C CA . THR B 1 153 ? -1.509 8.469 -5.957 1 89.25 153 THR B CA 1
ATOM 5253 C C . THR B 1 153 ? -2.484 8.367 -4.789 1 89.25 153 THR B C 1
ATOM 5255 O O . THR B 1 153 ? -3.645 7.996 -4.977 1 89.25 153 THR B O 1
ATOM 5258 N N . ASP B 1 154 ? -2.002 8.578 -3.586 1 94.19 154 ASP B N 1
ATOM 5259 C CA . ASP B 1 154 ? -2.838 8.438 -2.396 1 94.19 154 ASP B CA 1
ATOM 5260 C C . ASP B 1 154 ? -3.678 9.688 -2.158 1 94.19 154 ASP B C 1
ATOM 5262 O O . ASP B 1 154 ? -3.457 10.414 -1.188 1 94.19 154 ASP B O 1
ATOM 5266 N N . TRP B 1 155 ? -4.734 9.875 -2.85 1 93.06 155 TRP B N 1
ATOM 5267 C CA . TRP B 1 155 ? -5.621 11.031 -2.791 1 93.06 155 TRP B CA 1
ATOM 5268 C C . TRP B 1 155 ? -6.387 11.062 -1.472 1 93.06 155 TRP B C 1
ATOM 5270 O O . TRP B 1 155 ? -6.922 12.102 -1.081 1 93.06 155 TRP B O 1
ATOM 5280 N N . LEU B 1 156 ? -6.395 9.93 -0.854 1 96.56 156 LEU B N 1
ATOM 5281 C CA . LEU B 1 156 ? -7.219 9.836 0.345 1 96.56 156 LEU B CA 1
ATOM 5282 C C . LEU B 1 156 ? -6.473 10.375 1.562 1 96.56 156 LEU B C 1
ATOM 5284 O O . LEU B 1 156 ? -7.035 11.141 2.346 1 96.56 156 LEU B O 1
ATOM 5288 N N . LEU B 1 157 ? -5.16 9.977 1.686 1 97.88 157 LEU B N 1
ATOM 5289 C CA . LEU B 1 157 ? -4.496 10.266 2.953 1 97.88 157 LEU B CA 1
ATOM 5290 C C . LEU B 1 157 ? -3.332 11.234 2.748 1 97.88 157 LEU B C 1
ATOM 5292 O O . LEU B 1 157 ? -2.834 11.82 3.711 1 97.88 157 LEU B O 1
ATOM 5296 N N . ASN B 1 158 ? -2.895 11.359 1.54 1 94.69 158 ASN B N 1
ATOM 5297 C CA . ASN B 1 158 ? -1.788 12.281 1.29 1 94.69 158 ASN B CA 1
ATOM 5298 C C . ASN B 1 158 ? -2.289 13.672 0.928 1 94.69 158 ASN B C 1
ATOM 5300 O O . ASN B 1 158 ? -2.514 13.969 -0.247 1 94.69 158 ASN B O 1
ATOM 5304 N N . GLY B 1 159 ? -2.375 14.523 1.858 1 89.75 159 GLY B N 1
ATOM 5305 C CA . GLY B 1 159 ? -2.871 15.875 1.641 1 89.75 159 GLY B CA 1
ATOM 5306 C C . GLY B 1 159 ? -1.97 16.703 0.746 1 89.75 159 GLY B C 1
ATOM 5307 O O . GLY B 1 159 ? -2.424 17.656 0.12 1 89.75 159 GLY B O 1
ATOM 5308 N N . GLY B 1 160 ? -0.748 16.344 0.646 1 89.25 160 GLY B N 1
ATOM 5309 C CA . GLY B 1 160 ? 0.211 17.062 -0.177 1 89.25 160 GLY B CA 1
ATOM 5310 C C . GLY B 1 160 ? 0.047 16.797 -1.661 1 89.25 160 GLY B C 1
ATOM 5311 O O . GLY B 1 160 ? 0.72 17.422 -2.488 1 89.25 160 GLY B O 1
ATOM 5312 N N . LEU B 1 161 ? -0.857 15.938 -1.986 1 91.31 161 LEU B N 1
ATOM 5313 C CA . LEU B 1 161 ? -1.033 15.555 -3.385 1 91.31 161 LEU B CA 1
ATOM 5314 C C . LEU B 1 161 ? -1.955 16.531 -4.102 1 91.31 161 LEU B C 1
ATOM 5316 O O . LEU B 1 161 ? -1.968 16.594 -5.332 1 91.31 161 LEU B O 1
ATOM 5320 N N . SER B 1 162 ? -2.791 17.312 -3.305 1 93.81 162 SER B N 1
ATOM 5321 C CA . SER B 1 162 ? -3.623 18.328 -3.943 1 93.81 162 SER B CA 1
ATOM 5322 C C . SER B 1 162 ? -2.779 19.281 -4.773 1 93.81 162 SER B C 1
ATOM 5324 O O . SER B 1 162 ? -1.79 19.828 -4.285 1 93.81 162 SER B O 1
ATOM 5326 N N . PRO B 1 163 ? -3.229 19.5 -6.039 1 96.31 163 PRO B N 1
ATOM 5327 C CA . PRO B 1 163 ? -2.438 20.391 -6.898 1 96.31 163 PRO B CA 1
ATOM 5328 C C . PRO B 1 163 ? -2.227 21.766 -6.285 1 96.31 163 PRO B C 1
ATOM 5330 O O . PRO B 1 163 ? -1.128 22.328 -6.363 1 96.31 163 PRO B O 1
ATOM 5333 N N . PHE B 1 164 ? -3.234 22.328 -5.684 1 97.5 164 PHE B N 1
ATOM 5334 C CA . PHE B 1 164 ? -3.07 23.625 -5.055 1 97.5 164 PHE B CA 1
ATOM 5335 C C . PHE B 1 164 ? -1.987 23.578 -3.984 1 97.5 164 PHE B C 1
ATOM 5337 O O . PHE B 1 164 ? -1.098 24.438 -3.957 1 97.5 164 PHE B O 1
ATOM 5344 N N . ALA B 1 165 ? -2.096 22.594 -3.084 1 96.38 165 ALA B N 1
ATOM 5345 C CA . ALA B 1 165 ? -1.134 22.484 -1.991 1 96.38 165 ALA B CA 1
ATOM 5346 C C . ALA B 1 165 ? 0.284 22.297 -2.525 1 96.38 165 ALA B C 1
ATOM 5348 O O . ALA B 1 165 ? 1.232 22.875 -2.002 1 96.38 165 ALA B O 1
ATOM 5349 N N . THR B 1 166 ? 0.396 21.516 -3.549 1 95.25 166 THR B N 1
ATOM 5350 C CA . THR B 1 166 ? 1.703 21.219 -4.125 1 95.25 166 THR B CA 1
ATOM 5351 C C . THR B 1 166 ? 2.287 22.453 -4.809 1 95.25 166 THR B C 1
ATOM 5353 O O . THR B 1 166 ? 3.455 22.797 -4.602 1 95.25 166 THR B O 1
ATOM 5356 N N . VAL B 1 167 ? 1.507 23.125 -5.605 1 97.31 167 VAL B N 1
ATOM 5357 C CA . VAL B 1 167 ? 1.974 24.297 -6.34 1 97.31 167 VAL B CA 1
ATOM 5358 C C . VAL B 1 167 ? 2.287 25.422 -5.359 1 97.31 167 VAL B C 1
ATOM 5360 O O . VAL B 1 167 ? 3.283 26.141 -5.52 1 97.31 167 VAL B O 1
ATOM 5363 N N . PHE B 1 168 ? 1.448 25.578 -4.344 1 97.25 168 PHE B N 1
ATOM 5364 C CA . PHE B 1 168 ? 1.692 26.562 -3.295 1 97.25 168 PHE B CA 1
ATOM 5365 C C . PHE B 1 168 ? 3.064 26.359 -2.664 1 97.25 168 PHE B C 1
ATOM 5367 O O . PHE B 1 168 ? 3.859 27.297 -2.568 1 97.25 168 PHE B O 1
ATOM 5374 N N . TYR B 1 169 ? 3.33 25.172 -2.373 1 94.56 169 TYR B N 1
ATOM 5375 C CA . TYR B 1 169 ? 4.547 24.828 -1.647 1 94.56 169 TYR B CA 1
ATOM 5376 C C . TYR B 1 169 ? 5.77 24.922 -2.555 1 94.56 169 TYR B C 1
ATOM 5378 O O . TYR B 1 169 ? 6.793 25.5 -2.172 1 94.56 169 TYR B O 1
ATOM 5386 N N . LEU B 1 170 ? 5.684 24.453 -3.748 1 95.5 170 LEU B N 1
ATOM 5387 C CA . LEU B 1 170 ? 6.863 24.281 -4.586 1 95.5 170 LEU B CA 1
ATOM 5388 C C . LEU B 1 170 ? 7.129 25.531 -5.418 1 95.5 170 LEU B C 1
ATOM 5390 O O . LEU B 1 170 ? 8.281 25.844 -5.727 1 95.5 170 LEU B O 1
ATOM 5394 N N . LEU B 1 171 ? 6.047 26.266 -5.754 1 97.25 171 LEU B N 1
ATOM 5395 C CA . LEU B 1 171 ? 6.242 27.188 -6.867 1 97.25 171 LEU B CA 1
ATOM 5396 C C . LEU B 1 171 ? 5.809 28.594 -6.492 1 97.25 171 LEU B C 1
ATOM 5398 O O . LEU B 1 171 ? 6.078 29.547 -7.23 1 97.25 171 LEU B O 1
ATOM 5402 N N . ASP B 1 172 ? 5.113 28.812 -5.43 1 97.75 172 ASP B N 1
ATOM 5403 C CA . ASP B 1 172 ? 4.625 30.156 -5.113 1 97.75 172 ASP B CA 1
ATOM 5404 C C . ASP B 1 172 ? 5.711 30.984 -4.426 1 97.75 172 ASP B C 1
ATOM 5406 O O . ASP B 1 172 ? 5.578 31.344 -3.254 1 97.75 172 ASP B O 1
ATOM 5410 N N . ASP B 1 173 ? 6.672 31.438 -5.117 1 96.94 173 ASP B N 1
ATOM 5411 C CA . ASP B 1 173 ? 7.805 32.219 -4.617 1 96.94 173 ASP B CA 1
ATOM 5412 C C . ASP B 1 173 ? 7.363 33.594 -4.148 1 96.94 173 ASP B C 1
ATOM 5414 O O . ASP B 1 173 ? 7.945 34.156 -3.217 1 96.94 173 ASP B O 1
ATOM 5418 N N . ALA B 1 174 ? 6.418 34.031 -4.77 1 97.5 174 ALA B N 1
ATOM 5419 C CA . ALA B 1 174 ? 5.902 35.344 -4.363 1 97.5 174 ALA B CA 1
ATOM 5420 C C . ALA B 1 174 ? 5.363 35.281 -2.938 1 97.5 174 ALA B C 1
ATOM 5422 O O . ALA B 1 174 ? 5.617 36.219 -2.145 1 97.5 174 ALA B O 1
ATOM 5423 N N . TRP B 1 175 ? 4.551 34.25 -2.635 1 97.38 175 TRP B N 1
ATOM 5424 C CA . TRP B 1 175 ? 4.043 34.094 -1.274 1 97.38 175 TRP B CA 1
ATOM 5425 C C . TRP B 1 175 ? 5.191 34 -0.275 1 97.38 175 TRP B C 1
ATOM 5427 O O . TRP B 1 175 ? 5.168 34.625 0.783 1 97.38 175 TRP B O 1
ATOM 5437 N N . LYS B 1 176 ? 6.234 33.219 -0.595 1 97.69 176 LYS B N 1
ATOM 5438 C CA . LYS B 1 176 ? 7.375 33 0.284 1 97.69 176 LYS B CA 1
ATOM 5439 C C . LYS B 1 176 ? 8.102 34.281 0.6 1 97.69 176 LYS B C 1
ATOM 5441 O O . LYS B 1 176 ? 8.406 34.562 1.761 1 97.69 176 LYS B O 1
ATOM 5446 N N . ARG B 1 177 ? 8.281 35.031 -0.429 1 96.5 177 ARG B N 1
ATOM 5447 C CA . ARG B 1 177 ? 9.039 36.281 -0.316 1 96.5 177 ARG B CA 1
ATOM 5448 C C . ARG B 1 177 ? 8.211 37.375 0.352 1 96.5 177 ARG B C 1
ATOM 5450 O O . ARG B 1 177 ? 8.68 38.031 1.271 1 96.5 177 ARG B O 1
ATOM 5457 N N . ASP B 1 178 ? 7.02 37.5 -0.035 1 97.5 178 ASP B N 1
ATOM 5458 C CA . ASP B 1 178 ? 6.258 38.688 0.287 1 97.5 178 ASP B CA 1
ATOM 5459 C C . ASP B 1 178 ? 5.344 38.438 1.485 1 97.5 178 ASP B C 1
ATOM 5461 O O . ASP B 1 178 ? 4.859 39.406 2.104 1 97.5 178 ASP B O 1
ATOM 5465 N N . VAL B 1 179 ? 5.035 37.219 1.806 1 98.12 179 VAL B N 1
ATOM 5466 C CA . VAL B 1 179 ? 4.137 36.938 2.918 1 98.12 179 VAL B CA 1
ATOM 5467 C C . VAL B 1 179 ? 4.871 36.094 3.967 1 98.12 179 VAL B C 1
ATOM 5469 O O . VAL B 1 179 ? 4.957 36.5 5.133 1 98.12 179 VAL B O 1
ATOM 5472 N N . GLY B 1 180 ? 5.477 34.969 3.588 1 98.31 180 GLY B N 1
ATOM 5473 C CA . GLY B 1 180 ? 6.164 34.062 4.492 1 98.31 180 GLY B CA 1
ATOM 5474 C C . GLY B 1 180 ? 7.277 34.719 5.277 1 98.31 180 GLY B C 1
ATOM 5475 O O . GLY B 1 180 ? 7.266 34.719 6.512 1 98.31 180 GLY B O 1
ATOM 5476 N N . ASN B 1 181 ? 8.195 35.344 4.535 1 98.25 181 ASN B N 1
ATOM 5477 C CA . ASN B 1 181 ? 9.328 35.969 5.18 1 98.25 181 ASN B CA 1
ATOM 5478 C C . ASN B 1 181 ? 8.883 37.125 6.07 1 98.25 181 ASN B C 1
ATOM 5480 O O . ASN B 1 181 ? 9.422 37.312 7.164 1 98.25 181 ASN B O 1
ATOM 5484 N N . LYS B 1 182 ? 7.922 37.844 5.652 1 98.19 182 LYS B N 1
ATOM 5485 C CA . LYS B 1 182 ? 7.434 38.969 6.449 1 98.19 182 LYS B CA 1
ATOM 5486 C C . LYS B 1 182 ? 6.773 38.5 7.738 1 98.19 182 LYS B C 1
ATOM 5488 O O . LYS B 1 182 ? 6.887 39.156 8.781 1 98.19 182 LYS B O 1
ATOM 5493 N N . GLU B 1 183 ? 6.02 37.375 7.633 1 98.38 183 GLU B N 1
ATOM 5494 C CA . GLU B 1 183 ? 5.402 36.812 8.828 1 98.38 183 GLU B CA 1
ATOM 5495 C C . GLU B 1 183 ? 6.457 36.344 9.828 1 98.38 183 GLU B C 1
ATOM 5497 O O . GLU B 1 183 ? 6.277 36.5 11.039 1 98.38 183 GLU B O 1
ATOM 5502 N N . VAL B 1 184 ? 7.594 35.781 9.344 1 98.56 184 VAL B N 1
ATOM 5503 C CA . VAL B 1 184 ? 8.695 35.375 10.211 1 98.56 184 VAL B CA 1
ATOM 5504 C C . VAL B 1 184 ? 9.281 36.625 10.906 1 98.56 184 VAL B C 1
ATOM 5506 O O . VAL B 1 184 ? 9.562 36.594 12.102 1 98.56 184 VAL B O 1
ATOM 5509 N N . ASP B 1 185 ? 9.43 37.75 10.219 1 97.88 185 ASP B N 1
ATOM 5510 C CA . ASP B 1 185 ? 10.039 38.969 10.742 1 97.88 185 ASP B CA 1
ATOM 5511 C C . ASP B 1 185 ? 9.219 39.531 11.898 1 97.88 185 ASP B C 1
ATOM 5513 O O . ASP B 1 185 ? 9.758 40.219 12.758 1 97.88 185 ASP B O 1
ATOM 5517 N N . LYS B 1 186 ? 7.992 39.188 11.906 1 97.94 186 LYS B N 1
ATOM 5518 C CA . LYS B 1 186 ? 7.113 39.688 12.961 1 97.94 186 LYS B CA 1
ATOM 5519 C C . LYS B 1 186 ? 7.367 38.969 14.281 1 97.94 186 LYS B C 1
ATOM 5521 O O . LYS B 1 186 ? 7.09 39.531 15.352 1 97.94 186 LYS B O 1
ATOM 5526 N N . ILE B 1 187 ? 7.895 37.781 14.148 1 97.31 187 ILE B N 1
ATOM 5527 C CA . ILE B 1 187 ? 7.918 36.969 15.367 1 97.31 187 ILE B CA 1
ATOM 5528 C C . ILE B 1 187 ? 9.352 36.812 15.859 1 97.31 187 ILE B C 1
ATOM 5530 O O . ILE B 1 187 ? 9.586 36.5 17.016 1 97.31 187 ILE B O 1
ATOM 5534 N N . ILE B 1 188 ? 10.336 36.969 14.945 1 97.38 188 ILE B N 1
ATOM 5535 C CA . ILE B 1 188 ? 11.727 36.75 15.32 1 97.38 188 ILE B CA 1
ATOM 5536 C C . ILE B 1 188 ? 12.648 37.531 14.367 1 97.38 188 ILE B C 1
ATOM 5538 O O . ILE B 1 188 ? 12.461 37.469 13.148 1 97.38 188 ILE B O 1
ATOM 5542 N N . ASP B 1 189 ? 13.641 38.25 14.906 1 96.56 189 ASP B N 1
ATOM 5543 C CA . ASP B 1 189 ? 14.586 38.938 14.031 1 96.56 189 ASP B CA 1
ATOM 5544 C C . ASP B 1 189 ? 15.609 37.969 13.461 1 96.56 189 ASP B C 1
ATOM 5546 O O . ASP B 1 189 ? 15.844 36.906 14.031 1 96.56 189 ASP B O 1
ATOM 5550 N N . PHE B 1 190 ? 16.219 38.344 12.375 1 96.94 190 PHE B N 1
ATOM 5551 C CA . PHE B 1 190 ? 17.078 37.438 11.617 1 96.94 190 PHE B CA 1
ATOM 5552 C C . PHE B 1 190 ? 18.281 37 12.445 1 96.94 190 PHE B C 1
ATOM 5554 O O . PHE B 1 190 ? 18.75 35.875 12.352 1 96.94 190 PHE B O 1
ATOM 5561 N N . SER B 1 191 ? 18.875 37.875 13.242 1 96.81 191 SER B N 1
ATOM 5562 C CA . SER B 1 191 ? 20.031 37.531 14.078 1 96.81 191 SER B CA 1
ATOM 5563 C C . SER B 1 191 ? 19.688 36.469 15.094 1 96.81 191 SER B C 1
ATOM 5565 O O . SER B 1 191 ? 20.484 35.531 15.32 1 96.81 191 SER B O 1
ATOM 5567 N N . THR B 1 192 ? 18.562 36.625 15.695 1 97.81 192 THR B N 1
ATOM 5568 C CA . THR B 1 192 ? 18.094 35.594 16.641 1 97.81 192 THR B CA 1
ATOM 5569 C C . THR B 1 192 ? 17.844 34.281 15.93 1 97.81 192 THR B C 1
ATOM 5571 O O . THR B 1 192 ? 18.203 33.219 16.438 1 97.81 192 THR B O 1
ATOM 5574 N N . LEU B 1 193 ? 17.203 34.344 14.75 1 98.31 193 LEU B N 1
ATOM 5575 C CA . LEU B 1 193 ? 16.969 33.125 13.953 1 98.31 193 LEU B CA 1
ATOM 5576 C C . LEU B 1 193 ? 18.266 32.406 13.641 1 98.31 193 LEU B C 1
ATOM 5578 O O . LEU B 1 193 ? 18.344 31.188 13.742 1 98.31 193 LEU B O 1
ATOM 5582 N N . GLN B 1 194 ? 19.297 33.156 13.336 1 98.12 194 GLN B N 1
ATOM 5583 C CA . GLN B 1 194 ? 20.609 32.594 13.031 1 98.12 194 GLN B CA 1
ATOM 5584 C C . GLN B 1 194 ? 21.25 31.969 14.273 1 98.12 194 GLN B C 1
ATOM 5586 O O . GLN B 1 194 ? 21.922 30.938 14.18 1 98.12 194 GLN B O 1
ATOM 5591 N N . ALA B 1 195 ? 21.109 32.594 15.383 1 98.38 195 ALA B N 1
ATOM 5592 C CA . ALA B 1 195 ? 21.641 32.062 16.641 1 98.38 195 ALA B CA 1
ATOM 5593 C C . ALA B 1 195 ? 21 30.719 16.969 1 98.38 195 ALA B C 1
ATOM 5595 O O . ALA B 1 195 ? 21.688 29.781 17.391 1 98.38 195 ALA B O 1
ATOM 5596 N N . ILE B 1 196 ? 19.641 30.672 16.828 1 98.75 196 ILE B N 1
ATOM 5597 C CA . ILE B 1 196 ? 18.906 29.422 17.047 1 98.75 196 ILE B CA 1
ATOM 5598 C C . ILE B 1 196 ? 19.406 28.344 16.078 1 98.75 196 ILE B C 1
ATOM 5600 O O . ILE B 1 196 ? 19.641 27.203 16.484 1 98.75 196 ILE B O 1
ATOM 5604 N N . ALA B 1 197 ? 19.578 28.703 14.797 1 98.75 197 ALA B N 1
ATOM 5605 C CA . ALA B 1 197 ? 20.031 27.781 13.758 1 98.75 197 ALA B CA 1
ATOM 5606 C C . ALA B 1 197 ? 21.406 27.219 14.094 1 98.75 197 ALA B C 1
ATOM 5608 O O . ALA B 1 197 ? 21.656 26.016 13.898 1 98.75 197 ALA B O 1
ATOM 5609 N N . LYS B 1 198 ? 22.266 28.062 14.531 1 98.31 198 LYS B N 1
ATOM 5610 C CA . LYS B 1 198 ? 23.609 27.625 14.914 1 98.31 198 LYS B CA 1
ATOM 5611 C C . LYS B 1 198 ? 23.547 26.609 16.047 1 98.31 198 LYS B C 1
ATOM 5613 O O . LYS B 1 198 ? 24.219 25.578 16 1 98.31 198 LYS B O 1
ATOM 5618 N N . GLU B 1 199 ? 22.75 26.906 17.031 1 98.25 199 GLU B N 1
ATOM 5619 C CA . GLU B 1 199 ? 22.578 26 18.156 1 98.25 199 GLU B CA 1
ATOM 5620 C C . GLU B 1 199 ? 22 24.656 17.703 1 98.25 199 GLU B C 1
ATOM 5622 O O . GLU B 1 199 ? 22.375 23.609 18.25 1 98.25 199 GLU B O 1
ATOM 5627 N N . ALA B 1 200 ? 21.109 24.688 16.75 1 98.44 200 ALA B N 1
ATOM 5628 C CA . ALA B 1 200 ? 20.406 23.5 16.266 1 98.44 200 ALA B CA 1
ATOM 5629 C C . ALA B 1 200 ? 21.156 22.844 15.109 1 98.44 200 ALA B C 1
ATOM 5631 O O . ALA B 1 200 ? 20.562 22.078 14.336 1 98.44 200 ALA B O 1
ATOM 5632 N N . PHE B 1 201 ? 22.422 23.25 14.93 1 98.38 201 PHE B N 1
ATOM 5633 C CA . PHE B 1 201 ? 23.297 22.688 13.898 1 98.38 201 PHE B CA 1
ATOM 5634 C C . PHE B 1 201 ? 22.703 22.922 12.508 1 98.38 201 PHE B C 1
ATOM 5636 O O . PHE B 1 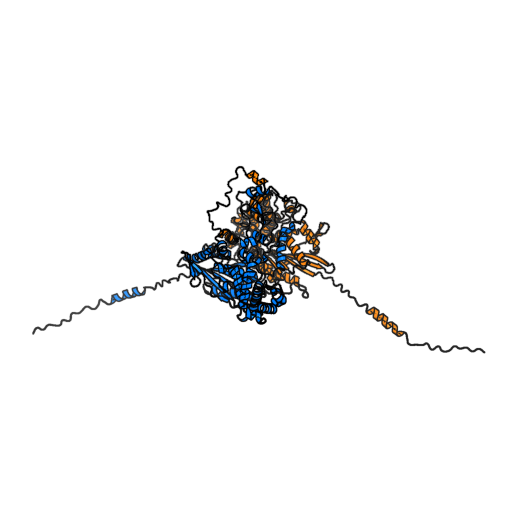201 ? 22.766 22.047 11.648 1 98.38 201 PHE B O 1
ATOM 5643 N N . SER B 1 202 ? 22.062 24.094 12.297 1 98.56 202 SER B N 1
ATOM 5644 C CA . SER B 1 202 ? 21.391 24.391 11.039 1 98.56 202 SER B CA 1
ATOM 5645 C C . SER B 1 202 ? 21.844 25.719 10.461 1 98.56 202 SER B C 1
ATOM 5647 O O . SER B 1 202 ? 21.094 26.359 9.719 1 98.56 202 SER B O 1
ATOM 5649 N N . GLU B 1 203 ? 23.016 26.188 10.836 1 97.56 203 GLU B N 1
ATOM 5650 C CA . GLU B 1 203 ? 23.5 27.5 10.43 1 97.56 203 GLU B CA 1
ATOM 5651 C C . GLU B 1 203 ? 23.594 27.609 8.906 1 97.56 203 GLU B C 1
ATOM 5653 O O . GLU B 1 203 ? 23.156 28.609 8.32 1 97.56 203 GLU B O 1
ATOM 5658 N N . GLY B 1 204 ? 24.156 26.594 8.297 1 97.19 204 GLY B N 1
ATOM 5659 C CA . GLY B 1 204 ? 24.281 26.609 6.848 1 97.19 204 GLY B CA 1
ATOM 5660 C C . GLY B 1 204 ? 22.953 26.609 6.133 1 97.19 204 GLY B C 1
ATOM 5661 O O . GLY B 1 204 ? 22.766 27.344 5.148 1 97.19 204 GLY B O 1
ATOM 5662 N N . TYR B 1 205 ? 22.031 25.797 6.648 1 97.25 205 TYR B N 1
ATOM 5663 C CA . TYR B 1 205 ? 20.703 25.703 6.051 1 97.25 205 TYR B CA 1
ATOM 5664 C C . TYR B 1 205 ? 19.969 27.031 6.129 1 97.25 205 TYR B C 1
ATOM 5666 O O . TYR B 1 205 ? 19.219 27.391 5.223 1 97.25 205 TYR B O 1
ATOM 5674 N N . CYS B 1 206 ? 20.203 27.797 7.168 1 97.62 206 CYS B N 1
ATOM 5675 C CA . CYS B 1 206 ? 19.453 29.016 7.453 1 97.62 206 CYS B CA 1
ATOM 5676 C C . CYS B 1 206 ? 20.25 30.25 7.039 1 97.62 206 CYS B C 1
ATOM 5678 O O . CYS B 1 206 ? 19.859 31.375 7.371 1 97.62 206 CYS B O 1
ATOM 5680 N N . ALA B 1 207 ? 21.266 30.094 6.262 1 97.19 207 ALA B N 1
ATOM 5681 C CA . ALA B 1 207 ? 22.203 31.172 5.996 1 97.19 207 ALA B CA 1
ATOM 5682 C C . ALA B 1 207 ? 21.594 32.219 5.066 1 97.19 207 ALA B C 1
ATOM 5684 O O . ALA B 1 207 ? 21.922 33.406 5.152 1 97.19 207 ALA B O 1
ATOM 5685 N N . ASP B 1 208 ? 20.703 31.812 4.184 1 96.62 208 ASP B N 1
ATOM 5686 C CA . ASP B 1 208 ? 20.141 32.688 3.176 1 96.62 208 ASP B CA 1
ATOM 5687 C C . ASP B 1 208 ? 18.953 33.469 3.73 1 96.62 208 ASP B C 1
ATOM 5689 O O . ASP B 1 208 ? 17.891 32.875 3.971 1 96.62 208 ASP B O 1
ATOM 5693 N N . PRO B 1 209 ? 19.031 34.75 3.797 1 95.81 209 PRO B N 1
ATOM 5694 C CA . PRO B 1 209 ? 17.922 35.531 4.336 1 95.81 209 PRO B CA 1
ATOM 5695 C C . PRO B 1 209 ? 16.672 35.469 3.467 1 95.81 209 PRO B C 1
ATOM 5697 O O . PRO B 1 209 ? 15.562 35.75 3.943 1 95.81 209 PRO B O 1
ATOM 5700 N N . ALA B 1 210 ? 16.844 35.125 2.293 1 96.06 210 ALA B N 1
ATOM 5701 C CA . ALA B 1 210 ? 15.703 35.031 1.381 1 96.06 210 ALA B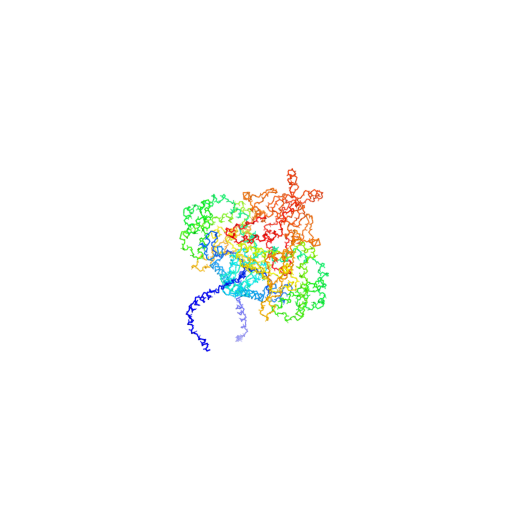 CA 1
ATOM 5702 C C . ALA B 1 210 ? 14.859 33.781 1.688 1 96.06 210 ALA B C 1
ATOM 5704 O O . ALA B 1 210 ? 13.727 33.656 1.215 1 96.06 210 ALA B O 1
ATOM 5705 N N . ASN B 1 211 ? 15.406 32.906 2.555 1 96.69 211 ASN B N 1
ATOM 5706 C CA . ASN B 1 211 ? 14.711 31.656 2.857 1 96.69 211 ASN B CA 1
ATOM 5707 C C . ASN B 1 211 ? 14.375 31.547 4.344 1 96.69 211 ASN B C 1
ATOM 5709 O O . ASN B 1 211 ? 14.352 30.453 4.902 1 96.69 211 ASN B O 1
ATOM 5713 N N . ARG B 1 212 ? 14.109 32.688 4.984 1 97.38 212 ARG B N 1
ATOM 5714 C CA . ARG B 1 212 ? 13.812 32.719 6.414 1 97.38 212 ARG B CA 1
ATOM 5715 C C . ARG B 1 212 ? 12.555 31.922 6.738 1 97.38 212 ARG B C 1
ATOM 5717 O O . ARG B 1 212 ? 12.453 31.312 7.805 1 97.38 212 ARG B O 1
ATOM 5724 N N . TRP B 1 213 ? 11.617 31.922 5.832 1 97.62 213 TRP B N 1
ATOM 5725 C CA . TRP B 1 213 ? 10.383 31.172 6.074 1 97.62 213 TRP B CA 1
ATOM 5726 C C . TRP B 1 213 ? 10.672 29.672 6.215 1 97.62 213 TRP B C 1
ATOM 5728 O O . TRP B 1 213 ? 10.148 29.031 7.125 1 97.62 213 TRP B O 1
ATOM 5738 N N . ASP B 1 214 ? 11.484 29.125 5.348 1 97.44 214 ASP B N 1
ATOM 5739 C CA . ASP B 1 214 ? 11.844 27.703 5.367 1 97.44 214 ASP B CA 1
ATOM 5740 C C . ASP B 1 214 ? 12.695 27.375 6.586 1 97.44 214 ASP B C 1
ATOM 5742 O O . ASP B 1 214 ? 12.523 26.328 7.207 1 97.44 214 ASP B O 1
ATOM 5746 N N . CYS B 1 215 ? 13.555 28.297 6.891 1 98.06 215 CYS B N 1
ATOM 5747 C CA . CYS B 1 215 ? 14.383 28.141 8.078 1 98.06 215 CYS B CA 1
ATOM 5748 C C . CYS B 1 215 ? 13.531 28.047 9.336 1 98.06 215 CYS B C 1
ATOM 5750 O O . CYS B 1 215 ? 13.711 27.156 10.156 1 98.06 215 CYS B O 1
ATOM 5752 N N . ALA B 1 216 ? 12.617 29 9.484 1 98.56 216 ALA B N 1
ATOM 5753 C CA . ALA B 1 216 ? 11.742 29.016 10.656 1 98.56 216 ALA B CA 1
ATOM 5754 C C . ALA B 1 216 ? 10.961 27.719 10.781 1 98.56 216 ALA B C 1
ATOM 5756 O O . ALA B 1 216 ? 10.836 27.156 11.875 1 98.56 216 ALA B O 1
ATOM 5757 N N . TYR B 1 217 ? 10.469 27.219 9.695 1 97.81 217 TYR B N 1
ATOM 5758 C CA . TYR B 1 217 ? 9.703 25.984 9.68 1 97.81 217 TYR B CA 1
ATOM 5759 C C . TYR B 1 217 ? 10.57 24.797 10.086 1 97.81 217 TYR B C 1
ATOM 5761 O O . TYR B 1 217 ? 10.164 23.969 10.914 1 97.81 217 TYR B O 1
ATOM 5769 N N . VAL B 1 218 ? 11.734 24.688 9.539 1 98.31 218 VAL B N 1
ATOM 5770 C CA . VAL B 1 218 ? 12.625 23.562 9.789 1 98.31 218 VAL B CA 1
ATOM 5771 C C . VAL B 1 218 ? 13.078 23.562 11.242 1 98.31 218 VAL B C 1
ATOM 5773 O O . VAL B 1 218 ? 13.164 22.516 11.883 1 98.31 218 VAL B O 1
ATOM 5776 N N . LEU B 1 219 ? 13.328 24.797 11.742 1 98.75 219 LEU B N 1
ATOM 5777 C CA . LEU B 1 219 ? 13.734 24.906 13.141 1 98.75 219 LEU B CA 1
ATOM 5778 C C . LEU B 1 219 ? 12.594 24.484 14.07 1 98.75 219 LEU B C 1
ATOM 5780 O O . LEU B 1 219 ? 12.828 23.875 15.109 1 98.75 219 LEU B O 1
ATOM 5784 N N . PHE B 1 220 ? 11.406 24.859 13.734 1 98.56 220 PHE B N 1
ATOM 5785 C CA . PHE B 1 220 ? 10.273 24.359 14.508 1 98.56 220 PHE B CA 1
ATOM 5786 C C . PHE B 1 220 ? 10.234 22.844 14.508 1 98.56 220 PHE B C 1
ATOM 5788 O O . PHE B 1 220 ? 10.039 22.219 15.547 1 98.56 220 PHE B O 1
ATOM 5795 N N . ASP B 1 221 ? 10.336 22.234 13.305 1 98.44 221 ASP B N 1
ATOM 5796 C CA . ASP B 1 221 ? 10.289 20.781 13.188 1 98.44 221 ASP B CA 1
ATOM 5797 C C . ASP B 1 221 ? 11.352 20.125 14.055 1 98.44 221 ASP B C 1
ATOM 5799 O O . ASP B 1 221 ? 11.07 19.141 14.758 1 98.44 221 ASP B O 1
ATOM 5803 N N . ILE B 1 222 ? 12.57 20.656 13.961 1 98.69 222 ILE B N 1
ATOM 5804 C CA . ILE B 1 222 ? 13.648 20.156 14.797 1 98.69 222 ILE B CA 1
ATOM 5805 C C . ILE B 1 222 ? 13.266 20.25 16.266 1 98.69 222 ILE B C 1
ATOM 5807 O O . ILE B 1 222 ? 13.406 19.281 17.016 1 98.69 222 ILE B O 1
ATOM 5811 N N . GLY B 1 223 ? 12.789 21.422 16.656 1 98.75 223 GLY B N 1
ATOM 5812 C CA . GLY B 1 223 ? 12.398 21.641 18.031 1 98.75 223 GLY B CA 1
ATOM 5813 C C . GLY B 1 223 ? 11.297 20.703 18.5 1 98.75 223 GLY B C 1
ATOM 5814 O O . GLY B 1 223 ? 11.375 20.156 19.609 1 98.75 223 GLY B O 1
ATOM 5815 N N . ALA B 1 224 ? 10.25 20.516 17.703 1 98.44 224 ALA B N 1
ATOM 5816 C CA . ALA B 1 224 ? 9.141 19.609 18.047 1 98.44 224 ALA B CA 1
ATOM 5817 C C . ALA B 1 224 ? 9.633 18.172 18.203 1 98.44 224 ALA B C 1
ATOM 5819 O O . ALA B 1 224 ? 9.219 17.484 19.125 1 98.44 224 ALA B O 1
ATOM 5820 N N . ALA B 1 225 ? 10.484 17.766 17.266 1 98.44 225 ALA B N 1
ATOM 5821 C CA . ALA B 1 225 ? 11.047 16.406 17.328 1 98.44 225 ALA B CA 1
ATOM 5822 C C . ALA B 1 225 ? 11.867 16.219 18.609 1 98.44 225 ALA B C 1
ATOM 5824 O O . ALA B 1 225 ? 11.703 15.227 19.312 1 98.44 225 ALA B O 1
ATOM 5825 N N . LEU B 1 226 ? 12.711 17.219 18.906 1 98.38 226 LEU B N 1
ATOM 5826 C CA . LEU B 1 226 ? 13.586 17.109 20.062 1 98.38 226 LEU B CA 1
ATOM 5827 C C . LEU B 1 226 ? 12.789 17.25 21.359 1 98.38 226 LEU B C 1
ATOM 5829 O O . LEU B 1 226 ? 13.148 16.672 22.375 1 98.38 226 LEU B O 1
ATOM 5833 N N . GLN B 1 227 ? 11.742 18.031 21.328 1 98.31 227 GLN B N 1
ATOM 5834 C CA . GLN B 1 227 ? 10.875 18.156 22.484 1 98.31 227 GLN B CA 1
ATOM 5835 C C . GLN B 1 227 ? 10.25 16.812 22.844 1 98.31 227 GLN B C 1
ATOM 5837 O O . GLN B 1 227 ? 10.164 16.438 24.016 1 98.31 227 GLN B O 1
ATOM 5842 N N . ALA B 1 228 ? 9.828 16.062 21.906 1 97.88 228 ALA B N 1
ATOM 5843 C CA . ALA B 1 228 ? 9.125 14.789 22.094 1 97.88 228 ALA B CA 1
ATOM 5844 C C . ALA B 1 228 ? 10.039 13.742 22.719 1 97.88 228 ALA B C 1
ATOM 5846 O O . ALA B 1 228 ? 9.578 12.844 23.422 1 97.88 228 ALA B O 1
ATOM 5847 N N . ASP B 1 229 ? 11.305 13.836 22.469 1 96.12 229 ASP B N 1
ATOM 5848 C CA . ASP B 1 229 ? 12.203 12.836 23.047 1 96.12 229 ASP B CA 1
ATOM 5849 C C . ASP B 1 229 ? 13.047 13.445 24.156 1 96.12 229 ASP B C 1
ATOM 5851 O O . ASP B 1 229 ? 13.969 12.797 24.672 1 96.12 229 ASP B O 1
ATOM 5855 N N . GLY B 1 230 ? 12.859 14.703 24.516 1 97.06 230 GLY B N 1
ATOM 5856 C CA . GLY B 1 230 ? 13.438 15.336 25.688 1 97.06 230 GLY B CA 1
ATOM 5857 C C . GLY B 1 230 ? 14.758 16.016 25.406 1 97.06 230 GLY B C 1
ATOM 5858 O O . GLY B 1 230 ? 15.273 16.766 26.234 1 97.06 230 GLY B O 1
ATOM 5859 N N . ARG B 1 231 ? 15.352 15.945 24.234 1 96.94 231 ARG B N 1
ATOM 5860 C CA . ARG B 1 231 ? 16.688 16.438 23.922 1 96.94 231 ARG B CA 1
ATOM 5861 C C . ARG B 1 231 ? 16.688 17.953 23.734 1 96.94 231 ARG B C 1
ATOM 5863 O O . ARG B 1 231 ? 17.75 18.578 23.719 1 96.94 231 ARG B O 1
ATOM 5870 N N . ILE B 1 232 ? 15.469 18.578 23.625 1 98.06 232 ILE B N 1
ATOM 5871 C CA . ILE B 1 232 ? 15.383 20.016 23.422 1 98.06 232 ILE B CA 1
ATOM 5872 C C . ILE B 1 232 ? 15.945 20.75 24.641 1 98.06 232 ILE B C 1
ATOM 5874 O O . ILE B 1 232 ? 16.312 21.922 24.562 1 98.06 232 ILE B O 1
ATOM 5878 N N . GLU B 1 233 ? 16.031 20.094 25.781 1 97.38 233 GLU B N 1
ATOM 5879 C CA . GLU B 1 233 ? 16.5 20.688 27.031 1 97.38 233 GLU B CA 1
ATOM 5880 C C . GLU B 1 233 ? 17.938 21.188 26.891 1 97.38 233 GLU B C 1
ATOM 5882 O O . GLU B 1 233 ? 18.359 22.094 27.594 1 97.38 233 GLU B O 1
ATOM 5887 N N . SER B 1 234 ? 18.656 20.625 25.953 1 96.81 234 SER B N 1
ATOM 5888 C CA . SER B 1 234 ? 20.062 21 25.75 1 96.81 234 SER B CA 1
ATOM 5889 C C . SER B 1 234 ? 20.188 22.172 24.797 1 96.81 234 SER B C 1
ATOM 5891 O O . SER B 1 234 ? 21.266 22.719 24.594 1 96.81 234 SER B O 1
ATOM 5893 N N . LEU B 1 235 ? 19.141 22.594 24.188 1 98.31 235 LEU B N 1
ATOM 5894 C CA . LEU B 1 235 ? 19.109 23.719 23.234 1 98.31 235 LEU B CA 1
ATOM 5895 C C . LEU B 1 235 ? 18.25 24.859 23.766 1 98.31 235 LEU B C 1
ATOM 5897 O O . LEU B 1 235 ? 17.094 25 23.375 1 98.31 235 LEU B O 1
ATOM 5901 N N . LYS B 1 236 ? 18.844 25.703 24.469 1 98.19 236 LYS B N 1
ATOM 5902 C CA . LYS B 1 236 ? 18.125 26.703 25.266 1 98.19 236 LYS B CA 1
ATOM 5903 C C . LYS B 1 236 ? 17.438 27.734 24.375 1 98.19 236 LYS B C 1
ATOM 5905 O O . LYS B 1 236 ? 16.297 28.125 24.625 1 98.19 236 LYS B O 1
ATOM 5910 N N . LEU B 1 237 ? 18.109 28.234 23.359 1 98.38 237 LEU B N 1
ATOM 5911 C CA . LEU B 1 237 ? 17.531 29.234 22.484 1 98.38 237 LEU B CA 1
ATOM 5912 C C . LEU B 1 237 ? 16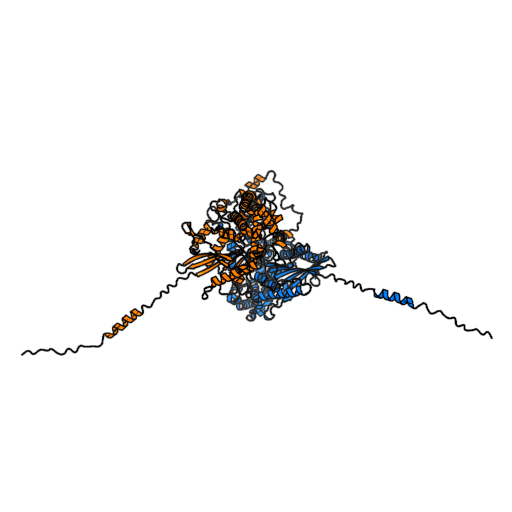.359 28.672 21.688 1 98.38 237 LEU B C 1
ATOM 5914 O O . LEU B 1 237 ? 15.328 29.328 21.547 1 98.38 237 LEU B O 1
ATOM 5918 N N . LEU B 1 238 ? 16.562 27.484 21.156 1 98.69 238 LEU B N 1
ATOM 5919 C CA . LEU B 1 238 ? 15.5 26.844 20.406 1 98.69 238 LEU B CA 1
ATOM 5920 C C . LEU B 1 238 ? 14.273 26.609 21.281 1 98.69 238 LEU B C 1
ATOM 5922 O O . LEU B 1 238 ? 13.156 26.938 20.891 1 98.69 238 LEU B O 1
ATOM 5926 N N . LYS B 1 239 ? 14.523 26.062 22.453 1 98.56 239 LYS B N 1
ATOM 5927 C CA . LYS B 1 239 ? 13.438 25.797 23.391 1 98.56 239 LYS B CA 1
ATOM 5928 C C . LYS B 1 239 ? 12.68 27.078 23.734 1 98.56 239 LYS B C 1
ATOM 5930 O O . LYS B 1 239 ? 11.445 27.094 23.719 1 98.56 239 LYS B O 1
ATOM 5935 N N . ALA B 1 240 ? 13.406 28.141 23.969 1 98.44 240 ALA B N 1
ATOM 5936 C CA . ALA B 1 240 ? 12.82 29.406 24.375 1 98.44 240 ALA B CA 1
ATOM 5937 C C . ALA B 1 240 ? 11.984 30.016 23.266 1 98.44 240 ALA B C 1
ATOM 5939 O O . ALA B 1 240 ? 11.039 30.766 23.516 1 98.44 240 ALA B O 1
ATOM 5940 N N . ASN B 1 241 ? 12.273 29.703 22.047 1 98.62 241 ASN B N 1
ATOM 5941 C CA . ASN B 1 241 ? 11.617 30.344 20.922 1 98.62 241 ASN B CA 1
ATOM 5942 C C . ASN B 1 241 ? 10.711 29.375 20.172 1 98.62 241 ASN B C 1
ATOM 5944 O O . ASN B 1 241 ? 10.203 29.688 19.094 1 98.62 241 ASN B O 1
ATOM 5948 N N . LEU B 1 242 ? 10.508 28.203 20.672 1 98.56 242 LEU B N 1
ATOM 5949 C CA . LEU B 1 242 ? 9.789 27.156 19.969 1 98.56 242 LEU B CA 1
ATOM 5950 C C . LEU B 1 242 ? 8.359 27.578 19.672 1 98.56 242 LEU B C 1
ATOM 5952 O O . LEU B 1 242 ? 7.848 27.328 18.578 1 98.56 242 LEU B O 1
ATOM 5956 N N . GLU B 1 243 ? 7.691 28.234 20.578 1 97.88 243 GLU B N 1
ATOM 5957 C CA . GLU B 1 243 ? 6.301 28.641 20.375 1 97.88 243 GLU B CA 1
ATOM 5958 C C . GLU B 1 243 ? 6.191 29.688 19.266 1 97.88 243 GLU B C 1
ATOM 5960 O O . GLU B 1 243 ? 5.215 29.719 18.516 1 97.88 243 GLU B O 1
ATOM 5965 N N . ARG B 1 244 ? 7.141 30.594 19.188 1 98.06 244 ARG B N 1
ATOM 5966 C CA . ARG B 1 244 ? 7.168 31.562 18.094 1 98.06 244 ARG B CA 1
ATOM 5967 C C . ARG B 1 244 ? 7.316 30.859 16.75 1 98.06 244 ARG B C 1
ATOM 5969 O O . ARG B 1 244 ? 6.598 31.172 15.797 1 98.06 244 ARG B O 1
ATOM 5976 N N . LEU B 1 245 ? 8.227 29.938 16.719 1 98.56 245 LEU B N 1
ATOM 5977 C CA . LEU B 1 245 ? 8.438 29.188 15.492 1 98.56 245 LEU B CA 1
ATOM 5978 C C . LEU B 1 245 ? 7.195 28.375 15.133 1 98.56 245 LEU B C 1
ATOM 5980 O O . LEU B 1 245 ? 6.836 28.266 13.953 1 98.56 245 LEU B O 1
ATOM 5984 N N . ARG B 1 246 ? 6.527 27.844 16.094 1 98.12 246 ARG B N 1
ATOM 5985 C CA . ARG B 1 246 ? 5.281 27.109 15.898 1 98.12 246 ARG B CA 1
ATOM 5986 C C . ARG B 1 246 ? 4.199 28.016 15.32 1 98.12 246 ARG B C 1
ATOM 5988 O O . ARG B 1 246 ? 3.434 27.594 14.445 1 98.12 246 ARG B O 1
ATOM 5995 N N . SER B 1 247 ? 4.102 29.219 15.836 1 97.81 247 SER B N 1
ATOM 5996 C CA . SER B 1 247 ? 3.098 30.156 15.359 1 97.81 247 SER B CA 1
ATOM 5997 C C . SER B 1 247 ? 3.277 30.438 13.867 1 97.81 247 SER B C 1
ATOM 5999 O O . SER B 1 247 ? 2.295 30.578 13.133 1 97.81 247 SER B O 1
ATOM 6001 N N . PHE B 1 248 ? 4.512 30.562 13.438 1 97.94 248 PHE B N 1
ATOM 6002 C CA . PHE B 1 248 ? 4.746 30.734 12.008 1 97.94 248 PHE B CA 1
ATOM 6003 C C . PHE B 1 248 ? 4.285 29.516 11.234 1 97.94 248 PHE B C 1
ATOM 6005 O O . PHE B 1 248 ? 3.652 29.641 10.188 1 97.94 248 PHE B O 1
ATOM 6012 N N . SER B 1 249 ? 4.688 28.297 11.742 1 97.69 249 SER B N 1
ATOM 6013 C CA . SER B 1 249 ? 4.297 27.062 11.07 1 97.69 249 SER B CA 1
ATOM 6014 C C . SER B 1 249 ? 2.779 26.953 10.953 1 97.69 249 SER B C 1
ATOM 6016 O O . SER B 1 249 ? 2.264 26.5 9.922 1 97.69 249 SER B O 1
ATOM 6018 N N . ARG B 1 250 ? 2.07 27.375 11.938 1 97.69 250 ARG B N 1
ATOM 6019 C CA . ARG B 1 250 ? 0.613 27.422 11.898 1 97.69 250 ARG B CA 1
ATOM 6020 C C . ARG B 1 250 ? 0.123 28.344 10.789 1 97.69 250 ARG B C 1
ATOM 6022 O O . ARG B 1 250 ? -0.806 28 10.055 1 97.69 250 ARG B O 1
ATOM 6029 N N . PHE B 1 251 ? 0.721 29.484 10.727 1 97.81 251 PHE B N 1
ATOM 6030 C CA . PHE B 1 251 ? 0.372 30.453 9.695 1 97.81 251 PHE B CA 1
ATOM 6031 C C . PHE B 1 251 ? 0.619 29.875 8.305 1 97.81 251 PHE B C 1
ATOM 6033 O O . PHE B 1 251 ? -0.238 29.969 7.422 1 97.81 251 PHE B O 1
ATOM 6040 N N . TYR B 1 252 ? 1.789 29.344 8.164 1 97.69 252 TYR B N 1
ATOM 6041 C CA . TYR B 1 252 ? 2.197 28.734 6.902 1 97.69 252 TYR B CA 1
ATOM 6042 C C . TYR B 1 252 ? 1.197 27.672 6.465 1 97.69 252 TYR B C 1
ATOM 6044 O O . TYR B 1 252 ? 0.684 27.719 5.344 1 97.69 252 TYR B O 1
ATOM 6052 N N . TYR B 1 253 ? 0.776 26.719 7.367 1 97.38 253 TYR B N 1
ATOM 6053 C CA . TYR B 1 253 ? -0.122 25.625 7.039 1 97.38 253 TYR B CA 1
ATOM 6054 C C . TYR B 1 253 ? -1.552 26.125 6.863 1 97.38 253 TYR B C 1
ATOM 6056 O O . TYR B 1 253 ? -2.305 25.594 6.043 1 97.38 253 TYR B O 1
ATOM 6064 N N . SER B 1 254 ? -1.879 27.109 7.633 1 97.31 254 SER B N 1
ATOM 6065 C CA . SER B 1 254 ? -3.195 27.703 7.434 1 97.31 254 SER B CA 1
ATOM 6066 C C . SER B 1 254 ? -3.33 28.281 6.027 1 97.31 254 SER B C 1
ATOM 6068 O O . SER B 1 254 ? -4.398 28.203 5.414 1 97.31 254 SER B O 1
ATOM 6070 N N . SER B 1 255 ? -2.234 28.875 5.551 1 96.94 255 SER B N 1
ATOM 6071 C CA . SER B 1 255 ? -2.229 29.438 4.199 1 96.94 255 SER B CA 1
ATOM 6072 C C . SER B 1 255 ? -2.375 28.328 3.152 1 96.94 255 SER B C 1
ATOM 6074 O O . SER B 1 255 ? -2.947 28.562 2.084 1 96.94 255 SER B O 1
ATOM 6076 N N . GLN B 1 256 ? -1.897 27.203 3.484 1 96.88 256 GLN B N 1
ATOM 6077 C CA . GLN B 1 256 ? -1.847 26.109 2.523 1 96.88 256 GLN B CA 1
ATOM 6078 C C . GLN B 1 256 ? -3.121 25.281 2.574 1 96.88 256 GLN B C 1
ATOM 6080 O O . GLN B 1 256 ? -3.607 24.812 1.541 1 96.88 256 GLN B O 1
ATOM 6085 N N . TYR B 1 257 ? -3.771 25.078 3.789 1 97.44 257 TYR B N 1
ATOM 6086 C CA . TYR B 1 257 ? -4.766 24.016 3.914 1 97.44 257 TYR B CA 1
ATOM 6087 C C . TYR B 1 257 ? -6.086 24.578 4.438 1 97.44 257 TYR B C 1
ATOM 6089 O O . TYR B 1 257 ? -7.113 23.891 4.379 1 97.44 257 TYR B O 1
ATOM 6097 N N . ALA B 1 258 ? -6.117 25.766 4.965 1 97.44 258 ALA B N 1
ATOM 6098 C CA . ALA B 1 258 ? -7.371 26.312 5.48 1 97.44 258 ALA B CA 1
ATOM 6099 C C . ALA B 1 258 ? -8.398 26.484 4.363 1 97.44 258 ALA B C 1
ATOM 6101 O O . ALA B 1 258 ? -8.047 26.453 3.182 1 97.44 258 ALA B O 1
ATOM 6102 N N . TYR B 1 259 ? -9.602 26.594 4.727 1 97.75 259 TYR B N 1
ATOM 6103 C CA . TYR B 1 259 ? -10.695 26.844 3.797 1 97.75 259 TYR B CA 1
ATOM 6104 C C . TYR B 1 259 ? -11.391 28.156 4.125 1 97.75 259 TYR B C 1
ATOM 6106 O O . TYR B 1 259 ? -11.773 28.406 5.273 1 97.75 259 TYR B O 1
ATOM 6114 N N . ASN B 1 260 ? -11.492 29 3.172 1 96.88 260 ASN B N 1
ATOM 6115 C CA . ASN B 1 260 ? -12.172 30.281 3.246 1 96.88 260 ASN B CA 1
ATOM 6116 C C . ASN B 1 260 ? -13.281 30.391 2.207 1 96.88 260 ASN B C 1
ATOM 6118 O O . ASN B 1 260 ? -13.016 30.5 1.009 1 96.88 260 ASN B O 1
ATOM 6122 N N . SER B 1 261 ? -14.539 30.484 2.652 1 95.56 261 SER B N 1
ATOM 6123 C CA . SER B 1 261 ? -15.703 30.469 1.771 1 95.56 261 SER B CA 1
ATOM 6124 C C . SER B 1 261 ? -15.82 31.766 0.985 1 95.56 261 SER B C 1
ATOM 6126 O O . SER B 1 261 ? -16.609 31.875 0.049 1 95.56 261 SER B O 1
ATOM 6128 N N . SER B 1 262 ? -15.039 32.719 1.273 1 96.44 262 SER B N 1
ATOM 6129 C CA . SER B 1 262 ? -15.055 33.969 0.536 1 96.44 262 SER B CA 1
ATOM 6130 C C . SER B 1 262 ? -13.992 34 -0.561 1 96.44 262 SER B C 1
ATOM 6132 O O . SER B 1 262 ? -13.922 34.938 -1.352 1 96.44 262 SER B O 1
ATOM 6134 N N . ASP B 1 263 ? -13.125 33.031 -0.533 1 96.81 263 ASP B N 1
ATOM 6135 C CA . ASP B 1 263 ? -12.062 32.906 -1.531 1 96.81 263 ASP B CA 1
ATOM 6136 C C . ASP B 1 263 ? -12.523 32.062 -2.719 1 96.81 263 ASP B C 1
ATOM 6138 O O . ASP B 1 263 ? -12.891 30.891 -2.555 1 96.81 263 ASP B O 1
ATOM 6142 N N . GLU B 1 264 ? -12.453 32.594 -3.863 1 97.06 264 GLU B N 1
ATOM 6143 C CA . GLU B 1 264 ? -12.961 31.938 -5.059 1 97.06 264 GLU B CA 1
ATOM 6144 C C . GLU B 1 264 ? -12.219 30.625 -5.34 1 97.06 264 GLU B C 1
ATOM 6146 O O . GLU B 1 264 ? -12.828 29.625 -5.723 1 97.06 264 GLU B O 1
ATOM 6151 N N . GLN B 1 265 ? -10.906 30.672 -5.215 1 96.31 265 GLN B N 1
ATOM 6152 C CA . GLN B 1 265 ? -10.117 29.453 -5.387 1 96.31 265 GLN B CA 1
ATOM 6153 C C . GLN B 1 265 ? -10.586 28.344 -4.453 1 96.31 265 GLN B C 1
ATOM 6155 O O . GLN B 1 265 ? -10.742 27.203 -4.871 1 96.31 265 GLN B O 1
ATOM 6160 N N . HIS B 1 266 ? -10.828 28.703 -3.205 1 97.75 266 HIS B N 1
ATOM 6161 C CA . HIS B 1 266 ? -11.273 27.734 -2.207 1 97.75 266 HIS B CA 1
ATOM 6162 C C . HIS B 1 266 ? -12.664 27.188 -2.537 1 97.75 266 HIS B C 1
ATOM 6164 O O . HIS B 1 266 ? -12.898 25.984 -2.484 1 97.75 266 HIS B O 1
ATOM 6170 N N . VAL B 1 267 ? -13.547 28.094 -2.945 1 98.19 267 VAL B N 1
ATOM 6171 C CA . VAL B 1 267 ? -14.93 27.703 -3.211 1 98.19 267 VAL B CA 1
ATOM 6172 C C . VAL B 1 267 ? -14.992 26.797 -4.438 1 98.19 267 VAL B C 1
ATOM 6174 O O . VAL B 1 267 ? -15.695 25.781 -4.43 1 98.19 267 VAL B O 1
ATOM 6177 N N . ARG B 1 268 ? -14.234 27.094 -5.418 1 98.19 268 ARG B N 1
ATOM 6178 C CA . ARG B 1 268 ? -14.25 26.328 -6.656 1 98.19 268 ARG B CA 1
ATOM 6179 C C . ARG B 1 268 ? -13.594 24.969 -6.461 1 98.19 268 ARG B C 1
ATOM 6181 O O . ARG B 1 268 ? -14.086 23.953 -6.965 1 98.19 268 ARG B O 1
ATOM 6188 N N . MET B 1 269 ? -12.539 24.891 -5.711 1 97.75 269 MET B N 1
ATOM 6189 C CA . MET B 1 269 ? -11.805 23.656 -5.484 1 97.75 269 MET B CA 1
ATOM 6190 C C . MET B 1 269 ? -12.438 22.844 -4.363 1 97.75 269 MET B C 1
ATOM 6192 O O . MET B 1 269 ? -12.25 21.625 -4.285 1 97.75 269 MET B O 1
ATOM 6196 N N . GLY B 1 270 ? -13.195 23.531 -3.428 1 98.25 270 GLY B N 1
ATOM 6197 C CA . GLY B 1 270 ? -13.672 22.891 -2.207 1 98.25 270 GLY B CA 1
ATOM 6198 C C . GLY B 1 270 ? -12.594 22.766 -1.142 1 98.25 270 GLY B C 1
ATOM 6199 O O . GLY B 1 270 ? -11.422 23.031 -1.402 1 98.25 270 GLY B O 1
ATOM 6200 N N . SER B 1 271 ? -13.062 22.438 0.079 1 98.12 271 SER B N 1
ATOM 6201 C CA . SER B 1 271 ? -12.078 22.203 1.131 1 98.12 271 SER B CA 1
ATOM 6202 C C . SER B 1 271 ? -11.203 21 0.806 1 98.12 271 SER B C 1
ATOM 6204 O O . SER B 1 271 ? -11.68 20.016 0.223 1 98.12 271 SER B O 1
ATOM 6206 N N . GLN B 1 272 ? -9.961 21.016 1.162 1 97.94 272 GLN B N 1
ATOM 6207 C CA . GLN B 1 272 ? -8.977 20.047 0.683 1 97.94 272 GLN B CA 1
ATOM 6208 C C . GLN B 1 272 ? -9.141 18.703 1.383 1 97.94 272 GLN B C 1
ATOM 6210 O O . GLN B 1 272 ? -8.602 17.688 0.928 1 97.94 272 GLN B O 1
ATOM 6215 N N . GLY B 1 273 ? -9.789 18.656 2.496 1 98.12 273 GLY B N 1
ATOM 6216 C CA . GLY B 1 273 ? -10.016 17.391 3.203 1 98.12 273 GLY B CA 1
ATOM 6217 C C . GLY B 1 273 ? -11.25 16.656 2.727 1 98.12 273 GLY B C 1
ATOM 6218 O O . GLY B 1 273 ? -11.648 15.648 3.322 1 98.12 273 GLY B O 1
ATOM 6219 N N . GLN B 1 274 ? -11.875 17.094 1.644 1 97.88 274 GLN B N 1
ATOM 6220 C CA . GLN B 1 274 ? -13.164 16.578 1.187 1 97.88 274 GLN B CA 1
ATOM 6221 C C . GLN B 1 274 ? -13.086 15.086 0.879 1 97.88 274 GLN B C 1
ATOM 6223 O O . GLN B 1 274 ? -14 14.328 1.223 1 97.88 274 GLN B O 1
ATOM 6228 N N . ASN B 1 275 ? -12 14.648 0.213 1 97.31 275 ASN B N 1
ATOM 6229 C CA . ASN B 1 275 ? -11.914 13.234 -0.127 1 97.31 275 ASN B CA 1
ATOM 6230 C C . ASN B 1 275 ? -12.008 12.352 1.115 1 97.31 275 ASN B C 1
ATOM 6232 O O . ASN B 1 275 ? -12.758 11.375 1.138 1 97.31 275 ASN B O 1
ATOM 6236 N N . LEU B 1 276 ? -11.242 12.656 2.125 1 98.56 276 LEU B N 1
ATOM 6237 C CA . LEU B 1 276 ? -11.242 11.859 3.348 1 98.56 276 LEU B CA 1
ATOM 6238 C C . LEU B 1 276 ? -12.57 11.984 4.082 1 98.56 276 LEU B C 1
ATOM 6240 O O . LEU B 1 276 ? -13.117 10.992 4.566 1 98.56 276 LEU B O 1
ATOM 6244 N N . ALA B 1 277 ? -13.117 13.195 4.16 1 98.75 277 ALA B N 1
ATOM 6245 C CA . ALA B 1 277 ? -14.406 13.406 4.812 1 98.75 277 ALA B CA 1
ATOM 6246 C C . ALA B 1 277 ? -15.508 12.602 4.121 1 98.75 277 ALA B C 1
ATOM 6248 O O . ALA B 1 277 ? -16.344 11.984 4.785 1 98.75 277 ALA B O 1
ATOM 6249 N N . GLN B 1 278 ? -15.508 12.641 2.865 1 98.56 278 GLN B N 1
ATOM 6250 C CA . GLN B 1 278 ? -16.5 11.883 2.107 1 98.56 278 GLN B CA 1
ATOM 6251 C C . GLN B 1 278 ? -16.328 10.383 2.309 1 98.56 278 GLN B C 1
ATOM 6253 O O . GLN B 1 278 ? -17.297 9.633 2.318 1 98.56 278 GLN B O 1
ATOM 6258 N N . GLN B 1 279 ? -15.078 9.977 2.406 1 98.56 279 GLN B N 1
ATOM 6259 C CA . GLN B 1 279 ? -14.836 8.562 2.695 1 98.56 279 GLN B CA 1
ATOM 6260 C C . GLN B 1 279 ? -15.422 8.172 4.051 1 98.56 279 GLN B C 1
ATOM 6262 O O . GLN B 1 279 ? -16 7.094 4.195 1 98.56 279 GLN B O 1
ATOM 6267 N N . LEU B 1 280 ? -15.258 9 5.027 1 98.81 280 LEU B N 1
ATOM 6268 C CA . LEU B 1 280 ? -15.836 8.75 6.344 1 98.81 280 LEU B CA 1
ATOM 6269 C C . LEU B 1 280 ? -17.359 8.617 6.254 1 98.81 280 LEU B C 1
ATOM 6271 O O . LEU B 1 280 ? -17.938 7.73 6.875 1 98.81 280 LEU B O 1
ATOM 6275 N N . LEU B 1 281 ? -17.984 9.484 5.496 1 98.81 281 LEU B N 1
ATOM 6276 C CA . LEU B 1 281 ? -19.422 9.422 5.289 1 98.81 281 LEU B CA 1
ATOM 6277 C C . LEU B 1 281 ? -19.812 8.133 4.57 1 98.81 281 LEU B C 1
ATOM 6279 O O . LEU B 1 281 ? -20.766 7.465 4.965 1 98.81 281 LEU B O 1
ATOM 6283 N N . ALA B 1 282 ? -19.078 7.781 3.57 1 98.38 282 ALA B N 1
ATOM 6284 C CA . ALA B 1 282 ? -19.359 6.574 2.805 1 98.38 282 ALA B CA 1
ATOM 6285 C C . ALA B 1 282 ? -19.281 5.332 3.689 1 98.38 282 ALA B C 1
ATOM 6287 O O . ALA B 1 282 ? -20.125 4.434 3.588 1 98.38 282 ALA B O 1
ATOM 6288 N N . ASN B 1 283 ? -18.25 5.285 4.5 1 98.31 283 ASN B N 1
ATOM 6289 C CA . ASN B 1 283 ? -18.125 4.172 5.441 1 98.31 283 ASN B CA 1
ATOM 6290 C C . ASN B 1 283 ? -19.359 4.055 6.332 1 98.31 283 ASN B C 1
ATOM 6292 O O . ASN B 1 283 ? -19.875 2.957 6.535 1 98.31 283 ASN B O 1
ATOM 6296 N N . ALA B 1 284 ? -19.781 5.152 6.852 1 98.56 284 ALA B N 1
ATOM 6297 C CA . ALA B 1 284 ? -20.953 5.18 7.734 1 98.56 284 ALA B CA 1
ATOM 6298 C C . ALA B 1 284 ? -22.203 4.723 6.996 1 98.56 284 ALA B C 1
ATOM 6300 O O . ALA B 1 284 ? -22.984 3.932 7.527 1 98.56 284 ALA B O 1
ATOM 6301 N N . GLU B 1 285 ? -22.359 5.215 5.859 1 98.12 285 GLU B N 1
ATOM 6302 C CA . GLU B 1 285 ? -23.547 4.875 5.074 1 98.12 285 GLU B CA 1
ATOM 6303 C C . GLU B 1 285 ? -23.562 3.391 4.723 1 98.12 285 GLU B C 1
ATOM 6305 O O . GLU B 1 285 ? -24.609 2.746 4.785 1 98.12 285 GLU B O 1
ATOM 6310 N N . LEU B 1 286 ? -22.422 2.871 4.301 1 97.06 286 LEU B N 1
ATOM 6311 C CA . LEU B 1 286 ? -22.328 1.441 4.027 1 97.06 286 LEU B CA 1
ATOM 6312 C C . LEU B 1 286 ? -22.688 0.629 5.266 1 97.06 286 LEU B C 1
ATOM 6314 O O . LEU B 1 286 ? -23.375 -0.391 5.164 1 97.06 286 LEU B O 1
ATOM 6318 N N . HIS B 1 287 ? -22.219 1.103 6.383 1 96.5 287 HIS B N 1
ATOM 6319 C CA . HIS B 1 287 ? -22.547 0.429 7.637 1 96.5 287 HIS B CA 1
ATOM 6320 C C . HIS B 1 287 ? -24.031 0.511 7.934 1 96.5 287 HIS B C 1
ATOM 6322 O O . HIS B 1 287 ? -24.641 -0.484 8.328 1 96.5 287 HIS B O 1
ATOM 6328 N N . MET B 1 288 ? -24.672 1.642 7.801 1 96.5 288 MET B N 1
ATOM 6329 C CA . MET B 1 288 ? -26.094 1.861 8.055 1 96.5 288 MET B CA 1
ATOM 6330 C C . MET B 1 288 ? -26.953 0.969 7.164 1 96.5 288 MET B C 1
ATOM 6332 O O . MET B 1 288 ? -28.031 0.546 7.562 1 96.5 288 MET B O 1
ATOM 6336 N N . GLN B 1 289 ? -26.453 0.663 6.008 1 95.56 289 GLN B N 1
ATOM 6337 C CA . GLN B 1 289 ? -27.188 -0.139 5.039 1 95.56 289 GLN B CA 1
ATOM 6338 C C . GLN B 1 289 ? -26.938 -1.628 5.242 1 95.56 289 GLN B C 1
ATOM 6340 O O . GLN B 1 289 ? -27.516 -2.467 4.551 1 95.56 289 GLN B O 1
ATOM 6345 N N . GLY B 1 290 ? -26.062 -1.983 6.117 1 93.69 290 GLY B N 1
ATOM 6346 C CA . GLY B 1 290 ? -25.719 -3.375 6.367 1 93.69 290 GLY B CA 1
ATOM 6347 C C . GLY B 1 290 ? -24.812 -3.969 5.312 1 93.69 290 GLY B C 1
ATOM 6348 O O . GLY B 1 290 ? -24.766 -5.191 5.145 1 93.69 290 GLY B O 1
ATOM 6349 N N . LYS B 1 291 ? -24.109 -3.104 4.645 1 92.06 291 LYS B N 1
ATOM 6350 C CA . LYS B 1 291 ? -23.266 -3.551 3.535 1 92.06 291 LYS B CA 1
ATOM 6351 C C . LYS B 1 291 ? -21.812 -3.684 3.969 1 92.06 291 LYS B C 1
ATOM 6353 O O . LYS B 1 291 ? -20.984 -4.195 3.219 1 92.06 291 LYS B O 1
ATOM 6358 N N . ALA B 1 292 ? -21.438 -3.16 5.086 1 88.31 292 ALA B N 1
ATOM 6359 C CA . ALA B 1 292 ? -20.094 -3.311 5.668 1 88.31 292 ALA B CA 1
ATOM 6360 C C . ALA B 1 292 ? -20.188 -3.691 7.145 1 88.31 292 ALA B C 1
ATOM 6362 O O . ALA B 1 292 ? -20.953 -3.098 7.898 1 88.31 292 ALA B O 1
ATOM 6363 N N . ASN B 1 293 ? -19.328 -4.652 7.484 1 88.44 293 ASN B N 1
ATOM 6364 C CA . ASN B 1 293 ? -19.453 -5.18 8.844 1 88.44 293 ASN B CA 1
ATOM 6365 C C . ASN B 1 293 ? -18.297 -4.734 9.727 1 88.44 293 ASN B C 1
ATOM 6367 O O . ASN B 1 293 ? -18.188 -5.164 10.875 1 88.44 293 ASN B O 1
ATOM 6371 N N . TYR B 1 294 ? -17.484 -3.869 9.211 1 96.38 294 TYR B N 1
ATOM 6372 C CA . TYR B 1 294 ? -16.375 -3.408 10.047 1 96.38 294 TYR B CA 1
ATOM 6373 C C . TYR B 1 294 ? -16.891 -2.598 11.234 1 96.38 294 TYR B C 1
ATOM 6375 O O . TYR B 1 294 ? -17.828 -1.806 11.094 1 96.38 294 TYR B O 1
ATOM 6383 N N . LYS B 1 295 ? -16.281 -2.775 12.352 1 97.94 295 LYS B N 1
ATOM 6384 C CA . LYS B 1 295 ? -16.547 -1.951 13.523 1 97.94 295 LYS B CA 1
ATOM 6385 C C . LYS B 1 295 ? -15.562 -0.782 13.609 1 97.94 295 LYS B C 1
ATOM 6387 O O . LYS B 1 295 ? -15.812 0.191 14.328 1 97.94 295 LYS B O 1
ATOM 6392 N N . LEU B 1 296 ? -14.438 -0.927 12.898 1 98.69 296 LEU B N 1
ATOM 6393 C CA . LEU B 1 296 ? -13.375 0.071 12.969 1 98.69 296 LEU B CA 1
ATOM 6394 C C . LEU B 1 296 ? -12.805 0.364 11.586 1 98.69 296 LEU B C 1
ATOM 6396 O O . LEU B 1 296 ? -12.406 -0.555 10.867 1 98.69 296 LEU B O 1
ATOM 6400 N N . TYR B 1 297 ? -12.906 1.565 11.188 1 98.81 297 TYR B N 1
ATOM 6401 C CA . TYR B 1 297 ? -12.047 2.096 10.141 1 98.81 297 TYR B CA 1
ATOM 6402 C C . TYR B 1 297 ? -10.906 2.92 10.742 1 98.81 297 TYR B C 1
ATOM 6404 O O . TYR B 1 297 ? -11.148 3.83 11.539 1 98.81 297 TYR B O 1
ATOM 6412 N N . HIS B 1 298 ? -9.711 2.588 10.383 1 98.88 298 HIS B N 1
ATOM 6413 C CA . HIS B 1 298 ? -8.508 3.148 11 1 98.88 298 HIS B CA 1
ATOM 6414 C C . HIS B 1 298 ? -7.559 3.701 9.945 1 98.88 298 HIS B C 1
ATOM 6416 O O . HIS B 1 298 ? -7.043 2.949 9.109 1 98.88 298 HIS B O 1
ATOM 6422 N N . TYR B 1 299 ? -7.324 5.02 9.977 1 98.88 299 TYR B N 1
ATOM 6423 C CA . TYR B 1 299 ? -6.457 5.699 9.016 1 98.88 299 TYR B CA 1
ATOM 6424 C C . TYR B 1 299 ? -5.254 6.32 9.711 1 98.88 299 TYR B C 1
ATOM 6426 O O . TYR B 1 299 ? -5.406 7.188 10.57 1 98.88 299 TYR B O 1
ATOM 6434 N N . SER B 1 300 ? -4.027 5.91 9.352 1 98.88 300 SER B N 1
ATOM 6435 C CA . SER B 1 300 ? -2.764 6.41 9.883 1 98.88 300 SER B CA 1
ATOM 6436 C C . SER B 1 300 ? -2.062 7.32 8.883 1 98.88 300 SER B C 1
ATOM 6438 O O . SER B 1 300 ? -1.738 6.895 7.77 1 98.88 300 SER B O 1
ATOM 6440 N N . ALA B 1 301 ? -1.801 8.562 9.32 1 98.69 301 ALA B N 1
ATOM 6441 C CA . ALA B 1 301 ? -1.375 9.531 8.32 1 98.69 301 ALA B CA 1
ATOM 6442 C C . ALA B 1 301 ? -0.545 10.641 8.945 1 98.69 301 ALA B C 1
ATOM 6444 O O . ALA B 1 301 ? 0.329 10.383 9.781 1 98.69 301 ALA B O 1
ATOM 6445 N N . HIS B 1 302 ? -0.675 11.859 8.406 1 98.38 302 HIS B N 1
ATOM 6446 C CA . HIS B 1 302 ? 0.21 12.977 8.727 1 98.38 302 HIS B CA 1
ATOM 6447 C C . HIS B 1 302 ? -0.581 14.195 9.195 1 98.38 302 HIS B C 1
ATOM 6449 O O . HIS B 1 302 ? -1.814 14.172 9.195 1 98.38 302 HIS B O 1
ATOM 6455 N N . ASP B 1 303 ? 0.187 15.18 9.672 1 97.81 303 ASP B N 1
ATOM 6456 C CA . ASP B 1 303 ? -0.414 16.484 9.938 1 97.81 303 ASP B CA 1
ATOM 6457 C C . ASP B 1 303 ? -1.052 17.062 8.672 1 97.81 303 ASP B C 1
ATOM 6459 O O . ASP B 1 303 ? -2.145 17.625 8.727 1 97.81 303 ASP B O 1
ATOM 6463 N N . THR B 1 304 ? -0.445 16.781 7.562 1 97.44 304 THR B N 1
ATOM 6464 C CA . THR B 1 304 ? -0.924 17.281 6.281 1 97.44 304 THR B CA 1
ATOM 6465 C C . THR B 1 304 ? -2.162 16.516 5.828 1 97.44 304 THR B C 1
ATOM 6467 O O . THR B 1 304 ? -2.719 16.812 4.766 1 97.44 304 THR B O 1
ATOM 6470 N N . THR B 1 305 ? -2.58 15.492 6.5 1 98.44 305 THR B N 1
ATOM 6471 C CA . THR B 1 305 ? -3.865 14.828 6.316 1 98.44 305 THR B CA 1
ATOM 6472 C C . THR B 1 305 ? -4.918 15.422 7.246 1 98.44 305 THR B C 1
ATOM 6474 O O . THR B 1 305 ? -6.039 15.711 6.824 1 98.44 305 THR B O 1
ATOM 6477 N N . LEU B 1 306 ? -4.48 15.672 8.461 1 98.69 306 LEU B N 1
ATOM 6478 C CA . LEU B 1 306 ? -5.41 16.125 9.492 1 98.69 306 LEU B CA 1
ATOM 6479 C C . LEU B 1 306 ? -5.816 17.578 9.25 1 98.69 306 LEU B C 1
ATOM 6481 O O . LEU B 1 306 ? -6.961 17.953 9.5 1 98.69 306 LEU B O 1
ATOM 6485 N N . MET B 1 307 ? -4.891 18.422 8.805 1 98.44 307 MET B N 1
ATOM 6486 C CA . MET B 1 307 ? -5.164 19.844 8.656 1 98.44 307 MET B CA 1
ATOM 6487 C C . MET B 1 307 ? -6.254 20.094 7.617 1 98.44 307 MET B C 1
ATOM 6489 O O . MET B 1 307 ? -7.25 20.75 7.898 1 98.44 307 MET B O 1
ATOM 6493 N N . PRO B 1 308 ? -6.098 19.469 6.41 1 98.06 308 PRO B N 1
ATOM 6494 C CA . PRO B 1 308 ? -7.207 19.641 5.469 1 98.06 308 PRO B CA 1
ATOM 6495 C C . PRO B 1 308 ? -8.516 19.062 5.988 1 98.06 308 PRO B C 1
ATOM 6497 O O . PRO B 1 308 ? -9.594 19.609 5.734 1 98.06 308 PRO B O 1
ATOM 6500 N N . LEU B 1 309 ? -8.492 17.938 6.691 1 98.62 309 LEU B N 1
ATOM 6501 C CA . LEU B 1 309 ? -9.703 17.375 7.281 1 98.62 309 LEU B CA 1
ATOM 6502 C C . LEU B 1 309 ? -10.328 18.344 8.273 1 98.62 309 LEU B C 1
ATOM 6504 O O . LEU B 1 309 ? -11.539 18.562 8.25 1 98.62 309 LEU B O 1
ATOM 6508 N N . ALA B 1 310 ? -9.516 18.938 9.125 1 98.5 310 ALA B N 1
ATOM 6509 C CA . ALA B 1 310 ? -9.984 19.906 10.102 1 98.5 310 ALA B CA 1
ATOM 6510 C C . ALA B 1 310 ? -10.656 21.094 9.414 1 98.5 310 ALA B C 1
ATOM 6512 O O . ALA B 1 310 ? -11.719 21.547 9.836 1 98.5 310 ALA B O 1
ATOM 6513 N N . ALA B 1 311 ? -10.016 21.578 8.383 1 98.25 311 ALA B N 1
ATOM 6514 C CA . ALA B 1 311 ? -10.586 22.688 7.633 1 98.25 311 ALA B CA 1
ATOM 6515 C C . ALA B 1 311 ? -11.961 22.328 7.074 1 98.25 311 ALA B C 1
ATOM 6517 O O . ALA B 1 311 ? -12.883 23.156 7.09 1 98.25 311 ALA B O 1
ATOM 6518 N N . THR B 1 312 ? -12.117 21.094 6.555 1 98.5 312 THR B N 1
ATOM 6519 C CA . THR B 1 312 ? -13.391 20.625 6.023 1 98.5 312 THR B CA 1
ATOM 6520 C C . THR B 1 312 ? -14.438 20.547 7.129 1 98.5 312 THR B C 1
ATOM 6522 O O . THR B 1 312 ? -15.625 20.734 6.875 1 98.5 312 THR B O 1
ATOM 6525 N N . LEU B 1 313 ? -13.977 20.359 8.375 1 98.5 313 LEU B N 1
ATOM 6526 C CA . LEU B 1 313 ? -14.859 20.297 9.531 1 98.5 313 LEU B CA 1
ATOM 6527 C C . LEU B 1 313 ? -15.086 21.688 10.109 1 98.5 313 LEU B C 1
ATOM 6529 O O . LEU B 1 313 ? -15.688 21.844 11.172 1 98.5 313 LEU B O 1
ATOM 6533 N N . GLY B 1 314 ? -14.531 22.656 9.484 1 97.31 314 GLY B N 1
ATOM 6534 C CA . GLY B 1 314 ? -14.742 24.031 9.883 1 97.31 314 GLY B CA 1
ATOM 6535 C C . GLY B 1 314 ? -13.844 24.469 11.023 1 97.31 314 GLY B C 1
ATOM 6536 O O . GLY B 1 314 ? -14.156 25.422 11.734 1 97.31 314 GLY B O 1
ATOM 6537 N N . ASP B 1 315 ? -12.805 23.766 11.258 1 97.44 315 ASP B N 1
ATOM 6538 C CA . ASP B 1 315 ? -11.891 24.062 12.359 1 97.44 315 ASP B CA 1
ATOM 6539 C C . ASP B 1 315 ? -10.523 24.484 11.836 1 97.44 315 ASP B C 1
ATOM 6541 O O . ASP B 1 315 ? -9.727 23.656 11.414 1 97.44 315 ASP B O 1
ATOM 6545 N N . ILE B 1 316 ? -10.188 25.75 11.922 1 96.25 316 ILE B N 1
ATOM 6546 C CA . ILE B 1 316 ? -8.898 26.266 11.484 1 96.25 316 ILE B CA 1
ATOM 6547 C C . ILE B 1 316 ? -8.156 26.891 12.664 1 96.25 316 ILE B C 1
ATOM 6549 O O . ILE B 1 316 ? -7.414 27.859 12.5 1 96.25 316 ILE B O 1
ATOM 6553 N N . GLY B 1 317 ? -8.43 26.344 13.836 1 94.75 317 GLY B N 1
ATOM 6554 C CA . GLY B 1 317 ? -7.785 26.828 15.047 1 94.75 317 GLY B CA 1
ATOM 6555 C C . GLY B 1 317 ? -6.336 26.391 15.156 1 94.75 317 GLY B C 1
ATOM 6556 O O . GLY B 1 317 ? -5.824 25.688 14.289 1 94.75 317 GLY B O 1
ATOM 6557 N N . PRO B 1 318 ? -5.695 26.859 16.141 1 92.56 318 PRO B N 1
ATOM 6558 C CA . PRO B 1 318 ? -4.262 26.594 16.297 1 92.56 318 PRO B CA 1
ATOM 6559 C C . PRO B 1 318 ? -3.945 25.109 16.422 1 92.56 318 PRO B C 1
ATOM 6561 O O . PRO B 1 318 ? -2.973 24.625 15.836 1 92.56 318 PRO B O 1
ATOM 6564 N N . GLU B 1 319 ? -4.754 24.344 17.125 1 92.31 319 GLU B N 1
ATOM 6565 C CA . GLU B 1 319 ? -4.488 22.922 17.344 1 92.31 319 GLU B CA 1
ATOM 6566 C C . GLU B 1 319 ? -4.785 22.109 16.094 1 92.31 319 GLU B C 1
ATOM 6568 O O . GLU B 1 319 ? -4.332 20.969 15.961 1 92.31 319 GLU B O 1
ATOM 6573 N N . SER B 1 320 ? -5.59 22.719 15.25 1 96.56 320 SER B N 1
ATOM 6574 C CA . SER B 1 320 ? -5.973 22 14.031 1 96.56 320 SER B CA 1
ATOM 6575 C C . SER B 1 320 ? -5 22.297 12.891 1 96.56 320 SER B C 1
ATOM 6577 O O . SER B 1 320 ? -4.758 21.438 12.039 1 96.56 320 SER B O 1
ATOM 6579 N N . MET B 1 321 ? -4.441 23.5 12.914 1 97.19 321 MET B N 1
ATOM 6580 C CA . MET B 1 321 ? -3.582 23.891 11.805 1 97.19 321 MET B CA 1
ATOM 6581 C C . MET B 1 321 ? -2.119 23.594 12.109 1 97.19 321 MET B C 1
ATOM 6583 O O . MET B 1 321 ? -1.247 23.812 11.266 1 97.19 321 MET B O 1
ATOM 6587 N N . MET B 1 322 ? -1.813 23.062 13.195 1 97 322 MET B N 1
ATOM 6588 C CA . MET B 1 322 ? -0.529 22.469 13.555 1 97 322 MET B CA 1
ATOM 6589 C C . MET B 1 322 ? -0.717 21.297 14.523 1 97 322 MET B C 1
ATOM 6591 O O . MET B 1 322 ? -0.337 21.391 15.695 1 97 322 MET B O 1
ATOM 6595 N N . PRO B 1 323 ? -1.273 20.234 14.055 1 98.06 323 PRO B N 1
ATOM 6596 C CA . PRO B 1 323 ? -1.542 19.094 14.922 1 98.06 323 PRO B CA 1
ATOM 6597 C C . PRO B 1 323 ? -0.277 18.531 15.57 1 98.06 323 PRO B C 1
ATOM 6599 O O . PRO B 1 323 ? 0.714 18.281 14.875 1 98.06 323 PRO B O 1
ATOM 6602 N N . PRO B 1 324 ? -0.29 18.344 16.891 1 98.12 324 PRO B N 1
ATOM 6603 C CA . PRO B 1 324 ? 0.855 17.688 17.516 1 98.12 324 PRO B CA 1
ATOM 6604 C C . PRO B 1 324 ? 1.003 16.234 17.094 1 98.12 324 PRO B C 1
ATOM 6606 O O . PRO B 1 324 ? 0.139 15.695 16.391 1 98.12 324 PRO B O 1
ATOM 6609 N N . PHE B 1 325 ? 2.162 15.641 17.438 1 98.75 325 PHE B N 1
ATOM 6610 C CA . PHE B 1 325 ? 2.379 14.234 17.125 1 98.75 325 PHE B CA 1
ATOM 6611 C C . PHE B 1 325 ? 1.278 13.367 17.734 1 98.75 325 PHE B C 1
ATOM 6613 O O . PHE B 1 325 ? 0.853 13.594 18.859 1 98.75 325 PHE B O 1
ATOM 6620 N N . ALA B 1 326 ? 0.739 12.414 16.906 1 98.88 326 ALA B N 1
ATOM 6621 C CA . ALA B 1 326 ? -0.204 11.375 17.312 1 98.88 326 ALA B CA 1
ATOM 6622 C C . ALA B 1 326 ? -1.578 11.969 17.609 1 98.88 326 ALA B C 1
ATOM 6624 O O . ALA B 1 326 ? -2.391 11.352 18.297 1 98.88 326 ALA B O 1
ATOM 6625 N N . GLN B 1 327 ? -1.809 13.227 17.188 1 98.88 327 GLN B N 1
ATOM 6626 C CA . GLN B 1 327 ? -3.174 13.734 17.297 1 98.88 327 GLN B CA 1
ATOM 6627 C C . GLN B 1 327 ? -4.152 12.844 16.531 1 98.88 327 GLN B C 1
ATOM 6629 O O . GLN B 1 327 ? -3.84 12.359 15.445 1 98.88 327 GLN B O 1
ATOM 6634 N N . LEU B 1 328 ? -5.328 12.633 17.094 1 98.81 328 LEU B N 1
ATOM 6635 C CA . LEU B 1 328 ? -6.301 11.68 16.562 1 98.81 328 LEU B CA 1
ATOM 6636 C C . LEU B 1 328 ? -7.699 12.281 16.547 1 98.81 328 LEU B C 1
ATOM 6638 O O . LEU B 1 328 ? -8.102 12.953 17.516 1 98.81 328 LEU B O 1
ATOM 6642 N N . TYR B 1 329 ? -8.414 12.125 15.469 1 98.88 329 TYR B N 1
ATOM 6643 C CA . TYR B 1 329 ? -9.859 12.312 15.391 1 98.88 329 TYR B CA 1
ATOM 6644 C C . TYR B 1 329 ? -10.586 10.969 15.461 1 98.88 329 TYR B C 1
ATOM 6646 O O . TYR B 1 329 ? -10.203 10.016 14.789 1 98.88 329 TYR B O 1
ATOM 6654 N N . ALA B 1 330 ? -11.594 10.867 16.297 1 98.88 330 ALA B N 1
ATOM 6655 C CA . ALA B 1 330 ? -12.484 9.711 16.344 1 98.88 330 ALA B CA 1
ATOM 6656 C C . ALA B 1 330 ? -13.898 10.094 15.922 1 98.88 330 ALA B C 1
ATOM 6658 O O . ALA B 1 330 ? -14.508 11 16.5 1 98.88 330 ALA B O 1
ATOM 6659 N N . PHE B 1 331 ? -14.391 9.5 14.93 1 98.94 331 PHE B N 1
ATOM 6660 C CA . PHE B 1 331 ? -15.766 9.633 14.477 1 98.94 331 PHE B CA 1
ATOM 6661 C C . PHE B 1 331 ? -16.578 8.398 14.828 1 98.94 331 PHE B C 1
ATOM 6663 O O . PHE B 1 331 ? -16.281 7.297 14.359 1 98.94 331 PHE B O 1
ATOM 6670 N N . GLU B 1 332 ? -17.578 8.609 15.586 1 98.75 332 GLU B N 1
ATOM 6671 C CA . GLU B 1 332 ? -18.406 7.512 16.094 1 98.75 332 GLU B CA 1
ATOM 6672 C C . GLU B 1 332 ? -19.812 7.57 15.523 1 98.75 332 GLU B C 1
ATOM 6674 O O . GLU B 1 332 ? -20.5 8.586 15.648 1 98.75 332 GLU B O 1
ATOM 6679 N N . LEU B 1 333 ? -20.188 6.516 14.867 1 98.75 333 LEU B N 1
ATOM 6680 C CA . LEU B 1 333 ? -21.578 6.383 14.422 1 98.75 333 LEU B CA 1
ATOM 6681 C C . LEU B 1 333 ? -22.438 5.789 15.523 1 98.75 333 LEU B C 1
ATOM 6683 O O . LEU B 1 333 ? -22.188 4.68 15.992 1 98.75 333 LEU B O 1
ATOM 6687 N N . LEU B 1 334 ? -23.438 6.527 15.891 1 98.25 334 LEU B N 1
ATOM 6688 C CA . LEU B 1 334 ? -24.359 6.121 16.953 1 98.25 334 LEU B CA 1
ATOM 6689 C C . LEU B 1 334 ? -25.75 5.852 16.391 1 98.25 334 LEU B C 1
ATOM 6691 O O . LEU B 1 334 ? -26.141 6.445 15.391 1 98.25 334 LEU B O 1
ATOM 6695 N N . TYR B 1 335 ? -26.438 4.926 17.031 1 97.44 335 TYR B N 1
ATOM 6696 C CA . TYR B 1 335 ? -27.812 4.609 16.656 1 97.44 335 TYR B CA 1
ATOM 6697 C C . TYR B 1 335 ? -28.734 4.691 17.859 1 97.44 335 TYR B C 1
ATOM 6699 O O . TYR B 1 335 ? -28.453 4.102 18.906 1 97.44 335 TYR B O 1
ATOM 6707 N N . ASP B 1 336 ? -29.766 5.484 17.734 1 95.56 336 ASP B N 1
ATOM 6708 C CA . ASP B 1 336 ? -30.812 5.609 18.75 1 95.56 336 ASP B CA 1
ATOM 6709 C C . ASP B 1 336 ? -32.062 4.793 18.375 1 95.56 336 ASP B C 1
ATOM 6711 O O . ASP B 1 336 ? -32.812 5.184 17.484 1 95.56 336 ASP B O 1
ATOM 6715 N N . ASP B 1 337 ? -32.25 3.805 19.094 1 92.44 337 ASP B N 1
ATOM 6716 C CA . ASP B 1 337 ? -33.344 2.891 18.797 1 92.44 337 ASP B CA 1
ATOM 6717 C C . ASP B 1 337 ? -34.719 3.572 19.031 1 92.44 337 ASP B C 1
ATOM 6719 O O . ASP B 1 337 ? -35.688 3.273 18.328 1 92.44 337 ASP B O 1
ATOM 6723 N N . SER B 1 338 ? -34.812 4.387 19.984 1 93.5 338 SER B N 1
ATOM 6724 C CA . SER B 1 338 ? -36.062 5.043 20.328 1 93.5 338 SER B CA 1
ATOM 6725 C C . SER B 1 338 ? -36.562 5.949 19.203 1 93.5 338 SER B C 1
ATOM 6727 O O . SER B 1 338 ? -37.75 6.023 18.938 1 93.5 338 SER B O 1
ATOM 6729 N N . THR B 1 339 ? -35.625 6.586 18.594 1 93.19 339 THR B N 1
ATOM 6730 C CA . THR B 1 339 ? -36 7.52 17.531 1 93.19 339 THR B CA 1
ATOM 6731 C C . THR B 1 339 ? -35.688 6.938 16.156 1 93.19 339 THR B C 1
ATOM 6733 O O . THR B 1 339 ? -36.031 7.527 15.133 1 93.19 339 THR B O 1
ATOM 6736 N N . ASN B 1 340 ? -35.094 5.828 16.125 1 94.31 340 ASN B N 1
ATOM 6737 C CA . ASN B 1 340 ? -34.656 5.188 14.891 1 94.31 340 ASN B CA 1
ATOM 6738 C C . ASN B 1 340 ? -33.812 6.129 14.031 1 94.31 340 ASN B C 1
ATOM 6740 O O . ASN B 1 340 ? -34.094 6.312 12.844 1 94.31 340 ASN B O 1
ATOM 6744 N N . THR B 1 341 ? -32.906 6.766 14.664 1 96 341 THR B N 1
ATOM 6745 C CA . THR B 1 341 ? -32.062 7.734 13.977 1 96 341 THR B CA 1
ATOM 6746 C C . THR B 1 341 ? -30.578 7.453 14.25 1 96 341 THR B C 1
ATOM 6748 O O . THR B 1 341 ? -30.234 6.855 15.273 1 96 341 THR B O 1
ATOM 6751 N N . HIS B 1 342 ? -29.75 7.859 13.242 1 97.94 342 HIS B N 1
ATOM 6752 C CA . HIS B 1 342 ? -28.312 7.789 13.398 1 97.94 342 HIS B CA 1
ATOM 6753 C C . HIS B 1 342 ? -27.719 9.164 13.711 1 97.94 342 HIS B C 1
ATOM 6755 O O . HIS B 1 342 ? -28.203 10.18 13.203 1 97.94 342 HIS B O 1
ATOM 6761 N N . SER B 1 343 ? -26.719 9.172 14.57 1 98.5 343 SER B N 1
ATOM 6762 C CA . SER B 1 343 ? -25.953 10.375 14.891 1 98.5 343 SER B CA 1
ATOM 6763 C C . SER B 1 343 ? -24.453 10.117 14.773 1 98.5 343 SER B C 1
ATOM 6765 O O . SER B 1 343 ? -24.016 8.961 14.734 1 98.5 343 SER B O 1
ATOM 6767 N N . ILE B 1 344 ? -23.734 11.188 14.586 1 98.69 344 ILE B N 1
ATOM 6768 C CA . ILE B 1 344 ? -22.281 11.141 14.586 1 98.69 344 ILE B CA 1
ATOM 6769 C C . ILE B 1 344 ? -21.734 11.906 15.789 1 98.69 344 ILE B C 1
ATOM 6771 O O . ILE B 1 344 ? -22.141 13.039 16.047 1 98.69 344 ILE B O 1
ATOM 6775 N N . ARG B 1 345 ? -20.875 11.312 16.531 1 98.69 345 ARG B N 1
ATOM 6776 C CA . ARG B 1 345 ? -20.062 11.984 17.531 1 98.69 345 ARG B CA 1
ATOM 6777 C C . ARG B 1 345 ? -18.594 12.055 17.094 1 98.69 345 ARG B C 1
ATOM 6779 O O . ARG B 1 345 ? -18.031 11.062 16.656 1 98.69 345 ARG B O 1
ATOM 6786 N N . ALA B 1 346 ? -17.984 13.211 17.109 1 98.75 346 ALA B N 1
ATOM 6787 C CA . ALA B 1 346 ? -16.578 13.391 16.719 1 98.75 346 ALA B CA 1
ATOM 6788 C C . ALA B 1 346 ? -15.766 13.953 17.875 1 98.75 346 ALA B C 1
ATOM 6790 O O . ALA B 1 346 ? -16.172 14.93 18.516 1 98.75 346 ALA B O 1
ATOM 6791 N N . MET B 1 347 ? -14.648 13.344 18.172 1 98.38 347 MET B N 1
ATOM 6792 C CA . MET B 1 347 ? -13.742 13.766 19.234 1 98.38 347 MET B CA 1
ATOM 6793 C C . MET B 1 347 ? -12.32 13.906 18.703 1 98.38 347 MET B C 1
ATOM 6795 O O . MET B 1 347 ? -11.961 13.281 17.703 1 98.38 347 MET B O 1
ATOM 6799 N N . ARG B 1 348 ? -11.57 14.734 19.312 1 98.69 348 ARG B N 1
ATOM 6800 C CA . ARG B 1 348 ? -10.156 14.922 19 1 98.69 348 ARG B CA 1
ATOM 6801 C C . ARG B 1 348 ? -9.297 14.867 20.25 1 98.69 348 ARG B C 1
ATOM 6803 O O . ARG B 1 348 ? -9.711 15.336 21.312 1 98.69 348 ARG B O 1
ATOM 6810 N N . GLY B 1 349 ? -8.125 14.25 20.156 1 98.56 349 GLY B N 1
ATOM 6811 C CA . GLY B 1 349 ? -7.188 14.195 21.266 1 98.56 349 GLY B CA 1
ATOM 6812 C C . GLY B 1 349 ? -5.758 13.938 20.828 1 98.56 349 GLY B C 1
ATOM 6813 O O . GLY B 1 349 ? -5.5 13.711 19.641 1 98.56 349 GLY B O 1
ATOM 6814 N N . SER B 1 350 ? -4.832 14.094 21.719 1 98.38 350 SER B N 1
ATOM 6815 C CA . SER B 1 350 ? -3.424 13.805 21.453 1 98.38 350 SER B CA 1
ATOM 6816 C C . SER B 1 350 ? -2.686 13.453 22.75 1 98.38 350 SER B C 1
ATOM 6818 O O . SER B 1 350 ? -3.141 13.789 23.844 1 98.38 350 SER B O 1
ATOM 6820 N N . PRO B 1 351 ? -1.621 12.703 22.625 1 98.56 351 PRO B N 1
ATOM 6821 C CA . PRO B 1 351 ? -0.736 12.523 23.781 1 98.56 351 PRO B CA 1
ATOM 6822 C C . PRO B 1 351 ? 0.064 13.789 24.109 1 98.56 351 PRO B C 1
ATOM 6824 O O . PRO B 1 351 ? 0.313 14.609 23.219 1 98.56 351 PRO B O 1
ATOM 6827 N N . GLU B 1 352 ? 0.451 13.852 25.359 1 97.94 352 GLU B N 1
ATOM 6828 C CA . GLU B 1 352 ? 1.399 14.891 25.75 1 97.94 352 GLU B CA 1
ATOM 6829 C C . GLU B 1 352 ? 2.719 14.742 25 1 97.94 352 GLU B C 1
ATOM 6831 O O . GLU B 1 352 ? 3.156 13.625 24.719 1 97.94 352 GLU B O 1
ATOM 6836 N N . GLN B 1 353 ? 3.434 15.812 24.734 1 97.88 353 GLN B N 1
ATOM 6837 C CA . GLN B 1 353 ? 4.504 15.844 23.734 1 97.88 353 GLN B CA 1
ATOM 6838 C C . GLN B 1 353 ? 5.875 15.797 24.406 1 97.88 353 GLN B C 1
ATOM 6840 O O . GLN B 1 353 ? 6.887 16.109 23.781 1 97.88 353 GLN B O 1
ATOM 6845 N N . THR B 1 354 ? 5.977 15.523 25.688 1 97.75 354 THR B N 1
ATOM 6846 C CA . THR B 1 354 ? 7.25 15.43 26.391 1 97.75 354 THR B CA 1
ATOM 6847 C C . THR B 1 354 ? 7.34 14.117 27.172 1 97.75 354 THR B C 1
ATOM 6849 O O . THR B 1 354 ? 6.328 13.609 27.656 1 97.75 354 THR B O 1
ATOM 6852 N N . PRO B 1 355 ? 8.523 13.609 27.328 1 97.44 355 PRO B N 1
ATOM 6853 C CA . PRO B 1 355 ? 8.688 12.289 27.953 1 97.44 355 PRO B CA 1
ATOM 6854 C C . PRO B 1 355 ? 8.242 12.273 29.422 1 97.44 355 PRO B C 1
ATOM 6856 O O . PRO B 1 355 ? 7.785 11.25 29.922 1 97.44 355 PRO B O 1
ATOM 6859 N N . ASP B 1 356 ? 8.383 13.359 30.141 1 96.62 356 ASP B N 1
ATOM 6860 C CA . ASP B 1 356 ? 8.094 13.414 31.562 1 96.62 356 ASP B CA 1
ATOM 6861 C C . ASP B 1 356 ? 6.613 13.172 31.844 1 96.62 356 ASP B C 1
ATOM 6863 O O . ASP B 1 356 ? 6.234 12.812 32.969 1 96.62 356 ASP B O 1
ATOM 6867 N N . THR B 1 357 ? 5.777 13.344 30.875 1 96.88 357 THR B N 1
ATOM 6868 C CA . THR B 1 357 ? 4.344 13.125 31.016 1 96.88 357 THR B CA 1
ATOM 6869 C C . THR B 1 357 ? 3.975 11.68 30.703 1 96.88 357 THR B C 1
ATOM 6871 O O . THR B 1 357 ? 2.805 11.305 30.781 1 96.88 357 THR B O 1
ATOM 6874 N N . ASN B 1 358 ? 4.965 10.883 30.312 1 97.12 358 ASN B N 1
ATOM 6875 C CA . ASN B 1 358 ? 4.762 9.516 29.844 1 97.12 358 ASN B CA 1
ATOM 6876 C C . ASN B 1 358 ? 3.812 9.469 28.656 1 97.12 358 ASN B C 1
ATOM 6878 O O . ASN B 1 358 ? 3.094 8.484 28.469 1 97.12 358 ASN B O 1
ATOM 6882 N N . HIS B 1 359 ? 3.656 10.586 27.969 1 97.81 359 HIS B N 1
ATOM 6883 C CA . HIS B 1 359 ? 2.859 10.742 26.75 1 97.81 359 HIS B CA 1
ATOM 6884 C C . HIS B 1 359 ? 1.413 10.32 26.984 1 97.81 359 HIS B C 1
ATOM 6886 O O . HIS B 1 359 ? 0.852 9.547 26.203 1 97.81 359 HIS B O 1
ATOM 6892 N N . ARG B 1 360 ? 0.826 10.812 28.016 1 97.94 360 ARG B N 1
ATOM 6893 C CA . ARG B 1 360 ? -0.562 10.516 28.344 1 97.94 360 ARG B CA 1
ATOM 6894 C C . ARG B 1 360 ? -1.516 11.109 27.312 1 97.94 360 ARG B C 1
ATOM 6896 O O . ARG B 1 360 ? -1.374 12.273 26.922 1 97.94 360 ARG B O 1
ATOM 6903 N N . PHE B 1 361 ? -2.455 10.297 26.891 1 98.38 361 PHE B N 1
ATOM 6904 C CA . PHE B 1 361 ? -3.451 10.734 25.922 1 98.38 361 PHE B CA 1
ATOM 6905 C C . PHE B 1 361 ? -4.648 11.367 26.625 1 98.38 361 PHE B C 1
ATOM 6907 O O . PHE B 1 361 ? -5.07 10.898 27.688 1 98.38 361 PHE B O 1
ATOM 6914 N N . SER B 1 362 ? -5.238 12.422 26.062 1 97.94 362 SER B N 1
ATOM 6915 C CA . SER B 1 362 ? -6.488 13.023 26.516 1 97.94 362 SER B CA 1
ATOM 6916 C C . SER B 1 362 ? -7.238 13.68 25.375 1 97.94 362 SER B C 1
ATOM 6918 O O . SER B 1 362 ? -6.629 14.086 24.375 1 97.94 362 SER B O 1
ATOM 6920 N N . TRP B 1 363 ? -8.531 13.672 25.469 1 97.94 363 TRP B N 1
ATOM 6921 C CA . TRP B 1 363 ? -9.328 14.461 24.531 1 97.94 363 TRP B CA 1
ATOM 6922 C C . TRP B 1 363 ? -9.055 15.945 24.688 1 97.94 363 TRP B C 1
ATOM 6924 O O . TRP B 1 363 ? -8.711 16.406 25.781 1 97.94 363 TRP B O 1
ATOM 6934 N N . ASP B 1 364 ? -9.164 16.688 23.594 1 96.69 364 ASP B N 1
ATOM 6935 C CA . ASP B 1 364 ? -8.953 18.125 23.703 1 96.69 364 ASP B CA 1
ATOM 6936 C C . ASP B 1 364 ? -10.266 18.875 23.516 1 96.69 364 ASP B C 1
ATOM 6938 O O . ASP B 1 364 ? -11.344 18.328 23.734 1 96.69 364 ASP B O 1
ATOM 6942 N N . GLY B 1 365 ? -10.211 20.219 23.234 1 94.56 365 GLY B N 1
ATOM 6943 C CA . GLY B 1 365 ? -11.391 21.062 23.219 1 94.56 365 GLY B CA 1
ATOM 6944 C C . GLY B 1 365 ? -12.023 21.188 21.844 1 94.56 365 GLY B C 1
ATOM 6945 O O . GLY B 1 365 ? -12.727 22.172 21.562 1 94.56 365 GLY B O 1
ATOM 6946 N N . PHE B 1 366 ? -11.844 20.234 21.016 1 96.88 366 PHE B N 1
ATOM 6947 C CA . PHE B 1 366 ? -12.445 20.234 19.688 1 96.88 366 PHE B CA 1
ATOM 6948 C C . PHE B 1 366 ? -13.961 20.375 19.781 1 96.88 366 PHE B C 1
ATOM 6950 O O . PHE B 1 366 ? -14.602 19.75 20.641 1 96.88 366 PHE B O 1
ATOM 6957 N N . GLN B 1 367 ? -14.516 21.25 18.953 1 97.69 367 GLN B N 1
ATOM 6958 C CA . GLN B 1 367 ? -15.953 21.469 18.859 1 97.69 367 GLN B CA 1
ATOM 6959 C C . GLN B 1 367 ? -16.484 21.094 17.484 1 97.69 367 GLN B C 1
ATOM 6961 O O . GLN B 1 367 ? -16.141 21.734 16.484 1 97.69 367 GLN B O 1
ATOM 6966 N N . LEU B 1 368 ? -17.312 20.078 17.438 1 98.5 368 LEU B N 1
ATOM 6967 C CA . LEU B 1 368 ? -17.922 19.656 16.172 1 98.5 368 LEU B CA 1
ATOM 6968 C C . LEU B 1 368 ? -18.984 20.656 15.719 1 98.5 368 LEU B C 1
ATOM 6970 O O . LEU B 1 368 ? -19.844 21.062 16.516 1 98.5 368 LEU B O 1
ATOM 6974 N N . ARG B 1 369 ? -18.922 21.047 14.539 1 98.19 369 ARG B N 1
ATOM 6975 C CA . ARG B 1 369 ? -19.938 21.875 13.906 1 98.19 369 ARG B CA 1
ATOM 6976 C C . ARG B 1 369 ? -20.781 21.062 12.93 1 98.19 369 ARG B C 1
ATOM 6978 O O . ARG B 1 369 ? -20.25 20.188 12.234 1 98.19 369 ARG B O 1
ATOM 6985 N N . CYS B 1 370 ? -22.062 21.328 12.875 1 98.75 370 CYS B N 1
ATOM 6986 C CA . CYS B 1 370 ? -23 20.688 11.961 1 98.75 370 CYS B CA 1
ATOM 6987 C C . CYS B 1 370 ? -23.953 21.703 11.344 1 98.75 370 CYS B C 1
ATOM 6989 O O . CYS B 1 370 ? -23.844 22.906 11.625 1 98.75 370 CYS B O 1
ATOM 6991 N N . MET B 1 371 ? -24.688 21.219 10.414 1 98.81 371 MET B N 1
ATOM 6992 C CA . MET B 1 371 ? -25.609 22.078 9.688 1 98.81 371 MET B CA 1
ATOM 6993 C C . MET B 1 371 ? -27.016 21.484 9.656 1 98.81 371 MET B C 1
ATOM 6995 O O . MET B 1 371 ? -27.203 20.359 9.219 1 98.81 371 MET B O 1
ATOM 6999 N N . ASP B 1 372 ? -28.016 22.266 10.023 1 98.31 372 ASP B N 1
ATOM 7000 C CA . ASP B 1 372 ? -29.375 21.75 10.062 1 98.31 372 ASP B CA 1
ATOM 7001 C C . ASP B 1 372 ? -30.016 21.812 8.68 1 98.31 372 ASP B C 1
ATOM 7003 O O . ASP B 1 372 ? -29.375 22.219 7.703 1 98.31 372 ASP B O 1
ATOM 7007 N N . SER B 1 373 ? -31.25 21.391 8.555 1 97.75 373 SER B N 1
ATOM 7008 C CA . SER B 1 373 ? -31.938 21.266 7.281 1 97.75 373 SER B CA 1
ATOM 7009 C C . SER B 1 373 ? -32.188 22.625 6.652 1 97.75 373 SER B C 1
ATOM 7011 O O . SER B 1 373 ? -32.438 22.719 5.445 1 97.75 373 SER B O 1
ATOM 7013 N N . ASN B 1 374 ? -32.125 23.703 7.434 1 97.69 374 ASN B N 1
ATOM 7014 C CA . ASN B 1 374 ? -32.344 25.062 6.922 1 97.69 374 ASN B CA 1
ATOM 7015 C C . ASN B 1 374 ? -31.016 25.703 6.5 1 97.69 374 ASN B C 1
ATOM 7017 O O . ASN B 1 374 ? -30.984 26.844 6.055 1 97.69 374 ASN B O 1
ATOM 7021 N N . GLY B 1 375 ? -29.938 25.016 6.773 1 97.06 375 GLY B N 1
ATOM 7022 C CA . GLY B 1 375 ? -28.641 25.516 6.355 1 97.06 375 GLY B CA 1
ATOM 7023 C C . GLY B 1 375 ? -27.906 26.281 7.445 1 97.06 375 GLY B C 1
ATOM 7024 O O . GLY B 1 375 ? -26.859 26.875 7.199 1 97.06 375 GLY B O 1
ATOM 7025 N N . ASN B 1 376 ? -28.453 26.234 8.625 1 98.06 376 ASN B N 1
ATOM 7026 C CA . ASN B 1 376 ? -27.812 26.938 9.734 1 98.06 376 ASN B CA 1
ATOM 7027 C C . ASN B 1 376 ? -26.734 26.078 10.383 1 98.06 376 ASN B C 1
ATOM 7029 O O . ASN B 1 376 ? -27 24.922 10.766 1 98.06 376 ASN B O 1
ATOM 7033 N N . VAL B 1 377 ? -25.594 26.703 10.477 1 98.12 377 VAL B N 1
ATOM 7034 C CA . VAL B 1 377 ? -24.5 26.016 11.141 1 98.12 377 VAL B CA 1
ATOM 7035 C C . VAL B 1 377 ? -24.625 26.188 12.656 1 98.12 377 VAL B C 1
ATOM 7037 O O . VAL B 1 377 ? -24.969 27.266 13.141 1 98.12 377 VAL B O 1
ATOM 7040 N N . TYR B 1 378 ? -24.391 25.109 13.406 1 98.44 378 TYR B N 1
ATOM 7041 C CA . TYR B 1 378 ? -24.469 25.172 14.859 1 98.44 378 TYR B CA 1
ATOM 7042 C C . TYR B 1 378 ? -23.375 24.312 15.5 1 98.44 378 TYR B C 1
ATOM 7044 O O . TYR B 1 378 ? -22.812 23.438 14.844 1 98.44 378 TYR B O 1
ATOM 7052 N N . ASN B 1 379 ? -23 24.656 16.734 1 98.31 379 ASN B N 1
ATOM 7053 C CA . ASN B 1 379 ? -22.125 23.812 17.531 1 98.31 379 ASN B CA 1
ATOM 7054 C C . ASN B 1 379 ? -22.859 22.609 18.094 1 98.31 379 ASN B C 1
ATOM 7056 O O . ASN B 1 379 ? -23.875 22.75 18.797 1 98.31 379 ASN B O 1
ATOM 7060 N N . ALA B 1 380 ? -22.375 21.453 17.766 1 98.44 380 ALA B N 1
ATOM 7061 C CA . ALA B 1 380 ? -23.047 20.234 18.219 1 98.44 380 ALA B CA 1
ATOM 7062 C C . ALA B 1 380 ? -22.891 20.031 19.719 1 98.44 380 ALA B C 1
ATOM 7064 O O . ALA B 1 380 ? -21.781 20.156 20.25 1 98.44 380 ALA B O 1
ATOM 7065 N N . SER B 1 381 ? -23.969 19.688 20.406 1 97.25 381 SER B N 1
ATOM 7066 C CA . SER B 1 381 ? -23.938 19.391 21.844 1 97.25 381 SER B CA 1
ATOM 7067 C C . SER B 1 381 ? -23.203 18.078 22.125 1 97.25 381 SER B C 1
ATOM 7069 O O . SER B 1 381 ? -23.5 17.062 21.484 1 97.25 381 SER B O 1
ATOM 7071 N N . GLN B 1 382 ? -22.219 18.188 23 1 96.12 382 GLN B N 1
ATOM 7072 C CA . GLN B 1 382 ? -21.406 17.031 23.344 1 96.12 382 GLN B CA 1
ATOM 7073 C C . GLN B 1 382 ? -20.75 16.438 22.109 1 96.12 382 GLN B C 1
ATOM 7075 O O . GLN B 1 382 ? -20.547 15.219 22.031 1 96.12 382 GLN B O 1
ATOM 7080 N N . ASN B 1 383 ? -20.578 17.281 21.078 1 98.38 383 ASN B N 1
ATOM 7081 C CA . ASN B 1 383 ? -19.922 16.922 19.828 1 98.38 383 ASN B CA 1
ATOM 7082 C C . ASN B 1 383 ? -20.688 15.812 19.094 1 98.38 383 ASN B C 1
ATOM 7084 O O . ASN B 1 383 ? -20.078 14.914 18.516 1 98.38 383 ASN B O 1
ATOM 7088 N N . THR B 1 384 ? -21.984 15.852 19.234 1 98.56 384 THR B N 1
ATOM 7089 C CA . THR B 1 384 ? -22.859 14.859 18.609 1 98.56 384 THR B CA 1
ATOM 7090 C C . THR B 1 384 ? -23.984 15.539 17.844 1 98.56 384 THR B C 1
ATOM 7092 O O . THR B 1 384 ? -24.641 16.438 18.375 1 98.56 384 THR B O 1
ATOM 7095 N N . CYS B 1 385 ? -24.188 15.211 16.703 1 98.5 385 CYS B N 1
ATOM 7096 C CA . CYS B 1 385 ? -25.312 15.711 15.922 1 98.5 385 CYS B CA 1
ATOM 7097 C C . CYS B 1 385 ? -25.875 14.617 15.023 1 98.5 385 CYS B C 1
ATOM 7099 O O . CYS B 1 385 ? -25.297 13.539 14.898 1 98.5 385 CYS B O 1
ATOM 7101 N N . LEU B 1 386 ? -27.094 14.859 14.469 1 98.31 386 LEU B N 1
ATOM 7102 C CA . LEU B 1 386 ? -27.688 13.914 13.531 1 98.31 386 LEU B CA 1
ATOM 7103 C C . LEU B 1 386 ? -26.766 13.672 12.344 1 98.31 386 LEU B C 1
ATOM 7105 O O . LEU B 1 386 ? -26.109 14.594 11.859 1 98.31 386 LEU B O 1
ATOM 7109 N N . TYR B 1 387 ? -26.766 12.438 11.906 1 98.62 387 TYR B N 1
ATOM 7110 C CA . TYR B 1 387 ? -25.906 12.07 10.773 1 98.62 387 TYR B CA 1
ATOM 7111 C C . TYR B 1 387 ? -26.172 12.992 9.586 1 98.62 387 TYR B C 1
ATOM 7113 O O . TYR B 1 387 ? -25.219 13.469 8.945 1 98.62 387 TYR B O 1
ATOM 7121 N N . GLN B 1 388 ? -27.422 13.242 9.312 1 98.5 388 GLN B N 1
ATOM 7122 C CA . GLN B 1 388 ? -27.766 14.062 8.156 1 98.5 388 GLN B CA 1
ATOM 7123 C C . GLN B 1 388 ? -27.266 15.492 8.305 1 98.5 388 GLN B C 1
ATOM 7125 O O . GLN B 1 388 ? -26.891 16.125 7.324 1 98.5 388 GLN B O 1
ATOM 7130 N N . ASP B 1 389 ? -27.234 15.992 9.555 1 98.81 389 ASP B N 1
ATOM 7131 C CA . ASP B 1 389 ? -26.719 17.328 9.797 1 98.81 389 ASP B CA 1
ATOM 7132 C C . ASP B 1 389 ? -25.203 17.375 9.57 1 98.81 389 ASP B C 1
ATOM 7134 O O . ASP B 1 389 ? -24.688 18.344 9.016 1 98.81 389 ASP B O 1
ATOM 7138 N N . PHE B 1 390 ? -24.562 16.406 10.07 1 98.81 390 PHE B N 1
ATOM 7139 C CA . PHE B 1 390 ? -23.125 16.297 9.859 1 98.81 390 PHE B CA 1
ATOM 7140 C C . PHE B 1 390 ? -22.797 16.25 8.367 1 98.81 390 PHE B C 1
ATOM 7142 O O . PHE B 1 390 ? -21.922 16.969 7.895 1 98.81 390 PHE B O 1
ATOM 7149 N N . LYS B 1 391 ? -23.5 15.367 7.602 1 98.88 391 LYS B N 1
ATOM 7150 C CA . LYS B 1 391 ? -23.312 15.234 6.16 1 98.88 391 LYS B CA 1
ATOM 7151 C C . LYS B 1 391 ? -23.531 16.562 5.449 1 98.88 391 LYS B C 1
ATOM 7153 O O . LYS B 1 391 ? -22.75 16.938 4.566 1 98.88 391 LYS B O 1
ATOM 7158 N N . ARG B 1 392 ? -24.578 17.281 5.824 1 98.81 392 ARG B N 1
ATOM 7159 C CA . ARG B 1 392 ? -24.844 18.578 5.211 1 98.81 392 ARG B CA 1
ATOM 7160 C C . ARG B 1 392 ? -23.688 19.547 5.438 1 98.81 392 ARG B C 1
ATOM 7162 O O . ARG B 1 392 ? -23.328 20.312 4.543 1 98.81 392 ARG B O 1
ATOM 7169 N N . PHE B 1 393 ? -23.172 19.516 6.633 1 98.81 393 PHE B N 1
ATOM 7170 C CA . PHE B 1 393 ? -22.047 20.406 6.938 1 98.81 393 PHE B CA 1
ATOM 7171 C C . PHE B 1 393 ? -20.844 20.078 6.066 1 98.81 393 PHE B C 1
ATOM 7173 O O . PHE B 1 393 ? -20.25 20.969 5.453 1 98.81 393 PHE B O 1
ATOM 7180 N N . VAL B 1 394 ? -20.469 18.781 6.008 1 98.81 394 VAL B N 1
ATOM 7181 C CA . VAL B 1 394 ? -19.344 18.328 5.184 1 98.81 394 VAL B CA 1
ATOM 7182 C C . VAL B 1 394 ? -19.578 18.734 3.73 1 98.81 394 VAL B C 1
ATOM 7184 O O . VAL B 1 394 ? -18.672 19.25 3.07 1 98.81 394 VAL B O 1
ATOM 7187 N N . ASP B 1 395 ? -20.797 18.578 3.268 1 98.38 395 ASP B N 1
ATOM 7188 C CA . ASP B 1 395 ? -21.141 18.844 1.872 1 98.38 395 ASP B CA 1
ATOM 7189 C C . ASP B 1 395 ? -21.094 20.328 1.562 1 98.38 395 ASP B C 1
ATOM 7191 O O . ASP B 1 395 ? -21.016 20.734 0.397 1 98.38 395 ASP B O 1
ATOM 7195 N N . SER B 1 396 ? -21.188 21.141 2.576 1 98.19 396 SER B N 1
ATOM 7196 C CA . SER B 1 396 ? -21.297 22.594 2.377 1 98.19 396 SER B CA 1
ATOM 7197 C C . SER B 1 396 ? -20.031 23.156 1.753 1 98.19 396 SER B C 1
ATOM 7199 O O . SER B 1 396 ? -20.031 24.266 1.213 1 98.19 396 SER B O 1
ATOM 7201 N N . THR B 1 397 ? -18.922 22.422 1.814 1 98.25 397 THR B N 1
ATOM 7202 C CA . THR B 1 397 ? -17.688 22.938 1.235 1 98.25 397 THR B CA 1
ATOM 7203 C C . THR B 1 397 ? -17.25 22.062 0.056 1 98.25 397 THR B C 1
ATOM 7205 O O . THR B 1 397 ? -16.062 22.031 -0.292 1 98.25 397 THR B O 1
ATOM 7208 N N . ARG B 1 398 ? -18.094 21.25 -0.49 1 98.19 398 ARG B N 1
ATOM 7209 C CA . ARG B 1 398 ? -17.812 20.547 -1.739 1 98.19 398 ARG B CA 1
ATOM 7210 C C . ARG B 1 398 ? -17.438 21.531 -2.842 1 98.19 398 ARG B C 1
ATOM 7212 O O . ARG B 1 398 ? -17.828 22.703 -2.803 1 98.19 398 ARG B O 1
ATOM 7219 N N . PRO B 1 399 ? -16.656 21.031 -3.74 1 98.31 399 PRO B N 1
ATOM 7220 C CA . PRO B 1 399 ? -16.234 21.922 -4.828 1 98.31 399 PRO B CA 1
ATOM 7221 C C . PRO B 1 399 ? -17.406 22.391 -5.688 1 98.31 399 PRO B C 1
ATOM 7223 O O . PRO B 1 399 ? -18.328 21.625 -5.945 1 98.31 399 PRO B O 1
ATOM 7226 N N . THR B 1 400 ? -17.328 23.609 -6.156 1 98.31 400 THR B N 1
ATOM 7227 C CA . THR B 1 400 ? -18.328 24.109 -7.09 1 98.31 400 THR B CA 1
ATOM 7228 C C . THR B 1 400 ? -17.844 23.969 -8.531 1 98.31 400 THR B C 1
ATOM 7230 O O . THR B 1 400 ? -18.641 24.078 -9.469 1 98.31 400 THR B O 1
ATOM 7233 N N . ASP B 1 401 ? -16.562 23.812 -8.625 1 97.88 401 ASP B N 1
ATOM 7234 C CA . ASP B 1 401 ? -16.016 23.484 -9.938 1 97.88 401 ASP B CA 1
ATOM 7235 C C . ASP B 1 401 ? -15.961 21.984 -10.156 1 97.88 401 ASP B C 1
ATOM 7237 O O . ASP B 1 401 ? -15.57 21.219 -9.266 1 97.88 401 ASP B O 1
ATOM 7241 N N . PRO B 1 402 ? -16.297 21.547 -11.414 1 95.88 402 PRO B N 1
ATOM 7242 C CA . PRO B 1 402 ? -16.281 20.109 -11.672 1 95.88 402 PRO B CA 1
ATOM 7243 C C . PRO B 1 402 ? -14.891 19.5 -11.523 1 95.88 402 PRO B C 1
ATOM 7245 O O . PRO B 1 402 ? -14.766 18.297 -11.281 1 95.88 402 PRO B O 1
ATOM 7248 N N . ALA B 1 403 ? -13.844 20.25 -11.594 1 96.25 403 ALA B N 1
ATOM 7249 C CA . ALA B 1 403 ? -12.484 19.719 -11.453 1 96.25 403 ALA B CA 1
ATOM 7250 C C . ALA B 1 403 ? -12.188 19.328 -10.008 1 96.25 403 ALA B C 1
ATOM 7252 O O . ALA B 1 403 ? -11.227 18.609 -9.742 1 96.25 403 ALA B O 1
ATOM 7253 N N . GLY B 1 404 ? -12.961 19.891 -9.109 1 97 404 GLY B N 1
ATOM 7254 C CA . GLY B 1 404 ? -12.727 19.609 -7.699 1 97 404 GLY B CA 1
ATOM 7255 C C . GLY B 1 404 ? -11.328 20 -7.242 1 97 404 GLY B C 1
ATOM 7256 O O . GLY B 1 404 ? -10.883 21.109 -7.492 1 97 404 GLY B O 1
ATOM 7257 N N . LEU B 1 405 ? -10.656 19.062 -6.555 1 96.81 405 LEU B N 1
ATOM 7258 C CA . LEU B 1 405 ? -9.328 19.344 -6.004 1 96.81 405 LEU B CA 1
ATOM 7259 C C . LEU B 1 405 ? -8.312 19.562 -7.121 1 96.81 405 LEU B C 1
ATOM 7261 O O . LEU B 1 405 ? -7.207 20.047 -6.875 1 96.81 405 LEU B O 1
ATOM 7265 N N . CYS B 1 406 ? -8.656 19.25 -8.367 1 97 406 CYS B N 1
ATOM 7266 C CA . CYS B 1 406 ? -7.77 19.484 -9.508 1 97 406 CYS B CA 1
ATOM 7267 C C . CYS B 1 406 ? -7.863 20.922 -9.984 1 97 406 CYS B C 1
ATOM 7269 O O . CYS B 1 406 ? -7.066 21.359 -10.82 1 97 406 CYS B O 1
ATOM 7271 N N . TYR B 1 407 ? -8.789 21.688 -9.461 1 97.88 407 TYR B N 1
ATOM 7272 C CA . TYR B 1 407 ? -8.992 23.047 -9.906 1 97.88 407 TYR B CA 1
ATOM 7273 C C . TYR B 1 407 ? -7.852 23.953 -9.445 1 97.88 407 TYR B C 1
ATOM 7275 O O . TYR B 1 407 ? -7.453 23.922 -8.281 1 97.88 407 TYR B O 1
ATOM 7283 N N . LEU B 1 408 ? -7.344 24.734 -10.336 1 97.44 408 LEU B N 1
ATOM 7284 C CA . LEU B 1 408 ? -6.402 25.828 -10.094 1 97.44 408 LEU B CA 1
ATOM 7285 C C . LEU B 1 408 ? -6.855 27.109 -10.805 1 97.44 408 LEU B C 1
ATOM 7287 O O . LEU B 1 408 ? -7.285 27.062 -11.961 1 97.44 408 LEU B O 1
ATOM 7291 N N . ASN B 1 409 ? -6.82 28.188 -10.094 1 97 409 ASN B N 1
ATOM 7292 C CA . ASN B 1 409 ? -7.09 29.438 -10.797 1 97 409 ASN B CA 1
ATOM 7293 C C . ASN B 1 409 ? -5.98 29.766 -11.789 1 97 409 ASN B C 1
ATOM 7295 O O . ASN B 1 409 ? -4.992 29.047 -11.891 1 97 409 ASN B O 1
ATOM 7299 N N . ASP B 1 410 ? -6.141 30.859 -12.477 1 96 410 ASP B N 1
ATOM 7300 C CA . ASP B 1 410 ? -5.238 31.188 -13.578 1 96 410 ASP B CA 1
ATOM 7301 C C . ASP B 1 410 ? -3.818 31.422 -13.07 1 96 410 ASP B C 1
ATOM 7303 O O . ASP B 1 410 ? -2.848 31.016 -13.711 1 96 410 ASP B O 1
ATOM 7307 N N . ARG B 1 411 ? -3.688 32.031 -11.984 1 96.5 411 ARG B N 1
ATOM 7308 C CA . ARG B 1 411 ? -2.367 32.344 -11.438 1 96.5 411 ARG B CA 1
ATOM 7309 C C . ARG B 1 411 ? -1.591 31.062 -11.141 1 96.5 411 ARG B C 1
ATOM 7311 O O . ARG B 1 411 ? -0.435 30.922 -11.555 1 96.5 411 ARG B O 1
ATOM 7318 N N . TYR B 1 412 ? -2.217 30.125 -10.484 1 97 412 TYR B N 1
ATOM 7319 C CA . TYR B 1 412 ? -1.554 28.875 -10.094 1 97 412 TYR B CA 1
ATOM 7320 C C . TYR B 1 412 ? -1.348 27.969 -11.297 1 97 412 TYR B C 1
ATOM 7322 O O . TYR B 1 412 ? -0.355 27.234 -11.367 1 97 412 TYR B O 1
ATOM 7330 N N . LYS B 1 413 ? -2.234 27.984 -12.211 1 95.25 413 LYS B N 1
ATOM 7331 C CA . LYS B 1 413 ? -2.037 27.234 -13.453 1 95.25 413 LYS B CA 1
ATOM 7332 C C . LYS B 1 413 ? -0.794 27.719 -14.195 1 95.25 413 LYS B C 1
ATOM 7334 O O . LYS B 1 413 ? -0.032 26.906 -14.734 1 95.25 413 LYS B O 1
ATOM 7339 N N . ALA B 1 414 ? -0.654 29 -14.172 1 96.12 414 ALA B N 1
ATOM 7340 C CA . ALA B 1 414 ? 0.475 29.594 -14.883 1 96.12 414 ALA B CA 1
ATOM 7341 C C . ALA B 1 414 ? 1.801 29.188 -14.25 1 96.12 414 ALA B C 1
ATOM 7343 O O . ALA B 1 414 ? 2.814 29.062 -14.945 1 96.12 414 ALA B O 1
ATOM 7344 N N . LEU B 1 415 ? 1.805 28.906 -12.969 1 97.44 415 LEU B N 1
ATOM 7345 C CA . LEU B 1 415 ? 3.025 28.516 -12.266 1 97.44 415 LEU B CA 1
ATOM 7346 C C . LEU B 1 415 ? 3.508 27.141 -12.742 1 97.44 415 LEU B C 1
ATOM 7348 O O . LEU B 1 415 ? 4.699 26.844 -12.672 1 97.44 415 LEU B O 1
ATOM 7352 N N . LEU B 1 416 ? 2.623 26.328 -13.305 1 96.56 416 LEU B N 1
ATOM 7353 C CA . LEU B 1 416 ? 2.971 24.984 -13.766 1 96.56 416 LEU B CA 1
ATOM 7354 C C . LEU B 1 416 ? 3.746 25.047 -15.078 1 96.56 416 LEU B C 1
ATOM 7356 O O . LEU B 1 416 ? 4.508 24.125 -15.398 1 96.56 416 LEU B O 1
ATOM 7360 N N . LYS B 1 417 ? 3.475 26.031 -15.852 1 95.12 417 LYS B N 1
ATOM 7361 C CA . LYS B 1 417 ? 4.133 26.266 -17.141 1 95.12 417 LYS B CA 1
ATOM 7362 C C . LYS B 1 417 ? 3.914 25.094 -18.078 1 95.12 417 LYS B C 1
ATOM 7364 O O . LYS B 1 417 ? 4.848 24.641 -18.75 1 95.12 417 LYS B O 1
ATOM 7369 N N . CYS B 1 418 ? 2.721 24.562 -18.016 1 94.31 418 CYS B N 1
ATOM 7370 C CA . CYS B 1 418 ? 2.389 23.516 -18.969 1 94.31 418 CYS B CA 1
ATOM 7371 C C . CYS B 1 418 ? 2.191 24.078 -20.375 1 94.31 418 CYS B C 1
ATOM 7373 O O . CYS B 1 418 ? 1.467 25.062 -20.547 1 94.31 418 CYS B O 1
ATOM 7375 N N . PRO B 1 419 ? 2.805 23.438 -21.297 1 89.44 419 PRO B N 1
ATOM 7376 C CA . PRO B 1 419 ? 2.594 23.938 -22.656 1 89.44 419 PRO B CA 1
ATOM 7377 C C . PRO B 1 419 ? 1.164 23.734 -23.156 1 89.44 419 PRO B C 1
ATOM 7379 O O . PRO B 1 419 ? 0.524 22.734 -22.797 1 89.44 419 PRO B O 1
ATOM 7382 N N . THR B 1 420 ? 0.691 24.672 -23.969 1 74.94 420 THR B N 1
ATOM 7383 C CA . THR B 1 420 ? -0.656 24.594 -24.516 1 74.94 420 THR B CA 1
ATOM 7384 C C . THR B 1 420 ? -0.647 23.844 -25.859 1 74.94 420 THR B C 1
ATOM 7386 O O . THR B 1 420 ? -1.692 23.375 -26.312 1 74.94 420 THR B O 1
ATOM 7389 N N . ARG B 1 421 ? 0.527 23.844 -26.453 1 70.06 421 ARG B N 1
ATOM 7390 C CA . ARG B 1 421 ? 0.626 23.172 -27.75 1 70.06 421 ARG B CA 1
ATOM 7391 C C . ARG B 1 421 ? 1.528 21.938 -27.656 1 70.06 421 ARG B C 1
ATOM 7393 O O . ARG B 1 421 ? 2.373 21.844 -26.766 1 70.06 421 ARG B O 1
ATOM 7400 N N . GLU B 1 422 ? 1.303 21.031 -28.562 1 67.94 422 GLU B N 1
ATOM 7401 C CA . GLU B 1 422 ? 2.059 19.781 -28.609 1 67.94 422 GLU B CA 1
ATOM 7402 C C . GLU B 1 422 ? 3.512 20.031 -29 1 67.94 422 GLU B C 1
ATOM 7404 O O . GLU B 1 422 ? 3.82 21.016 -29.672 1 67.94 422 GLU B O 1
ATOM 7409 N N . GLY B 1 423 ? 4.32 19.125 -28.484 1 71.38 423 GLY B N 1
ATOM 7410 C CA . GLY B 1 423 ? 5.688 19.047 -28.969 1 71.38 423 GLY B CA 1
ATOM 7411 C C . GLY B 1 423 ? 6.684 19.75 -28.062 1 71.38 423 GLY B C 1
ATOM 7412 O O . GLY B 1 423 ? 7.895 19.578 -28.219 1 71.38 423 GLY B O 1
ATOM 7413 N N . LYS B 1 424 ? 6.211 20.516 -27.188 1 81.62 424 LYS B N 1
ATOM 7414 C CA . LYS B 1 424 ? 7.172 21.141 -26.281 1 81.62 424 LYS B CA 1
ATOM 7415 C C . LYS B 1 424 ? 7.453 20.234 -25.078 1 81.62 424 LYS B C 1
ATOM 7417 O O . LYS B 1 424 ? 6.555 19.547 -24.594 1 81.62 424 LYS B O 1
ATOM 7422 N N . PRO B 1 425 ? 8.688 20.281 -24.641 1 89.5 425 PRO B N 1
ATOM 7423 C CA . PRO B 1 425 ? 9.031 19.453 -23.484 1 89.5 425 PRO B CA 1
ATOM 7424 C C . PRO B 1 425 ? 8.273 19.875 -22.219 1 89.5 425 PRO B C 1
ATOM 7426 O O . PRO B 1 425 ? 8.039 21.062 -22 1 89.5 425 PRO B O 1
ATOM 7429 N N . LEU B 1 426 ? 7.875 18.922 -21.531 1 93.69 426 LEU B N 1
ATOM 7430 C CA . LEU B 1 426 ? 7.168 19.141 -20.266 1 93.69 426 LEU B CA 1
ATOM 7431 C C . LEU B 1 426 ? 8.148 19.219 -19.094 1 93.69 426 LEU B C 1
ATOM 7433 O O . LEU B 1 426 ? 9.117 18.453 -19.047 1 93.69 426 LEU B O 1
ATOM 7437 N N . ASN B 1 427 ? 7.914 20.188 -18.219 1 94.31 427 ASN B N 1
ATOM 7438 C CA . ASN B 1 427 ? 8.664 20.156 -16.969 1 94.31 427 ASN B CA 1
ATOM 7439 C C . ASN B 1 427 ? 8.031 19.188 -15.961 1 94.31 427 ASN B C 1
ATOM 7441 O O . ASN B 1 427 ? 6.922 18.703 -16.172 1 94.31 427 ASN B O 1
ATOM 7445 N N . ASN B 1 428 ? 8.672 18.953 -14.812 1 93.81 428 ASN B N 1
ATOM 7446 C CA . ASN B 1 428 ? 8.25 17.938 -13.852 1 93.81 428 ASN B CA 1
ATOM 7447 C C . ASN B 1 428 ? 6.941 18.328 -13.172 1 93.81 428 ASN B C 1
ATOM 7449 O O . ASN B 1 428 ? 6.129 17.453 -12.844 1 93.81 428 ASN B O 1
ATOM 7453 N N . HIS B 1 429 ? 6.762 19.578 -12.945 1 95.25 429 HIS B N 1
ATOM 7454 C CA . HIS B 1 429 ? 5.555 20.031 -12.266 1 95.25 429 HIS B CA 1
ATOM 7455 C C . HIS B 1 429 ? 4.324 19.859 -13.141 1 95.25 429 HIS B C 1
ATOM 7457 O O . HIS B 1 429 ? 3.271 19.422 -12.664 1 9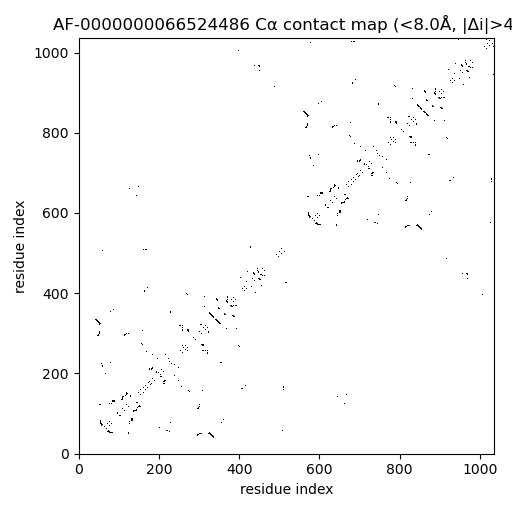5.25 429 HIS B O 1
ATOM 7463 N N . CYS B 1 430 ? 4.516 20.141 -14.359 1 95.94 430 CYS B N 1
ATOM 7464 C CA . CYS B 1 430 ? 3.43 19.938 -15.312 1 95.94 430 CYS B CA 1
ATOM 7465 C C . CYS B 1 430 ? 3.109 18.469 -15.477 1 95.94 430 CYS B C 1
ATOM 7467 O O . CYS B 1 430 ? 1.941 18.078 -15.477 1 95.94 430 CYS B O 1
ATOM 7469 N N . MET B 1 431 ? 4.109 17.656 -15.578 1 95.62 431 MET B N 1
ATOM 7470 C CA . MET B 1 431 ? 3.912 16.219 -15.719 1 95.62 431 MET B CA 1
ATOM 7471 C C . MET B 1 431 ? 3.154 15.656 -14.516 1 95.62 431 MET B C 1
ATOM 7473 O O . MET B 1 431 ? 2.234 14.852 -14.68 1 95.62 431 MET B O 1
ATOM 7477 N N . ALA B 1 432 ? 3.537 16.125 -13.352 1 94.44 432 ALA B N 1
ATOM 7478 C CA . ALA B 1 432 ? 2.887 15.656 -12.133 1 94.44 432 ALA B CA 1
ATOM 7479 C C . ALA B 1 432 ? 1.406 16.031 -12.117 1 94.44 432 ALA B C 1
ATOM 7481 O O . ALA B 1 432 ? 0.555 15.203 -11.781 1 94.44 432 ALA B O 1
ATOM 7482 N N . TYR B 1 433 ? 1.123 17.281 -12.484 1 96.12 433 TYR B N 1
ATOM 7483 C CA . TYR B 1 433 ? -0.266 17.734 -12.516 1 96.12 433 TYR B CA 1
ATOM 7484 C C . TYR B 1 433 ? -1.078 16.922 -13.516 1 96.12 433 TYR B C 1
ATOM 7486 O O . TYR B 1 433 ? -2.193 16.484 -13.211 1 96.12 433 TYR B O 1
ATOM 7494 N N . ARG B 1 434 ? -0.517 16.672 -14.695 1 95.38 434 ARG B N 1
ATOM 7495 C CA . ARG B 1 434 ? -1.243 15.977 -15.758 1 95.38 434 ARG B CA 1
ATOM 7496 C C . ARG B 1 434 ? -1.462 14.516 -15.398 1 95.38 434 ARG B C 1
ATOM 7498 O O . ARG B 1 434 ? -2.477 13.922 -15.773 1 95.38 434 ARG B O 1
ATOM 7505 N N . LYS B 1 435 ? -0.559 13.922 -14.688 1 93.94 435 LYS B N 1
ATOM 7506 C CA . LYS B 1 435 ? -0.735 12.555 -14.211 1 93.94 435 LYS B CA 1
ATOM 7507 C C . LYS B 1 435 ? -1.844 12.477 -13.164 1 93.94 435 LYS B C 1
ATOM 7509 O O . LYS B 1 435 ? -2.619 11.516 -13.148 1 93.94 435 LYS B O 1
ATOM 7514 N N . LEU B 1 436 ? -1.938 13.477 -12.336 1 94.62 436 LEU B N 1
ATOM 7515 C CA . LEU B 1 436 ? -2.871 13.484 -11.219 1 94.62 436 LEU B CA 1
ATOM 7516 C C . LEU B 1 436 ? -4.266 13.891 -11.672 1 94.62 436 LEU B C 1
ATOM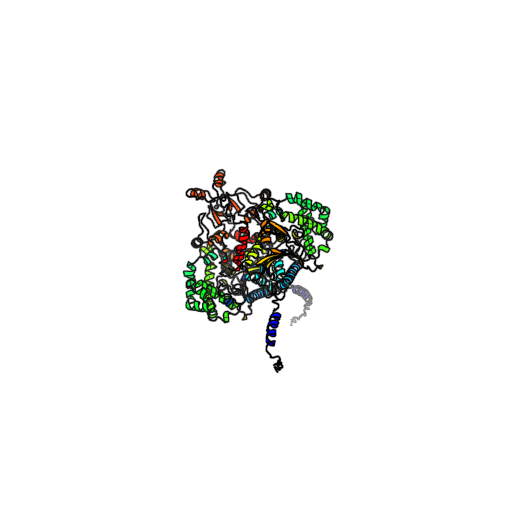 7518 O O . LEU B 1 436 ? -5.266 13.461 -11.094 1 94.62 436 LEU B O 1
ATOM 7522 N N . CYS B 1 437 ? -4.309 14.758 -12.672 1 96.25 437 CYS B N 1
ATOM 7523 C CA . CYS B 1 437 ? -5.574 15.336 -13.109 1 96.25 437 CYS B CA 1
ATOM 7524 C C . CYS B 1 437 ? -5.75 15.195 -14.617 1 96.25 437 CYS B C 1
ATOM 7526 O O . CYS B 1 437 ? -5.965 16.188 -15.32 1 96.25 437 CYS B O 1
ATOM 7528 N N . PRO B 1 438 ? -5.844 14.016 -15.047 1 95 438 PRO B N 1
ATOM 7529 C CA . PRO B 1 438 ? -5.859 13.812 -16.5 1 95 438 PRO B CA 1
ATOM 7530 C C . PRO B 1 438 ? -7.098 14.406 -17.172 1 95 438 PRO B C 1
ATOM 7532 O O . PRO B 1 438 ? -7.02 14.883 -18.297 1 95 438 PRO B O 1
ATOM 7535 N N . ALA B 1 439 ? -8.227 14.453 -16.547 1 94.62 439 ALA B N 1
ATOM 7536 C CA . ALA B 1 439 ? -9.484 14.945 -17.109 1 94.62 439 ALA B CA 1
ATOM 7537 C C . ALA B 1 439 ? -9.445 16.453 -17.297 1 94.62 439 ALA B C 1
ATOM 7539 O O . ALA B 1 439 ? -10.258 17.016 -18.047 1 94.62 439 ALA B O 1
ATOM 7540 N N . TRP B 1 440 ? -8.445 17.109 -16.688 1 93.62 440 TRP B N 1
ATOM 7541 C CA . TRP B 1 440 ? -8.484 18.562 -16.641 1 93.62 440 TRP B CA 1
ATOM 7542 C C . TRP B 1 440 ? -7.16 19.156 -17.125 1 93.62 440 TRP B C 1
ATOM 7544 O O . TRP B 1 440 ? -6.875 20.328 -16.891 1 93.62 440 TRP B O 1
ATOM 7554 N N . SER B 1 441 ? -6.395 18.312 -17.75 1 92.25 441 SER B N 1
ATOM 7555 C CA . SER B 1 441 ? -5.035 18.672 -18.125 1 92.25 441 SER B CA 1
ATOM 7556 C C . SER B 1 441 ? -5.012 19.391 -19.484 1 92.25 441 SER B C 1
ATOM 7558 O O . SER B 1 441 ? -4.102 20.172 -19.75 1 92.25 441 SER B O 1
ATOM 7560 N N . CYS B 1 442 ? -5.984 19 -20.375 1 92.25 442 CYS B N 1
ATOM 7561 C CA . CYS B 1 442 ? -5.945 19.531 -21.734 1 92.25 442 CYS B CA 1
ATOM 7562 C C . CYS B 1 442 ? -7.23 20.281 -22.062 1 92.25 442 CYS B C 1
ATOM 7564 O O . CYS B 1 442 ? -8.281 20.031 -21.469 1 92.25 442 CYS B O 1
ATOM 7566 N N . ASP B 1 443 ? -7.113 21.234 -23 1 89.31 443 ASP B N 1
ATOM 7567 C CA . ASP B 1 443 ? -8.273 21.984 -23.484 1 89.31 443 ASP B CA 1
ATOM 7568 C C . ASP B 1 443 ? -9.234 21.078 -24.25 1 89.31 443 ASP B C 1
ATOM 7570 O O . ASP B 1 443 ? -8.891 19.938 -24.578 1 89.31 443 ASP B O 1
ATOM 7574 N N . SER B 1 444 ? -10.398 21.516 -24.578 1 86.5 444 SER B N 1
ATOM 7575 C CA . SER B 1 444 ? -11.5 20.734 -25.125 1 86.5 444 SER B CA 1
ATOM 7576 C C . SER B 1 444 ? -11.125 20.094 -26.453 1 86.5 444 SER B C 1
ATOM 7578 O O . SER B 1 444 ? -11.602 19.016 -26.797 1 86.5 444 SER B O 1
ATOM 7580 N N . ASP B 1 445 ? -10.242 20.703 -27.203 1 88.25 445 ASP B N 1
ATOM 7581 C CA . ASP B 1 445 ? -9.914 20.172 -28.531 1 88.25 445 ASP B CA 1
ATOM 7582 C C . ASP B 1 445 ? -8.734 19.203 -28.453 1 88.25 445 ASP B C 1
ATOM 7584 O O . ASP B 1 445 ? -8.305 18.672 -29.484 1 88.25 445 ASP B O 1
ATOM 7588 N N . PHE B 1 446 ? -8.336 18.938 -27.266 1 91.25 446 PHE B N 1
ATOM 7589 C CA . PHE B 1 446 ? -7.16 18.109 -27.094 1 91.25 446 PHE B CA 1
ATOM 7590 C C . PHE B 1 446 ? -7.43 16.984 -26.109 1 91.25 446 PHE B C 1
ATOM 7592 O O . PHE B 1 446 ? -8.312 17.109 -25.25 1 91.25 446 PHE B O 1
ATOM 7599 N N . THR B 1 447 ? -6.68 15.875 -26.266 1 91.12 447 THR B N 1
ATOM 7600 C CA . THR B 1 447 ? -6.738 14.734 -25.359 1 91.12 447 THR B CA 1
ATOM 7601 C C . THR B 1 447 ? -5.355 14.43 -24.797 1 91.12 447 THR B C 1
ATOM 7603 O O . THR B 1 447 ? -4.355 14.508 -25.5 1 91.12 447 THR B O 1
ATOM 7606 N N . LEU B 1 448 ? -5.363 14.164 -23.5 1 94.56 448 LEU B N 1
ATOM 7607 C CA . LEU B 1 448 ? -4.094 13.82 -22.875 1 94.56 448 LEU B CA 1
ATOM 7608 C C . LEU B 1 448 ? -3.631 12.438 -23.312 1 94.56 448 LEU B C 1
ATOM 7610 O O . LEU B 1 448 ? -4.379 11.461 -23.203 1 94.56 448 LEU B O 1
ATOM 7614 N N . ASP B 1 449 ? -2.494 12.375 -23.859 1 93.25 449 ASP B N 1
ATOM 7615 C CA . ASP B 1 449 ? -1.834 11.094 -24.078 1 93.25 449 ASP B CA 1
ATOM 7616 C C . ASP B 1 449 ? -1.279 10.531 -22.766 1 93.25 449 ASP B C 1
ATOM 7618 O O . ASP B 1 449 ? -0.377 11.125 -22.172 1 93.25 449 ASP B O 1
ATOM 7622 N N . PRO B 1 450 ? -1.798 9.422 -22.312 1 94.38 450 PRO B N 1
ATOM 7623 C CA . PRO B 1 450 ? -1.41 8.938 -20.984 1 94.38 450 PRO B CA 1
ATOM 7624 C C . PRO B 1 450 ? 0.035 8.445 -20.938 1 94.38 450 PRO B C 1
ATOM 7626 O O . PRO B 1 450 ? 0.571 8.195 -19.859 1 94.38 450 PRO B O 1
ATOM 7629 N N . VAL B 1 451 ? 0.705 8.359 -22.031 1 91.5 451 VAL B N 1
ATOM 7630 C CA . VAL B 1 451 ? 2.076 7.859 -22.078 1 91.5 451 VAL B CA 1
ATOM 7631 C C . VAL B 1 451 ? 3.053 9.031 -22.078 1 91.5 451 VAL B C 1
ATOM 7633 O O . VAL B 1 451 ? 3.922 9.125 -21.219 1 91.5 451 VAL B O 1
ATOM 7636 N N . THR B 1 452 ? 2.797 9.977 -22.969 1 92.25 452 THR B N 1
ATOM 7637 C CA . THR B 1 452 ? 3.732 11.086 -23.109 1 92.25 452 THR B CA 1
ATOM 7638 C C . THR B 1 452 ? 3.328 12.258 -22.219 1 92.25 452 THR B C 1
ATOM 7640 O O . THR B 1 452 ? 4.117 13.172 -22 1 92.25 452 THR B O 1
ATOM 7643 N N . LEU B 1 453 ? 2.127 12.273 -21.797 1 94.62 453 LEU B N 1
ATOM 7644 C CA . LEU B 1 453 ? 1.516 13.32 -20.984 1 94.62 453 LEU B CA 1
ATOM 7645 C C . LEU B 1 453 ? 1.384 14.617 -21.781 1 94.62 453 LEU B C 1
ATOM 7647 O O . LEU B 1 453 ? 1.328 15.703 -21.188 1 94.62 453 LEU B O 1
ATOM 7651 N N . GLN B 1 454 ? 1.425 14.484 -23.125 1 93.38 454 GLN B N 1
ATOM 7652 C CA . GLN B 1 454 ? 1.169 15.625 -24 1 93.38 454 GLN B CA 1
ATOM 7653 C C . GLN B 1 454 ? -0.315 15.734 -24.344 1 93.38 454 GLN B C 1
ATOM 7655 O O . GLN B 1 454 ? -1.024 14.727 -24.391 1 93.38 454 GLN B O 1
ATOM 7660 N N . CYS B 1 455 ? -0.723 16.891 -24.484 1 93.31 455 CYS B N 1
ATOM 7661 C CA . CYS B 1 455 ? -2.059 17.125 -25.031 1 93.31 455 CYS B CA 1
ATOM 7662 C C . CYS B 1 455 ? -2.043 17.047 -26.562 1 93.31 455 CYS B C 1
ATOM 7664 O O . CYS B 1 455 ? -1.457 17.922 -27.219 1 93.31 455 CYS B O 1
ATOM 7666 N N . VAL B 1 456 ? -2.756 16.094 -27.094 1 91.19 456 VAL B N 1
ATOM 7667 C CA . VAL B 1 456 ? -2.732 15.875 -28.531 1 91.19 456 VAL B CA 1
ATOM 7668 C C . VAL B 1 456 ? -4.066 16.297 -29.141 1 91.19 456 VAL B C 1
ATOM 7670 O O . VAL B 1 456 ? -5.121 16.125 -28.531 1 91.19 456 VAL B O 1
ATOM 7673 N N . CYS B 1 457 ? -3.979 16.844 -30.344 1 89.44 457 CYS B N 1
ATOM 7674 C CA . CYS B 1 457 ? -5.164 17.344 -31.016 1 89.44 457 CYS B CA 1
ATOM 7675 C C . CYS B 1 457 ? -6.121 16.219 -31.359 1 89.44 457 CYS B C 1
ATOM 7677 O O . CYS B 1 457 ? -5.719 15.219 -31.969 1 89.44 457 CYS B O 1
ATOM 7679 N N . THR B 1 458 ? -7.371 16.406 -31.016 1 88 458 THR B N 1
ATOM 7680 C CA . THR B 1 458 ? -8.359 15.367 -31.297 1 88 458 THR B CA 1
ATOM 7681 C C . THR B 1 458 ? -9.594 15.961 -31.969 1 88 458 THR B C 1
ATOM 7683 O O . THR B 1 458 ? -10.656 15.328 -32 1 88 458 THR B O 1
ATOM 7686 N N . ALA B 1 459 ? -9.5 17.109 -32.344 1 84.81 459 ALA B N 1
ATOM 7687 C CA . ALA B 1 459 ? -10.602 17.766 -33.062 1 84.81 459 ALA B CA 1
ATOM 7688 C C . ALA B 1 459 ? -10.148 18.312 -34.406 1 84.81 459 ALA B C 1
ATOM 7690 O O . ALA B 1 459 ? -8.961 18.562 -34.625 1 84.81 459 ALA B O 1
ATOM 7691 N N . ALA B 1 460 ? -11.125 18.438 -35.281 1 78 460 ALA B N 1
ATOM 7692 C CA . ALA B 1 460 ? -10.828 18.969 -36.625 1 78 460 ALA B CA 1
ATOM 7693 C C . ALA B 1 460 ? -10.289 20.391 -36.531 1 78 460 ALA B C 1
ATOM 7695 O O . ALA B 1 460 ? -9.422 20.781 -37.312 1 78 460 ALA B O 1
ATOM 7696 N N . SER B 1 461 ? -10.789 21.109 -35.594 1 77.75 461 SER B N 1
ATOM 7697 C CA . SER B 1 461 ? -10.453 22.516 -35.438 1 77.75 461 SER B CA 1
ATOM 7698 C C . SER B 1 461 ? -8.961 22.719 -35.188 1 77.75 461 SER B C 1
ATOM 7700 O O . SER B 1 461 ? -8.375 23.703 -35.625 1 77.75 461 SER B O 1
ATOM 7702 N N . CYS B 1 462 ? -8.359 21.719 -34.531 1 76.12 462 CYS B N 1
ATOM 7703 C CA . CYS B 1 462 ? -6.957 21.891 -34.188 1 76.12 462 CYS B CA 1
ATOM 7704 C C . CYS B 1 462 ? -6.055 21.219 -35.219 1 76.12 462 CYS B C 1
ATOM 7706 O O . CYS B 1 462 ? -4.848 21.469 -35.25 1 76.12 462 CYS B O 1
ATOM 7708 N N . MET B 1 463 ? -6.625 20.359 -36 1 74.06 463 MET B N 1
ATOM 7709 C CA . MET B 1 463 ? -5.812 19.688 -37 1 74.06 463 MET B CA 1
ATOM 7710 C C . MET B 1 463 ? -5.555 20.609 -38.188 1 74.06 463 MET B C 1
ATOM 7712 O O . MET B 1 463 ? -4.516 20.516 -38.844 1 74.06 463 MET B O 1
ATOM 7716 N N . GLU B 1 464 ? -6.523 21.422 -38.719 1 62.06 464 GLU B N 1
ATOM 7717 C CA . GLU B 1 464 ? -6.383 22.344 -39.844 1 62.06 464 GLU B CA 1
ATOM 7718 C C . GLU B 1 464 ? -5.359 23.438 -39.562 1 62.06 464 GLU B C 1
ATOM 7720 O O . GLU B 1 464 ? -4.609 23.844 -40.438 1 62.06 464 GLU B O 1
ATOM 7725 N N . LYS B 1 465 ? -5.375 23.969 -38.531 1 52.59 465 LYS B N 1
ATOM 7726 C CA . LYS B 1 465 ? -4.492 25.094 -38.219 1 52.59 465 LYS B CA 1
ATOM 7727 C C . LYS B 1 465 ? -3.035 24.641 -38.156 1 52.59 465 LYS B C 1
ATOM 7729 O O . LYS B 1 465 ? -2.121 25.453 -38.25 1 52.59 465 LYS B O 1
ATOM 7734 N N . GLY B 1 466 ? -2.826 23.469 -38 1 48.66 466 GLY B N 1
ATOM 7735 C CA . GLY B 1 466 ? -1.483 22.922 -37.938 1 48.66 466 GLY B CA 1
ATOM 7736 C C . GLY B 1 466 ? -0.858 22.641 -39.281 1 48.66 466 GLY B C 1
ATOM 7737 O O . GLY B 1 466 ? 0.237 22.078 -39.375 1 48.66 466 GLY B O 1
ATOM 7738 N N . GLY B 1 467 ? -1.524 22.906 -40.438 1 40.25 467 GLY B N 1
ATOM 7739 C CA . GLY B 1 467 ? -0.941 22.672 -41.75 1 40.25 467 GLY B CA 1
ATOM 7740 C C . GLY B 1 467 ? 0.249 23.578 -42.031 1 40.25 467 GLY B C 1
ATOM 7741 O O . GLY B 1 467 ? 0.884 23.453 -43.094 1 40.25 467 GLY B O 1
ATOM 7742 N N . GLU B 1 468 ? 0.329 24.859 -41.781 1 36.44 468 GLU B N 1
ATOM 7743 C CA . GLU B 1 468 ? 1.567 25.328 -42.375 1 36.44 468 GLU B CA 1
ATOM 7744 C C . GLU B 1 468 ? 2.76 24.5 -41.938 1 36.44 468 GLU B C 1
ATOM 7746 O O . GLU B 1 468 ? 3.576 24.062 -42.75 1 36.44 468 GLU B O 1
ATOM 7751 N N . LYS B 1 469 ? 3.705 25.047 -40.938 1 32.5 469 LYS B N 1
ATOM 7752 C CA . LYS B 1 469 ? 4.969 24.391 -40.625 1 32.5 469 LYS B CA 1
ATOM 7753 C C . LYS B 1 469 ? 4.73 23.062 -39.906 1 32.5 469 LYS B C 1
ATOM 7755 O O . LYS B 1 469 ? 4.648 23.016 -38.688 1 32.5 469 LYS B O 1
ATOM 7760 N N . GLY B 1 470 ? 3.77 22.328 -40.312 1 31.42 470 GLY B N 1
ATOM 7761 C CA . GLY B 1 470 ? 3.691 21.016 -39.688 1 31.42 470 GLY B CA 1
ATOM 7762 C C . GLY B 1 470 ? 5.039 20.328 -39.562 1 31.42 470 GLY B C 1
ATOM 7763 O O . GLY B 1 470 ? 5.66 19.969 -40.562 1 31.42 470 GLY B O 1
ATOM 7764 N N . GLY B 1 471 ? 5.887 20.859 -38.781 1 28.64 471 GLY B N 1
ATOM 7765 C CA . GLY B 1 471 ? 7.043 20.031 -38.5 1 28.64 471 GLY B CA 1
ATOM 7766 C C . GLY B 1 471 ? 6.711 18.547 -38.406 1 28.64 471 GLY B C 1
ATOM 7767 O O . GLY B 1 471 ? 5.566 18.188 -38.156 1 28.64 471 GLY B O 1
ATOM 7768 N N . LYS B 1 472 ? 7.469 17.75 -39.312 1 27.23 472 LYS B N 1
ATOM 7769 C CA . LYS B 1 472 ? 7.582 16.297 -39.312 1 27.23 472 LYS B CA 1
ATOM 7770 C C . LYS B 1 472 ? 7.492 15.75 -37.875 1 27.23 472 LYS B C 1
ATOM 7772 O O . LYS B 1 472 ? 8.406 15.938 -37.094 1 27.23 472 LYS B O 1
ATOM 7777 N N . VAL B 1 473 ? 6.422 15.93 -37.312 1 27.14 473 VAL B N 1
ATOM 7778 C CA . VAL B 1 473 ? 6.414 15.023 -36.156 1 27.14 473 VAL B CA 1
ATOM 7779 C C . VAL B 1 473 ? 6.922 13.648 -36.594 1 27.14 473 VAL B C 1
ATOM 7781 O O . VAL B 1 473 ? 6.438 13.078 -37.562 1 27.14 473 VAL B O 1
ATOM 7784 N N . LEU B 1 474 ? 8.32 13.492 -36.562 1 27.55 474 LEU B N 1
ATOM 7785 C CA . LEU B 1 474 ? 8.898 12.156 -36.625 1 27.55 474 LEU B CA 1
ATOM 7786 C C . LEU B 1 474 ? 7.902 11.109 -36.125 1 27.55 474 LEU B C 1
ATOM 7788 O O . LEU B 1 474 ? 7.449 11.156 -35 1 27.55 474 LEU B O 1
ATOM 7792 N N . GLY B 1 475 ? 7.043 10.734 -36.969 1 23.59 475 GLY B N 1
ATOM 7793 C CA . GLY B 1 475 ? 6.223 9.547 -36.812 1 23.59 475 GLY B CA 1
ATOM 7794 C C . GLY B 1 475 ? 6.891 8.484 -35.938 1 23.59 475 GLY B C 1
ATOM 7795 O O . GLY B 1 475 ? 8.102 8.516 -35.75 1 23.59 475 GLY B O 1
ATOM 7796 N N . ALA B 1 476 ? 6.102 7.672 -35.312 1 28.14 476 ALA B N 1
ATOM 7797 C CA . ALA B 1 476 ? 6.539 6.531 -34.5 1 28.14 476 ALA B CA 1
ATOM 7798 C C . ALA B 1 476 ? 7.66 5.766 -35.219 1 28.14 476 ALA B C 1
ATOM 7800 O O . ALA B 1 476 ? 8.18 4.785 -34.688 1 28.14 476 ALA B O 1
ATOM 7801 N N . SER B 1 477 ? 7.883 6.09 -36.625 1 25.91 477 SER B N 1
ATOM 7802 C CA . SER B 1 477 ? 8.812 5.105 -37.156 1 25.91 477 SER B CA 1
ATOM 7803 C C . SER B 1 477 ? 10.219 5.316 -36.594 1 25.91 477 SER B C 1
ATOM 7805 O O . SER B 1 477 ? 11.07 4.422 -36.688 1 25.91 477 SER B O 1
ATOM 7807 N N . GLY B 1 478 ? 10.703 6.555 -36.719 1 25.11 478 GLY B N 1
ATOM 7808 C CA . GLY B 1 478 ? 12.148 6.688 -36.625 1 25.11 478 GLY B CA 1
ATOM 7809 C C . GLY B 1 478 ? 12.688 6.359 -35.25 1 25.11 478 GLY B C 1
ATOM 7810 O O . GLY B 1 478 ? 13.852 6.637 -34.938 1 25.11 478 GLY B O 1
ATOM 7811 N N . ILE B 1 479 ? 11.898 6.477 -34.281 1 25.31 479 ILE B N 1
ATOM 7812 C CA . ILE B 1 479 ? 12.68 6.043 -33.125 1 25.31 479 ILE B CA 1
ATOM 7813 C C . ILE B 1 479 ? 13.148 4.605 -33.312 1 25.31 479 ILE B C 1
ATOM 7815 O O . ILE B 1 479 ? 12.422 3.658 -33 1 25.31 479 ILE B O 1
ATOM 7819 N N . ALA B 1 480 ? 13.523 4.207 -34.594 1 24.88 480 ALA B N 1
ATOM 7820 C CA . ALA B 1 480 ? 14.219 2.928 -34.688 1 24.88 480 ALA B CA 1
ATOM 7821 C C . ALA B 1 480 ? 15.234 2.764 -33.562 1 24.88 480 ALA B C 1
ATOM 7823 O O . ALA B 1 480 ? 15.328 1.696 -32.938 1 24.88 480 ALA B O 1
ATOM 7824 N N . GLY B 1 481 ? 16.422 3.453 -33.812 1 23.55 481 GLY B N 1
ATOM 7825 C CA . GLY B 1 481 ? 17.719 2.982 -33.375 1 23.55 481 GLY B CA 1
ATOM 7826 C C . GLY B 1 481 ? 17.875 3.012 -31.859 1 23.55 481 GLY B C 1
ATOM 7827 O O . GLY B 1 481 ? 18.812 2.43 -31.312 1 23.55 481 GLY B O 1
ATOM 7828 N N . VAL B 1 482 ? 17.578 4.191 -31.266 1 23.95 482 VAL B N 1
ATOM 7829 C CA . VAL B 1 482 ? 18.188 3.943 -29.969 1 23.95 482 VAL B CA 1
ATOM 7830 C C . VAL B 1 482 ? 17.406 2.861 -29.234 1 23.95 482 VAL B C 1
ATOM 7832 O O . VAL B 1 482 ? 16.234 3.066 -28.875 1 23.95 482 VAL B O 1
ATOM 7835 N N . ALA B 1 483 ? 17.469 1.578 -29.641 1 23.59 483 ALA B N 1
ATOM 7836 C CA . ALA B 1 483 ? 17.172 0.426 -28.797 1 23.59 483 ALA B CA 1
ATOM 7837 C C . ALA B 1 483 ? 17.328 0.77 -27.312 1 23.59 483 ALA B C 1
ATOM 7839 O O . ALA B 1 483 ? 18.438 0.704 -26.766 1 23.59 483 ALA B O 1
ATOM 7840 N N . ILE B 1 484 ? 16.938 1.911 -26.922 1 25.59 484 ILE B N 1
ATOM 7841 C CA . ILE B 1 484 ? 17.031 1.771 -25.469 1 25.59 484 ILE B CA 1
ATOM 7842 C C . ILE B 1 484 ? 16.219 0.559 -25.016 1 25.59 484 ILE B C 1
ATOM 7844 O O . ILE B 1 484 ? 15.047 0.423 -25.375 1 25.59 484 ILE B O 1
ATOM 7848 N N . PRO B 1 485 ? 16.859 -0.602 -24.812 1 25.81 485 PRO B N 1
ATOM 7849 C CA . PRO B 1 485 ? 16.125 -1.778 -24.328 1 25.81 485 PRO B CA 1
ATOM 7850 C C . PRO B 1 485 ? 14.906 -1.413 -23.484 1 25.81 485 PRO B C 1
ATOM 7852 O O . PRO B 1 485 ? 15.039 -0.696 -22.484 1 25.81 485 PRO B O 1
ATOM 7855 N N . SER B 1 486 ? 13.836 -1.122 -24.125 1 27.12 486 SER B N 1
ATOM 7856 C CA . SER B 1 486 ? 12.484 -0.871 -23.641 1 27.12 486 SER B CA 1
ATOM 7857 C C . SER B 1 486 ? 12.156 -1.763 -22.453 1 27.12 486 SER B C 1
ATOM 7859 O O . SER B 1 486 ? 11.039 -1.723 -21.922 1 27.12 486 SER B O 1
ATOM 7861 N N . PHE B 1 487 ? 12.906 -2.852 -22.422 1 25.84 487 PHE B N 1
ATOM 7862 C CA . PHE B 1 487 ? 12.57 -3.635 -21.234 1 25.84 487 PHE B CA 1
ATOM 7863 C C . PHE B 1 487 ? 12.562 -2.76 -20 1 25.84 487 PHE B C 1
ATOM 7865 O O . PHE B 1 487 ? 12.211 -3.221 -18.906 1 25.84 487 PHE B O 1
ATOM 7872 N N . PHE B 1 488 ? 13.398 -1.664 -20.109 1 27.56 488 PHE B N 1
ATOM 7873 C CA . PHE B 1 488 ? 13.711 -0.967 -18.875 1 27.56 488 PHE B CA 1
ATOM 7874 C C . PHE B 1 488 ? 12.555 -0.052 -18.469 1 27.56 488 PHE B C 1
ATOM 7876 O O . PHE B 1 488 ? 12.656 0.673 -17.469 1 27.56 488 PHE B O 1
ATOM 7883 N N . VAL B 1 489 ? 11.68 0.246 -19.438 1 27.86 489 VAL B N 1
ATOM 7884 C CA . VAL B 1 489 ? 10.859 1.34 -18.938 1 27.86 489 VAL B CA 1
ATOM 7885 C C . VAL B 1 489 ? 9.914 0.823 -17.844 1 27.86 489 VAL B C 1
ATOM 7887 O O . VAL B 1 489 ? 9.625 1.53 -16.875 1 27.86 489 VAL B O 1
ATOM 7890 N N . GLY B 1 490 ? 9.289 -0.333 -18.172 1 27.11 490 GLY B N 1
ATOM 7891 C CA . GLY B 1 490 ? 8.344 -0.745 -17.156 1 27.11 490 GLY B CA 1
ATOM 7892 C C . GLY B 1 490 ? 9 -1.056 -15.82 1 27.11 490 GLY B C 1
ATOM 7893 O O . GLY B 1 490 ? 8.43 -0.793 -14.766 1 27.11 490 GLY B O 1
ATOM 7894 N N . ALA B 1 491 ? 10.141 -1.857 -15.953 1 27.88 491 ALA B N 1
ATOM 7895 C CA . ALA B 1 491 ? 10.906 -2.15 -14.742 1 27.88 491 ALA B CA 1
ATOM 7896 C C . ALA B 1 491 ? 11.586 -0.895 -14.211 1 27.88 491 ALA B C 1
ATOM 7898 O O . ALA B 1 491 ? 11.969 -0.84 -13.039 1 27.88 491 ALA B O 1
ATOM 7899 N N . ILE B 1 492 ? 12.047 -0.014 -15.117 1 28.11 492 ILE B N 1
ATOM 7900 C CA . ILE B 1 492 ? 12.773 1.171 -14.664 1 28.11 492 ILE B CA 1
ATOM 7901 C C . ILE B 1 492 ? 11.805 2.129 -13.969 1 28.11 492 ILE B C 1
ATOM 7903 O O . ILE B 1 492 ? 12.164 2.791 -12.992 1 28.11 492 ILE B O 1
ATOM 7907 N N . LEU B 1 493 ? 10.625 2.176 -14.523 1 27.81 493 LEU B N 1
ATOM 7908 C CA . LEU B 1 493 ? 9.797 3.148 -13.812 1 27.81 493 LEU B CA 1
ATOM 7909 C C . LEU B 1 493 ? 9.562 2.719 -12.367 1 27.81 493 LEU B C 1
ATOM 7911 O O . LEU B 1 493 ? 9.422 3.564 -11.484 1 27.81 493 LEU B O 1
ATOM 7915 N N . ALA B 1 494 ? 9.398 1.392 -12.234 1 27.11 494 ALA B N 1
ATOM 7916 C CA . ALA B 1 494 ? 9.281 0.992 -10.828 1 27.11 494 ALA B CA 1
ATOM 7917 C C . ALA B 1 494 ? 10.617 1.119 -10.109 1 27.11 494 ALA B C 1
ATOM 7919 O O . ALA B 1 494 ? 10.664 1.298 -8.891 1 27.11 494 ALA B O 1
ATOM 7920 N N . ALA B 1 495 ? 11.758 0.742 -10.812 1 27.89 495 ALA B N 1
ATOM 7921 C CA . ALA B 1 495 ? 13.055 0.842 -10.156 1 27.89 495 ALA B CA 1
ATOM 7922 C C . ALA B 1 495 ? 13.398 2.293 -9.828 1 27.89 495 ALA B C 1
ATOM 7924 O O . ALA B 1 495 ? 14.188 2.564 -8.922 1 27.89 495 ALA B O 1
ATOM 7925 N N . CYS B 1 496 ? 13.164 3.176 -10.797 1 28.14 496 CYS B N 1
ATOM 7926 C CA . CYS B 1 496 ? 13.492 4.547 -10.43 1 28.14 496 CYS B CA 1
ATOM 7927 C C . CYS B 1 496 ? 12.758 4.961 -9.164 1 28.14 496 CYS B C 1
ATOM 7929 O O . CYS B 1 496 ? 13.062 6 -8.57 1 28.14 496 CYS B O 1
ATOM 7931 N N . ILE B 1 497 ? 11.672 4.234 -9.016 1 27.84 497 ILE B N 1
ATOM 7932 C CA . ILE B 1 497 ? 11 4.703 -7.816 1 27.84 497 ILE B CA 1
ATOM 7933 C C . ILE B 1 497 ? 11.773 4.262 -6.578 1 27.84 497 ILE B C 1
ATOM 7935 O O . ILE B 1 497 ? 11.75 4.934 -5.547 1 27.84 497 ILE B O 1
ATOM 7939 N N . ALA B 1 498 ? 12.445 3.039 -6.75 1 27.41 498 ALA B N 1
ATOM 7940 C CA . ALA B 1 498 ? 13.117 2.635 -5.516 1 27.41 498 ALA B CA 1
ATOM 7941 C C . ALA B 1 498 ? 14.305 3.543 -5.215 1 27.41 498 ALA B C 1
ATOM 7943 O O . ALA B 1 498 ? 14.703 3.689 -4.055 1 27.41 498 ALA B O 1
ATOM 7944 N N . VAL B 1 499 ? 15.148 3.773 -6.301 1 26.95 499 VAL B N 1
ATOM 7945 C CA . VAL B 1 499 ? 16.328 4.547 -5.941 1 26.95 499 VAL B CA 1
ATOM 7946 C C . VAL B 1 499 ? 15.914 5.871 -5.312 1 26.95 499 VAL B C 1
ATOM 7948 O O . VAL B 1 499 ? 16.672 6.473 -4.555 1 26.95 499 VAL B O 1
ATOM 7951 N N . ILE B 1 500 ? 14.883 6.34 -5.926 1 27.06 500 ILE B N 1
ATOM 7952 C CA . ILE B 1 500 ? 14.602 7.656 -5.359 1 27.06 500 ILE B CA 1
ATOM 7953 C C . ILE B 1 500 ? 14.219 7.516 -3.891 1 27.06 500 ILE B C 1
ATOM 7955 O O . ILE B 1 500 ? 14.195 8.5 -3.15 1 27.06 500 ILE B O 1
ATOM 7959 N N . ALA B 1 501 ? 13.734 6.297 -3.625 1 27.22 501 ALA B N 1
ATOM 7960 C CA . ALA B 1 501 ? 13.266 6.328 -2.242 1 27.22 501 ALA B CA 1
ATOM 7961 C C . ALA B 1 501 ? 14.43 6.488 -1.272 1 27.22 501 ALA B C 1
ATOM 7963 O O . ALA B 1 501 ? 14.227 6.699 -0.075 1 27.22 501 ALA B O 1
ATOM 7964 N N . LEU B 1 502 ? 15.586 5.785 -1.612 1 26.19 502 LEU B N 1
ATOM 7965 C CA . LEU B 1 502 ? 16.516 5.852 -0.487 1 26.19 502 LEU B CA 1
ATOM 7966 C C . LEU B 1 502 ? 16.875 7.297 -0.171 1 26.19 502 LEU B C 1
ATOM 7968 O O . LEU B 1 502 ? 16.984 7.676 0.998 1 26.19 502 LEU B O 1
ATOM 7972 N N . GLY B 1 503 ? 17.875 7.844 -1.044 1 24.66 503 GLY B N 1
ATOM 7973 C CA . GLY B 1 503 ? 18.562 9.016 -0.517 1 24.66 503 GLY B CA 1
ATOM 7974 C C . GLY B 1 503 ? 17.656 10.211 -0.35 1 24.66 503 GLY B C 1
ATOM 7975 O O . GLY B 1 503 ? 17.906 11.086 0.478 1 24.66 503 GLY B O 1
ATOM 7976 N N . TRP B 1 504 ? 16.984 10.516 -1.548 1 25.92 504 TRP B N 1
ATOM 7977 C CA . TRP B 1 504 ? 16.359 11.828 -1.433 1 25.92 504 TRP B CA 1
ATOM 7978 C C . TRP B 1 504 ? 15.164 11.781 -0.478 1 25.92 504 TRP B C 1
ATOM 7980 O O . TRP B 1 504 ? 14.008 11.75 -0.913 1 25.92 504 TRP B O 1
ATOM 7990 N N . TYR B 1 505 ? 15.094 10.844 0.411 1 27.33 505 TYR B N 1
ATOM 7991 C CA . TYR B 1 505 ? 14.078 10.836 1.46 1 27.33 505 TYR B CA 1
ATOM 7992 C C . TYR B 1 505 ? 13.859 12.242 2.008 1 27.33 505 TYR B C 1
ATOM 7994 O O . TYR B 1 505 ? 13.055 12.438 2.922 1 27.33 505 TYR B O 1
ATOM 8002 N N . PHE B 1 506 ? 14.938 12.992 2.158 1 25 506 PHE B N 1
ATOM 8003 C CA . PHE B 1 506 ? 14.961 13.93 3.275 1 25 506 PHE B CA 1
ATOM 8004 C C . PHE B 1 506 ? 13.992 15.086 3.035 1 25 506 PHE B C 1
ATOM 8006 O O . PHE B 1 506 ? 13.664 15.82 3.963 1 25 506 PHE B O 1
ATOM 8013 N N . ARG B 1 507 ? 14.125 15.812 1.85 1 25.66 507 ARG B N 1
ATOM 8014 C CA . ARG B 1 507 ? 13.531 17.078 2.273 1 25.66 507 ARG B CA 1
ATOM 8015 C C . ARG B 1 507 ? 12.055 16.891 2.627 1 25.66 507 ARG B C 1
ATOM 8017 O O . ARG B 1 507 ? 11.477 15.844 2.361 1 25.66 507 ARG B O 1
ATOM 8024 N N . TRP B 1 508 ? 11.148 18.016 2.381 1 27.14 508 TRP B N 1
ATOM 8025 C CA . TRP B 1 508 ? 9.773 18.234 2.809 1 27.14 508 TRP B CA 1
ATOM 8026 C C . TRP B 1 508 ? 8.844 17.156 2.252 1 27.14 508 TRP B C 1
ATOM 8028 O O . TRP B 1 508 ? 9.156 16.531 1.244 1 27.14 508 TRP B O 1
ATOM 8038 N N . GLY B 1 509 ? 7.859 16.547 3.061 1 28.17 509 GLY B N 1
ATOM 8039 C CA . GLY B 1 509 ? 6.652 15.805 2.736 1 28.17 509 GLY B CA 1
ATOM 8040 C C . GLY B 1 509 ? 6.152 16.062 1.327 1 28.17 509 GLY B C 1
ATOM 8041 O O . GLY B 1 509 ? 5.438 15.234 0.756 1 28.17 509 GLY B O 1
ATOM 8042 N N . ALA B 1 510 ? 6.004 17.281 0.846 1 25.53 510 ALA B N 1
ATOM 8043 C CA . ALA B 1 510 ? 5.398 17.672 -0.424 1 25.53 510 ALA B CA 1
ATOM 8044 C C . ALA B 1 510 ? 6.281 17.266 -1.601 1 25.53 510 ALA B C 1
ATOM 8046 O O . ALA B 1 510 ? 5.812 17.203 -2.742 1 25.53 510 ALA B O 1
ATOM 8047 N N . SER B 1 511 ? 7.582 17.281 -1.464 1 25.95 511 SER B N 1
ATOM 8048 C CA . SER B 1 511 ? 8.43 17.281 -2.648 1 25.95 511 SER B CA 1
ATOM 8049 C C . SER B 1 511 ? 8.508 15.883 -3.26 1 25.95 511 SER B C 1
ATOM 8051 O O . SER B 1 511 ? 9.312 15.633 -4.164 1 25.95 511 SER B O 1
ATOM 8053 N N . ASP B 1 512 ? 8.055 14.914 -2.549 1 29.86 512 ASP B N 1
ATOM 8054 C CA . ASP B 1 512 ? 8.32 13.602 -3.121 1 29.86 512 ASP B CA 1
ATOM 8055 C C . ASP B 1 512 ? 7.609 13.438 -4.465 1 29.86 512 ASP B C 1
ATOM 8057 O O . ASP B 1 512 ? 7.492 12.32 -4.977 1 29.86 512 ASP B O 1
ATOM 8061 N N . ILE B 1 513 ? 6.992 14.461 -4.863 1 27.12 513 ILE B N 1
ATOM 8062 C CA . ILE B 1 513 ? 6.215 14.32 -6.09 1 27.12 513 ILE B CA 1
ATOM 8063 C C . ILE B 1 513 ? 7.156 14.188 -7.285 1 27.12 513 ILE B C 1
ATOM 8065 O O . ILE B 1 513 ? 6.707 14.117 -8.43 1 27.12 513 ILE B O 1
ATOM 8069 N N . LEU B 1 514 ? 8.461 14.531 -7.102 1 24.88 514 LEU B N 1
ATOM 8070 C CA . LEU B 1 514 ? 9.102 14.672 -8.406 1 24.88 514 LEU B CA 1
ATOM 8071 C C . LEU B 1 514 ? 9.352 13.305 -9.039 1 24.88 514 LEU B C 1
ATOM 8073 O O . LEU B 1 514 ? 10.133 12.508 -8.508 1 24.88 514 LEU B O 1
ATOM 8077 N N . VAL B 1 515 ? 8.422 12.867 -9.641 1 24.66 515 VAL B N 1
ATOM 8078 C CA . VAL B 1 515 ? 8.516 11.758 -10.578 1 24.66 515 VAL B CA 1
ATOM 8079 C C . VAL B 1 515 ? 9.664 12.008 -11.555 1 24.66 515 VAL B C 1
ATOM 8081 O O . VAL B 1 515 ? 9.766 13.078 -12.156 1 24.66 515 VAL B O 1
ATOM 8084 N N . GLN B 1 516 ? 10.875 11.531 -11.258 1 22.53 516 GLN B N 1
ATOM 8085 C CA . GLN B 1 516 ? 11.812 11.648 -12.367 1 22.53 516 GLN B CA 1
ATOM 8086 C C . GLN B 1 516 ? 11.141 11.328 -13.695 1 22.53 516 GLN B C 1
ATOM 8088 O O . GLN B 1 516 ? 10.359 10.383 -13.789 1 22.53 516 GLN B O 1
ATOM 8093 N N . PRO B 1 517 ? 11.086 12.406 -14.555 1 21.31 517 PRO B N 1
ATOM 8094 C CA . PRO B 1 517 ? 10.531 12.172 -15.891 1 21.31 517 PRO B CA 1
ATOM 8095 C C . PRO B 1 517 ? 11.016 10.867 -16.516 1 21.31 517 PRO B C 1
ATOM 8097 O O . PRO B 1 517 ? 12.055 10.336 -16.109 1 21.31 517 PRO B O 1
ATOM 8100 N N . ALA B 1 518 ? 10.422 10.523 -17.641 1 19.89 518 ALA B N 1
ATOM 8101 C CA . ALA B 1 518 ? 10.703 9.461 -18.594 1 19.89 518 ALA B CA 1
ATOM 8102 C C . ALA B 1 518 ? 12.156 9.508 -19.062 1 19.89 518 ALA B C 1
ATOM 8104 O O . ALA B 1 518 ? 12.672 10.578 -19.391 1 19.89 518 ALA B O 1
#

Solvent-accessible surface area (backbone atoms only — not comparable to full-atom values): 55361 Å² total; per-residue (Å²): 137,85,77,84,77,82,81,82,80,81,78,86,76,76,79,70,67,69,67,62,58,63,60,54,61,61,59,60,63,60,64,77,70,64,67,66,67,65,67,58,60,72,39,85,63,33,38,35,38,42,28,23,24,30,37,27,30,26,72,49,77,62,56,44,62,79,68,28,51,90,43,60,56,50,33,56,36,70,58,9,39,48,32,24,24,46,44,15,36,52,49,38,49,60,51,33,63,47,81,91,65,40,72,66,74,59,44,44,52,46,82,72,38,43,46,36,39,23,44,68,42,62,32,18,42,33,22,44,52,21,23,47,44,24,45,17,62,38,70,78,76,33,65,78,56,68,43,35,35,48,63,91,70,28,70,62,49,37,43,44,67,37,52,53,41,31,44,52,71,75,60,40,57,64,51,43,56,70,44,38,31,52,56,41,56,73,68,46,52,69,70,58,52,44,53,32,23,47,74,63,64,30,40,79,80,44,62,49,77,84,42,44,38,60,34,41,41,52,51,25,46,39,43,55,26,27,33,32,71,50,60,30,77,79,36,62,62,46,56,73,42,36,66,54,28,43,53,47,42,27,49,54,38,38,72,59,34,49,60,46,88,86,37,65,64,35,38,31,18,17,30,74,12,45,48,42,53,50,47,54,49,48,52,51,51,35,38,75,69,69,73,42,75,49,43,31,42,38,37,23,27,35,51,58,32,46,25,15,36,27,22,40,55,69,36,75,45,72,69,36,32,50,47,57,52,34,23,30,38,40,40,32,36,32,37,30,66,73,74,70,43,53,30,36,33,48,49,34,28,35,34,46,62,35,55,92,59,70,25,47,62,47,75,59,88,68,74,36,54,26,15,48,98,87,67,50,74,44,76,32,65,94,20,33,41,46,38,69,23,41,50,46,33,52,55,69,42,49,41,74,32,90,58,20,59,64,44,63,51,71,72,63,48,57,69,41,62,59,73,90,57,67,89,61,84,75,48,60,62,26,49,45,49,36,70,75,28,54,87,72,60,38,59,92,52,30,40,39,31,76,78,80,66,41,43,39,49,54,33,72,79,55,54,63,71,47,61,75,86,51,68,76,67,76,52,86,66,69,74,58,70,81,67,58,70,63,73,41,51,71,48,35,57,56,46,55,47,52,61,46,51,62,71,69,57,31,72,65,90,54,61,74,54,65,57,75,76,134,141,83,87,87,88,83,76,87,78,79,84,82,90,86,72,72,75,65,61,66,60,60,58,56,55,54,57,62,60,59,60,78,68,64,66,65,66,62,68,57,59,71,37,85,63,33,39,35,38,41,27,23,24,30,36,27,30,25,72,48,75,62,57,44,64,79,68,29,50,91,44,61,56,51,33,54,36,71,58,8,39,48,33,24,22,46,46,15,36,52,48,38,51,61,52,34,64,47,79,90,65,38,71,67,73,59,44,44,51,48,81,73,39,44,47,36,39,24,43,68,42,62,33,17,41,32,23,43,51,23,23,47,44,24,46,17,60,39,69,78,76,35,66,77,56,69,44,36,35,49,62,91,72,29,69,61,49,36,44,46,68,36,52,52,40,34,45,51,70,76,60,39,57,62,52,44,57,70,45,38,31,51,55,41,56,74,67,46,52,69,69,59,52,45,52,33,24,46,73,62,61,31,39,76,78,42,62,49,76,84,43,43,38,60,33,41,39,50,51,26,46,39,43,54,26,26,32,31,70,49,61,31,76,79,35,63,63,44,56,73,42,35,67,52,28,42,53,46,40,27,50,55,39,38,73,58,32,50,59,46,87,87,38,65,64,37,38,31,19,17,32,73,13,45,53,41,52,50,47,55,50,49,54,50,51,36,39,76,70,71,74,44,74,48,43,31,41,38,37,22,27,36,50,57,32,47,24,15,36,28,21,39,54,69,37,74,46,72,68,34,30,48,46,58,54,35,24,33,39,39,39,32,37,32,37,29,65,73,74,70,43,52,29,35,33,48,47,34,28,34,34,46,62,34,55,92,60,68,25,48,62,46,75,59,87,68,74,36,53,26,15,47,98,88,66,49,72,42,77,33,65,93,21,34,42,46,40,68,23,40,50,48,33,52,55,69,41,49,43,73,34,92,58,21,57,64,44,64,52,72,72,63,48,57,67,40,60,59,71,91,55,66,88,61,85,76,50,61,62,27,49,47,50,35,72,75,28,53,88,73,60,40,60,92,52,30,39,39,31,78,78,80,66,41,42,38,50,54,31,70,80,54,54,62,72,46,58,77,85,52,66,76,68,76,50,87,64,68,76,56,70,79,66,59,70,62,74,41,51,72,48,34,58,57,44,54,49,51,60,46,52,62,73,72,57,29,67,68,89,54,61,74,58,66,58,77,76,135

Organism: Trypanosoma cruzi (strain CL Brener) (NCBI:txid353153)

Sequence (1036 aa):
MYFFLLKEGQTTAGGVYLRARYVAVWLFFLLLVHVGSGNAAVTLRLVQLVHRHGSRSALVHHNQTQICGDVPCGQLNSHGKDMLIKVGTFLRERYNSDPTNPFFPSESYDVEVSYTRSTDVPRTLQSAVGLLYGLFPNRSAAFPVIHTVIRGTDWLLNGGLSPFATVFYLLDDAWKRDVGNKEVDKIIDFSTLQAIAKEAFSEGYCADPANRWDCAYVLFDIGAALQADGRIESLKLLKANLERLRSFSRFYYSSQYAYNSSDEQHVRMGSQGQNLAQQLLANAELHMQGKANYKLYHYSAHDTTLMPLAATLGDIGPESMMPPFAQLYAFELLYDDSTNTHSIRAMRGSPEQTPDTNHRFSWDGFQLRCMDSNGNVYNASQNTCLYQDFKRFVDSTRPTDPAGLCYLNDRYKALLKCPTREGKPLNNHCMAYRKLCPAWSCDSDFTLDPVTLQCVCTAASCMEKGGEKGGKVLGASGIAGVAIPSFFVGAILAACIAVIALGWYFRWGASDILVQPAMYFFLLKEGQTTAGGVYLRARYVAVWLFFLLLVHVGSGNAAVTLRLVQLVHRHGSRSALVHHNQTQICGDVPCGQLNSHGKDMLIKVGTFLRERYNSDPTNPFFPSESYDVEVSYTRSTDVPRTLQSAVGLLYGLFPNRSAAFPVIHTVIRGTDWLLNGGLSPFATVFYLLDDAWKRDVGNKEVDKIIDFSTLQAIAKEAFSEGYCADPANRWDCAYVLFDIGAALQADGRIESLKLLKANLERLRSFSRFYYSSQYAYNSSDEQHVRMGSQGQNLAQQLLANAELHMQGKANYKLYHYSAHDTTLMPLAATLGDIGPESMMPPFAQLYAFELLYDDSTNTHSIRAMRGSPEQTPDTNHRFSWDGFQLRCMDSNGNVYNASQNTCLYQDFKRFVDSTRPTDPAGLCYLNDRYKALLKCPTREGKPLNNHCMAYRKLCPAWSCDSDFTLDPVTLQCVCTAASCMEKGGEKGGKVLGASGIAGVAIPSFFVGAILAACIAVIALGWYFRWGASDILVQPA